Protein 4ZLF (pdb70)

Nearest PDB structures (foldseek):
  4zlf-assembly1_A  TM=1.001E+00  e=0.000E+00  Saccharophagus degradans 2-40
  1v7v-assembly1_A  TM=8.662E-01  e=1.149E-57  Vibrio proteolyticus
  8bou-assembly1_A  TM=8.706E-01  e=2.642E-54  Blautia producta ATCC 27340 = DSM 2950
  8rfg-assembly1_A  TM=8.515E-01  e=1.991E-48  Agrobacterium tumefaciens
  8rf0-assembly1_A  TM=8.529E-01  e=1.090E-45  Agrobacterium tumefaciens

Solvent-accessible surface area: 28807 Å² total; per-residue (Å²): 72,39,125,40,35,82,153,7,40,52,22,31,4,56,24,19,80,51,6,50,79,0,1,1,1,1,0,0,82,89,0,7,0,3,0,0,0,26,0,8,1,11,9,16,1,23,28,72,59,46,26,41,2,9,43,5,60,93,111,83,78,147,51,37,18,76,52,40,34,87,39,102,59,70,16,14,1,1,2,1,0,0,16,8,49,123,85,45,87,30,1,0,0,0,25,4,15,12,131,25,160,23,121,75,9,11,0,8,0,0,39,9,16,0,13,1,80,3,16,3,58,40,0,78,2,56,1,21,0,2,2,3,24,74,33,11,0,0,0,1,39,0,56,0,56,0,30,30,85,127,79,47,91,0,0,0,0,0,3,0,15,2,6,55,8,0,118,69,71,6,32,4,68,38,18,161,104,0,6,0,1,22,0,23,9,61,39,40,72,171,152,110,66,41,96,126,140,29,108,113,53,54,26,58,3,0,2,0,8,60,48,77,21,60,1,63,4,0,8,18,174,75,0,27,38,182,23,18,14,117,57,0,52,5,0,91,82,116,56,6,56,52,18,53,0,126,133,75,39,0,0,0,0,0,0,1,90,64,102,1,51,44,100,59,81,47,50,3,42,0,0,0,0,1,0,106,48,61,76,46,0,47,59,16,54,122,124,13,12,31,46,131,7,5,61,129,5,50,67,85,2,83,90,15,14,83,51,1,117,12,9,3,77,7,83,10,77,26,85,59,8,21,22,7,1,24,40,0,0,5,6,0,1,0,0,3,1,24,16,20,44,11,40,11,8,5,43,0,12,27,12,5,1,3,4,0,0,0,2,5,21,61,49,104,54,0,50,98,8,6,17,59,0,0,26,35,0,74,100,64,0,11,9,18,26,2,0,57,58,83,179,69,14,114,57,52,147,30,8,127,62,69,13,30,0,9,2,0,0,0,3,0,0,2,25,0,5,2,12,12,37,58,29,35,65,0,0,81,67,93,14,48,16,62,61,45,165,123,147,12,29,0,16,78,0,0,14,60,0,0,87,72,5,30,132,22,55,27,188,83,13,0,2,63,0,28,56,0,0,19,1,29,2,0,38,43,0,1,102,120,53,139,1,0,0,0,1,3,0,1,0,0,0,18,0,0,49,26,1,0,76,6,0,88,95,46,130,73,77,86,16,2,102,66,0,71,95,6,1,136,67,0,19,64,11,0,48,163,55,0,55,43,40,97,12,0,0,3,0,8,3,14,114,46,60,31,2,0,0,58,139,16,175,41,1,82,0,3,0,5,0,0,0,0,0,12,25,1,46,2,6,68,140,138,40,26,70,32,0,9,76,6,0,87,131,28,0,20,8,75,36,2,1,2,6,1,6,46,1,5,84,67,79,60,94,40,0,0,100,0,1,106,61,116,14,0,19,10,19,0,0,0,1,34,0,13,0,2,0,2,0,0,27,0,0,16,66,62,46,54,28,81,58,0,25,114,1,10,38,28,2,8,2,8,83,88,112,71,23,17,81,49,7,13,0,0,10,0,3,4,0,20,2,0,28,1,2,62,134,60,72,92,191,11,1,0,89,2,0,11,28,2,35,5,3,0,1,3,1,3,0,7,1,2,0,8,8,1,0,0,0,63,1,16,49,115,2,0,21,0,67,22,32,21,6,93,83,14,108,66,1,62,1,52,0,59,3,73,56,1,32,0,51,2,42,3,117,69,25,122,138,36,186,136,69,47,5,35,40,78,159,69,98,37,110,62,62,40,3,82,105,40,76,78,72,31,69,23,91,1,31,0,19,30,83

Secondary structure (DSSP, 8-state):
-EEEEGGGTEEEE--SSSSTT-EEEEE-SSEEEEEETTSBEEEEEESSSEE-SS--SS---S-S--TT----TTS-B-EEEEEETTT--EEEESSTTT----SEEEEEEESS-EEEEEEETTEEEEEEEE--SSS--EEEEEEEEE-SSS-EEEEEEEEE------SSEEEEEEETTTTEEEEEEE----SHHHHHHTTT---EEEEEESS--SEEEEEHHHHHGGGTTTS-HHHHSSS-----EESS-EEEEEEEEEEEPTT-EEEEEEEEEEESSHHHHHHHHHHHSSHHHHHHHHHHHHHHHHHT--SEEEE-S-HHHHHIIIIIHHHHHHHHHHHTTS-SS-BHHHHHHHHHHHTTT-HHHHHHHHHHHHTT--TTSPPPSB---STT----GGGGS--S-GGGHHHHHHHHHHHHH--GGGGG-EEE-SSSS-EEEHHHHHHHHHHHHHHSB-TTS-EE-TT-SSSTT--SSSTTS--EEHHHHHHHHHHHHHHHHHHHHTT-HHHHHHHHHHHHHHHHHHHHHTB-SSSB--EE-TTS-EESSTT-SSS-EEHHHHHHHHHHSSS-TTTHHHHHHHHHHHTEETTEE-SEESPP-S--TTT-GGGGSPTTSTTTTSEEHHHHHHHHHHHHHTT-HHHHHHHHHTTS--SSHHHHHHH---SSS--SEE---TTT-GGGTT-B------THHHHHHHIIIIIIS-EEEETTEEEE-----TT-SEEEEEEEETTEEEEEEEEE-SS-SS-EEEETTEEPSSSEE----TT-EEEEEEEE-

Foldseek 3Di:
DWAADDVLQKIKDWDCPLQVAAWAKDDALFKIKIATQQFAMFIWGPPPATDDQADAQDDDDPDGAFFVGDDDQRHFGKKKKKAQVVPRDIAMPPQPPQNDDWPTWMWMHGLFKTKMWTHDPQKIKIWIWGDFHPDFKIKIKMKIWRQDAFKTKMKMKIWGFRHDQDQVFWKKAADVVLAFIKIFDDHDDDDPVVCVVCLQDLGIKTKHWPDHAPEWFWAPCQQAPPVHRNNRPLSSDDHHDRYITGSGRTITMTIHIDTAHHGGMDMIIIMIGTGSDSVVSSVCCVQATDPVNPVVRSVNSVVVSVLQQFFKQKFFPPVLVNSQNRRFLSSLLCVCLVNVVSHQWHFLLSNLLSLLLCLRRPVVSSLVSLQQQLLAAAPQLAGQRTGGNDPPDDQDDLSVADFGQNLLSNLVSVLSNCQFAVPPVQQQDWHHYNDDDDIGGNLVSNLSNLVSQQVQADPLSFHAGQQHYVQSFQGQQHVVPAKGWLLSLLSSLLSLQSSLVVCVVVVVNVSNVVSNVSSVSSLVSQLVQFDAPLAGFTIAGNVGDTHLDCPDPFNVHFLRSRLSCLNSVSQDPVNNVSSVVVQVVAFDDLLAGWGTPDFACDDDRSRGDSNVDHQQDDNRTFNQLQSRLSNLVSCLVVLVLQVSVSRLVSQFADDPPVRCSLLSYRRNARARTFGGSCVPDVSNGRHGSNHSDHSNSSSSSVCVCCGAQNFIGDSQATFGDHSHHPVTQKMWMWGDGNQEIETEIEHEDPPDDAKWKDKQRHTDPDGGDRDDDHPYYIYMYIYGD

InterPro domains:
  IPR008928 Six-hairpin glycosidase superfamily [SSF48208] (280-782)
  IPR010383 Glycosyl hydrolase 94, supersandwich domain [PF06165] (75-289)
  IPR011013 Galactose mutarotase-like domain superfamily [SSF74650] (6-275)
  IPR012341 Six-hairpin glycosidase-like superfamily [G3DSA:1.50.10.10] (319-706)
  IPR033432 Glycosyl hydrolase 94, catalytic domain [PF17167] (312-710)
  IPR037018 Glycoside hydrolase family 65, N-terminal domain [G3DSA:2.70.98.40] (6-307)
  IPR037814 Cellobionic acid phosphorylase, N-terminal [cd11748] (3-296)
  IPR052047 Glycosyl Hydrolase 94 Enzymes [PTHR37469] (6-785)

Structure (mmCIF, N/CA/C/O backbone):
data_4ZLF
#
_entry.id   4ZLF
#
_cell.length_a   107.189
_cell.length_b   107.189
_cell.length_c   186.824
_cell.angle_alpha   90.00
_cell.angle_beta   90.00
_cell.angle_gamma   120.00
#
_symmetry.space_group_name_H-M   'P 31 2 1'
#
loop_
_entity.id
_entity.type
_entity.pdbx_description
1 polymer 'Putative b-glycan phosphorylase'
2 non-polymer '4-O-beta-D-glucopyranosyl-D-gluconic acid'
3 non-polymer 'SULFATE ION'
4 non-polymer GLYCEROL
5 non-polymer 'CHLORIDE ION'
6 water water
#
loop_
_atom_site.group_PDB
_atom_site.id
_atom_site.type_symbol
_atom_site.label_atom_id
_atom_site.label_alt_id
_atom_site.label_comp_id
_atom_site.label_asym_id
_atom_site.label_entity_id
_atom_site.label_seq_id
_atom_site.pdbx_PDB_ins_code
_atom_site.Cartn_x
_atom_site.Cartn_y
_atom_site.Cartn_z
_atom_site.occupancy
_atom_site.B_iso_or_equiv
_atom_site.auth_seq_id
_atom_site.auth_comp_id
_atom_site.auth_asym_id
_atom_site.auth_atom_id
_atom_site.pdbx_PDB_model_num
ATOM 1 N N . GLY A 1 1 ? 71.606 -13.930 -10.166 1.00 28.26 1 GLY A N 1
ATOM 2 C CA . GLY A 1 1 ? 70.379 -13.866 -11.046 1.00 27.13 1 GLY A CA 1
ATOM 3 C C . GLY A 1 1 ? 69.971 -15.260 -11.506 1.00 28.46 1 GLY A C 1
ATOM 4 O O . GLY A 1 1 ? 70.831 -16.184 -11.481 1.00 25.34 1 GLY A O 1
ATOM 5 N N . LEU A 1 2 ? 68.746 -15.407 -11.970 1.00 22.80 2 LEU A N 1
ATOM 6 C CA . LEU A 1 2 ? 68.210 -16.748 -12.292 1.00 23.02 2 LEU A CA 1
ATOM 7 C C . LEU A 1 2 ? 67.080 -16.478 -13.224 1.00 22.99 2 LEU A C 1
ATOM 8 O O . LEU A 1 2 ? 66.026 -15.954 -12.750 1.00 26.27 2 LEU A O 1
ATOM 13 N N . LYS A 1 3 ? 67.252 -16.883 -14.475 1.00 22.58 3 LYS A N 1
ATOM 14 C CA . LYS A 1 3 ? 66.216 -16.693 -15.441 1.00 22.48 3 LYS A CA 1
ATOM 15 C C . LYS A 1 3 ? 66.290 -17.529 -16.665 1.00 22.27 3 LYS A C 1
ATOM 16 O O . LYS A 1 3 ? 67.365 -18.014 -17.028 1.00 21.50 3 LYS A O 1
ATOM 22 N N . ALA A 1 4 ? 65.144 -17.704 -17.361 1.00 20.63 4 ALA A N 1
ATOM 23 C CA . ALA A 1 4 ? 65.044 -18.387 -18.651 1.00 20.80 4 ALA A CA 1
ATOM 24 C C . ALA A 1 4 ? 65.828 -17.568 -19.725 1.00 21.50 4 ALA A C 1
ATOM 25 O O . ALA A 1 4 ? 65.827 -16.370 -19.692 1.00 23.67 4 ALA A O 1
ATOM 27 N N . ILE A 1 5 ? 66.527 -18.276 -20.590 1.00 21.18 5 ILE A N 1
ATOM 28 C CA . ILE A 1 5 ? 67.273 -17.716 -21.724 1.00 21.48 5 ILE A CA 1
ATOM 29 C C . ILE A 1 5 ? 67.034 -18.510 -22.962 1.00 25.09 5 ILE A C 1
ATOM 30 O O . ILE A 1 5 ? 66.458 -19.632 -23.006 1.00 22.44 5 ILE A O 1
ATOM 35 N N . ASN A 1 6 ? 67.490 -17.940 -24.097 1.00 24.09 6 ASN A N 1
ATOM 36 C CA . ASN A 1 6 ? 67.502 -18.652 -25.329 1.00 23.52 6 ASN A CA 1
ATOM 37 C C . ASN A 1 6 ? 66.125 -19.085 -25.773 1.00 24.20 6 ASN A C 1
ATOM 38 O O . ASN A 1 6 ? 65.850 -20.176 -26.263 1.00 23.90 6 ASN A O 1
ATOM 43 N N . ASN A 1 7 ? 65.182 -18.163 -25.576 1.00 25.80 7 ASN A N 1
ATOM 44 C CA . ASN A 1 7 ? 63.820 -18.467 -26.023 1.00 27.46 7 ASN A CA 1
ATOM 45 C C . ASN A 1 7 ? 63.155 -19.712 -25.369 1.00 28.28 7 ASN A C 1
ATOM 46 O O . ASN A 1 7 ? 62.363 -20.410 -25.936 1.00 28.02 7 ASN A O 1
ATOM 51 N N . GLY A 1 8 ? 63.599 -19.972 -24.147 1.00 22.18 8 GLY A N 1
ATOM 52 C CA . GLY A 1 8 ? 63.052 -21.095 -23.323 1.00 23.51 8 GLY A CA 1
ATOM 53 C C . GLY A 1 8 ? 63.937 -22.349 -23.359 1.00 22.07 8 GLY A C 1
ATOM 54 O O . GLY A 1 8 ? 63.631 -23.285 -22.607 1.00 21.58 8 GLY A O 1
ATOM 55 N N . GLU A 1 9 ? 64.911 -22.414 -24.258 1.00 21.12 9 GLU A N 1
ATOM 56 C CA . GLU A 1 9 ? 65.706 -23.615 -24.406 1.00 21.74 9 GLU A CA 1
ATOM 57 C C . GLU A 1 9 ? 66.541 -23.871 -23.151 1.00 22.01 9 GLU A C 1
ATOM 58 O O . GLU A 1 9 ? 66.855 -25.032 -22.886 1.00 20.19 9 GLU A O 1
ATOM 64 N N . ARG A 1 10 ? 66.951 -22.851 -22.420 1.00 18.43 10 ARG A N 1
ATOM 65 C CA . ARG A 1 10 ? 67.793 -23.010 -21.255 1.00 17.40 10 ARG A CA 1
ATOM 66 C C . ARG A 1 10 ? 67.360 -22.151 -20.116 1.00 20.42 10 ARG A C 1
ATOM 67 O O . ARG A 1 10 ? 66.441 -21.285 -20.213 1.00 19.87 10 ARG A O 1
ATOM 75 N N . TYR A 1 11 ? 67.955 -22.346 -18.948 1.00 18.31 11 TYR A N 1
ATOM 76 C CA . TYR A 1 11 ? 67.614 -21.648 -17.743 1.00 17.56 11 TYR A CA 1
ATOM 77 C C . TYR A 1 11 ? 68.914 -21.366 -17.022 1.00 19.49 11 TYR A C 1
ATOM 78 O O . TYR A 1 11 ? 69.721 -22.312 -16.740 1.00 19.00 11 TYR A O 1
ATOM 87 N N . GLN A 1 12 ? 69.213 -20.111 -16.719 1.00 18.04 12 GLN A N 1
ATOM 88 C CA . GLN A 1 12 ? 70.557 -19.650 -16.305 1.00 17.36 12 GLN A CA 1
ATOM 89 C C . GLN A 1 12 ? 70.611 -19.128 -14.923 1.00 19.64 12 GLN A C 1
ATOM 90 O O . GLN A 1 12 ? 69.762 -18.271 -14.529 1.00 20.04 12 GLN A O 1
ATOM 96 N N . LEU A 1 13 ? 71.559 -19.651 -14.114 1.00 18.36 13 LEU A N 1
ATOM 97 C CA . LEU A 1 13 ? 71.909 -19.195 -12.811 1.00 17.38 13 LEU A CA 1
ATOM 98 C C . LEU A 1 13 ? 73.249 -18.470 -12.901 1.00 19.48 13 LEU A C 1
ATOM 99 O O . LEU A 1 13 ? 74.208 -19.006 -13.444 1.00 19.72 13 LEU A O 1
ATOM 104 N N . THR A 1 14 ? 73.341 -17.261 -12.330 1.00 18.96 14 THR A N 1
ATOM 105 C CA . THR A 1 14 ? 74.573 -16.453 -12.412 1.00 19.54 14 THR A CA 1
ATOM 106 C C . THR A 1 14 ? 75.402 -16.282 -11.190 1.00 21.60 14 THR A C 1
ATOM 107 O O . THR A 1 14 ? 76.382 -15.529 -11.164 1.00 23.93 14 THR A O 1
ATOM 111 N N . SER A 1 15 ? 75.117 -17.083 -10.157 1.00 20.91 15 SER A N 1
ATOM 112 C CA . SER A 1 15 ? 75.924 -17.145 -8.941 1.00 22.39 15 SER A CA 1
ATOM 113 C C . SER A 1 15 ? 76.257 -18.619 -8.640 1.00 21.51 15 SER A C 1
ATOM 114 O O . SER A 1 15 ? 75.363 -19.488 -8.694 1.00 22.14 15 SER A O 1
ATOM 117 N N . PRO A 1 16 ? 77.568 -18.893 -8.395 1.00 24.51 16 PRO A N 1
ATOM 118 C CA . PRO A 1 16 ? 77.913 -20.200 -7.966 1.00 22.02 16 PRO A CA 1
ATOM 119 C C . PRO A 1 16 ? 77.808 -20.433 -6.450 1.00 23.29 16 PRO A C 1
ATOM 120 O O . PRO A 1 16 ? 78.054 -21.551 -5.947 1.00 24.83 16 PRO A O 1
ATOM 124 N N . THR A 1 17 ? 77.475 -19.401 -5.701 1.00 22.37 17 THR A N 1
ATOM 125 C CA . THR A 1 17 ? 77.278 -19.516 -4.300 1.00 22.20 17 THR A CA 1
ATOM 126 C C . THR A 1 17 ? 75.898 -19.301 -3.684 1.00 23.23 17 THR A C 1
ATOM 127 O O . THR A 1 17 ? 75.622 -19.844 -2.624 1.00 22.79 17 THR A O 1
ATOM 131 N N . ALA A 1 18 ? 74.990 -18.639 -4.392 1.00 23.50 18 ALA A N 1
ATOM 132 C CA . ALA A 1 18 ? 73.686 -18.383 -3.820 1.00 24.10 18 ALA A CA 1
ATOM 133 C C . ALA A 1 18 ? 72.843 -19.589 -3.659 1.00 21.65 18 ALA A C 1
ATOM 134 O O . ALA A 1 18 ? 71.977 -19.639 -2.754 1.00 23.62 18 ALA A O 1
ATOM 136 N N . MET A 1 19 ? 72.991 -20.629 -4.557 1.00 20.32 19 MET A N 1
ATOM 137 C CA . MET A 1 19 ? 72.143 -21.813 -4.645 1.00 20.00 19 MET A CA 1
ATOM 138 C C . MET A 1 19 ? 73.079 -23.002 -4.916 1.00 22.11 19 MET A C 1
ATOM 139 O O . MET A 1 19 ? 73.066 -23.613 -5.963 1.00 21.62 19 MET A O 1
ATOM 144 N N . PRO A 1 20 ? 73.920 -23.325 -3.929 1.00 19.17 20 PRO A N 1
ATOM 145 C CA . PRO A 1 20 ? 75.075 -24.227 -4.222 1.00 20.70 20 PRO A CA 1
ATOM 146 C C . PRO A 1 20 ? 74.671 -25.693 -4.400 1.00 20.32 20 PRO A C 1
ATOM 147 O O . PRO A 1 20 ? 75.538 -26.408 -4.919 1.00 20.63 20 PRO A O 1
ATOM 151 N N . GLN A 1 21 ? 73.436 -26.089 -4.078 1.00 20.12 21 GLN A N 1
ATOM 152 C CA . GLN A 1 21 ? 72.983 -27.434 -4.311 1.00 20.60 21 GLN A CA 1
ATOM 153 C C . GLN A 1 21 ? 72.254 -27.587 -5.659 1.00 19.67 21 GLN A C 1
ATOM 154 O O . GLN A 1 21 ? 71.942 -28.704 -6.061 1.00 22.03 21 GLN A O 1
ATOM 160 N N . SER A 1 22 ? 72.000 -26.473 -6.307 1.00 20.76 22 SER A N 1
ATOM 161 C CA . SER A 1 22 ? 71.234 -26.529 -7.507 1.00 23.63 22 SER A CA 1
ATOM 162 C C . SER A 1 22 ? 71.907 -27.275 -8.621 1.00 20.32 22 SER A C 1
ATOM 163 O O . SER A 1 22 ? 73.125 -27.368 -8.655 1.00 18.17 22 SER A O 1
ATOM 166 N N . ALA A 1 23 ? 71.077 -27.849 -9.462 1.00 16.77 23 ALA A N 1
ATOM 167 C CA . ALA A 1 23 ? 71.489 -28.841 -10.392 1.00 17.52 23 ALA A CA 1
ATOM 168 C C . ALA A 1 23 ? 70.503 -29.008 -11.532 1.00 17.50 23 ALA A C 1
ATOM 169 O O . ALA A 1 23 ? 69.342 -28.615 -11.393 1.00 17.04 23 ALA A O 1
ATOM 171 N N . SER A 1 24 ? 70.938 -29.632 -12.631 1.00 16.55 24 SER A N 1
ATOM 172 C CA . SER A 1 24 ? 70.060 -30.036 -13.650 1.00 18.44 24 SER A CA 1
ATOM 173 C C . SER A 1 24 ? 70.488 -31.455 -14.069 1.00 18.89 24 SER A C 1
ATOM 174 O O . SER A 1 24 ? 71.434 -31.988 -13.535 1.00 19.10 24 SER A O 1
ATOM 177 N N . PHE A 1 25 ? 69.705 -32.039 -14.937 1.00 15.28 25 PHE A N 1
ATOM 178 C CA A PHE A 1 25 ? 69.881 -33.447 -15.328 0.50 15.26 25 PHE A CA 1
ATOM 179 C CA B PHE A 1 25 ? 69.837 -33.450 -15.299 0.50 15.97 25 PHE A CA 1
ATOM 180 C C . PHE A 1 25 ? 69.827 -33.613 -16.826 1.00 14.93 25 PHE A C 1
ATOM 181 O O . PHE A 1 25 ? 69.138 -32.814 -17.557 1.00 16.63 25 PHE A O 1
ATOM 196 N N . LEU A 1 26 ? 70.493 -34.651 -17.294 1.00 15.33 26 LEU A N 1
ATOM 197 C CA . LEU A 1 26 ? 70.336 -35.154 -18.677 1.00 14.63 26 LEU A CA 1
ATOM 198 C C . LEU A 1 26 ? 70.172 -36.638 -18.636 1.00 13.80 26 LEU A C 1
ATOM 199 O O . LEU A 1 26 ? 70.622 -37.264 -17.705 1.00 15.25 26 LEU A O 1
ATOM 204 N N . TRP A 1 27 ? 69.549 -37.179 -19.650 1.00 13.60 27 TRP A N 1
ATOM 205 C CA . TRP A 1 27 ? 69.459 -38.619 -19.770 1.00 14.70 27 TRP A CA 1
ATOM 206 C C . TRP A 1 27 ? 69.534 -39.036 -21.228 1.00 14.67 27 TRP A C 1
ATOM 207 O O . TRP A 1 27 ? 69.289 -38.218 -22.138 1.00 15.73 27 TRP A O 1
ATOM 218 N N . ASN A 1 28 ? 69.694 -40.330 -21.450 1.00 14.95 28 ASN A N 1
ATOM 219 C CA . ASN A 1 28 ? 69.465 -40.933 -22.716 1.00 14.01 28 ASN A CA 1
ATOM 220 C C . ASN A 1 28 ? 68.909 -42.303 -22.551 1.00 14.71 28 ASN A C 1
ATOM 221 O O . ASN A 1 28 ? 68.467 -42.662 -21.438 1.00 14.95 28 ASN A O 1
ATOM 226 N N . LYS A 1 29 ? 68.865 -43.102 -23.620 1.00 14.99 29 LYS A N 1
ATOM 227 C CA . LYS A 1 29 ? 68.260 -44.424 -23.528 1.00 16.81 29 LYS A CA 1
ATOM 228 C C . LYS A 1 29 ? 68.915 -45.331 -22.510 1.00 14.90 29 LYS A C 1
ATOM 229 O O . LYS A 1 29 ? 68.288 -46.316 -22.039 1.00 17.80 29 LYS A O 1
ATOM 235 N N . LYS A 1 30 ? 70.206 -45.045 -22.106 1.00 15.76 30 LYS A N 1
ATOM 236 C CA . LYS A 1 30 ? 71.004 -45.919 -21.292 1.00 16.60 30 LYS A CA 1
ATOM 237 C C . LYS A 1 30 ? 71.682 -45.313 -20.130 1.00 16.47 30 LYS A C 1
ATOM 238 O O . LYS A 1 30 ? 72.410 -46.009 -19.392 1.00 18.22 30 LYS A O 1
ATOM 244 N N . MET A 1 31 ? 71.479 -44.012 -19.848 1.00 16.10 31 MET A N 1
ATOM 245 C CA . MET A 1 31 ? 72.230 -43.346 -18.770 1.00 15.92 31 MET A CA 1
ATOM 246 C C . MET A 1 31 ? 71.528 -42.116 -18.324 1.00 15.84 31 MET A C 1
ATOM 247 O O . MET A 1 31 ? 70.632 -41.563 -18.996 1.00 16.53 31 MET A O 1
ATOM 252 N N . MET A 1 32 ? 71.916 -41.620 -17.159 1.00 16.20 32 MET A N 1
ATOM 253 C CA . MET A 1 32 ? 71.503 -40.321 -16.691 1.00 16.50 32 MET A CA 1
ATOM 254 C C . MET A 1 32 ? 72.624 -39.709 -15.960 1.00 18.68 32 MET A C 1
ATOM 255 O O . MET A 1 32 ? 73.538 -40.365 -15.440 1.00 18.35 32 MET A O 1
ATOM 260 N N . ILE A 1 33 ? 72.624 -38.414 -15.872 1.00 15.15 33 ILE A N 1
ATOM 261 C CA . ILE A 1 33 ? 73.618 -37.616 -15.140 1.00 15.34 33 ILE A CA 1
ATOM 262 C C . ILE A 1 33 ? 72.921 -36.424 -14.473 1.00 15.49 33 ILE A C 1
ATOM 263 O O . ILE A 1 33 ? 72.206 -35.682 -15.176 1.00 16.46 33 ILE A O 1
ATOM 268 N N . GLN A 1 34 ? 73.203 -36.196 -13.156 1.00 15.41 34 GLN A N 1
ATOM 269 C CA . GLN A 1 34 ? 72.778 -35.035 -12.431 1.00 16.94 34 GLN A CA 1
ATOM 270 C C . GLN A 1 34 ? 74.017 -34.157 -12.294 1.00 17.59 34 GLN A C 1
ATOM 271 O O . GLN A 1 34 ? 74.992 -34.661 -11.781 1.00 18.42 34 GLN A O 1
ATOM 277 N N . VAL A 1 35 ? 73.964 -32.943 -12.781 1.00 15.49 35 VAL A N 1
ATOM 278 C CA . VAL A 1 35 ? 75.074 -32.043 -12.780 1.00 16.77 35 VAL A CA 1
ATOM 279 C C . VAL A 1 35 ? 74.773 -30.896 -11.805 1.00 17.76 35 VAL A C 1
ATOM 280 O O . VAL A 1 35 ? 73.850 -30.099 -12.056 1.00 16.53 35 VAL A O 1
ATOM 284 N N . ASN A 1 36 ? 75.624 -30.732 -10.823 1.00 16.47 36 ASN A N 1
ATOM 285 C CA . ASN A 1 36 ? 75.559 -29.578 -9.869 1.00 15.97 36 ASN A CA 1
ATOM 286 C C . ASN A 1 36 ? 76.194 -28.340 -10.478 1.00 17.19 36 ASN A C 1
ATOM 287 O O . ASN A 1 36 ? 77.148 -28.399 -11.262 1.00 16.39 36 ASN A O 1
ATOM 292 N N . CYS A 1 37 ? 75.661 -27.167 -10.072 1.00 17.72 37 CYS A N 1
ATOM 293 C CA . CYS A 1 37 ? 76.108 -25.903 -10.658 1.00 17.35 37 CYS A CA 1
ATOM 294 C C . CYS A 1 37 ? 77.575 -25.591 -10.462 1.00 17.45 37 CYS A C 1
ATOM 295 O O . CYS A 1 37 ? 78.114 -24.812 -11.255 1.00 20.19 37 CYS A O 1
ATOM 298 N N . ARG A 1 38 ? 78.245 -26.214 -9.499 1.00 16.81 38 ARG A N 1
ATOM 299 C CA . ARG A 1 38 ? 79.654 -25.938 -9.187 1.00 18.76 38 ARG A CA 1
ATOM 300 C C . ARG A 1 38 ? 80.595 -26.941 -9.807 1.00 15.39 38 ARG A C 1
ATOM 301 O O . ARG A 1 38 ? 81.816 -26.800 -9.681 1.00 17.79 38 ARG A O 1
ATOM 309 N N . GLY A 1 39 ? 80.079 -27.982 -10.432 1.00 16.69 39 GLY A N 1
ATOM 310 C CA . GLY A 1 39 ? 80.836 -28.931 -11.220 1.00 15.80 39 GLY A CA 1
ATOM 311 C C . GLY A 1 39 ? 80.823 -30.372 -10.712 1.00 15.92 39 GLY A C 1
ATOM 312 O O . GLY A 1 39 ? 81.262 -31.245 -11.439 1.00 16.04 39 GLY A O 1
ATOM 313 N N . TYR A 1 40 ? 80.188 -30.636 -9.550 1.00 15.19 40 TYR A N 1
ATOM 314 C CA . TYR A 1 40 ? 79.982 -32.023 -9.155 1.00 16.63 40 TYR A CA 1
ATOM 315 C C . TYR A 1 40 ? 78.954 -32.688 -10.025 1.00 16.50 40 TYR A C 1
ATOM 316 O O . TYR A 1 40 ? 78.032 -32.061 -10.595 1.00 16.84 40 TYR A O 1
ATOM 325 N N . ALA A 1 41 ? 79.079 -34.010 -10.218 1.00 15.68 41 ALA A N 1
ATOM 326 C CA . ALA A 1 41 ? 78.079 -34.767 -11.000 1.00 15.87 41 ALA A CA 1
ATOM 327 C C . ALA A 1 41 ? 77.974 -36.180 -10.528 1.00 16.38 41 ALA A C 1
ATOM 328 O O . ALA A 1 41 ? 78.944 -36.794 -10.095 1.00 17.71 41 ALA A O 1
ATOM 330 N N . VAL A 1 42 ? 76.783 -36.728 -10.687 1.00 16.89 42 VAL A N 1
ATOM 331 C CA . VAL A 1 42 ? 76.499 -38.118 -10.434 1.00 19.49 42 VAL A CA 1
ATOM 332 C C . VAL A 1 42 ? 75.974 -38.710 -11.730 1.00 19.47 42 VAL A C 1
ATOM 333 O O . VAL A 1 42 ? 74.989 -38.230 -12.266 1.00 18.48 42 VAL A O 1
ATOM 337 N N . ALA A 1 43 ? 76.612 -39.778 -12.211 1.00 19.97 43 ALA A N 1
ATOM 338 C CA . ALA A 1 43 ? 76.264 -40.409 -13.482 1.00 17.14 43 ALA A CA 1
ATOM 339 C C . ALA A 1 43 ? 76.076 -41.921 -13.342 1.00 25.06 43 ALA A C 1
ATOM 340 O O . ALA A 1 43 ? 76.899 -42.549 -12.682 1.00 27.60 43 ALA A O 1
ATOM 342 N N . GLN A 1 44 ? 74.993 -42.442 -13.853 1.00 18.47 44 GLN A N 1
ATOM 343 C CA . GLN A 1 44 ? 74.722 -43.905 -13.836 1.00 17.66 44 GLN A CA 1
ATOM 344 C C . GLN A 1 44 ? 74.391 -44.349 -15.214 1.00 16.71 44 GLN A C 1
ATOM 345 O O . GLN A 1 44 ? 73.660 -43.657 -15.930 1.00 17.88 44 GLN A O 1
ATOM 351 N N . PHE A 1 45 ? 74.810 -45.535 -15.584 1.00 15.47 45 PHE A N 1
ATOM 352 C CA . PHE A 1 45 ? 74.446 -46.131 -16.825 1.00 15.21 45 PHE A CA 1
ATOM 353 C C . PHE A 1 45 ? 74.006 -47.552 -16.725 1.00 15.06 45 PHE A C 1
ATOM 354 O O . PHE A 1 45 ? 74.243 -48.158 -15.653 1.00 16.66 45 PHE A O 1
ATOM 362 N N . MET A 1 46 ? 73.374 -48.047 -17.769 1.00 15.55 46 MET A N 1
ATOM 363 C CA . MET A 1 46 ? 72.825 -49.431 -17.728 1.00 15.62 46 MET A CA 1
ATOM 364 C C . MET A 1 46 ? 73.547 -50.366 -18.643 1.00 17.41 46 MET A C 1
ATOM 365 O O . MET A 1 46 ? 73.750 -50.036 -19.806 1.00 18.29 46 MET A O 1
ATOM 370 N N . GLN A 1 47 ? 73.898 -51.526 -18.120 1.00 17.14 47 GLN A N 1
ATOM 371 C CA . GLN A 1 47 ? 74.657 -52.471 -18.998 1.00 17.01 47 GLN A CA 1
ATOM 372 C C . GLN A 1 47 ? 74.335 -53.968 -18.822 1.00 20.25 47 GLN A C 1
ATOM 373 O O . GLN A 1 47 ? 75.237 -54.777 -19.110 1.00 22.96 47 GLN A O 1
ATOM 379 N N . PRO A 1 48 ? 73.142 -54.451 -18.604 1.00 21.12 48 PRO A N 1
ATOM 380 C CA . PRO A 1 48 ? 71.878 -53.653 -18.559 1.00 20.59 48 PRO A CA 1
ATOM 381 C C . PRO A 1 48 ? 71.501 -53.214 -17.182 1.00 20.27 48 PRO A C 1
ATOM 382 O O . PRO A 1 48 ? 70.500 -52.504 -16.996 1.00 21.19 48 PRO A O 1
ATOM 386 N N . GLU A 1 49 ? 72.194 -53.614 -16.128 1.00 16.51 49 GLU A N 1
ATOM 387 C CA . GLU A 1 49 ? 71.961 -53.184 -14.816 1.00 14.84 49 GLU A CA 1
ATOM 388 C C . GLU A 1 49 ? 72.788 -51.910 -14.454 1.00 16.23 49 GLU A C 1
ATOM 389 O O . GLU A 1 49 ? 73.799 -51.627 -15.179 1.00 16.84 49 GLU A O 1
ATOM 395 N N . PRO A 1 50 ? 72.486 -51.154 -13.416 1.00 18.09 50 PRO A N 1
ATOM 396 C CA . PRO A 1 50 ? 73.191 -49.912 -13.130 1.00 18.98 50 PRO A CA 1
ATOM 397 C C . PRO A 1 50 ? 74.670 -50.095 -12.815 1.00 19.38 50 PRO A C 1
ATOM 398 O O . PRO A 1 50 ? 75.046 -51.118 -12.203 1.00 18.75 50 PRO A O 1
ATOM 402 N N . ALA A 1 51 ? 75.489 -49.159 -13.274 1.00 15.86 51 ALA A N 1
ATOM 403 C CA . ALA A 1 51 ? 76.858 -49.074 -13.017 1.00 13.96 51 ALA A CA 1
ATOM 404 C C . ALA A 1 51 ? 77.361 -47.628 -13.177 1.00 15.62 51 ALA A C 1
ATOM 405 O O . ALA A 1 51 ? 76.588 -46.738 -13.594 1.00 17.21 51 ALA A O 1
ATOM 407 N N . LYS A 1 52 ? 78.601 -47.381 -12.796 1.00 17.22 52 LYS A N 1
ATOM 408 C CA . LYS A 1 52 ? 79.202 -46.078 -12.934 1.00 20.44 52 LYS A CA 1
ATOM 409 C C . LYS A 1 52 ? 80.621 -46.215 -13.441 1.00 17.83 52 LYS A C 1
ATOM 410 O O . LYS A 1 52 ? 81.264 -47.268 -13.354 1.00 17.29 52 LYS A O 1
ATOM 416 N N . TYR A 1 53 ? 81.088 -45.078 -14.019 1.00 16.64 53 TYR A N 1
ATOM 417 C CA . TYR A 1 53 ? 82.468 -44.937 -14.548 1.00 16.25 53 TYR A CA 1
ATOM 418 C C . TYR A 1 53 ? 83.281 -43.942 -13.877 1.00 16.90 53 TYR A C 1
ATOM 419 O O . TYR A 1 53 ? 84.548 -43.930 -13.999 1.00 16.61 53 TYR A O 1
ATOM 428 N N . ALA A 1 54 ? 82.693 -43.071 -13.084 1.00 14.72 54 ALA A N 1
ATOM 429 C CA . ALA A 1 54 ? 83.390 -42.093 -12.249 1.00 14.64 54 ALA A CA 1
ATOM 430 C C . ALA A 1 54 ? 82.964 -42.441 -10.811 1.00 16.95 54 ALA A C 1
ATOM 431 O O . ALA A 1 54 ? 81.748 -42.377 -10.460 1.00 17.61 54 ALA A O 1
ATOM 433 N N . TYR A 1 55 ? 83.966 -42.764 -9.999 1.00 14.50 55 TYR A N 1
ATOM 434 C CA . TYR A 1 55 ? 83.755 -43.278 -8.648 1.00 15.89 55 TYR A CA 1
ATOM 435 C C . TYR A 1 55 ? 84.121 -42.282 -7.553 1.00 14.50 55 TYR A C 1
ATOM 436 O O . TYR A 1 55 ? 84.937 -41.390 -7.756 1.00 15.44 55 TYR A O 1
ATOM 445 N N . ALA A 1 56 ? 83.540 -42.476 -6.375 1.00 14.77 56 ALA A N 1
ATOM 446 C CA . ALA A 1 56 ? 84.023 -41.799 -5.186 1.00 14.29 56 ALA A CA 1
ATOM 447 C C . ALA A 1 56 ? 85.513 -42.180 -4.890 1.00 14.74 56 ALA A C 1
ATOM 448 O O . ALA A 1 56 ? 85.908 -43.245 -5.364 1.00 14.85 56 ALA A O 1
ATOM 450 N N . PRO A 1 57 ? 86.096 -41.444 -3.985 1.00 15.57 57 PRO A N 1
ATOM 451 C CA . PRO A 1 57 ? 87.510 -41.765 -3.614 1.00 15.96 57 PRO A CA 1
ATOM 452 C C . PRO A 1 57 ? 87.548 -42.919 -2.622 1.00 17.25 57 PRO A C 1
ATOM 453 O O . PRO A 1 57 ? 88.651 -43.336 -2.229 1.00 18.30 57 PRO A O 1
ATOM 457 N N . ASN A 1 58 ? 86.432 -43.407 -2.149 1.00 16.93 58 ASN A N 1
ATOM 458 C CA . ASN A 1 58 ? 86.359 -44.535 -1.252 1.00 19.37 58 ASN A CA 1
ATOM 459 C C . ASN A 1 58 ? 85.553 -45.607 -1.823 1.00 20.08 58 ASN A C 1
ATOM 460 O O . ASN A 1 58 ? 85.203 -45.556 -3.021 1.00 21.55 58 ASN A O 1
ATOM 465 N N . LEU A 1 59 ? 85.225 -46.662 -1.070 1.00 19.88 59 LEU A N 1
ATOM 466 C CA . LEU A 1 59 ? 84.405 -47.748 -1.568 1.00 23.02 59 LEU A CA 1
ATOM 467 C C . LEU A 1 59 ? 82.989 -47.428 -1.281 1.00 23.86 59 LEU A C 1
ATOM 468 O O . LEU A 1 59 ? 82.493 -47.463 -0.154 1.00 24.15 59 LEU A O 1
ATOM 473 N N . GLU A 1 60 ? 82.304 -46.930 -2.272 1.00 23.27 60 GLU A N 1
ATOM 474 C CA . GLU A 1 60 ? 80.928 -46.458 -2.049 1.00 24.73 60 GLU A CA 1
ATOM 475 C C . GLU A 1 60 ? 79.950 -47.603 -2.151 1.00 25.15 60 GLU A C 1
ATOM 476 O O . GLU A 1 60 ? 80.157 -48.603 -2.817 1.00 25.32 60 GLU A O 1
ATOM 482 N N . ALA A 1 61 ? 78.839 -47.430 -1.489 1.00 24.65 61 ALA A N 1
ATOM 483 C CA . ALA A 1 61 ? 77.664 -48.323 -1.605 1.00 26.89 61 ALA A CA 1
ATOM 484 C C . ALA A 1 61 ? 77.073 -48.257 -2.972 1.00 24.97 61 ALA A C 1
ATOM 485 O O . ALA A 1 61 ? 77.209 -47.282 -3.693 1.00 25.28 61 ALA A O 1
ATOM 487 N N . LYS A 1 62 ? 76.382 -49.323 -3.369 1.00 27.99 62 LYS A N 1
ATOM 488 C CA . LYS A 1 62 ? 75.606 -49.341 -4.558 1.00 32.44 62 LYS A CA 1
ATOM 489 C C . LYS A 1 62 ? 74.399 -48.436 -4.423 1.00 29.06 62 LYS A C 1
ATOM 490 O O . LYS A 1 62 ? 73.520 -48.702 -3.663 1.00 31.99 62 LYS A O 1
ATOM 496 N N . THR A 1 63 ? 74.430 -47.307 -5.067 1.00 28.73 63 THR A N 1
ATOM 497 C CA . THR A 1 63 ? 73.369 -46.340 -4.949 1.00 27.49 63 THR A CA 1
ATOM 498 C C . THR A 1 63 ? 73.563 -45.301 -6.105 1.00 31.68 63 THR A C 1
ATOM 499 O O . THR A 1 63 ? 74.681 -45.207 -6.673 1.00 29.14 63 THR A O 1
ATOM 503 N N . PHE A 1 64 ? 72.537 -44.453 -6.385 1.00 32.18 64 PHE A N 1
ATOM 504 C CA . PHE A 1 64 ? 72.654 -43.376 -7.417 1.00 33.62 64 PHE A CA 1
ATOM 505 C C . PHE A 1 64 ? 72.893 -42.095 -6.631 1.00 27.30 64 PHE A C 1
ATOM 506 O O . PHE A 1 64 ? 74.025 -41.724 -6.513 1.00 30.26 64 PHE A O 1
ATOM 514 N N . MET A 1 65 ? 71.786 -41.520 -6.098 1.00 28.73 65 MET A N 1
ATOM 515 C CA . MET A 1 65 ? 71.830 -40.310 -5.282 1.00 30.27 65 MET A CA 1
ATOM 516 C C . MET A 1 65 ? 70.859 -40.379 -4.143 1.00 20.85 65 MET A C 1
ATOM 517 O O . MET A 1 65 ? 69.861 -41.034 -4.238 1.00 25.20 65 MET A O 1
ATOM 522 N N . GLN A 1 66 ? 71.207 -39.668 -3.081 1.00 20.23 66 GLN A N 1
ATOM 523 C CA . GLN A 1 66 ? 70.301 -39.546 -1.963 1.00 20.62 66 GLN A CA 1
ATOM 524 C C . GLN A 1 66 ? 69.452 -38.239 -2.099 1.00 18.68 66 GLN A C 1
ATOM 525 O O . GLN A 1 66 ? 69.965 -37.295 -2.754 1.00 18.67 66 GLN A O 1
ATOM 531 N N . PRO A 1 67 ? 68.286 -38.185 -1.430 1.00 20.38 67 PRO A N 1
ATOM 532 C CA . PRO A 1 67 ? 67.645 -36.877 -1.341 1.00 19.52 67 PRO A CA 1
ATOM 533 C C . PRO A 1 67 ? 68.524 -35.884 -0.628 1.00 18.04 67 PRO A C 1
ATOM 534 O O . PRO A 1 67 ? 69.246 -36.219 0.280 1.00 19.37 67 PRO A O 1
ATOM 538 N N . GLU A 1 68 ? 68.552 -34.664 -1.129 1.00 16.24 68 GLU A N 1
ATOM 539 C CA . GLU A 1 68 ? 69.322 -33.599 -0.563 1.00 16.68 68 GLU A CA 1
ATOM 540 C C . GLU A 1 68 ? 70.817 -33.983 -0.502 1.00 20.02 68 GLU A C 1
ATOM 541 O O . GLU A 1 68 ? 71.514 -33.709 0.466 1.00 19.72 68 GLU A O 1
ATOM 547 N N . GLN A 1 69 ? 71.293 -34.591 -1.576 1.00 20.14 69 GLN A N 1
ATOM 548 C CA . GLN A 1 69 ? 72.635 -35.204 -1.605 1.00 24.84 69 GLN A CA 1
ATOM 549 C C . GLN A 1 69 ? 73.685 -34.186 -1.262 1.00 18.81 69 GLN A C 1
ATOM 550 O O . GLN A 1 69 ? 73.784 -33.188 -1.920 1.00 22.30 69 GLN A O 1
ATOM 556 N N . PRO A 1 70 ? 74.566 -34.446 -0.273 1.00 19.85 70 PRO A N 1
ATOM 557 C CA . PRO A 1 70 ? 75.636 -33.475 -0.040 1.00 23.32 70 PRO A CA 1
ATOM 558 C C . PRO A 1 70 ? 76.847 -33.877 -0.934 1.00 20.36 70 PRO A C 1
ATOM 559 O O . PRO A 1 70 ? 77.045 -35.044 -1.312 1.00 21.13 70 PRO A O 1
ATOM 563 N N . TYR A 1 71 ? 77.568 -32.865 -1.214 1.00 20.43 71 TYR A N 1
ATOM 564 C CA . TYR A 1 71 ? 78.810 -33.030 -2.004 1.00 20.88 71 TYR A CA 1
ATOM 565 C C . TYR A 1 71 ? 79.945 -32.818 -0.991 1.00 22.75 71 TYR A C 1
ATOM 566 O O . TYR A 1 71 ? 79.733 -32.563 0.195 1.00 22.69 71 TYR A O 1
ATOM 575 N N . TYR A 1 72 ? 81.183 -33.081 -1.398 1.00 19.10 72 TYR A N 1
ATOM 576 C CA . TYR A 1 72 ? 82.375 -32.883 -0.613 1.00 18.04 72 TYR A CA 1
ATOM 577 C C . TYR A 1 72 ? 83.487 -32.724 -1.670 1.00 16.44 72 TYR A C 1
ATOM 578 O O . TYR A 1 72 ? 83.278 -32.975 -2.873 1.00 16.88 72 TYR A O 1
ATOM 587 N N . ALA A 1 73 ? 84.672 -32.358 -1.217 1.00 17.19 73 ALA A N 1
ATOM 588 C CA . ALA A 1 73 ? 85.660 -31.841 -2.187 1.00 16.39 73 ALA A CA 1
ATOM 589 C C . ALA A 1 73 ? 86.057 -32.854 -3.264 1.00 17.53 73 ALA A C 1
ATOM 590 O O . ALA A 1 73 ? 86.301 -32.458 -4.415 1.00 18.35 73 ALA A O 1
ATOM 592 N N . HIS A 1 74 ? 86.184 -34.141 -2.876 1.00 16.57 74 HIS A N 1
ATOM 593 C CA . HIS A 1 74 ? 86.516 -35.217 -3.766 1.00 16.66 74 HIS A CA 1
ATOM 594 C C . HIS A 1 74 ? 85.373 -35.956 -4.412 1.00 14.23 74 HIS A C 1
ATOM 595 O O . HIS A 1 74 ? 85.526 -37.036 -4.976 1.00 16.41 74 HIS A O 1
ATOM 602 N N . HIS A 1 75 ? 84.136 -35.365 -4.321 1.00 15.81 75 HIS A N 1
ATOM 603 C CA . HIS A 1 75 ? 83.052 -36.001 -4.985 1.00 16.93 75 HIS A CA 1
ATOM 604 C C . HIS A 1 75 ? 83.293 -35.978 -6.492 1.00 17.09 75 HIS A C 1
ATOM 605 O O . HIS A 1 75 ? 83.873 -35.008 -7.011 1.00 17.60 75 HIS A O 1
ATOM 612 N N . PRO A 1 76 ? 82.871 -36.960 -7.201 1.00 15.76 76 PRO A N 1
ATOM 613 C CA . PRO A 1 76 ? 83.024 -36.949 -8.704 1.00 15.42 76 PRO A CA 1
ATOM 614 C C . PRO A 1 76 ? 82.540 -35.645 -9.348 1.00 16.23 76 PRO A C 1
ATOM 615 O O . PRO A 1 76 ? 81.560 -34.992 -8.859 1.00 15.70 76 PRO A O 1
ATOM 619 N N . GLY A 1 77 ? 83.194 -35.242 -10.387 1.00 16.28 77 GLY A N 1
ATOM 620 C CA . GLY A 1 77 ? 82.811 -33.982 -11.055 1.00 17.48 77 GLY A CA 1
ATOM 621 C C . GLY A 1 77 ? 83.551 -33.804 -12.359 1.00 16.87 77 GLY A C 1
ATOM 622 O O . GLY A 1 77 ? 84.156 -34.756 -12.845 1.00 17.48 77 GLY A O 1
ATOM 623 N N . ARG A 1 78 ? 83.413 -32.619 -12.928 1.00 15.48 78 ARG A N 1
ATOM 624 C CA . ARG A 1 78 ? 83.794 -32.384 -14.308 1.00 15.48 78 ARG A CA 1
ATOM 625 C C . ARG A 1 78 ? 84.434 -31.012 -14.377 1.00 16.63 78 ARG A C 1
ATOM 626 O O . ARG A 1 78 ? 83.750 -30.004 -14.185 1.00 18.33 78 ARG A O 1
ATOM 634 N N . PHE A 1 79 ? 85.805 -30.989 -14.370 1.00 15.63 79 PHE A N 1
ATOM 635 C CA . PHE A 1 79 ? 86.489 -29.731 -14.093 1.00 15.52 79 PHE A CA 1
ATOM 636 C C . PHE A 1 79 ? 87.566 -29.414 -15.136 1.00 16.92 79 PHE A C 1
ATOM 637 O O . PHE A 1 79 ? 88.089 -30.345 -15.807 1.00 15.51 79 PHE A O 1
ATOM 645 N N . PHE A 1 80 ? 87.913 -28.119 -15.228 1.00 18.36 80 PHE A N 1
ATOM 646 C CA . PHE A 1 80 ? 89.007 -27.697 -16.078 1.00 17.13 80 PHE A CA 1
ATOM 647 C C . PHE A 1 80 ? 89.774 -26.612 -15.340 1.00 18.60 80 PHE A C 1
ATOM 648 O O . PHE A 1 80 ? 89.174 -25.595 -14.932 1.00 19.70 80 PHE A O 1
ATOM 656 N N . TYR A 1 81 ? 91.053 -26.802 -15.169 1.00 17.12 81 TYR A N 1
ATOM 657 C CA . TYR A 1 81 ? 91.914 -25.789 -14.524 1.00 18.73 81 TYR A CA 1
ATOM 658 C C . TYR A 1 81 ? 92.582 -24.947 -15.678 1.00 18.22 81 TYR A C 1
ATOM 659 O O . TYR A 1 81 ? 93.011 -25.479 -16.704 1.00 19.22 81 TYR A O 1
ATOM 668 N N . ILE A 1 82 ? 92.644 -23.653 -15.363 1.00 17.47 82 ILE A N 1
ATOM 669 C CA . ILE A 1 82 ? 93.336 -22.693 -16.273 1.00 20.09 82 ILE A CA 1
ATOM 670 C C . ILE A 1 82 ? 94.478 -22.065 -15.442 1.00 18.76 82 ILE A C 1
ATOM 671 O O . ILE A 1 82 ? 94.194 -21.510 -14.352 1.00 21.61 82 ILE A O 1
ATOM 676 N N . LYS A 1 83 ? 95.653 -22.059 -16.014 1.00 20.58 83 LYS A N 1
ATOM 677 C CA . LYS A 1 83 ? 96.878 -21.510 -15.385 1.00 21.33 83 LYS A CA 1
ATOM 678 C C . LYS A 1 83 ? 97.503 -20.403 -16.298 1.00 18.59 83 LYS A C 1
ATOM 679 O O . LYS A 1 83 ? 97.715 -20.643 -17.432 1.00 21.69 83 LYS A O 1
ATOM 685 N N . ASP A 1 84 ? 97.680 -19.219 -15.696 1.00 20.64 84 ASP A N 1
ATOM 686 C CA . ASP A 1 84 ? 98.399 -18.112 -16.420 1.00 21.68 84 ASP A CA 1
ATOM 687 C C . ASP A 1 84 ? 99.888 -18.467 -16.246 1.00 21.44 84 ASP A C 1
ATOM 688 O O . ASP A 1 84 ? 100.376 -18.437 -15.131 1.00 23.88 84 ASP A O 1
ATOM 693 N N . GLU A 1 85 ? 100.564 -18.830 -17.290 1.00 22.94 85 GLU A N 1
ATOM 694 C CA . GLU A 1 85 ? 101.964 -19.276 -17.154 1.00 23.79 85 GLU A CA 1
ATOM 695 C C . GLU A 1 85 ? 102.892 -18.093 -16.769 1.00 26.82 85 GLU A C 1
ATOM 696 O O . GLU A 1 85 ? 103.940 -18.341 -16.172 1.00 27.97 85 GLU A O 1
ATOM 702 N N . GLU A 1 86 ? 102.427 -16.889 -16.976 1.00 28.90 86 GLU A N 1
ATOM 703 C CA . GLU A 1 86 ? 103.288 -15.708 -16.603 1.00 29.10 86 GLU A CA 1
ATOM 704 C C . GLU A 1 86 ? 103.210 -15.431 -15.181 1.00 33.28 86 GLU A C 1
ATOM 705 O O . GLU A 1 86 ? 104.224 -15.159 -14.561 1.00 33.36 86 GLU A O 1
ATOM 711 N N . THR A 1 87 ? 102.045 -15.528 -14.574 1.00 27.87 87 THR A N 1
ATOM 712 C CA . THR A 1 87 ? 101.881 -15.190 -13.185 1.00 28.96 87 THR A CA 1
ATOM 713 C C . THR A 1 87 ? 101.853 -16.373 -12.206 1.00 31.01 87 THR A C 1
ATOM 714 O O . THR A 1 87 ? 101.999 -16.206 -11.016 1.00 30.99 87 THR A O 1
ATOM 718 N N . GLY A 1 88 ? 101.574 -17.594 -12.700 1.00 27.92 88 GLY A N 1
ATOM 719 C CA . GLY A 1 88 ? 101.327 -18.773 -11.915 1.00 27.52 88 GLY A CA 1
ATOM 720 C C . GLY A 1 88 ? 99.891 -18.825 -11.342 1.00 28.02 88 GLY A C 1
ATOM 721 O O . GLY A 1 88 ? 99.577 -19.775 -10.690 1.00 28.53 88 GLY A O 1
ATOM 722 N N . GLU A 1 89 ? 99.066 -17.800 -11.574 1.00 23.54 89 GLU A N 1
ATOM 723 C CA . GLU A 1 89 ? 97.719 -17.724 -10.991 1.00 26.22 89 GLU A CA 1
ATOM 724 C C . GLU A 1 89 ? 96.838 -18.843 -11.696 1.00 23.77 89 GLU A C 1
ATOM 725 O O . GLU A 1 89 ? 97.025 -19.119 -12.917 1.00 22.64 89 GLU A O 1
ATOM 731 N N . ILE A 1 90 ? 95.964 -19.451 -10.905 1.00 24.18 90 ILE A N 1
ATOM 732 C CA . ILE A 1 90 ? 95.063 -20.496 -11.476 1.00 25.74 90 ILE A CA 1
ATOM 733 C C . ILE A 1 90 ? 93.622 -20.258 -11.085 1.00 21.42 90 ILE A C 1
ATOM 734 O O . ILE A 1 90 ? 93.336 -19.689 -10.046 1.00 22.66 90 ILE A O 1
ATOM 739 N N . PHE A 1 91 ? 92.720 -20.825 -11.883 1.00 21.77 91 PHE A N 1
ATOM 740 C CA . PHE A 1 91 ? 91.342 -20.908 -11.536 1.00 20.59 91 PHE A CA 1
ATOM 741 C C . PHE A 1 91 ? 90.809 -22.196 -12.083 1.00 20.14 91 PHE A C 1
ATOM 742 O O . PHE A 1 91 ? 91.408 -22.779 -12.988 1.00 20.03 91 PHE A O 1
ATOM 750 N N . SER A 1 92 ? 89.611 -22.598 -11.637 1.00 20.10 92 SER A N 1
ATOM 751 C CA . SER A 1 92 ? 88.974 -23.772 -12.248 1.00 18.12 92 SER A CA 1
ATOM 752 C C . SER A 1 92 ? 87.502 -23.526 -12.608 1.00 20.36 92 SER A C 1
ATOM 753 O O . SER A 1 92 ? 86.789 -22.728 -11.975 1.00 21.51 92 SER A O 1
ATOM 756 N N . ALA A 1 93 ? 87.139 -24.055 -13.737 1.00 18.33 93 ALA A N 1
ATOM 757 C CA . ALA A 1 93 ? 85.787 -24.147 -14.230 1.00 19.35 93 ALA A CA 1
ATOM 758 C C . ALA A 1 93 ? 85.180 -25.513 -13.820 1.00 20.13 93 ALA A C 1
ATOM 759 O O . ALA A 1 93 ? 85.922 -26.514 -13.903 1.00 18.22 93 ALA A O 1
ATOM 761 N N . PRO A 1 94 ? 83.925 -25.529 -13.392 1.00 18.46 94 PRO A N 1
ATOM 762 C CA . PRO A 1 94 ? 83.018 -24.386 -13.399 1.00 19.05 94 PRO A CA 1
ATOM 763 C C . PRO A 1 94 ? 83.212 -23.482 -12.236 1.00 19.77 94 PRO A C 1
ATOM 764 O O . PRO A 1 94 ? 82.912 -22.278 -12.276 1.00 18.67 94 PRO A O 1
ATOM 768 N N . TYR A 1 95 ? 83.711 -23.996 -11.082 1.00 19.46 95 TYR A N 1
ATOM 769 C CA . TYR A 1 95 ? 83.921 -23.207 -9.897 1.00 19.28 95 TYR A CA 1
ATOM 770 C C . TYR A 1 95 ? 84.724 -23.955 -8.891 1.00 20.63 95 TYR A C 1
ATOM 771 O O . TYR A 1 95 ? 85.829 -23.566 -8.593 1.00 20.20 95 TYR A O 1
ATOM 780 N N . GLU A 1 96 ? 84.216 -25.105 -8.450 1.00 17.90 96 GLU A N 1
ATOM 781 C CA . GLU A 1 96 ? 85.084 -26.129 -7.838 1.00 18.22 96 GLU A CA 1
ATOM 782 C C . GLU A 1 96 ? 86.159 -26.517 -8.862 1.00 17.99 96 GLU A C 1
ATOM 783 O O . GLU A 1 96 ? 85.980 -26.384 -10.037 1.00 19.03 96 GLU A O 1
ATOM 789 N N . PRO A 1 97 ? 87.261 -27.123 -8.383 1.00 17.14 97 PRO A N 1
ATOM 790 C CA . PRO A 1 97 ? 87.618 -27.225 -6.986 1.00 18.48 97 PRO A CA 1
ATOM 791 C C . PRO A 1 97 ? 88.335 -26.068 -6.337 1.00 19.71 97 PRO A C 1
ATOM 792 O O . PRO A 1 97 ? 88.465 -26.062 -5.124 1.00 21.00 97 PRO A O 1
ATOM 796 N N . VAL A 1 98 ? 88.738 -25.093 -7.103 1.00 18.90 98 VAL A N 1
ATOM 797 C CA . VAL A 1 98 ? 89.496 -23.960 -6.525 1.00 18.28 98 VAL A CA 1
ATOM 798 C C . VAL A 1 98 ? 88.688 -22.915 -5.797 1.00 21.29 98 VAL A C 1
ATOM 799 O O . VAL A 1 98 ? 89.192 -22.300 -4.847 1.00 23.15 98 VAL A O 1
ATOM 803 N N . ARG A 1 99 ? 87.523 -22.645 -6.326 1.00 18.61 99 ARG A N 1
ATOM 804 C CA . ARG A 1 99 ? 86.592 -21.653 -5.783 1.00 20.67 99 ARG A CA 1
ATOM 805 C C . ARG A 1 99 ? 87.275 -20.266 -5.860 1.00 23.49 99 ARG A C 1
ATOM 806 O O . ARG A 1 99 ? 87.132 -19.457 -4.918 1.00 22.57 99 ARG A O 1
ATOM 814 N N . SER A 1 100 ? 87.913 -20.016 -6.979 1.00 21.95 100 SER A N 1
ATOM 815 C CA . SER A 1 100 ? 88.517 -18.644 -7.203 1.00 24.84 100 SER A CA 1
ATOM 816 C C . SER A 1 100 ? 87.407 -17.610 -7.323 1.00 26.70 100 SER A C 1
ATOM 817 O O . SER A 1 100 ? 86.238 -17.870 -7.648 1.00 27.16 100 SER A O 1
ATOM 820 N N . GLN A 1 101 ? 87.831 -16.367 -7.144 1.00 25.80 101 GLN A N 1
ATOM 821 C CA . GLN A 1 101 ? 87.020 -15.230 -7.508 1.00 30.38 101 GLN A CA 1
ATOM 822 C C . GLN A 1 101 ? 86.843 -15.216 -9.019 1.00 28.63 101 GLN A C 1
ATOM 823 O O . GLN A 1 101 ? 87.803 -15.420 -9.772 1.00 31.63 101 GLN A O 1
ATOM 829 N N . LEU A 1 102 ? 85.621 -15.130 -9.496 1.00 25.40 102 LEU A N 1
ATOM 830 C CA . LEU A 1 102 ? 85.369 -15.074 -10.920 1.00 22.63 102 LEU A CA 1
ATOM 831 C C . LEU A 1 102 ? 84.834 -13.678 -11.291 1.00 26.23 102 LEU A C 1
ATOM 832 O O . LEU A 1 102 ? 84.175 -13.097 -10.448 1.00 25.93 102 LEU A O 1
ATOM 837 N N . ASN A 1 103 ? 85.089 -13.236 -12.505 1.00 25.64 103 ASN A N 1
ATOM 838 C CA . ASN A 1 103 ? 84.454 -12.041 -13.030 1.00 26.41 103 ASN A CA 1
ATOM 839 C C . ASN A 1 103 ? 83.162 -12.340 -13.671 1.00 26.74 103 ASN A C 1
ATOM 840 O O . ASN A 1 103 ? 82.352 -11.448 -13.830 1.00 25.71 103 ASN A O 1
ATOM 845 N N . ASN A 1 104 ? 82.869 -13.585 -14.077 1.00 22.51 104 ASN A N 1
ATOM 846 C CA . ASN A 1 104 ? 81.553 -13.879 -14.637 1.00 21.46 104 ASN A CA 1
ATOM 847 C C . ASN A 1 104 ? 81.293 -15.357 -14.413 1.00 21.99 104 ASN A C 1
ATOM 848 O O . ASN A 1 104 ? 82.259 -16.109 -14.399 1.00 20.96 104 ASN A O 1
ATOM 853 N N . PHE A 1 105 ? 80.034 -15.718 -14.113 1.00 23.41 105 PHE A N 1
ATOM 854 C CA . PHE A 1 105 ? 79.596 -17.097 -13.935 1.00 22.55 105 PHE A CA 1
ATOM 855 C C . PHE A 1 105 ? 78.177 -17.274 -14.488 1.00 20.70 105 PHE A C 1
ATOM 856 O O . PHE A 1 105 ? 77.256 -16.519 -14.065 1.00 21.47 105 PHE A O 1
ATOM 864 N N . SER A 1 106 ? 78.004 -18.279 -15.334 1.00 19.22 106 SER A N 1
ATOM 865 C CA . SER A 1 106 ? 76.673 -18.710 -15.767 1.00 19.35 106 SER A CA 1
ATOM 866 C C . SER A 1 106 ? 76.648 -20.220 -15.728 1.00 20.59 106 SER A C 1
ATOM 867 O O . SER A 1 106 ? 77.504 -20.821 -16.355 1.00 21.23 106 SER A O 1
ATOM 870 N N . PHE A 1 107 ? 75.662 -20.788 -15.103 1.00 17.78 107 PHE A N 1
ATOM 871 C CA . PHE A 1 107 ? 75.286 -22.208 -15.248 1.00 17.24 107 PHE A CA 1
ATOM 872 C C . PHE A 1 107 ? 73.920 -22.301 -15.951 1.00 18.47 107 PHE A C 1
ATOM 873 O O . PHE A 1 107 ? 72.963 -21.762 -15.466 1.00 19.50 107 PHE A O 1
ATOM 881 N N . ASN A 1 108 ? 73.930 -22.975 -17.074 1.00 17.22 108 ASN A N 1
ATOM 882 C CA . ASN A 1 108 ? 72.811 -23.067 -18.004 1.00 17.70 108 ASN A CA 1
ATOM 883 C C . ASN A 1 108 ? 72.256 -24.477 -18.022 1.00 20.17 108 ASN A C 1
ATOM 884 O O . ASN A 1 108 ? 72.874 -25.445 -18.568 1.00 18.08 108 ASN A O 1
ATOM 889 N N . ALA A 1 109 ? 71.156 -24.662 -17.371 1.00 18.51 109 ALA A N 1
ATOM 890 C CA . ALA A 1 109 ? 70.397 -25.926 -17.556 1.00 17.53 109 ALA A CA 1
ATOM 891 C C . ALA A 1 109 ? 69.748 -25.916 -18.907 1.00 18.54 109 ALA A C 1
ATOM 892 O O . ALA A 1 109 ? 69.081 -24.903 -19.178 1.00 19.58 109 ALA A O 1
ATOM 894 N N . GLY A 1 110 ? 69.872 -26.945 -19.739 1.00 16.65 110 GLY A N 1
ATOM 895 C CA . GLY A 1 110 ? 69.283 -26.980 -21.030 1.00 18.40 110 GLY A CA 1
ATOM 896 C C . GLY A 1 110 ? 68.331 -28.104 -21.181 1.00 17.83 110 GLY A C 1
ATOM 897 O O . GLY A 1 110 ? 68.371 -29.164 -20.473 1.00 17.43 110 GLY A O 1
ATOM 898 N N . LYS A 1 111 ? 67.485 -28.028 -22.174 1.00 15.52 111 LYS A N 1
ATOM 899 C CA . LYS A 1 111 ? 66.611 -29.142 -22.504 1.00 16.63 111 LYS A CA 1
ATOM 900 C C . LYS A 1 111 ? 67.445 -30.327 -22.994 1.00 18.03 111 LYS A C 1
ATOM 901 O O . LYS A 1 111 ? 67.034 -31.486 -22.826 1.00 17.39 111 LYS A O 1
ATOM 907 N N . SER A 1 112 ? 68.568 -30.031 -23.671 1.00 16.88 112 SER A N 1
ATOM 908 C CA . SER A 1 112 ? 69.354 -31.082 -24.383 1.00 16.73 112 SER A CA 1
ATOM 909 C C . SER A 1 112 ? 70.849 -31.033 -24.040 1.00 16.04 112 SER A C 1
ATOM 910 O O . SER A 1 112 ? 71.582 -31.734 -24.634 1.00 17.87 112 SER A O 1
ATOM 913 N N . ASP A 1 113 ? 71.218 -30.043 -23.243 1.00 16.03 113 ASP A N 1
ATOM 914 C CA . ASP A 1 113 ? 72.600 -29.868 -22.806 1.00 16.73 113 ASP A CA 1
ATOM 915 C C . ASP A 1 113 ? 72.700 -29.144 -21.539 1.00 17.35 113 ASP A C 1
ATOM 916 O O . ASP A 1 113 ? 71.689 -28.636 -20.946 1.00 17.22 113 ASP A O 1
ATOM 921 N N . ILE A 1 114 ? 73.917 -29.179 -20.952 1.00 16.81 114 ILE A N 1
ATOM 922 C CA . ILE A 1 114 ? 74.236 -28.416 -19.739 1.00 17.37 114 ILE A CA 1
ATOM 923 C C . ILE A 1 114 ? 75.506 -27.666 -19.997 1.00 17.91 114 ILE A C 1
ATOM 924 O O . ILE A 1 114 ? 76.429 -28.231 -20.600 1.00 17.79 114 ILE A O 1
ATOM 929 N N . SER A 1 115 ? 75.580 -26.411 -19.657 1.00 17.37 115 SER A N 1
ATOM 930 C CA . SER A 1 115 ? 76.727 -25.615 -20.063 1.00 17.92 115 SER A CA 1
ATOM 931 C C . SER A 1 115 ? 76.989 -24.535 -19.026 1.00 17.37 115 SER A C 1
ATOM 932 O O . SER A 1 115 ? 76.237 -24.241 -18.104 1.00 18.00 115 SER A O 1
ATOM 935 N N . TRP A 1 116 ? 78.245 -24.033 -19.089 1.00 17.79 116 TRP A N 1
ATOM 936 C CA . TRP A 1 116 ? 78.691 -22.929 -18.290 1.00 16.97 116 TRP A CA 1
ATOM 937 C C . TRP A 1 116 ? 79.468 -21.887 -19.131 1.00 18.64 116 TRP A C 1
ATOM 938 O O . TRP A 1 116 ? 80.074 -22.286 -20.091 1.00 19.64 116 TRP A O 1
ATOM 949 N N . HIS A 1 117 ? 79.356 -20.619 -18.711 1.00 19.31 117 HIS A N 1
ATOM 950 C CA . HIS A 1 117 ? 80.336 -19.614 -19.149 1.00 19.29 117 HIS A CA 1
ATOM 951 C C . HIS A 1 117 ? 80.948 -19.040 -17.882 1.00 19.17 117 HIS A C 1
ATOM 952 O O . HIS A 1 117 ? 80.218 -18.681 -16.948 1.00 21.68 117 HIS A O 1
ATOM 959 N N . ILE A 1 118 ? 82.274 -18.944 -17.859 1.00 17.64 118 ILE A N 1
ATOM 960 C CA . ILE A 1 118 ? 82.917 -18.281 -16.754 1.00 20.12 118 ILE A CA 1
ATOM 961 C C . ILE A 1 118 ? 84.059 -17.437 -17.282 1.00 21.68 118 ILE A C 1
ATOM 962 O O . ILE A 1 118 ? 84.552 -17.727 -18.327 1.00 21.54 118 ILE A O 1
ATOM 967 N N . ALA A 1 119 ? 84.497 -16.484 -16.461 1.00 21.59 119 ALA A N 1
ATOM 968 C CA . ALA A 1 119 ? 85.650 -15.685 -16.795 1.00 22.82 119 ALA A CA 1
ATOM 969 C C . ALA A 1 119 ? 86.441 -15.335 -15.543 1.00 22.01 119 ALA A C 1
ATOM 970 O O . ALA A 1 119 ? 85.852 -15.046 -14.499 1.00 23.27 119 ALA A O 1
ATOM 972 N N . ALA A 1 120 ? 87.747 -15.416 -15.662 1.00 22.13 120 ALA A N 1
ATOM 973 C CA . ALA A 1 120 ? 88.689 -15.036 -14.635 1.00 23.65 120 ALA A CA 1
ATOM 974 C C . ALA A 1 120 ? 90.020 -14.704 -15.312 1.00 23.02 120 ALA A C 1
ATOM 975 O O . ALA A 1 120 ? 90.352 -15.278 -16.366 1.00 22.90 120 ALA A O 1
ATOM 977 N N . LEU A 1 121 ? 90.722 -13.739 -14.733 1.00 26.94 121 LEU A N 1
ATOM 978 C CA . LEU A 1 121 ? 92.072 -13.420 -15.250 1.00 22.59 121 LEU A CA 1
ATOM 979 C C . LEU A 1 121 ? 92.047 -12.914 -16.662 1.00 26.49 121 LEU A C 1
ATOM 980 O O . LEU A 1 121 ? 93.055 -13.035 -17.352 1.00 26.33 121 LEU A O 1
ATOM 985 N N . GLY A 1 122 ? 90.891 -12.404 -17.123 1.00 24.65 122 GLY A N 1
ATOM 986 C CA . GLY A 1 122 ? 90.734 -11.970 -18.525 1.00 25.78 122 GLY A CA 1
ATOM 987 C C . GLY A 1 122 ? 90.497 -13.064 -19.530 1.00 27.27 122 GLY A C 1
ATOM 988 O O . GLY A 1 122 ? 90.448 -12.870 -20.737 1.00 25.22 122 GLY A O 1
ATOM 989 N N . ILE A 1 123 ? 90.374 -14.323 -19.025 1.00 22.24 123 ILE A N 1
ATOM 990 C CA . ILE A 1 123 ? 90.204 -15.451 -19.931 1.00 20.98 123 ILE A CA 1
ATOM 991 C C . ILE A 1 123 ? 88.727 -15.924 -19.773 1.00 21.57 123 ILE A C 1
ATOM 992 O O . ILE A 1 123 ? 88.212 -16.052 -18.653 1.00 23.35 123 ILE A O 1
ATOM 997 N N . GLU A 1 124 ? 88.106 -16.075 -20.911 1.00 22.28 124 GLU A N 1
ATOM 998 C CA . GLU A 1 124 ? 86.712 -16.431 -21.064 1.00 22.62 124 GLU A CA 1
ATOM 999 C C . GLU A 1 124 ? 86.603 -17.918 -21.401 1.00 21.70 124 GLU A C 1
ATOM 1000 O O . GLU A 1 124 ? 87.188 -18.398 -22.371 1.00 20.61 124 GLU A O 1
ATOM 1006 N N . VAL A 1 125 ? 85.832 -18.681 -20.588 1.00 20.69 125 VAL A N 1
ATOM 1007 C CA . VAL A 1 125 ? 85.740 -20.143 -20.763 1.00 19.38 125 VAL A CA 1
ATOM 1008 C C . VAL A 1 125 ? 84.318 -20.519 -21.038 1.00 21.40 125 VAL A C 1
ATOM 1009 O O . VAL A 1 125 ? 83.428 -19.977 -20.411 1.00 21.99 125 VAL A O 1
ATOM 1013 N N . GLU A 1 126 ? 84.100 -21.410 -21.971 1.00 19.26 126 GLU A N 1
ATOM 1014 C CA . GLU A 1 126 ? 82.793 -22.041 -22.158 1.00 20.23 126 GLU A CA 1
ATOM 1015 C C . GLU A 1 126 ? 82.972 -23.534 -22.014 1.00 20.60 126 GLU A C 1
ATOM 1016 O O . GLU A 1 126 ? 83.899 -24.093 -22.528 1.00 18.94 126 GLU A O 1
ATOM 1022 N N . LEU A 1 127 ? 81.941 -24.176 -21.415 1.00 19.86 127 LEU A N 1
ATOM 1023 C CA . LEU A 1 127 ? 81.926 -25.645 -21.238 1.00 18.66 127 LEU A CA 1
ATOM 1024 C C . LEU A 1 127 ? 80.581 -26.103 -21.609 1.00 19.40 127 LEU A C 1
ATOM 1025 O O . LEU A 1 127 ? 79.614 -25.489 -21.148 1.00 19.69 127 LEU A O 1
ATOM 1030 N N . CYS A 1 128 ? 80.501 -27.093 -22.439 1.00 17.71 128 CYS A N 1
ATOM 1031 C CA . CYS A 1 128 ? 79.187 -27.672 -22.827 1.00 18.35 128 CYS A CA 1
ATOM 1032 C C . CYS A 1 128 ? 79.236 -29.181 -22.800 1.00 20.36 128 CYS A C 1
ATOM 1033 O O . CYS A 1 128 ? 80.145 -29.770 -23.385 1.00 18.64 128 CYS A O 1
ATOM 1036 N N . LEU A 1 129 ? 78.274 -29.781 -22.080 1.00 17.19 129 LEU A N 1
ATOM 1037 C CA . LEU A 1 129 ? 78.057 -31.206 -22.010 1.00 17.17 129 LEU A CA 1
ATOM 1038 C C . LEU A 1 129 ? 76.780 -31.562 -22.778 1.00 16.46 129 LEU A C 1
ATOM 1039 O O . LEU A 1 129 ? 75.743 -30.925 -22.530 1.00 15.70 129 LEU A O 1
ATOM 1044 N N . SER A 1 130 ? 76.804 -32.624 -23.550 1.00 15.73 130 SER A N 1
ATOM 1045 C CA . SER A 1 130 ? 75.575 -33.281 -23.962 1.00 16.71 130 SER A CA 1
ATOM 1046 C C . SER A 1 130 ? 75.797 -34.736 -24.115 1.00 17.12 130 SER A C 1
ATOM 1047 O O . SER A 1 130 ? 76.930 -35.296 -24.045 1.00 15.83 130 SER A O 1
ATOM 1050 N N . LEU A 1 131 ? 74.733 -35.460 -24.301 1.00 15.66 131 LEU A N 1
ATOM 1051 C CA . LEU A 1 131 ? 74.753 -36.903 -24.509 1.00 15.16 131 LEU A CA 1
ATOM 1052 C C . LEU A 1 131 ? 74.189 -37.237 -25.840 1.00 17.85 131 LEU A C 1
ATOM 1053 O O . LEU A 1 131 ? 73.214 -36.591 -26.256 1.00 18.32 131 LEU A O 1
ATOM 1058 N N . PRO A 1 132 ? 74.537 -38.350 -26.505 1.00 15.41 132 PRO A N 1
ATOM 1059 C CA . PRO A 1 132 ? 73.876 -38.798 -27.684 1.00 16.97 132 PRO A CA 1
ATOM 1060 C C . PRO A 1 132 ? 72.594 -39.516 -27.263 1.00 16.35 132 PRO A C 1
ATOM 1061 O O . PRO A 1 132 ? 72.428 -39.744 -26.017 1.00 17.46 132 PRO A O 1
ATOM 1065 N N . VAL A 1 133 ? 71.773 -39.952 -28.178 1.00 17.75 133 VAL A N 1
ATOM 1066 C CA . VAL A 1 133 ? 70.531 -40.657 -27.756 1.00 17.99 133 VAL A CA 1
ATOM 1067 C C . VAL A 1 133 ? 70.775 -42.048 -27.272 1.00 16.54 133 VAL A C 1
ATOM 1068 O O . VAL A 1 133 ? 70.158 -42.494 -26.337 1.00 16.65 133 VAL A O 1
ATOM 1072 N N . ASP A 1 134 ? 71.687 -42.818 -27.947 1.00 16.21 134 ASP A N 1
ATOM 1073 C CA . ASP A 1 134 ? 71.722 -44.223 -27.754 1.00 18.37 134 ASP A CA 1
ATOM 1074 C C . ASP A 1 134 ? 73.015 -44.823 -27.243 1.00 23.22 134 ASP A C 1
ATOM 1075 O O . ASP A 1 134 ? 72.942 -45.953 -26.836 1.00 37.60 134 ASP A O 1
ATOM 1080 N N . ASP A 1 135 ? 74.012 -44.059 -27.038 1.00 18.24 135 ASP A N 1
ATOM 1081 C CA . ASP A 1 135 ? 75.264 -44.636 -26.504 1.00 16.01 135 ASP A CA 1
ATOM 1082 C C . ASP A 1 135 ? 75.645 -43.972 -25.193 1.00 16.00 135 ASP A C 1
ATOM 1083 O O . ASP A 1 135 ? 75.302 -42.817 -24.910 1.00 17.43 135 ASP A O 1
ATOM 1088 N N . VAL A 1 136 ? 76.412 -44.733 -24.340 1.00 15.31 136 VAL A N 1
ATOM 1089 C CA . VAL A 1 136 ? 76.823 -44.207 -23.091 1.00 15.45 136 VAL A CA 1
ATOM 1090 C C . VAL A 1 136 ? 78.128 -43.446 -23.182 1.00 15.42 136 VAL A C 1
ATOM 1091 O O . VAL A 1 136 ? 79.207 -44.090 -23.198 1.00 16.62 136 VAL A O 1
ATOM 1095 N N . VAL A 1 137 ? 78.073 -42.160 -23.314 1.00 14.51 137 VAL A N 1
ATOM 1096 C CA . VAL A 1 137 ? 79.248 -41.349 -23.414 1.00 15.56 137 VAL A CA 1
ATOM 1097 C C . VAL A 1 137 ? 78.893 -39.933 -23.216 1.00 14.88 137 VAL A C 1
ATOM 1098 O O . VAL A 1 137 ? 77.782 -39.494 -23.607 1.00 15.67 137 VAL A O 1
ATOM 1102 N N . GLU A 1 138 ? 79.704 -39.194 -22.536 1.00 13.79 138 GLU A N 1
ATOM 1103 C CA . GLU A 1 138 ? 79.564 -37.783 -22.386 1.00 14.02 138 GLU A CA 1
ATOM 1104 C C . GLU A 1 138 ? 80.330 -36.984 -23.397 1.00 16.30 138 GLU A C 1
ATOM 1105 O O . GLU A 1 138 ? 81.534 -37.252 -23.521 1.00 15.77 138 GLU A O 1
ATOM 1111 N N . LEU A 1 139 ? 79.686 -36.028 -24.066 1.00 15.36 139 LEU A N 1
ATOM 1112 C CA . LEU A 1 139 ? 80.342 -35.217 -25.094 1.00 16.27 139 LEU A CA 1
ATOM 1113 C C . LEU A 1 139 ? 80.661 -33.902 -24.503 1.00 15.73 139 LEU A C 1
ATOM 1114 O O . LEU A 1 139 ? 79.748 -33.106 -24.089 1.00 17.20 139 LEU A O 1
ATOM 1119 N N . TRP A 1 140 ? 81.989 -33.579 -24.391 1.00 15.69 140 TRP A N 1
ATOM 1120 C CA . TRP A 1 140 ? 82.414 -32.368 -23.709 1.00 14.75 140 TRP A CA 1
ATOM 1121 C C . TRP A 1 140 ? 83.119 -31.419 -24.750 1.00 16.79 140 TRP A C 1
ATOM 1122 O O . TRP A 1 140 ? 84.072 -31.812 -25.448 1.00 17.38 140 TRP A O 1
ATOM 1133 N N . GLU A 1 141 ? 82.646 -30.179 -24.742 1.00 15.90 141 GLU A N 1
ATOM 1134 C CA . GLU A 1 141 ? 83.227 -29.115 -25.624 1.00 17.02 141 GLU A CA 1
ATOM 1135 C C . GLU A 1 141 ? 83.652 -27.973 -24.735 1.00 18.40 141 GLU A C 1
ATOM 1136 O O . GLU A 1 141 ? 82.889 -27.372 -23.926 1.00 19.79 141 GLU A O 1
ATOM 1142 N N . LEU A 1 142 ? 84.968 -27.610 -24.827 1.00 18.78 142 LEU A N 1
ATOM 1143 C CA . LEU A 1 142 ? 85.577 -26.565 -24.044 1.00 16.09 142 LEU A CA 1
ATOM 1144 C C . LEU A 1 142 ? 86.079 -25.464 -25.013 1.00 15.79 142 LEU A C 1
ATOM 1145 O O . LEU A 1 142 ? 86.706 -25.795 -25.991 1.00 18.44 142 LEU A O 1
ATOM 1150 N N . LYS A 1 143 ? 85.746 -24.233 -24.697 1.00 18.32 143 LYS A N 1
ATOM 1151 C CA . LYS A 1 143 ? 86.284 -23.104 -25.442 1.00 20.32 143 LYS A CA 1
ATOM 1152 C C . LYS A 1 143 ? 86.985 -22.181 -24.509 1.00 19.68 143 LYS A C 1
ATOM 1153 O O . LYS A 1 143 ? 86.529 -21.890 -23.435 1.00 19.68 143 LYS A O 1
ATOM 1159 N N . ILE A 1 144 ? 88.172 -21.656 -24.927 1.00 19.69 144 ILE A N 1
ATOM 1160 C CA . ILE A 1 144 ? 89.036 -20.807 -24.143 1.00 19.35 144 ILE A CA 1
ATOM 1161 C C . ILE A 1 144 ? 89.359 -19.594 -25.047 1.00 19.00 144 ILE A C 1
ATOM 1162 O O . ILE A 1 144 ? 89.833 -19.807 -26.102 1.00 21.88 144 ILE A O 1
ATOM 1167 N N . LYS A 1 145 ? 89.085 -18.419 -24.523 1.00 21.13 145 LYS A N 1
ATOM 1168 C CA . LYS A 1 145 ? 89.348 -17.155 -25.308 1.00 22.48 145 LYS A CA 1
ATOM 1169 C C . LYS A 1 145 ? 90.110 -16.169 -24.458 1.00 23.51 145 LYS A C 1
ATOM 1170 O O . LYS A 1 145 ? 89.836 -15.907 -23.276 1.00 22.60 145 LYS A O 1
ATOM 1176 N N . ASN A 1 146 ? 91.183 -15.590 -25.088 1.00 22.20 146 ASN A N 1
ATOM 1177 C CA . ASN A 1 146 ? 91.804 -14.457 -24.498 1.00 23.63 146 ASN A CA 1
ATOM 1178 C C . ASN A 1 146 ? 90.946 -13.177 -24.760 1.00 23.38 146 ASN A C 1
ATOM 1179 O O . ASN A 1 146 ? 90.900 -12.698 -25.912 1.00 25.51 146 ASN A O 1
ATOM 1184 N N . GLY A 1 147 ? 90.337 -12.623 -23.736 1.00 24.95 147 GLY A N 1
ATOM 1185 C CA . GLY A 1 147 ? 89.442 -11.508 -23.925 1.00 27.67 147 GLY A CA 1
ATOM 1186 C C . GLY A 1 147 ? 90.205 -10.162 -23.854 1.00 32.05 147 GLY A C 1
ATOM 1187 O O . GLY A 1 147 ? 89.577 -9.152 -23.913 1.00 32.23 147 GLY A O 1
ATOM 1188 N N . GLY A 1 148 ? 91.514 -10.228 -23.622 1.00 29.30 148 GLY A N 1
ATOM 1189 C CA . GLY A 1 148 ? 92.328 -8.968 -23.417 1.00 32.49 148 GLY A CA 1
ATOM 1190 C C . GLY A 1 148 ? 93.038 -8.597 -24.710 1.00 31.30 148 GLY A C 1
ATOM 1191 O O . GLY A 1 148 ? 92.863 -9.178 -25.822 1.00 30.16 148 GLY A O 1
ATOM 1192 N N . ALA A 1 149 ? 93.901 -7.558 -24.562 1.00 36.29 149 ALA A N 1
ATOM 1193 C CA . ALA A 1 149 ? 94.529 -6.930 -25.733 1.00 37.31 149 ALA A CA 1
ATOM 1194 C C . ALA A 1 149 ? 95.932 -7.469 -26.031 1.00 36.17 149 ALA A C 1
ATOM 1195 O O . ALA A 1 149 ? 96.418 -7.195 -27.109 1.00 34.88 149 ALA A O 1
ATOM 1197 N N . GLN A 1 150 ? 96.607 -8.212 -25.125 1.00 28.04 150 GLN A N 1
ATOM 1198 C CA . GLN A 1 150 ? 97.943 -8.724 -25.383 1.00 32.00 150 GLN A CA 1
ATOM 1199 C C . GLN A 1 150 ? 97.899 -10.271 -25.454 1.00 31.16 150 GLN A C 1
ATOM 1200 O O . GLN A 1 150 ? 96.933 -10.838 -24.865 1.00 29.24 150 GLN A O 1
ATOM 1206 N N . PRO A 1 151 ? 98.907 -10.907 -26.007 1.00 33.57 151 PRO A N 1
ATOM 1207 C CA . PRO A 1 151 ? 98.977 -12.359 -25.985 1.00 28.37 151 PRO A CA 1
ATOM 1208 C C . PRO A 1 151 ? 99.085 -12.913 -24.571 1.00 29.26 151 PRO A C 1
ATOM 1209 O O . PRO A 1 151 ? 99.558 -12.279 -23.644 1.00 29.82 151 PRO A O 1
ATOM 1213 N N . ARG A 1 152 ? 98.584 -14.149 -24.391 1.00 27.11 152 ARG A N 1
ATOM 1214 C CA . ARG A 1 152 ? 98.578 -14.737 -23.077 1.00 25.98 152 ARG A CA 1
ATOM 1215 C C . ARG A 1 152 ? 99.040 -16.190 -23.204 1.00 23.92 152 ARG A C 1
ATOM 1216 O O . ARG A 1 152 ? 98.595 -16.928 -24.036 1.00 28.10 152 ARG A O 1
ATOM 1224 N N . LYS A 1 153 ? 99.940 -16.583 -22.326 1.00 25.26 153 LYS A N 1
ATOM 1225 C CA . LYS A 1 153 ? 100.443 -17.948 -22.338 1.00 23.54 153 LYS A CA 1
ATOM 1226 C C . LYS A 1 153 ? 99.689 -18.657 -21.128 1.00 23.15 153 LYS A C 1
ATOM 1227 O O . LYS A 1 153 ? 99.722 -18.211 -19.997 1.00 23.67 153 LYS A O 1
ATOM 1233 N N . LEU A 1 154 ? 99.014 -19.747 -21.536 1.00 24.13 154 LEU A N 1
ATOM 1234 C CA . LEU A 1 154 ? 98.127 -20.509 -20.625 1.00 21.63 154 LEU A CA 1
ATOM 1235 C C . LEU A 1 154 ? 98.461 -21.984 -20.700 1.00 19.11 154 LEU A C 1
ATOM 1236 O O . LEU A 1 154 ? 98.825 -22.551 -21.732 1.00 21.79 154 LEU A O 1
ATOM 1241 N N . SER A 1 155 ? 98.281 -22.661 -19.552 1.00 18.95 155 SER A N 1
ATOM 1242 C CA . SER A 1 155 ? 98.139 -24.113 -19.508 1.00 20.10 155 SER A CA 1
ATOM 1243 C C . SER A 1 155 ? 96.660 -24.385 -19.109 1.00 20.01 155 SER A C 1
ATOM 1244 O O . SER A 1 155 ? 96.104 -23.725 -18.254 1.00 20.66 155 SER A O 1
ATOM 1247 N N . ILE A 1 156 ? 96.139 -25.375 -19.826 1.00 18.55 156 ILE A N 1
ATOM 1248 C CA . ILE A 1 156 ? 94.673 -25.748 -19.671 1.00 18.98 156 ILE A CA 1
ATOM 1249 C C . ILE A 1 156 ? 94.651 -27.222 -19.340 1.00 17.81 156 ILE A C 1
ATOM 1250 O O . ILE A 1 156 ? 95.216 -28.059 -20.057 1.00 18.57 156 ILE A O 1
ATOM 1255 N N . TYR A 1 157 ? 93.980 -27.543 -18.227 1.00 17.59 157 TYR A N 1
ATOM 1256 C CA . TYR A 1 157 ? 94.025 -28.904 -17.684 1.00 18.74 157 TYR A CA 1
ATOM 1257 C C . TYR A 1 157 ? 92.563 -29.459 -17.400 1.00 16.61 157 TYR A C 1
ATOM 1258 O O . TYR A 1 157 ? 92.027 -29.144 -16.362 1.00 17.23 157 TYR A O 1
ATOM 1267 N N . PRO A 1 158 ? 92.070 -30.280 -18.284 1.00 16.63 158 PRO A N 1
ATOM 1268 C CA . PRO A 1 158 ? 90.894 -31.096 -17.887 1.00 16.66 158 PRO A CA 1
ATOM 1269 C C . PRO A 1 158 ? 91.307 -31.918 -16.672 1.00 15.42 158 PRO A C 1
ATOM 1270 O O . PRO A 1 158 ? 92.406 -32.489 -16.579 1.00 17.89 158 PRO A O 1
ATOM 1274 N N . TYR A 1 159 ? 90.348 -32.015 -15.732 1.00 16.53 159 TYR A N 1
ATOM 1275 C CA . TYR A 1 159 ? 90.496 -32.805 -14.492 1.00 15.75 159 TYR A CA 1
ATOM 1276 C C . TYR A 1 159 ? 89.163 -33.540 -14.299 1.00 16.58 159 TYR A C 1
ATOM 1277 O O . TYR A 1 159 ? 88.181 -32.962 -13.862 1.00 17.36 159 TYR A O 1
ATOM 1286 N N . PHE A 1 160 ? 89.179 -34.805 -14.673 1.00 15.87 160 PHE A N 1
ATOM 1287 C CA . PHE A 1 160 ? 87.992 -35.690 -14.610 1.00 16.87 160 PHE A CA 1
ATOM 1288 C C . PHE A 1 160 ? 88.382 -36.871 -13.697 1.00 14.88 160 PHE A C 1
ATOM 1289 O O . PHE A 1 160 ? 88.929 -37.895 -14.167 1.00 15.46 160 PHE A O 1
ATOM 1297 N N . PRO A 1 161 ? 88.204 -36.718 -12.410 1.00 15.82 161 PRO A N 1
ATOM 1298 C CA . PRO A 1 161 ? 88.695 -37.739 -11.481 1.00 15.19 161 PRO A CA 1
ATOM 1299 C C . PRO A 1 161 ? 87.946 -39.000 -11.638 1.00 16.08 161 PRO A C 1
ATOM 1300 O O . PRO A 1 161 ? 86.713 -39.050 -11.543 1.00 16.71 161 PRO A O 1
ATOM 1304 N N . VAL A 1 162 ? 88.638 -40.117 -11.809 1.00 15.41 162 VAL A N 1
ATOM 1305 C CA . VAL A 1 162 ? 88.025 -41.390 -11.936 1.00 15.28 162 VAL A CA 1
ATOM 1306 C C . VAL A 1 162 ? 87.608 -42.048 -10.609 1.00 15.42 162 VAL A C 1
ATOM 1307 O O . VAL A 1 162 ? 86.682 -42.848 -10.576 1.00 16.74 162 VAL A O 1
ATOM 1311 N N . GLY A 1 163 ? 88.340 -41.776 -9.591 1.00 16.00 163 GLY A N 1
ATOM 1312 C CA . GLY A 1 163 ? 88.091 -42.243 -8.243 1.00 15.14 163 GLY A CA 1
ATOM 1313 C C . GLY A 1 163 ? 88.587 -43.657 -8.039 1.00 16.19 163 GLY A C 1
ATOM 1314 O O . GLY A 1 163 ? 89.274 -44.276 -8.867 1.00 16.30 163 GLY A O 1
ATOM 1315 N N . TYR A 1 164 ? 88.132 -44.203 -6.882 1.00 16.42 164 TYR A N 1
ATOM 1316 C CA . TYR A 1 164 ? 88.577 -45.498 -6.380 1.00 18.19 164 TYR A CA 1
ATOM 1317 C C . TYR A 1 164 ? 87.682 -46.530 -7.028 1.00 17.47 164 TYR A C 1
ATOM 1318 O O . TYR A 1 164 ? 86.508 -46.766 -6.640 1.00 17.89 164 TYR A O 1
ATOM 1327 N N . MET A 1 165 ? 88.159 -47.232 -8.004 1.00 16.22 165 MET A N 1
ATOM 1328 C CA . MET A 1 165 ? 87.362 -48.097 -8.835 1.00 15.92 165 MET A CA 1
ATOM 1329 C C . MET A 1 165 ? 87.069 -49.470 -8.220 1.00 16.49 165 MET A C 1
ATOM 1330 O O . MET A 1 165 ? 85.988 -50.092 -8.459 1.00 19.38 165 MET A O 1
ATOM 1335 N N . SER A 1 166 ? 88.065 -50.017 -7.490 1.00 17.09 166 SER A N 1
ATOM 1336 C CA . SER A 1 166 ? 87.940 -51.381 -7.033 1.00 17.24 166 SER A CA 1
ATOM 1337 C C . SER A 1 166 ? 89.108 -51.674 -6.082 1.00 15.78 166 SER A C 1
ATOM 1338 O O . SER A 1 166 ? 90.258 -51.288 -6.383 1.00 16.44 166 SER A O 1
ATOM 1341 N N . TRP A 1 167 ? 88.824 -52.406 -5.005 1.00 15.87 167 TRP A N 1
ATOM 1342 C CA . TRP A 1 167 ? 89.923 -52.951 -4.203 1.00 17.31 167 TRP A CA 1
ATOM 1343 C C . TRP A 1 167 ? 90.599 -54.171 -4.732 1.00 17.86 167 TRP A C 1
ATOM 1344 O O . TRP A 1 167 ? 91.693 -54.528 -4.231 1.00 18.88 167 TRP A O 1
ATOM 1355 N N . MET A 1 168 ? 90.006 -54.880 -5.701 1.00 16.71 168 MET A N 1
ATOM 1356 C CA . MET A 1 168 ? 90.631 -56.047 -6.272 1.00 18.37 168 MET A CA 1
ATOM 1357 C C . MET A 1 168 ? 91.717 -55.650 -7.240 1.00 19.16 168 MET A C 1
ATOM 1358 O O . MET A 1 168 ? 92.845 -56.198 -7.220 1.00 18.29 168 MET A O 1
ATOM 1363 N N . ASN A 1 169 ? 91.376 -54.697 -8.149 1.00 17.24 169 ASN A N 1
ATOM 1364 C CA . ASN A 1 169 ? 92.269 -54.371 -9.275 1.00 16.06 169 ASN A CA 1
ATOM 1365 C C . ASN A 1 169 ? 91.857 -52.989 -9.760 1.00 17.95 169 ASN A C 1
ATOM 1366 O O . ASN A 1 169 ? 90.720 -52.881 -10.173 1.00 16.81 169 ASN A O 1
ATOM 1371 N N . GLN A 1 170 ? 92.751 -52.032 -9.715 1.00 16.07 170 GLN A N 1
ATOM 1372 C CA . GLN A 1 170 ? 92.480 -50.721 -10.400 1.00 15.96 170 GLN A CA 1
ATOM 1373 C C . GLN A 1 170 ? 93.812 -50.218 -10.912 1.00 17.96 170 GLN A C 1
ATOM 1374 O O . GLN A 1 170 ? 94.868 -50.486 -10.360 1.00 17.87 170 GLN A O 1
ATOM 1380 N N . SER A 1 171 ? 93.733 -49.501 -12.011 1.00 15.58 171 SER A N 1
ATOM 1381 C CA . SER A 1 171 ? 94.927 -48.981 -12.634 1.00 15.83 171 SER A CA 1
ATOM 1382 C C . SER A 1 171 ? 94.557 -47.955 -13.689 1.00 17.70 171 SER A C 1
ATOM 1383 O O . SER A 1 171 ? 93.369 -47.711 -13.954 1.00 16.03 171 SER A O 1
ATOM 1386 N N . GLY A 1 172 ? 95.554 -47.348 -14.304 1.00 16.24 172 GLY A N 1
ATOM 1387 C CA . GLY A 1 172 ? 95.263 -46.531 -15.450 1.00 16.31 172 GLY A CA 1
ATOM 1388 C C . GLY A 1 172 ? 96.559 -46.109 -16.152 1.00 19.01 172 GLY A C 1
ATOM 1389 O O . GLY A 1 172 ? 97.560 -45.954 -15.484 1.00 16.83 172 GLY A O 1
ATOM 1390 N N . ASP A 1 173 ? 96.407 -45.813 -17.420 1.00 17.40 173 ASP A N 1
ATOM 1391 C CA . ASP A 1 173 ? 97.565 -45.291 -18.092 1.00 18.10 173 ASP A CA 1
ATOM 1392 C C . ASP A 1 173 ? 97.074 -44.518 -19.337 1.00 19.70 173 ASP A C 1
ATOM 1393 O O . ASP A 1 173 ? 95.898 -44.561 -19.705 1.00 17.75 173 ASP A O 1
ATOM 1398 N N . TYR A 1 174 ? 97.980 -43.825 -19.975 1.00 16.67 174 TYR A N 1
ATOM 1399 C CA . TYR A 1 174 ? 97.750 -43.104 -21.231 1.00 16.92 174 TYR A CA 1
ATOM 1400 C C . TYR A 1 174 ? 97.872 -43.999 -22.397 1.00 17.72 174 TYR A C 1
ATOM 1401 O O . TYR A 1 174 ? 98.780 -44.847 -22.411 1.00 20.03 174 TYR A O 1
ATOM 1410 N N . SER A 1 175 ? 96.968 -43.944 -23.352 1.00 15.68 175 SER A N 1
ATOM 1411 C CA . SER A 1 175 ? 97.027 -44.730 -24.534 1.00 16.44 175 SER A CA 1
ATOM 1412 C C . SER A 1 175 ? 97.091 -43.821 -25.740 1.00 17.88 175 SER A C 1
ATOM 1413 O O . SER A 1 175 ? 96.166 -43.120 -26.114 1.00 16.69 175 SER A O 1
ATOM 1416 N N . GLN A 1 176 ? 98.290 -43.763 -26.383 1.00 17.51 176 GLN A N 1
ATOM 1417 C CA . GLN A 1 176 ? 98.379 -42.928 -27.630 1.00 16.97 176 GLN A CA 1
ATOM 1418 C C . GLN A 1 176 ? 97.395 -43.407 -28.661 1.00 17.45 176 GLN A C 1
ATOM 1419 O O . GLN A 1 176 ? 96.842 -42.668 -29.459 1.00 17.04 176 GLN A O 1
ATOM 1425 N N . THR A 1 177 ? 97.218 -44.725 -28.765 1.00 17.93 177 THR A N 1
ATOM 1426 C CA . THR A 1 177 ? 96.383 -45.345 -29.777 1.00 17.10 177 THR A CA 1
ATOM 1427 C C . THR A 1 177 ? 94.918 -44.998 -29.595 1.00 17.27 177 THR A C 1
ATOM 1428 O O . THR A 1 177 ? 94.257 -44.615 -30.537 1.00 18.12 177 THR A O 1
ATOM 1432 N N . ALA A 1 178 ? 94.456 -45.053 -28.330 1.00 17.45 178 ALA A N 1
ATOM 1433 C CA . ALA A 1 178 ? 93.086 -44.541 -28.106 1.00 17.72 178 ALA A CA 1
ATOM 1434 C C . ALA A 1 178 ? 92.934 -43.052 -28.181 1.00 17.42 178 ALA A C 1
ATOM 1435 O O . ALA A 1 178 ? 91.802 -42.503 -28.378 1.00 16.18 178 ALA A O 1
ATOM 1437 N N . GLY A 1 179 ? 94.023 -42.343 -27.940 1.00 16.69 179 GLY A N 1
ATOM 1438 C CA . GLY A 1 179 ? 94.095 -40.928 -27.848 1.00 15.72 179 GLY A CA 1
ATOM 1439 C C . GLY A 1 179 ? 93.467 -40.431 -26.576 1.00 16.13 179 GLY A C 1
ATOM 1440 O O . GLY A 1 179 ? 92.627 -39.513 -26.609 1.00 17.19 179 GLY A O 1
ATOM 1441 N N . GLY A 1 180 ? 94.026 -40.892 -25.458 1.00 15.20 180 GLY A N 1
ATOM 1442 C CA . GLY A 1 180 ? 93.642 -40.408 -24.191 1.00 14.84 180 GLY A CA 1
ATOM 1443 C C . GLY A 1 180 ? 93.945 -41.382 -23.080 1.00 15.46 180 GLY A C 1
ATOM 1444 O O . GLY A 1 180 ? 94.746 -42.289 -23.221 1.00 18.19 180 GLY A O 1
ATOM 1445 N N . ILE A 1 181 ? 93.240 -41.181 -21.966 1.00 15.11 181 ILE A N 1
ATOM 1446 C CA . ILE A 1 181 ? 93.466 -41.949 -20.724 1.00 15.39 181 ILE A CA 1
ATOM 1447 C C . ILE A 1 181 ? 92.482 -43.113 -20.647 1.00 16.50 181 ILE A C 1
ATOM 1448 O O . ILE A 1 181 ? 91.280 -42.896 -20.824 1.00 16.07 181 ILE A O 1
ATOM 1453 N N . ILE A 1 182 ? 93.001 -44.254 -20.254 1.00 15.01 182 ILE A N 1
ATOM 1454 C CA . ILE A 1 182 ? 92.147 -45.430 -20.065 1.00 15.07 182 ILE A CA 1
ATOM 1455 C C . ILE A 1 182 ? 92.461 -45.919 -18.613 1.00 16.30 182 ILE A C 1
ATOM 1456 O O . ILE A 1 182 ? 93.573 -46.426 -18.345 1.00 16.01 182 ILE A O 1
ATOM 1461 N N . ALA A 1 183 ? 91.465 -45.791 -17.746 1.00 15.68 183 ALA A N 1
ATOM 1462 C CA . ALA A 1 183 ? 91.487 -46.372 -16.405 1.00 17.02 183 ALA A CA 1
ATOM 1463 C C . ALA A 1 183 ? 90.795 -47.685 -16.460 1.00 17.11 183 ALA A C 1
ATOM 1464 O O . ALA A 1 183 ? 89.949 -47.919 -17.267 1.00 16.91 183 ALA A O 1
ATOM 1466 N N . SER A 1 184 ? 91.250 -48.670 -15.670 1.00 15.89 184 SER A N 1
ATOM 1467 C CA . SER A 1 184 ? 90.773 -49.996 -15.715 1.00 15.43 184 SER A CA 1
ATOM 1468 C C . SER A 1 184 ? 90.658 -50.652 -14.319 1.00 15.64 184 SER A C 1
ATOM 1469 O O . SER A 1 184 ? 91.431 -50.365 -13.426 1.00 16.64 184 SER A O 1
ATOM 1472 N N . CYS A 1 185 ? 89.592 -51.425 -14.182 1.00 15.64 185 CYS A N 1
ATOM 1473 C CA . CYS A 1 185 ? 89.411 -52.225 -12.947 1.00 14.62 185 CYS A CA 1
ATOM 1474 C C . CYS A 1 185 ? 88.760 -53.520 -13.208 1.00 15.36 185 CYS A C 1
ATOM 1475 O O . CYS A 1 185 ? 88.375 -53.886 -14.328 1.00 16.04 185 CYS A O 1
ATOM 1478 N N . VAL A 1 186 ? 88.684 -54.320 -12.099 1.00 15.63 186 VAL A N 1
ATOM 1479 C CA . VAL A 1 186 ? 87.809 -55.467 -12.059 1.00 15.46 186 VAL A CA 1
ATOM 1480 C C . VAL A 1 186 ? 86.811 -55.270 -10.895 1.00 15.96 186 VAL A C 1
ATOM 1481 O O . VAL A 1 186 ? 87.208 -55.092 -9.735 1.00 16.67 186 VAL A O 1
ATOM 1485 N N . THR A 1 187 ? 85.518 -55.224 -11.255 1.00 16.08 187 THR A N 1
ATOM 1486 C CA . THR A 1 187 ? 84.468 -55.034 -10.273 1.00 17.67 187 THR A CA 1
ATOM 1487 C C . THR A 1 187 ? 84.604 -56.167 -9.231 1.00 15.34 187 THR A C 1
ATOM 1488 O O . THR A 1 187 ? 84.639 -57.348 -9.619 1.00 18.38 187 THR A O 1
ATOM 1492 N N . PRO A 1 188 ? 84.653 -55.839 -7.912 1.00 17.09 188 PRO A N 1
ATOM 1493 C CA . PRO A 1 188 ? 84.813 -56.918 -6.937 1.00 19.10 188 PRO A CA 1
ATOM 1494 C C . PRO A 1 188 ? 83.627 -57.870 -6.826 1.00 18.59 188 PRO A C 1
ATOM 1495 O O . PRO A 1 188 ? 82.460 -57.465 -7.092 1.00 18.27 188 PRO A O 1
ATOM 1499 N N . TYR A 1 189 ? 83.887 -59.113 -6.489 1.00 18.18 189 TYR A N 1
ATOM 1500 C CA . TYR A 1 189 ? 82.914 -60.143 -6.236 1.00 18.74 189 TYR A CA 1
ATOM 1501 C C . TYR A 1 189 ? 83.651 -61.273 -5.485 1.00 18.03 189 TYR A C 1
ATOM 1502 O O . TYR A 1 189 ? 84.864 -61.228 -5.303 1.00 19.99 189 TYR A O 1
ATOM 1511 N N . GLN A 1 190 ? 82.873 -62.294 -5.096 1.00 20.68 190 GLN A N 1
ATOM 1512 C CA . GLN A 1 190 ? 83.426 -63.527 -4.487 1.00 22.18 190 GLN A CA 1
ATOM 1513 C C . GLN A 1 190 ? 82.902 -64.797 -5.061 1.00 24.67 190 GLN A C 1
ATOM 1514 O O . GLN A 1 190 ? 83.609 -65.817 -5.077 1.00 22.99 190 GLN A O 1
ATOM 1520 N N . LYS A 1 191 ? 81.651 -64.858 -5.521 1.00 22.46 191 LYS A N 1
ATOM 1521 C CA . LYS A 1 191 ? 81.029 -66.050 -6.003 1.00 22.87 191 LYS A CA 1
ATOM 1522 C C . LYS A 1 191 ? 81.332 -66.308 -7.449 1.00 23.08 191 LYS A C 1
ATOM 1523 O O . LYS A 1 191 ? 81.290 -65.401 -8.288 1.00 22.27 191 LYS A O 1
ATOM 1529 N N . VAL A 1 192 ? 81.673 -67.548 -7.830 1.00 20.91 192 VAL A N 1
ATOM 1530 C CA . VAL A 1 192 ? 81.980 -67.914 -9.187 1.00 20.04 192 VAL A CA 1
ATOM 1531 C C . VAL A 1 192 ? 80.823 -67.499 -10.167 1.00 19.33 192 VAL A C 1
ATOM 1532 O O . VAL A 1 192 ? 81.191 -67.034 -11.255 1.00 20.97 192 VAL A O 1
ATOM 1536 N N . ALA A 1 193 ? 79.603 -67.617 -9.708 1.00 20.02 193 ALA A N 1
ATOM 1537 C CA . ALA A 1 193 ? 78.482 -67.299 -10.631 1.00 22.58 193 ALA A CA 1
ATOM 1538 C C . ALA A 1 193 ? 78.615 -65.796 -11.064 1.00 22.03 193 ALA A C 1
ATOM 1539 O O . ALA A 1 193 ? 78.172 -65.456 -12.187 1.00 23.52 193 ALA A O 1
ATOM 1541 N N . ASP A 1 194 ? 79.097 -64.938 -10.180 1.00 20.78 194 ASP A N 1
ATOM 1542 C CA . ASP A 1 194 ? 79.220 -63.513 -10.466 1.00 21.51 194 ASP A CA 1
ATOM 1543 C C . ASP A 1 194 ? 80.297 -63.274 -11.501 1.00 21.27 194 ASP A C 1
ATOM 1544 O O . ASP A 1 194 ? 80.223 -62.277 -12.314 1.00 21.88 194 ASP A O 1
ATOM 1549 N N . TYR A 1 195 ? 81.355 -64.089 -11.563 1.00 18.99 195 TYR A N 1
ATOM 1550 C CA . TYR A 1 195 ? 82.314 -63.923 -12.696 1.00 19.46 195 TYR A CA 1
ATOM 1551 C C . TYR A 1 195 ? 81.567 -64.067 -14.059 1.00 20.76 195 TYR A C 1
ATOM 1552 O O . TYR A 1 195 ? 81.755 -63.194 -14.921 1.00 20.89 195 TYR A O 1
ATOM 1561 N N . PHE A 1 196 ? 80.709 -65.065 -14.154 1.00 20.94 196 PHE A N 1
ATOM 1562 C CA . PHE A 1 196 ? 79.953 -65.283 -15.411 1.00 22.32 196 PHE A CA 1
ATOM 1563 C C . PHE A 1 196 ? 79.005 -64.075 -15.630 1.00 22.03 196 PHE A C 1
ATOM 1564 O O . PHE A 1 196 ? 78.896 -63.613 -16.750 1.00 24.13 196 PHE A O 1
ATOM 1572 N N . LYS A 1 197 ? 78.375 -63.673 -14.567 1.00 22.66 197 LYS A N 1
ATOM 1573 C CA . LYS A 1 197 ? 77.405 -62.588 -14.657 1.00 25.26 197 LYS A CA 1
ATOM 1574 C C . LYS A 1 197 ? 78.024 -61.303 -15.050 1.00 23.56 197 LYS A C 1
ATOM 1575 O O . LYS A 1 197 ? 77.375 -60.524 -15.799 1.00 25.57 197 LYS A O 1
ATOM 1581 N N . ASN A 1 198 ? 79.239 -61.010 -14.639 1.00 20.88 198 ASN A N 1
ATOM 1582 C CA . ASN A 1 198 ? 79.916 -59.760 -14.833 1.00 20.58 198 ASN A CA 1
ATOM 1583 C C . ASN A 1 198 ? 80.774 -59.581 -16.132 1.00 23.41 198 ASN A C 1
ATOM 1584 O O . ASN A 1 198 ? 81.479 -58.597 -16.235 1.00 22.18 198 ASN A O 1
ATOM 1589 N N . LYS A 1 199 ? 80.700 -60.613 -16.971 1.00 32.27 199 LYS A N 1
ATOM 1590 C CA . LYS A 1 199 ? 81.582 -60.731 -18.104 1.00 36.19 199 LYS A CA 1
ATOM 1591 C C . LYS A 1 199 ? 81.459 -59.559 -19.048 1.00 25.42 199 LYS A C 1
ATOM 1592 O O . LYS A 1 199 ? 82.382 -59.225 -19.676 1.00 33.30 199 LYS A O 1
ATOM 1598 N N . ASP A 1 200 ? 80.289 -59.006 -19.244 1.00 31.46 200 ASP A N 1
ATOM 1599 C CA . ASP A 1 200 ? 80.230 -57.975 -20.287 1.00 32.52 200 ASP A CA 1
ATOM 1600 C C . ASP A 1 200 ? 80.357 -56.567 -19.597 1.00 27.72 200 ASP A C 1
ATOM 1601 O O . ASP A 1 200 ? 80.090 -55.539 -20.222 1.00 27.71 200 ASP A O 1
ATOM 1606 N N . PHE A 1 201 ? 80.800 -56.473 -18.312 1.00 19.54 201 PHE A N 1
ATOM 1607 C CA . PHE A 1 201 ? 80.869 -55.159 -17.665 1.00 17.27 201 PHE A CA 1
ATOM 1608 C C . PHE A 1 201 ? 81.896 -54.284 -18.379 1.00 17.46 201 PHE A C 1
ATOM 1609 O O . PHE A 1 201 ? 82.983 -54.713 -18.782 1.00 18.38 201 PHE A O 1
ATOM 1617 N N . LYS A 1 202 ? 81.504 -53.013 -18.493 1.00 15.59 202 LYS A N 1
ATOM 1618 C CA . LYS A 1 202 ? 82.347 -51.942 -19.023 1.00 15.49 202 LYS A CA 1
ATOM 1619 C C . LYS A 1 202 ? 83.229 -51.368 -17.928 1.00 16.95 202 LYS A C 1
ATOM 1620 O O . LYS A 1 202 ? 83.025 -50.274 -17.412 1.00 16.86 202 LYS A O 1
ATOM 1626 N N . ASP A 1 203 ? 84.212 -52.187 -17.530 1.00 15.40 203 ASP A N 1
ATOM 1627 C CA . ASP A 1 203 ? 85.069 -51.855 -16.412 1.00 14.98 203 ASP A CA 1
ATOM 1628 C C . ASP A 1 203 ? 86.298 -51.021 -16.772 1.00 16.97 203 ASP A C 1
ATOM 1629 O O . ASP A 1 203 ? 87.171 -50.816 -15.894 1.00 20.29 203 ASP A O 1
ATOM 1634 N N . LYS A 1 204 ? 86.367 -50.400 -17.933 1.00 15.51 204 LYS A N 1
ATOM 1635 C CA . LYS A 1 204 ? 87.318 -49.356 -18.243 1.00 16.08 204 LYS A CA 1
ATOM 1636 C C . LYS A 1 204 ? 86.559 -48.011 -18.234 1.00 15.67 204 LYS A C 1
ATOM 1637 O O . LYS A 1 204 ? 85.370 -47.956 -18.580 1.00 15.09 204 LYS A O 1
ATOM 1643 N N . THR A 1 205 ? 87.254 -46.958 -17.847 1.00 15.20 205 THR A N 1
ATOM 1644 C CA . THR A 1 205 ? 86.751 -45.607 -18.019 1.00 15.26 205 THR A CA 1
ATOM 1645 C C . THR A 1 205 ? 87.747 -44.897 -18.923 1.00 15.76 205 THR A C 1
ATOM 1646 O O . THR A 1 205 ? 88.949 -44.827 -18.676 1.00 15.40 205 THR A O 1
ATOM 1650 N N . PHE A 1 206 ? 87.220 -44.315 -19.965 1.00 15.24 206 PHE A N 1
ATOM 1651 C CA . PHE A 1 206 ? 88.030 -43.511 -20.895 1.00 15.78 206 PHE A CA 1
ATOM 1652 C C . PHE A 1 206 ? 87.800 -42.027 -20.744 1.00 14.90 206 PHE A C 1
ATOM 1653 O O . PHE A 1 206 ? 86.706 -41.558 -20.486 1.00 16.53 206 PHE A O 1
ATOM 1661 N N . PHE A 1 207 ? 88.890 -41.235 -21.034 1.00 14.64 207 PHE A N 1
ATOM 1662 C CA . PHE A 1 207 ? 88.834 -39.838 -21.196 1.00 14.41 207 PHE A CA 1
ATOM 1663 C C . PHE A 1 207 ? 89.677 -39.557 -22.470 1.00 16.77 207 PHE A C 1
ATOM 1664 O O . PHE A 1 207 ? 90.904 -39.589 -22.368 1.00 16.06 207 PHE A O 1
ATOM 1672 N N . LEU A 1 208 ? 89.007 -39.334 -23.584 1.00 15.00 208 LEU A N 1
ATOM 1673 C CA . LEU A 1 208 ? 89.689 -39.200 -24.839 1.00 14.12 208 LEU A CA 1
ATOM 1674 C C . LEU A 1 208 ? 89.662 -37.800 -25.374 1.00 17.72 208 LEU A C 1
ATOM 1675 O O . LEU A 1 208 ? 88.714 -37.056 -25.254 1.00 16.79 208 LEU A O 1
ATOM 1680 N N . HIS A 1 209 ? 90.824 -37.425 -25.927 1.00 15.81 209 HIS A N 1
ATOM 1681 C CA . HIS A 1 209 ? 90.928 -36.089 -26.556 1.00 17.00 209 HIS A CA 1
ATOM 1682 C C . HIS A 1 209 ? 90.863 -36.096 -28.077 1.00 15.45 209 HIS A C 1
ATOM 1683 O O . HIS A 1 209 ? 91.472 -36.978 -28.704 1.00 16.77 209 HIS A O 1
ATOM 1690 N N . GLU A 1 210 ? 90.222 -35.054 -28.649 1.00 16.20 210 GLU A N 1
ATOM 1691 C CA . GLU A 1 210 ? 90.323 -34.888 -30.080 1.00 16.16 210 GLU A CA 1
ATOM 1692 C C . GLU A 1 210 ? 91.722 -34.330 -30.469 1.00 16.70 210 GLU A C 1
ATOM 1693 O O . GLU A 1 210 ? 92.295 -34.819 -31.443 1.00 19.54 210 GLU A O 1
ATOM 1699 N N . THR A 1 211 ? 92.201 -33.375 -29.679 1.00 17.51 211 THR A N 1
ATOM 1700 C CA . THR A 1 211 ? 93.470 -32.649 -29.950 1.00 18.45 211 THR A CA 1
ATOM 1701 C C . THR A 1 211 ? 94.521 -33.267 -29.045 1.00 19.88 211 THR A C 1
ATOM 1702 O O . THR A 1 211 ? 94.343 -33.378 -27.822 1.00 18.71 211 THR A O 1
ATOM 1706 N N . ALA A 1 212 ? 95.663 -33.708 -29.604 1.00 16.68 212 ALA A N 1
ATOM 1707 C CA . ALA A 1 212 ? 96.680 -34.289 -28.758 1.00 19.05 212 ALA A CA 1
ATOM 1708 C C . ALA A 1 212 ? 97.222 -33.244 -27.761 1.00 19.04 212 ALA A C 1
ATOM 1709 O O . ALA A 1 212 ? 97.445 -32.053 -28.130 1.00 19.96 212 ALA A O 1
ATOM 1711 N N . PRO A 1 213 ? 97.484 -33.653 -26.518 1.00 19.08 213 PRO A N 1
ATOM 1712 C CA . PRO A 1 213 ? 97.918 -32.740 -25.531 1.00 18.73 213 PRO A CA 1
ATOM 1713 C C . PRO A 1 213 ? 99.456 -32.613 -25.398 1.00 17.98 213 PRO A C 1
ATOM 1714 O O . PRO A 1 213 ? 100.165 -33.425 -25.958 1.00 21.83 213 PRO A O 1
ATOM 1718 N N . ALA A 1 214 ? 99.859 -31.697 -24.577 1.00 20.03 214 ALA A N 1
ATOM 1719 C CA . ALA A 1 214 ? 101.342 -31.592 -24.288 1.00 21.46 214 ALA A CA 1
ATOM 1720 C C . ALA A 1 214 ? 101.791 -32.666 -23.319 1.00 21.16 214 ALA A C 1
ATOM 1721 O O . ALA A 1 214 ? 102.933 -33.242 -23.377 1.00 21.44 214 ALA A O 1
ATOM 1723 N N . ALA A 1 215 ? 100.885 -33.034 -22.380 1.00 18.26 215 ALA A N 1
ATOM 1724 C CA . ALA A 1 215 ? 101.292 -33.995 -21.328 1.00 18.82 215 ALA A CA 1
ATOM 1725 C C . ALA A 1 215 ? 99.996 -34.494 -20.638 1.00 20.48 215 ALA A C 1
ATOM 1726 O O . ALA A 1 215 ? 98.860 -34.030 -21.019 1.00 18.16 215 ALA A O 1
ATOM 1728 N N . TRP A 1 216 ? 100.156 -35.366 -19.675 1.00 19.42 216 TRP A N 1
ATOM 1729 C CA . TRP A 1 216 ? 98.993 -36.035 -19.042 1.00 18.19 216 TRP A CA 1
ATOM 1730 C C . TRP A 1 216 ? 99.413 -36.485 -17.700 1.00 20.23 216 TRP A C 1
ATOM 1731 O O . TRP A 1 216 ? 100.592 -36.473 -17.302 1.00 18.40 216 TRP A O 1
ATOM 1742 N N . GLU A 1 217 ? 98.426 -36.904 -16.856 1.00 17.95 217 GLU A N 1
ATOM 1743 C CA . GLU A 1 217 ? 98.744 -37.511 -15.508 1.00 17.38 217 GLU A CA 1
ATOM 1744 C C . GLU A 1 217 ? 97.538 -38.422 -15.209 1.00 18.05 217 GLU A C 1
ATOM 1745 O O . GLU A 1 217 ? 96.400 -38.010 -15.371 1.00 17.92 217 GLU A O 1
ATOM 1751 N N . VAL A 1 218 ? 97.857 -39.641 -14.802 1.00 15.53 218 VAL A N 1
ATOM 1752 C CA . VAL A 1 218 ? 96.866 -40.650 -14.517 1.00 17.11 218 VAL A CA 1
ATOM 1753 C C . VAL A 1 218 ? 96.824 -41.030 -13.059 1.00 17.28 218 VAL A C 1
ATOM 1754 O O . VAL A 1 218 ? 95.987 -41.822 -12.634 1.00 17.50 218 VAL A O 1
ATOM 1758 N N . ASN A 1 219 ? 97.759 -40.541 -12.257 1.00 17.46 219 ASN A N 1
ATOM 1759 C CA . ASN A 1 219 ? 97.771 -40.863 -10.827 1.00 16.06 219 ASN A CA 1
ATOM 1760 C C . ASN A 1 219 ? 97.262 -39.736 -10.032 1.00 16.08 219 ASN A C 1
ATOM 1761 O O . ASN A 1 219 ? 97.747 -38.638 -10.011 1.00 15.55 219 ASN A O 1
ATOM 1766 N N . GLN A 1 220 ? 96.145 -39.978 -9.289 1.00 15.77 220 GLN A N 1
ATOM 1767 C CA . GLN A 1 220 ? 95.501 -38.957 -8.537 1.00 17.12 220 GLN A CA 1
ATOM 1768 C C . GLN A 1 220 ? 96.338 -38.241 -7.497 1.00 17.59 220 GLN A C 1
ATOM 1769 O O . GLN A 1 220 ? 96.337 -37.032 -7.385 1.00 17.45 220 GLN A O 1
ATOM 1775 N N . LYS A 1 221 ? 97.081 -39.036 -6.741 1.00 16.41 221 LYS A N 1
ATOM 1776 C CA . LYS A 1 221 ? 97.943 -38.480 -5.670 1.00 18.69 221 LYS A CA 1
ATOM 1777 C C . LYS A 1 221 ? 99.094 -37.699 -6.292 1.00 20.74 221 LYS A C 1
ATOM 1778 O O . LYS A 1 221 ? 99.385 -36.621 -5.751 1.00 21.64 221 LYS A O 1
ATOM 1784 N N . ASN A 1 222 ? 99.621 -38.148 -7.414 1.00 21.54 222 ASN A N 1
ATOM 1785 C CA . ASN A 1 222 ? 100.687 -37.382 -8.080 1.00 19.62 222 ASN A CA 1
ATOM 1786 C C . ASN A 1 222 ? 100.128 -36.037 -8.571 1.00 22.30 222 ASN A C 1
ATOM 1787 O O . ASN A 1 222 ? 100.821 -35.011 -8.543 1.00 20.65 222 ASN A O 1
ATOM 1792 N N . PHE A 1 223 ? 98.890 -36.021 -9.060 1.00 18.50 223 PHE A N 1
ATOM 1793 C CA . PHE A 1 223 ? 98.255 -34.789 -9.494 1.00 19.45 223 PHE A CA 1
ATOM 1794 C C . PHE A 1 223 ? 98.166 -33.778 -8.370 1.00 18.20 223 PHE A C 1
ATOM 1795 O O . PHE A 1 223 ? 98.594 -32.606 -8.488 1.00 20.28 223 PHE A O 1
ATOM 1803 N N . GLU A 1 224 ? 97.640 -34.210 -7.213 1.00 18.03 224 GLU A N 1
ATOM 1804 C CA . GLU A 1 224 ? 97.452 -33.295 -6.101 1.00 17.85 224 GLU A CA 1
ATOM 1805 C C . GLU A 1 224 ? 98.759 -32.876 -5.430 1.00 18.45 224 GLU A C 1
ATOM 1806 O O . GLU A 1 224 ? 98.886 -31.715 -5.109 1.00 19.25 224 GLU A O 1
ATOM 1812 N N . GLY A 1 225 ? 99.556 -33.880 -5.118 1.00 20.12 225 GLY A N 1
ATOM 1813 C CA . GLY A 1 225 ? 100.649 -33.646 -4.216 1.00 21.54 225 GLY A CA 1
ATOM 1814 C C . GLY A 1 225 ? 100.180 -32.938 -2.977 1.00 21.66 225 GLY A C 1
ATOM 1815 O O . GLY A 1 225 ? 99.057 -33.135 -2.491 1.00 20.38 225 GLY A O 1
ATOM 1816 N N . GLU A 1 226 ? 101.044 -32.171 -2.290 1.00 20.21 226 GLU A N 1
ATOM 1817 C CA . GLU A 1 226 ? 100.666 -31.440 -1.104 1.00 21.15 226 GLU A CA 1
ATOM 1818 C C . GLU A 1 226 ? 99.713 -30.307 -1.290 1.00 20.44 226 GLU A C 1
ATOM 1819 O O . GLU A 1 226 ? 99.045 -29.904 -0.382 1.00 21.76 226 GLU A O 1
ATOM 1825 N N . GLY A 1 227 ? 99.654 -29.778 -2.525 1.00 21.43 227 GLY A N 1
ATOM 1826 C CA . GLY A 1 227 ? 98.820 -28.685 -2.821 1.00 22.52 227 GLY A CA 1
ATOM 1827 C C . GLY A 1 227 ? 97.347 -29.035 -2.839 1.00 22.70 227 GLY A C 1
ATOM 1828 O O . GLY A 1 227 ? 96.528 -28.148 -2.696 1.00 25.26 227 GLY A O 1
ATOM 1829 N N . GLY A 1 228 ? 96.954 -30.306 -3.021 1.00 19.87 228 GLY A N 1
ATOM 1830 C CA . GLY A 1 228 ? 95.565 -30.712 -3.029 1.00 20.10 228 GLY A CA 1
ATOM 1831 C C . GLY A 1 228 ? 94.809 -30.240 -4.237 1.00 19.98 228 GLY A C 1
ATOM 1832 O O . GLY A 1 228 ? 95.396 -29.741 -5.175 1.00 23.31 228 GLY A O 1
ATOM 1833 N N . LEU A 1 229 ? 93.470 -30.300 -4.153 1.00 19.10 229 LEU A N 1
ATOM 1834 C CA . LEU A 1 229 ? 92.698 -29.874 -5.314 1.00 18.30 229 LEU A CA 1
ATOM 1835 C C . LEU A 1 229 ? 92.709 -28.335 -5.459 1.00 19.04 229 LEU A C 1
ATOM 1836 O O . LEU A 1 229 ? 92.481 -27.813 -6.590 1.00 22.05 229 LEU A O 1
ATOM 1841 N N . HIS A 1 230 ? 92.990 -27.627 -4.343 1.00 22.09 230 HIS A N 1
ATOM 1842 C CA . HIS A 1 230 ? 93.007 -26.159 -4.395 1.00 25.34 230 HIS A CA 1
ATOM 1843 C C . HIS A 1 230 ? 94.132 -25.620 -5.246 1.00 23.65 230 HIS A C 1
ATOM 1844 O O . HIS A 1 230 ? 93.983 -24.559 -5.878 1.00 26.88 230 HIS A O 1
ATOM 1851 N N . ASN A 1 231 ? 95.296 -26.304 -5.236 1.00 21.94 231 ASN A N 1
ATOM 1852 C CA . ASN A 1 231 ? 96.479 -25.859 -5.902 1.00 23.54 231 ASN A CA 1
ATOM 1853 C C . ASN A 1 231 ? 97.333 -27.063 -6.268 1.00 23.62 231 ASN A C 1
ATOM 1854 O O . ASN A 1 231 ? 98.368 -27.300 -5.688 1.00 20.98 231 ASN A O 1
ATOM 1859 N N . PRO A 1 232 ? 96.871 -27.877 -7.221 1.00 19.28 232 PRO A N 1
ATOM 1860 C CA . PRO A 1 232 ? 97.534 -29.181 -7.431 1.00 19.01 232 PRO A CA 1
ATOM 1861 C C . PRO A 1 232 ? 99.039 -28.999 -7.714 1.00 20.86 232 PRO A C 1
ATOM 1862 O O . PRO A 1 232 ? 99.445 -28.166 -8.594 1.00 19.91 232 PRO A O 1
ATOM 1866 N N . ASN A 1 233 ? 99.889 -29.797 -7.126 1.00 20.42 233 ASN A N 1
ATOM 1867 C CA . ASN A 1 233 ? 101.336 -29.754 -7.455 1.00 22.72 233 ASN A CA 1
ATOM 1868 C C . ASN A 1 233 ? 101.634 -29.955 -8.888 1.00 23.52 233 ASN A C 1
ATOM 1869 O O . ASN A 1 233 ? 102.568 -29.358 -9.461 1.00 22.89 233 ASN A O 1
ATOM 1874 N N . ALA A 1 234 ? 100.875 -30.804 -9.582 1.00 19.76 234 ALA A N 1
ATOM 1875 C CA . ALA A 1 234 ? 101.126 -31.082 -10.978 1.00 19.59 234 ALA A CA 1
ATOM 1876 C C . ALA A 1 234 ? 100.893 -29.871 -11.861 1.00 20.71 234 ALA A C 1
ATOM 1877 O O . ALA A 1 234 ? 101.511 -29.806 -12.879 1.00 21.64 234 ALA A O 1
ATOM 1879 N N . ILE A 1 235 ? 100.043 -28.991 -11.416 1.00 20.23 235 ILE A N 1
ATOM 1880 C CA . ILE A 1 235 ? 99.673 -27.782 -12.114 1.00 19.21 235 ILE A CA 1
ATOM 1881 C C . ILE A 1 235 ? 100.730 -26.658 -11.725 1.00 25.08 235 ILE A C 1
ATOM 1882 O O . ILE A 1 235 ? 101.038 -25.803 -12.559 1.00 24.46 235 ILE A O 1
ATOM 1887 N N . GLN A 1 236 ? 101.280 -26.717 -10.514 1.00 23.47 236 GLN A N 1
ATOM 1888 C CA . GLN A 1 236 ? 102.330 -25.753 -10.097 1.00 24.51 236 GLN A CA 1
ATOM 1889 C C . GLN A 1 236 ? 103.510 -25.872 -10.986 1.00 27.22 236 GLN A C 1
ATOM 1890 O O . GLN A 1 236 ? 104.121 -24.839 -11.343 1.00 28.46 236 GLN A O 1
ATOM 1896 N N . GLN A 1 237 ? 103.912 -27.063 -11.365 1.00 26.59 237 GLN A N 1
ATOM 1897 C CA . GLN A 1 237 ? 105.076 -27.252 -12.172 1.00 27.20 237 GLN A CA 1
ATOM 1898 C C . GLN A 1 237 ? 104.859 -26.926 -13.629 1.00 25.27 237 GLN A C 1
ATOM 1899 O O . GLN A 1 237 ? 103.708 -26.686 -14.096 1.00 24.03 237 GLN A O 1
ATOM 1905 N N . GLU A 1 238 ? 105.934 -26.908 -14.428 1.00 24.54 238 GLU A N 1
ATOM 1906 C CA . GLU A 1 238 ? 105.765 -26.450 -15.780 1.00 23.10 238 GLU A CA 1
ATOM 1907 C C . GLU A 1 238 ? 104.917 -27.441 -16.668 1.00 21.08 238 GLU A C 1
ATOM 1908 O O . GLU A 1 238 ? 104.063 -27.037 -17.468 1.00 23.39 238 GLU A O 1
ATOM 1914 N N . THR A 1 239 ? 105.183 -28.698 -16.487 1.00 22.86 239 THR A N 1
ATOM 1915 C CA . THR A 1 239 ? 104.610 -29.740 -17.313 1.00 20.71 239 THR A CA 1
ATOM 1916 C C . THR A 1 239 ? 104.134 -30.839 -16.365 1.00 23.93 239 THR A C 1
ATOM 1917 O O . THR A 1 239 ? 104.847 -31.201 -15.449 1.00 22.86 239 THR A O 1
ATOM 1921 N N . LEU A 1 240 ? 102.996 -31.441 -16.715 1.00 21.66 240 LEU A N 1
ATOM 1922 C CA . LEU A 1 240 ? 102.631 -32.656 -16.030 1.00 20.53 240 LEU A CA 1
ATOM 1923 C C . LEU A 1 240 ? 103.680 -33.737 -16.171 1.00 20.42 240 LEU A C 1
ATOM 1924 O O . LEU A 1 240 ? 104.315 -33.902 -17.212 1.00 21.73 240 LEU A O 1
ATOM 1929 N N . GLY A 1 241 ? 103.729 -34.632 -15.153 1.00 19.91 241 GLY A N 1
ATOM 1930 C CA . GLY A 1 241 ? 104.724 -35.693 -15.110 1.00 21.70 241 GLY A CA 1
ATOM 1931 C C . GLY A 1 241 ? 104.490 -36.917 -15.849 1.00 21.85 241 GLY A C 1
ATOM 1932 O O . GLY A 1 241 ? 105.360 -37.845 -15.951 1.00 21.90 241 GLY A O 1
ATOM 1933 N N . CYS A 1 242 ? 103.259 -37.103 -16.418 1.00 18.90 242 CYS A N 1
ATOM 1934 C CA . CYS A 1 242 ? 103.063 -38.224 -17.256 1.00 18.22 242 CYS A CA 1
ATOM 1935 C C . CYS A 1 242 ? 103.122 -39.545 -16.516 1.00 18.35 242 CYS A C 1
ATOM 1936 O O . CYS A 1 242 ? 103.477 -40.567 -17.064 1.00 21.75 242 CYS A O 1
ATOM 1939 N N . GLY A 1 243 ? 102.629 -39.510 -15.301 1.00 18.46 243 GLY A N 1
ATOM 1940 C CA . GLY A 1 243 ? 102.558 -40.722 -14.430 1.00 17.44 243 GLY A CA 1
ATOM 1941 C C . GLY A 1 243 ? 101.345 -41.635 -14.678 1.00 20.04 243 GLY A C 1
ATOM 1942 O O . GLY A 1 243 ? 100.357 -41.190 -15.230 1.00 19.67 243 GLY A O 1
ATOM 1943 N N . ASN A 1 244 ? 101.524 -42.905 -14.336 1.00 18.23 244 ASN A N 1
ATOM 1944 C CA . ASN A 1 244 ? 100.454 -43.901 -14.392 1.00 16.70 244 ASN A CA 1
ATOM 1945 C C . ASN A 1 244 ? 100.045 -44.355 -12.960 1.00 15.25 244 ASN A C 1
ATOM 1946 O O . ASN A 1 244 ? 100.492 -43.859 -11.945 1.00 17.50 244 ASN A O 1
ATOM 1951 N N . ALA A 1 245 ? 99.015 -45.227 -12.962 1.00 17.51 245 ALA A N 1
ATOM 1952 C CA . ALA A 1 245 ? 98.438 -45.760 -11.762 1.00 15.43 245 ALA A CA 1
ATOM 1953 C C . ALA A 1 245 ? 98.478 -47.244 -11.836 1.00 15.65 245 ALA A C 1
ATOM 1954 O O . ALA A 1 245 ? 97.959 -47.922 -12.763 1.00 17.32 245 ALA A O 1
ATOM 1956 N N . LEU A 1 246 ? 99.185 -47.831 -10.810 1.00 15.97 246 LEU A N 1
ATOM 1957 C CA . LEU A 1 246 ? 99.451 -49.270 -10.684 1.00 17.43 246 LEU A CA 1
ATOM 1958 C C . LEU A 1 246 ? 98.897 -49.689 -9.302 1.00 16.22 246 LEU A C 1
ATOM 1959 O O . LEU A 1 246 ? 99.563 -49.573 -8.313 1.00 16.38 246 LEU A O 1
ATOM 1964 N N . TYR A 1 247 ? 97.625 -50.160 -9.301 1.00 15.72 247 TYR A N 1
ATOM 1965 C CA . TYR A 1 247 ? 96.974 -50.318 -7.968 1.00 15.57 247 TYR A CA 1
ATOM 1966 C C . TYR A 1 247 ? 97.059 -49.106 -7.106 1.00 16.05 247 TYR A C 1
ATOM 1967 O O . TYR A 1 247 ? 97.408 -49.156 -5.899 1.00 16.46 247 TYR A O 1
ATOM 1976 N N . GLU A 1 248 ? 96.769 -47.925 -7.765 1.00 15.35 248 GLU A N 1
ATOM 1977 C CA . GLU A 1 248 ? 96.695 -46.633 -7.158 1.00 15.59 248 GLU A CA 1
ATOM 1978 C C . GLU A 1 248 ? 95.402 -45.990 -7.787 1.00 15.11 248 GLU A C 1
ATOM 1979 O O . GLU A 1 248 ? 95.006 -46.367 -8.883 1.00 16.16 248 GLU A O 1
ATOM 1985 N N . THR A 1 249 ? 94.867 -45.078 -7.009 1.00 17.02 249 THR A N 1
ATOM 1986 C CA . THR A 1 249 ? 93.631 -44.402 -7.507 1.00 15.97 249 THR A CA 1
ATOM 1987 C C . THR A 1 249 ? 94.023 -43.656 -8.809 1.00 15.27 249 THR A C 1
ATOM 1988 O O . THR A 1 249 ? 94.878 -42.751 -8.749 1.00 17.25 249 THR A O 1
ATOM 1992 N N . PRO A 1 250 ? 93.326 -43.960 -9.905 1.00 15.16 250 PRO A N 1
ATOM 1993 C CA . PRO A 1 250 ? 93.626 -43.318 -11.203 1.00 14.79 250 PRO A CA 1
ATOM 1994 C C . PRO A 1 250 ? 92.868 -42.016 -11.346 1.00 17.57 250 PRO A C 1
ATOM 1995 O O . PRO A 1 250 ? 91.920 -41.691 -10.576 1.00 16.93 250 PRO A O 1
ATOM 1999 N N . THR A 1 251 ? 93.296 -41.219 -12.311 1.00 16.41 251 THR A N 1
ATOM 2000 C CA . THR A 1 251 ? 92.595 -39.945 -12.617 1.00 15.06 251 THR A CA 1
ATOM 2001 C C . THR A 1 251 ? 92.760 -39.668 -14.070 1.00 16.06 251 THR A C 1
ATOM 2002 O O . THR A 1 251 ? 93.619 -40.230 -14.742 1.00 16.75 251 THR A O 1
ATOM 2006 N N . ALA A 1 252 ? 91.980 -38.706 -14.596 1.00 14.96 252 ALA A N 1
ATOM 2007 C CA . ALA A 1 252 ? 92.130 -38.228 -15.993 1.00 16.59 252 ALA A CA 1
ATOM 2008 C C . ALA A 1 252 ? 92.457 -36.742 -15.987 1.00 18.06 252 ALA A C 1
ATOM 2009 O O . ALA A 1 252 ? 91.614 -35.868 -15.813 1.00 17.31 252 ALA A O 1
ATOM 2011 N N . VAL A 1 253 ? 93.758 -36.481 -16.230 1.00 16.01 253 VAL A N 1
ATOM 2012 C CA . VAL A 1 253 ? 94.233 -35.097 -16.329 1.00 16.58 253 VAL A CA 1
ATOM 2013 C C . VAL A 1 253 ? 95.129 -34.949 -17.592 1.00 15.99 253 VAL A C 1
ATOM 2014 O O . VAL A 1 253 ? 95.906 -35.857 -17.877 1.00 18.35 253 VAL A O 1
ATOM 2018 N N . LEU A 1 254 ? 94.759 -33.946 -18.385 1.00 17.12 254 LEU A N 1
ATOM 2019 C CA . LEU A 1 254 ? 95.585 -33.596 -19.541 1.00 18.54 254 LEU A CA 1
ATOM 2020 C C . LEU A 1 254 ? 96.081 -32.194 -19.355 1.00 15.74 254 LEU A C 1
ATOM 2021 O O . LEU A 1 254 ? 95.618 -31.426 -18.542 1.00 17.18 254 LEU A O 1
ATOM 2026 N N . GLN A 1 255 ? 97.086 -31.850 -20.221 1.00 17.94 255 GLN A N 1
ATOM 2027 C CA . GLN A 1 255 ? 97.571 -30.467 -20.243 1.00 17.76 255 GLN A CA 1
ATOM 2028 C C . GLN A 1 255 ? 97.763 -29.943 -21.687 1.00 18.14 255 GLN A C 1
ATOM 2029 O O . GLN A 1 255 ? 98.422 -30.684 -22.466 1.00 19.93 255 GLN A O 1
ATOM 2035 N N . TYR A 1 256 ? 97.191 -28.813 -21.979 1.00 17.06 256 TYR A N 1
ATOM 2036 C CA . TYR A 1 256 ? 97.447 -28.063 -23.253 1.00 20.13 256 TYR A CA 1
ATOM 2037 C C . TYR A 1 256 ? 98.167 -26.778 -22.875 1.00 17.48 256 TYR A C 1
ATOM 2038 O O . TYR A 1 256 ? 97.844 -26.125 -21.891 1.00 20.39 256 TYR A O 1
ATOM 2047 N N . ARG A 1 257 ? 99.172 -26.436 -23.724 1.00 19.55 257 ARG A N 1
ATOM 2048 C CA . ARG A 1 257 ? 99.902 -25.186 -23.493 1.00 21.29 257 ARG A CA 1
ATOM 2049 C C . ARG A 1 257 ? 99.648 -24.360 -24.737 1.00 20.05 257 ARG A C 1
ATOM 2050 O O . ARG A 1 257 ? 99.899 -24.872 -25.844 1.00 21.95 257 ARG A O 1
ATOM 2058 N N . ARG A 1 258 ? 99.184 -23.146 -24.516 1.00 20.17 258 ARG A N 1
ATOM 2059 C CA . ARG A 1 258 ? 98.805 -22.316 -25.637 1.00 22.04 258 ARG A CA 1
ATOM 2060 C C . ARG A 1 258 ? 99.250 -20.890 -25.414 1.00 24.72 258 ARG A C 1
ATOM 2061 O O . ARG A 1 258 ? 99.229 -20.414 -24.326 1.00 27.93 258 ARG A O 1
ATOM 2069 N N . GLU A 1 259 ? 99.671 -20.215 -26.483 1.00 23.42 259 GLU A N 1
ATOM 2070 C CA . GLU A 1 259 ? 99.783 -18.784 -26.424 1.00 24.84 259 GLU A CA 1
ATOM 2071 C C . GLU A 1 259 ? 98.658 -18.266 -27.288 1.00 26.17 259 GLU A C 1
ATOM 2072 O O . GLU A 1 259 ? 98.617 -18.525 -28.464 1.00 29.75 259 GLU A O 1
ATOM 2078 N N . LEU A 1 260 ? 97.701 -17.609 -26.684 1.00 24.70 260 LEU A N 1
ATOM 2079 C CA . LEU A 1 260 ? 96.541 -17.131 -27.396 1.00 25.27 260 LEU A CA 1
ATOM 2080 C C . LEU A 1 260 ? 96.729 -15.579 -27.664 1.00 23.99 260 LEU A C 1
ATOM 2081 O O . LEU A 1 260 ? 96.921 -14.825 -26.727 1.00 27.37 260 LEU A O 1
ATOM 2086 N N . ALA A 1 261 ? 96.516 -15.252 -28.914 1.00 28.43 261 ALA A N 1
ATOM 2087 C CA . ALA A 1 261 ? 96.481 -13.819 -29.327 1.00 28.54 261 ALA A CA 1
ATOM 2088 C C . ALA A 1 261 ? 95.315 -13.120 -28.742 1.00 34.04 261 ALA A C 1
ATOM 2089 O O . ALA A 1 261 ? 94.361 -13.722 -28.284 1.00 27.27 261 ALA A O 1
ATOM 2091 N N . ALA A 1 262 ? 95.325 -11.798 -28.789 1.00 28.26 262 ALA A N 1
ATOM 2092 C CA . ALA A 1 262 ? 94.219 -11.011 -28.386 1.00 27.43 262 ALA A CA 1
ATOM 2093 C C . ALA A 1 262 ? 93.003 -11.419 -29.085 1.00 27.41 262 ALA A C 1
ATOM 2094 O O . ALA A 1 262 ? 92.998 -11.605 -30.295 1.00 27.79 262 ALA A O 1
ATOM 2096 N N . GLN A 1 263 ? 91.929 -11.629 -28.319 1.00 28.82 263 GLN A N 1
ATOM 2097 C CA . GLN A 1 263 ? 90.674 -12.095 -28.896 1.00 27.84 263 GLN A CA 1
ATOM 2098 C C . GLN A 1 263 ? 90.676 -13.498 -29.485 1.00 22.90 263 GLN A C 1
ATOM 2099 O O . GLN A 1 263 ? 89.622 -13.920 -29.940 1.00 26.69 263 GLN A O 1
ATOM 2105 N N . GLU A 1 264 ? 91.736 -14.289 -29.365 1.00 25.85 264 GLU A N 1
ATOM 2106 C CA . GLU A 1 264 ? 91.742 -15.556 -29.965 1.00 23.57 264 GLU A CA 1
ATOM 2107 C C . GLU A 1 264 ? 90.955 -16.606 -29.016 1.00 23.65 264 GLU A C 1
ATOM 2108 O O . GLU A 1 264 ? 91.220 -16.602 -27.826 1.00 23.69 264 GLU A O 1
ATOM 2114 N N . GLN A 1 265 ? 90.222 -17.447 -29.710 1.00 22.79 265 GLN A N 1
ATOM 2115 C CA . GLN A 1 265 ? 89.443 -18.509 -29.026 1.00 24.35 265 GLN A CA 1
ATOM 2116 C C . GLN A 1 265 ? 89.856 -19.786 -29.626 1.00 23.46 265 GLN A C 1
ATOM 2117 O O . GLN A 1 265 ? 89.955 -19.938 -30.878 1.00 25.78 265 GLN A O 1
ATOM 2123 N N . GLN A 1 266 ? 90.013 -20.844 -28.785 1.00 20.21 266 GLN A N 1
ATOM 2124 C CA . GLN A 1 266 ? 90.263 -22.191 -29.301 1.00 19.17 266 GLN A CA 1
ATOM 2125 C C . GLN A 1 266 ? 89.198 -23.169 -28.658 1.00 20.74 266 GLN A C 1
ATOM 2126 O O . GLN A 1 266 ? 88.836 -22.904 -27.530 1.00 21.97 266 GLN A O 1
ATOM 2132 N N . THR A 1 267 ? 88.928 -24.180 -29.447 1.00 19.66 267 THR A N 1
ATOM 2133 C CA . THR A 1 267 ? 87.893 -25.199 -29.060 1.00 22.60 267 THR A CA 1
ATOM 2134 C C . THR A 1 267 ? 88.637 -26.520 -28.859 1.00 22.53 267 THR A C 1
ATOM 2135 O O . THR A 1 267 ? 89.398 -26.933 -29.728 1.00 21.89 267 THR A O 1
ATOM 2139 N N . PHE A 1 268 ? 88.303 -27.265 -27.758 1.00 18.58 268 PHE A N 1
ATOM 2140 C CA . PHE A 1 268 ? 88.828 -28.568 -27.502 1.00 17.57 268 PHE A CA 1
ATOM 2141 C C . PHE A 1 268 ? 87.656 -29.531 -27.182 1.00 17.18 268 PHE A C 1
ATOM 2142 O O . PHE A 1 268 ? 86.782 -29.123 -26.397 1.00 18.95 268 PHE A O 1
ATOM 2150 N N . ARG A 1 269 ? 87.694 -30.706 -27.745 1.00 16.58 269 ARG A N 1
ATOM 2151 C CA . ARG A 1 269 ? 86.631 -31.765 -27.609 1.00 15.66 269 ARG A CA 1
ATOM 2152 C C . ARG A 1 269 ? 87.219 -32.939 -26.829 1.00 18.27 269 ARG A C 1
ATOM 2153 O O . ARG A 1 269 ? 88.376 -33.349 -27.067 1.00 17.10 269 ARG A O 1
ATOM 2161 N N . PHE A 1 270 ? 86.339 -33.522 -26.000 1.00 15.45 270 PHE A N 1
ATOM 2162 C CA . PHE A 1 270 ? 86.697 -34.749 -25.240 1.00 15.51 270 PHE A CA 1
ATOM 2163 C C . PHE A 1 270 ? 85.459 -35.638 -25.168 1.00 15.39 270 PHE A C 1
ATOM 2164 O O . PHE A 1 270 ? 84.331 -35.097 -25.236 1.00 15.59 270 PHE A O 1
ATOM 2172 N N . ILE A 1 271 ? 85.647 -36.896 -24.969 1.00 13.62 271 ILE A N 1
ATOM 2173 C CA . ILE A 1 271 ? 84.529 -37.796 -24.537 1.00 13.70 271 ILE A CA 1
ATOM 2174 C C . ILE A 1 271 ? 84.994 -38.557 -23.274 1.00 15.56 271 ILE A C 1
ATOM 2175 O O . ILE A 1 271 ? 86.152 -38.873 -23.062 1.00 15.92 271 ILE A O 1
ATOM 2180 N N . PHE A 1 272 ? 83.998 -38.836 -22.430 1.00 14.76 272 PHE A N 1
ATOM 2181 C CA . PHE A 1 272 ? 84.194 -39.481 -21.140 1.00 14.79 272 PHE A CA 1
ATOM 2182 C C . PHE A 1 272 ? 83.131 -40.529 -20.958 1.00 15.89 272 PHE A C 1
ATOM 2183 O O . PHE A 1 272 ? 81.958 -40.286 -21.273 1.00 16.04 272 PHE A O 1
ATOM 2191 N N . GLY A 1 273 ? 83.495 -41.691 -20.466 1.00 16.31 273 GLY A N 1
ATOM 2192 C CA . GLY A 1 273 ? 82.530 -42.752 -20.319 1.00 15.32 273 GLY A CA 1
ATOM 2193 C C . GLY A 1 273 ? 83.108 -44.112 -20.047 1.00 16.26 273 GLY A C 1
ATOM 2194 O O . GLY A 1 273 ? 84.353 -44.243 -19.828 1.00 14.78 273 GLY A O 1
ATOM 2195 N N . PRO A 1 274 ? 82.338 -45.136 -20.012 1.00 15.23 274 PRO A N 1
ATOM 2196 C CA . PRO A 1 274 ? 82.770 -46.521 -19.711 1.00 15.48 274 PRO A CA 1
ATOM 2197 C C . PRO A 1 274 ? 82.978 -47.266 -21.007 1.00 15.61 274 PRO A C 1
ATOM 2198 O O . PRO A 1 274 ? 82.312 -47.015 -22.067 1.00 15.79 274 PRO A O 1
ATOM 2202 N N . ALA A 1 275 ? 83.832 -48.305 -20.970 1.00 14.96 275 ALA A N 1
ATOM 2203 C CA . ALA A 1 275 ? 84.042 -49.179 -22.083 1.00 15.58 275 ALA A CA 1
ATOM 2204 C C . ALA A 1 275 ? 84.494 -50.539 -21.606 1.00 14.04 275 ALA A C 1
ATOM 2205 O O . ALA A 1 275 ? 85.118 -50.658 -20.571 1.00 15.88 275 ALA A O 1
ATOM 2207 N N . PHE A 1 276 ? 84.075 -51.513 -22.406 1.00 15.40 276 PHE A N 1
ATOM 2208 C CA . PHE A 1 276 ? 84.533 -52.906 -22.162 1.00 16.75 276 PHE A CA 1
ATOM 2209 C C . PHE A 1 276 ? 86.052 -53.035 -22.356 1.00 17.40 276 PHE A C 1
ATOM 2210 O O . PHE A 1 276 ? 86.785 -53.667 -21.609 1.00 18.90 276 PHE A O 1
ATOM 2218 N N . ASP A 1 277 ? 86.544 -52.358 -23.432 1.00 16.40 277 ASP A N 1
ATOM 2219 C CA . ASP A 1 277 ? 87.934 -52.480 -23.881 1.00 16.54 277 ASP A CA 1
ATOM 2220 C C . ASP A 1 277 ? 88.290 -51.223 -24.672 1.00 18.47 277 ASP A C 1
ATOM 2221 O O . ASP A 1 277 ? 87.448 -50.377 -24.975 1.00 17.76 277 ASP A O 1
ATOM 2226 N N . GLU A 1 278 ? 89.567 -51.128 -25.043 1.00 18.14 278 GLU A N 1
ATOM 2227 C CA . GLU A 1 278 ? 90.004 -50.022 -25.878 1.00 19.10 278 GLU A CA 1
ATOM 2228 C C . GLU A 1 278 ? 89.300 -50.023 -27.202 1.00 17.03 278 GLU A C 1
ATOM 2229 O O . GLU A 1 278 ? 88.990 -48.930 -27.717 1.00 16.94 278 GLU A O 1
ATOM 2235 N N . SER A 1 279 ? 88.964 -51.149 -27.779 1.00 16.87 279 SER A N 1
ATOM 2236 C CA . SER A 1 279 ? 88.271 -51.176 -29.062 1.00 18.76 279 SER A CA 1
ATOM 2237 C C . SER A 1 279 ? 86.944 -50.413 -28.993 1.00 18.55 279 SER A C 1
ATOM 2238 O O . SER A 1 279 ? 86.574 -49.659 -29.884 1.00 18.52 279 SER A O 1
ATOM 2241 N N . GLU A 1 280 ? 86.215 -50.639 -27.874 1.00 16.59 280 GLU A N 1
ATOM 2242 C CA . GLU A 1 280 ? 84.944 -49.918 -27.769 1.00 16.56 280 GLU A CA 1
ATOM 2243 C C . GLU A 1 280 ? 85.170 -48.438 -27.590 1.00 16.30 280 GLU A C 1
ATOM 2244 O O . GLU A 1 280 ? 84.417 -47.565 -28.126 1.00 16.96 280 GLU A O 1
ATOM 2250 N N . ALA A 1 281 ? 86.178 -48.020 -26.819 1.00 15.86 281 ALA A N 1
ATOM 2251 C CA . ALA A 1 281 ? 86.506 -46.629 -26.641 1.00 15.96 281 ALA A CA 1
ATOM 2252 C C . ALA A 1 281 ? 86.795 -45.975 -28.035 1.00 15.55 281 ALA A C 1
ATOM 2253 O O . ALA A 1 281 ? 86.343 -44.881 -28.301 1.00 17.09 281 ALA A O 1
ATOM 2255 N N . ILE A 1 282 ? 87.611 -46.669 -28.830 1.00 15.70 282 ILE A N 1
ATOM 2256 C CA . ILE A 1 282 ? 87.939 -46.170 -30.202 1.00 15.77 282 ILE A CA 1
ATOM 2257 C C . ILE A 1 282 ? 86.677 -46.114 -31.090 1.00 16.46 282 ILE A C 1
ATOM 2258 O O . ILE A 1 282 ? 86.553 -45.142 -31.870 1.00 16.78 282 ILE A O 1
ATOM 2263 N N . ALA A 1 283 ? 85.768 -47.057 -30.946 1.00 16.05 283 ALA A N 1
ATOM 2264 C CA . ALA A 1 283 ? 84.520 -47.032 -31.712 1.00 17.12 283 ALA A CA 1
ATOM 2265 C C . ALA A 1 283 ? 83.754 -45.750 -31.341 1.00 19.66 283 ALA A C 1
ATOM 2266 O O . ALA A 1 283 ? 83.240 -45.041 -32.237 1.00 18.12 283 ALA A O 1
ATOM 2268 N N . LEU A 1 284 ? 83.660 -45.421 -30.055 1.00 16.71 284 LEU A N 1
ATOM 2269 C CA . LEU A 1 284 ? 83.031 -44.213 -29.643 1.00 15.49 284 LEU A CA 1
ATOM 2270 C C . LEU A 1 284 ? 83.717 -42.977 -30.105 1.00 15.98 284 LEU A C 1
ATOM 2271 O O . LEU A 1 284 ? 83.154 -41.931 -30.535 1.00 17.69 284 LEU A O 1
ATOM 2276 N N . ARG A 1 285 ? 85.069 -43.023 -30.067 1.00 14.86 285 ARG A N 1
ATOM 2277 C CA . ARG A 1 285 ? 85.840 -41.929 -30.591 1.00 15.40 285 ARG A CA 1
ATOM 2278 C C . ARG A 1 285 ? 85.572 -41.652 -32.082 1.00 16.19 285 ARG A C 1
ATOM 2279 O O . ARG A 1 285 ? 85.324 -40.497 -32.473 1.00 16.66 285 ARG A O 1
ATOM 2287 N N . ASN A 1 286 ? 85.612 -42.692 -32.890 1.00 16.29 286 ASN A N 1
ATOM 2288 C CA . ASN A 1 286 ? 85.392 -42.532 -34.325 1.00 15.19 286 ASN A CA 1
ATOM 2289 C C . ASN A 1 286 ? 83.953 -41.985 -34.595 1.00 17.12 286 ASN A C 1
ATOM 2290 O O . ASN A 1 286 ? 83.760 -41.092 -35.411 1.00 18.68 286 ASN A O 1
ATOM 2295 N N . LYS A 1 287 ? 82.957 -42.479 -33.802 1.00 15.83 287 LYS A N 1
ATOM 2296 C CA . LYS A 1 287 ? 81.576 -42.089 -34.033 1.00 16.52 287 LYS A CA 1
ATOM 2297 C C . LYS A 1 287 ? 81.336 -40.701 -33.589 1.00 17.96 287 LYS A C 1
ATOM 2298 O O . LYS A 1 287 ? 80.541 -39.929 -34.225 1.00 18.91 287 LYS A O 1
ATOM 2304 N N . TYR A 1 288 ? 81.897 -40.264 -32.471 1.00 15.74 288 TYR A N 1
ATOM 2305 C CA . TYR A 1 288 ? 81.556 -39.023 -31.831 1.00 15.40 288 TYR A CA 1
ATOM 2306 C C . TYR A 1 288 ? 82.565 -37.883 -31.762 1.00 16.64 288 TYR A C 1
ATOM 2307 O O . TYR A 1 288 ? 82.196 -36.716 -31.724 1.00 17.87 288 TYR A O 1
ATOM 2316 N N . LEU A 1 289 ? 83.873 -38.187 -31.674 1.00 16.34 289 LEU A N 1
ATOM 2317 C CA . LEU A 1 289 ? 84.796 -37.149 -31.220 1.00 15.51 289 LEU A CA 1
ATOM 2318 C C . LEU A 1 289 ? 85.293 -36.299 -32.344 1.00 18.68 289 LEU A C 1
ATOM 2319 O O . LEU A 1 289 ? 86.436 -36.429 -32.834 1.00 19.80 289 LEU A O 1
ATOM 2324 N N . SER A 1 290 ? 84.452 -35.396 -32.786 1.00 17.74 290 SER A N 1
ATOM 2325 C CA . SER A 1 290 ? 84.750 -34.432 -33.895 1.00 18.52 290 SER A CA 1
ATOM 2326 C C . SER A 1 290 ? 83.669 -33.418 -33.874 1.00 20.53 290 SER A C 1
ATOM 2327 O O . SER A 1 290 ? 82.601 -33.621 -33.312 1.00 18.70 290 SER A O 1
ATOM 2330 N N . ALA A 1 291 ? 83.919 -32.302 -34.593 1.00 18.35 291 ALA A N 1
ATOM 2331 C CA . ALA A 1 291 ? 82.816 -31.277 -34.766 1.00 17.69 291 ALA A CA 1
ATOM 2332 C C . ALA A 1 291 ? 81.635 -31.928 -35.439 1.00 19.25 291 ALA A C 1
ATOM 2333 O O . ALA A 1 291 ? 80.474 -31.694 -34.939 1.00 19.63 291 ALA A O 1
ATOM 2335 N N . GLU A 1 292 ? 81.809 -32.764 -36.437 1.00 18.99 292 GLU A N 1
ATOM 2336 C CA . GLU A 1 292 ? 80.721 -33.398 -37.118 1.00 21.31 292 GLU A CA 1
ATOM 2337 C C . GLU A 1 292 ? 79.954 -34.395 -36.213 1.00 19.93 292 GLU A C 1
ATOM 2338 O O . GLU A 1 292 ? 78.744 -34.487 -36.237 1.00 19.83 292 GLU A O 1
ATOM 2344 N N . GLY A 1 293 ? 80.760 -35.117 -35.441 1.00 18.91 293 GLY A N 1
ATOM 2345 C CA . GLY A 1 293 ? 80.139 -36.100 -34.533 1.00 19.79 293 GLY A CA 1
ATOM 2346 C C . GLY A 1 293 ? 79.346 -35.415 -33.495 1.00 18.10 293 GLY A C 1
ATOM 2347 O O . GLY A 1 293 ? 78.282 -35.938 -33.114 1.00 18.90 293 GLY A O 1
ATOM 2348 N N . PHE A 1 294 ? 79.847 -34.384 -32.898 1.00 16.42 294 PHE A N 1
ATOM 2349 C CA . PHE A 1 294 ? 79.080 -33.583 -31.858 1.00 15.55 294 PHE A CA 1
ATOM 2350 C C . PHE A 1 294 ? 77.819 -32.973 -32.492 1.00 18.33 294 PHE A C 1
ATOM 2351 O O . PHE A 1 294 ? 76.737 -33.047 -31.908 1.00 19.35 294 PHE A O 1
ATOM 2359 N N . ALA A 1 295 ? 77.960 -32.397 -33.692 1.00 18.39 295 ALA A N 1
ATOM 2360 C CA . ALA A 1 295 ? 76.761 -31.799 -34.306 1.00 17.54 295 ALA A CA 1
ATOM 2361 C C . ALA A 1 295 ? 75.725 -32.813 -34.644 1.00 16.39 295 ALA A C 1
ATOM 2362 O O . ALA A 1 295 ? 74.488 -32.485 -34.385 1.00 20.55 295 ALA A O 1
ATOM 2364 N N . LYS A 1 296 ? 76.082 -33.980 -35.140 1.00 18.32 296 LYS A N 1
ATOM 2365 C CA . LYS A 1 296 ? 75.118 -35.062 -35.488 1.00 18.47 296 LYS A CA 1
ATOM 2366 C C . LYS A 1 296 ? 74.446 -35.536 -34.198 1.00 21.65 296 LYS A C 1
ATOM 2367 O O . LYS A 1 296 ? 73.233 -35.640 -34.114 1.00 21.80 296 LYS A O 1
ATOM 2373 N N . ALA A 1 297 ? 75.251 -35.796 -33.161 1.00 19.94 297 ALA A N 1
ATOM 2374 C CA . ALA A 1 297 ? 74.606 -36.187 -31.896 1.00 19.27 297 ALA A CA 1
ATOM 2375 C C . ALA A 1 297 ? 73.654 -35.196 -31.348 1.00 20.39 297 ALA A C 1
ATOM 2376 O O . ALA A 1 297 ? 72.554 -35.575 -30.833 1.00 19.82 297 ALA A O 1
ATOM 2378 N N . LYS A 1 298 ? 73.971 -33.917 -31.355 1.00 19.29 298 LYS A N 1
ATOM 2379 C CA . LYS A 1 298 ? 73.146 -32.822 -30.872 1.00 18.54 298 LYS A CA 1
ATOM 2380 C C . LYS A 1 298 ? 71.872 -32.718 -31.669 1.00 21.72 298 LYS A C 1
ATOM 2381 O O . LYS A 1 298 ? 70.791 -32.565 -31.076 1.00 20.38 298 LYS A O 1
ATOM 2387 N N . SER A 1 299 ? 71.986 -32.802 -32.983 1.00 20.84 299 SER A N 1
ATOM 2388 C CA . SER A 1 299 ? 70.788 -32.712 -33.834 1.00 21.75 299 SER A CA 1
ATOM 2389 C C . SER A 1 299 ? 69.847 -33.916 -33.509 1.00 23.80 299 SER A C 1
ATOM 2390 O O . SER A 1 299 ? 68.615 -33.674 -33.332 1.00 24.40 299 SER A O 1
ATOM 2393 N N . GLU A 1 300 ? 70.382 -35.113 -33.439 1.00 21.91 300 GLU A N 1
ATOM 2394 C CA . GLU A 1 300 ? 69.616 -36.319 -33.100 1.00 20.32 300 GLU A CA 1
ATOM 2395 C C . GLU A 1 300 ? 69.027 -36.235 -31.704 1.00 22.01 300 GLU A C 1
ATOM 2396 O O . GLU A 1 300 ? 67.810 -36.596 -31.491 1.00 21.35 300 GLU A O 1
ATOM 2402 N N . TYR A 1 301 ? 69.706 -35.663 -30.758 1.00 18.74 301 TYR A N 1
ATOM 2403 C CA . TYR A 1 301 ? 69.189 -35.561 -29.377 1.00 18.36 301 TYR A CA 1
ATOM 2404 C C . TYR A 1 301 ? 68.056 -34.529 -29.308 1.00 22.32 301 TYR A C 1
ATOM 2405 O O . TYR A 1 301 ? 66.982 -34.735 -28.684 1.00 20.77 301 TYR A O 1
ATOM 2414 N N . GLN A 1 30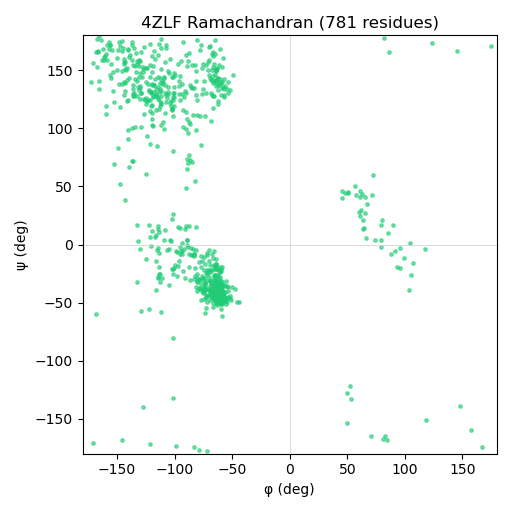2 ? 68.273 -33.376 -29.927 1.00 20.57 302 GLN A N 1
ATOM 2415 C CA . GLN A 1 302 ? 67.215 -32.307 -29.939 1.00 23.27 302 GLN A CA 1
ATOM 2416 C C . GLN A 1 302 ? 65.948 -32.879 -30.598 1.00 24.53 302 GLN A C 1
ATOM 2417 O O . GLN A 1 302 ? 64.856 -32.657 -30.110 1.00 22.86 302 GLN A O 1
ATOM 2423 N N . THR A 1 303 ? 66.094 -33.650 -31.646 1.00 19.79 303 THR A N 1
ATOM 2424 C CA . THR A 1 303 ? 64.987 -34.338 -32.256 1.00 22.27 303 THR A CA 1
ATOM 2425 C C . THR A 1 303 ? 64.230 -35.267 -31.303 1.00 24.45 303 THR A C 1
ATOM 2426 O O . THR A 1 303 ? 62.983 -35.348 -31.271 1.00 20.13 303 THR A O 1
ATOM 2430 N N . TYR A 1 304 ? 65.037 -36.046 -30.574 1.00 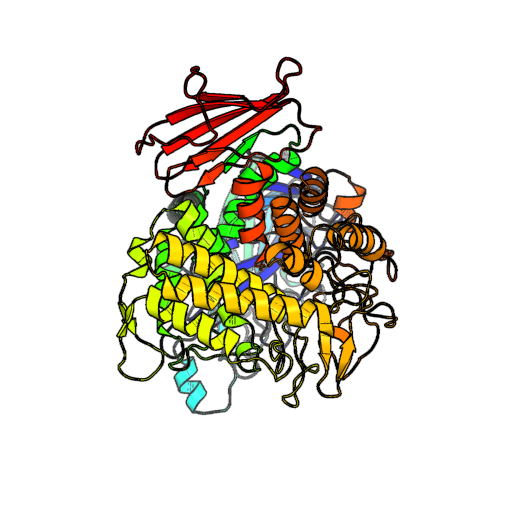19.60 304 TYR A N 1
ATOM 2431 C CA . TYR A 1 304 ? 64.430 -36.955 -29.479 1.00 19.00 304 TYR A CA 1
ATOM 2432 C C . TYR A 1 304 ? 63.672 -36.169 -28.482 1.00 18.39 304 TYR A C 1
ATOM 2433 O O . TYR A 1 304 ? 62.527 -36.497 -28.142 1.00 19.35 304 TYR A O 1
ATOM 2442 N N . ILE A 1 305 ? 64.212 -35.089 -27.912 1.00 19.07 305 ILE A N 1
ATOM 2443 C CA . ILE A 1 305 ? 63.489 -34.259 -26.965 1.00 18.56 305 ILE A CA 1
ATOM 2444 C C . ILE A 1 305 ? 62.269 -33.618 -27.598 1.00 20.60 305 ILE A C 1
ATOM 2445 O O . ILE A 1 305 ? 61.178 -33.626 -27.004 1.00 18.69 305 ILE A O 1
ATOM 2450 N N . THR A 1 306 ? 62.402 -33.129 -28.856 1.00 19.03 306 THR A N 1
ATOM 2451 C CA . THR A 1 306 ? 61.200 -32.571 -29.497 1.00 19.28 306 THR A CA 1
ATOM 2452 C C . THR A 1 306 ? 60.183 -33.630 -29.726 1.00 18.52 306 THR A C 1
ATOM 2453 O O . THR A 1 306 ? 58.936 -33.301 -29.652 1.00 17.91 306 THR A O 1
ATOM 2457 N N . SER A 1 307 ? 60.540 -34.887 -29.944 1.00 16.37 307 SER A N 1
ATOM 2458 C CA . SER A 1 307 ? 59.536 -35.941 -30.103 1.00 16.70 307 SER A CA 1
ATOM 2459 C C . SER A 1 307 ? 58.694 -36.162 -28.844 1.00 17.31 307 SER A C 1
ATOM 2460 O O . SER A 1 307 ? 57.535 -36.622 -28.956 1.00 19.90 307 SER A O 1
ATOM 2463 N N . GLY A 1 308 ? 59.233 -35.731 -27.726 1.00 16.14 308 GLY A N 1
ATOM 2464 C CA . GLY A 1 308 ? 58.567 -35.770 -26.449 1.00 16.17 308 GLY A CA 1
ATOM 2465 C C . GLY A 1 308 ? 58.006 -34.508 -25.952 1.00 17.50 308 GLY A C 1
ATOM 2466 O O . GLY A 1 308 ? 57.837 -34.304 -24.736 1.00 18.90 308 GLY A O 1
ATOM 2467 N N . LYS A 1 309 ? 57.728 -33.527 -26.853 1.00 16.68 309 LYS A N 1
ATOM 2468 C CA . LYS A 1 309 ? 57.336 -32.200 -26.407 1.00 17.29 309 LYS A CA 1
ATOM 2469 C C . LYS A 1 309 ? 55.870 -32.154 -25.839 1.00 17.05 309 LYS A C 1
ATOM 2470 O O . LYS A 1 309 ? 55.574 -31.201 -25.189 1.00 19.45 309 LYS A O 1
ATOM 2476 N N . GLY A 1 310 ? 55.088 -33.151 -26.121 1.00 17.54 310 GLY A N 1
ATOM 2477 C CA . GLY A 1 310 ? 53.750 -33.191 -25.545 1.00 20.31 310 GLY A CA 1
ATOM 2478 C C . GLY A 1 310 ? 52.714 -32.359 -26.302 1.00 20.71 310 GLY A C 1
ATOM 2479 O O . GLY A 1 310 ? 52.959 -32.001 -27.433 1.00 20.57 310 GLY A O 1
ATOM 2480 N N . CYS A 1 311 ? 51.625 -32.154 -25.589 1.00 19.47 311 CYS A N 1
ATOM 2481 C CA . CYS A 1 311 ? 50.366 -31.794 -26.273 1.00 19.07 311 CYS A CA 1
ATOM 2482 C C . CYS A 1 311 ? 49.872 -30.444 -25.790 1.00 18.28 311 CYS A C 1
ATOM 2483 O O . CYS A 1 311 ? 48.683 -30.109 -26.164 1.00 19.01 311 CYS A O 1
ATOM 2486 N N . LEU A 1 312 ? 50.606 -29.602 -25.046 1.00 18.53 312 LEU A N 1
ATOM 2487 C CA . LEU A 1 312 ? 50.032 -28.397 -24.432 1.00 18.70 312 LEU A CA 1
ATOM 2488 C C . LEU A 1 312 ? 51.004 -27.320 -24.351 1.00 23.73 312 LEU A C 1
ATOM 2489 O O . LEU A 1 312 ? 52.057 -27.512 -23.752 1.00 24.17 312 LEU A O 1
ATOM 2494 N N . GLN A 1 313 ? 50.736 -26.193 -25.007 1.00 18.26 313 GLN A N 1
ATOM 2495 C CA . GLN A 1 313 ? 51.534 -25.008 -24.787 1.00 18.58 313 GLN A CA 1
ATOM 2496 C C . GLN A 1 313 ? 50.622 -23.909 -24.260 1.00 22.84 313 GLN A C 1
ATOM 2497 O O . GLN A 1 313 ? 49.513 -23.729 -24.787 1.00 26.16 313 GLN A O 1
ATOM 2503 N N . ILE A 1 314 ? 51.056 -23.163 -23.293 1.00 18.78 314 ILE A N 1
ATOM 2504 C CA . ILE A 1 314 ? 50.168 -22.223 -22.558 1.00 19.94 314 ILE A CA 1
ATOM 2505 C C . ILE A 1 314 ? 50.750 -20.815 -22.601 1.00 19.93 314 ILE A C 1
ATOM 2506 O O . ILE A 1 314 ? 51.959 -20.523 -22.748 1.00 20.64 314 ILE A O 1
ATOM 2511 N N . ASN A 1 315 ? 49.803 -19.849 -22.515 1.00 20.59 315 ASN A N 1
ATOM 2512 C CA . ASN A 1 315 ? 50.169 -18.444 -22.405 1.00 19.52 315 ASN A CA 1
ATOM 2513 C C . ASN A 1 315 ? 49.218 -17.780 -21.427 1.00 22.64 315 ASN A C 1
ATOM 2514 O O . ASN A 1 315 ? 48.080 -17.355 -21.801 1.00 21.69 315 ASN A O 1
ATOM 2519 N N . THR A 1 316 ? 49.606 -17.779 -20.150 1.00 20.06 316 THR A N 1
ATOM 2520 C CA . THR A 1 316 ? 48.850 -17.303 -19.004 1.00 19.61 316 THR A CA 1
ATOM 2521 C C . THR A 1 316 ? 49.480 -15.983 -18.544 1.00 19.17 316 THR A C 1
ATOM 2522 O O . THR A 1 316 ? 50.555 -15.647 -18.928 1.00 21.35 316 THR A O 1
ATOM 2526 N N . PRO A 1 317 ? 48.763 -15.293 -17.641 1.00 21.59 317 PRO A N 1
ATOM 2527 C CA . PRO A 1 317 ? 49.315 -14.148 -16.997 1.00 22.35 317 PRO A CA 1
ATOM 2528 C C . PRO A 1 317 ? 50.510 -14.426 -16.073 1.00 22.20 317 PRO A C 1
ATOM 2529 O O . PRO A 1 317 ? 51.128 -13.463 -15.596 1.00 24.93 317 PRO A O 1
ATOM 2533 N N . ASP A 1 318 ? 50.861 -15.718 -15.850 1.00 21.61 318 ASP A N 1
ATOM 2534 C CA . ASP A 1 318 ? 51.998 -16.018 -14.909 1.00 19.22 318 ASP A CA 1
ATOM 2535 C C . ASP A 1 318 ? 53.155 -16.543 -15.835 1.00 21.70 318 ASP A C 1
ATOM 2536 O O . ASP A 1 318 ? 53.061 -17.631 -16.345 1.00 21.30 318 ASP A O 1
ATOM 2541 N N . PRO A 1 319 ? 54.178 -15.727 -16.071 1.00 20.35 319 PRO A N 1
ATOM 2542 C CA . PRO A 1 319 ? 55.224 -16.097 -16.995 1.00 21.46 319 PRO A CA 1
ATOM 2543 C C . PRO A 1 319 ? 56.149 -17.235 -16.420 1.00 22.44 319 PRO A C 1
ATOM 2544 O O . PRO A 1 319 ? 56.679 -17.976 -17.207 1.00 20.68 319 PRO A O 1
ATOM 2548 N N . GLU A 1 320 ? 56.215 -17.326 -15.100 1.00 21.47 320 GLU A N 1
ATOM 2549 C CA . GLU A 1 320 ? 56.973 -18.490 -14.504 1.00 20.10 320 GLU A CA 1
ATOM 2550 C C . GLU A 1 320 ? 56.239 -19.742 -14.759 1.00 19.34 320 GLU A C 1
ATOM 2551 O O . GLU A 1 320 ? 56.821 -20.773 -15.151 1.00 20.87 320 GLU A O 1
ATOM 2557 N N . LEU A 1 321 ? 54.930 -19.743 -14.590 1.00 18.31 321 LEU A N 1
ATOM 2558 C CA . LEU A 1 321 ? 54.178 -20.928 -14.949 1.00 18.84 321 LEU A CA 1
ATOM 2559 C C . LEU A 1 321 ? 54.308 -21.247 -16.425 1.00 20.44 321 LEU A C 1
ATOM 2560 O O . LEU A 1 321 ? 54.462 -22.397 -16.844 1.00 19.19 321 LEU A O 1
ATOM 2565 N N . ASN A 1 322 ? 54.199 -20.247 -17.312 1.00 18.20 322 ASN A N 1
ATOM 2566 C CA . ASN A 1 322 ? 54.332 -20.519 -18.694 1.00 18.70 322 ASN A CA 1
ATOM 2567 C C . ASN A 1 322 ? 55.656 -21.250 -19.036 1.00 17.67 322 ASN A C 1
ATOM 2568 O O . ASN A 1 322 ? 55.651 -22.187 -19.789 1.00 19.52 322 ASN A O 1
ATOM 2573 N N . ASN A 1 323 ? 56.733 -20.666 -18.491 1.00 19.35 323 ASN A N 1
ATOM 2574 C CA . ASN A 1 323 ? 58.072 -21.240 -18.757 1.00 19.56 323 ASN A CA 1
ATOM 2575 C C . ASN A 1 323 ? 58.125 -22.698 -18.318 1.00 18.44 323 ASN A C 1
ATOM 2576 O O . ASN A 1 323 ? 58.579 -23.561 -19.089 1.00 18.48 323 ASN A O 1
ATOM 2581 N N . PHE A 1 324 ? 57.633 -22.946 -17.125 1.00 19.71 324 PHE A N 1
ATOM 2582 C CA . PHE A 1 324 ? 57.774 -24.323 -16.605 1.00 18.47 324 PHE A CA 1
ATOM 2583 C C . PHE A 1 324 ? 56.974 -25.313 -17.403 1.00 19.00 324 PHE A C 1
ATOM 2584 O O . PHE A 1 324 ? 57.430 -26.370 -17.799 1.00 16.84 324 PHE A O 1
ATOM 2592 N N . VAL A 1 325 ? 55.691 -25.011 -17.622 1.00 16.98 325 VAL A N 1
ATOM 2593 C CA . VAL A 1 325 ? 54.861 -25.859 -18.374 1.00 16.93 325 VAL A CA 1
ATOM 2594 C C . VAL A 1 325 ? 55.271 -26.062 -19.751 1.00 17.12 325 VAL A C 1
ATOM 2595 O O . VAL A 1 325 ? 55.131 -27.159 -20.297 1.00 18.72 325 VAL A O 1
ATOM 2599 N N . ASN A 1 326 ? 55.647 -24.996 -20.437 1.00 17.12 326 ASN A N 1
ATOM 2600 C CA . ASN A 1 326 ? 55.975 -25.112 -21.854 1.00 17.92 326 ASN A CA 1
ATOM 2601 C C . ASN A 1 326 ? 57.283 -25.845 -22.113 1.00 18.81 326 ASN A C 1
ATOM 2602 O O . ASN A 1 326 ? 57.395 -26.550 -23.115 1.00 20.26 326 ASN A O 1
ATOM 2607 N N . HIS A 1 327 ? 58.247 -25.579 -21.252 1.00 19.11 327 HIS A N 1
ATOM 2608 C CA . HIS A 1 327 ? 59.667 -25.950 -21.590 1.00 18.06 327 HIS A CA 1
ATOM 2609 C C . HIS A 1 327 ? 60.245 -27.049 -20.730 1.00 22.30 327 HIS A C 1
ATOM 2610 O O . HIS A 1 327 ? 61.165 -27.675 -21.203 1.00 22.39 327 HIS A O 1
ATOM 2617 N N . TRP A 1 328 ? 59.759 -27.223 -19.553 1.00 17.19 328 TRP A N 1
ATOM 2618 C CA . TRP A 1 328 ? 60.422 -28.144 -18.588 1.00 17.65 328 TRP A CA 1
ATOM 2619 C C . TRP A 1 328 ? 59.591 -29.318 -18.192 1.00 19.98 328 TRP A C 1
ATOM 2620 O O . TRP A 1 328 ? 60.065 -30.446 -18.055 1.00 16.56 328 TRP A O 1
ATOM 2631 N N . LEU A 1 329 ? 58.268 -29.141 -17.984 1.00 16.64 329 LEU A N 1
ATOM 2632 C CA . LEU A 1 329 ? 57.402 -30.193 -17.590 1.00 16.81 329 LEU A CA 1
ATOM 2633 C C . LEU A 1 329 ? 57.369 -31.356 -18.563 1.00 17.47 329 LEU A C 1
ATOM 2634 O O . LEU A 1 329 ? 57.484 -32.509 -18.182 1.00 16.26 329 LEU A O 1
ATOM 2639 N N . PRO A 1 330 ? 57.215 -31.086 -19.871 1.00 17.28 330 PRO A N 1
ATOM 2640 C CA . PRO A 1 330 ? 56.989 -32.225 -20.766 1.00 18.21 330 PRO A CA 1
ATOM 2641 C C . PRO A 1 330 ? 58.298 -33.104 -20.829 1.00 14.97 330 PRO A C 1
ATOM 2642 O O . PRO A 1 330 ? 58.174 -34.298 -20.865 1.00 16.45 330 PRO A O 1
ATOM 2646 N N . ARG A 1 331 ? 59.464 -32.473 -20.839 1.00 16.71 331 ARG A N 1
ATOM 2647 C CA . ARG A 1 331 ? 60.688 -33.273 -20.843 1.00 16.46 331 ARG A CA 1
ATOM 2648 C C . ARG A 1 331 ? 60.813 -34.164 -19.595 1.00 15.30 331 ARG A C 1
ATOM 2649 O O . ARG A 1 331 ? 61.199 -35.329 -19.739 1.00 16.68 331 ARG A O 1
ATOM 2657 N N . GLN A 1 332 ? 60.383 -33.601 -18.446 1.00 15.26 332 GLN A N 1
ATOM 2658 C CA . GLN A 1 332 ? 60.448 -34.474 -17.244 1.00 15.58 332 GLN A CA 1
ATOM 2659 C C . GLN A 1 332 ? 59.487 -35.605 -17.291 1.00 15.02 332 GLN A C 1
ATOM 2660 O O . GLN A 1 332 ? 59.762 -36.757 -16.921 1.00 15.53 332 GLN A O 1
ATOM 2666 N N . VAL A 1 333 ? 58.246 -35.382 -17.811 1.00 14.26 333 VAL A N 1
ATOM 2667 C CA . VAL A 1 333 ? 57.308 -36.445 -17.993 1.00 16.35 333 VAL A CA 1
ATOM 2668 C C . VAL A 1 333 ? 57.833 -37.546 -18.959 1.00 14.07 333 VAL A C 1
ATOM 2669 O O . VAL A 1 333 ? 57.755 -38.734 -18.721 1.00 15.14 333 VAL A O 1
ATOM 2673 N N . PHE A 1 334 ? 58.357 -37.058 -20.081 1.00 13.83 334 PHE A N 1
ATOM 2674 C CA . PHE A 1 334 ? 58.902 -37.877 -21.157 1.00 14.63 334 PHE A CA 1
ATOM 2675 C C . PHE A 1 334 ? 60.014 -38.840 -20.628 1.00 14.42 334 PHE A C 1
ATOM 2676 O O . PHE A 1 334 ? 60.014 -39.983 -20.941 1.00 15.03 334 PHE A O 1
ATOM 2684 N N . TYR A 1 335 ? 60.915 -38.263 -19.843 1.00 15.14 335 TYR A N 1
ATOM 2685 C CA . TYR A 1 335 ? 62.009 -39.114 -19.249 1.00 15.87 335 TYR A CA 1
ATOM 2686 C C . TYR A 1 335 ? 61.445 -40.314 -18.554 1.00 14.70 335 TYR A C 1
ATOM 2687 O O . TYR A 1 335 ? 61.871 -41.478 -18.739 1.00 14.08 335 TYR A O 1
ATOM 2696 N N . HIS A 1 336 ? 60.385 -40.067 -17.738 1.00 14.85 336 HIS A N 1
ATOM 2697 C CA . HIS A 1 336 ? 59.860 -41.154 -16.921 1.00 14.65 336 HIS A CA 1
ATOM 2698 C C . HIS A 1 336 ? 59.283 -42.307 -17.704 1.00 15.12 336 HIS A C 1
ATOM 2699 O O . HIS A 1 336 ? 59.626 -43.490 -17.485 1.00 16.12 336 HIS A O 1
ATOM 2706 N N . GLY A 1 337 ? 58.455 -41.990 -18.672 1.00 15.14 337 GLY A N 1
ATOM 2707 C CA . GLY A 1 337 ? 57.883 -43.081 -19.446 1.00 16.88 337 GLY A CA 1
ATOM 2708 C C . GLY A 1 337 ? 58.778 -43.630 -20.521 1.00 18.50 337 GLY A C 1
ATOM 2709 O O . GLY A 1 337 ? 58.723 -44.834 -20.857 1.00 18.46 337 GLY A O 1
ATOM 2710 N N . ASP A 1 338 ? 59.699 -42.818 -21.018 1.00 14.79 338 ASP A N 1
ATOM 2711 C CA . ASP A 1 338 ? 60.527 -43.310 -22.103 1.00 14.86 338 ASP A CA 1
ATOM 2712 C C . ASP A 1 338 ? 61.621 -44.340 -21.633 1.00 14.20 338 ASP A C 1
ATOM 2713 O O . ASP A 1 338 ? 61.799 -45.330 -22.346 1.00 16.84 338 ASP A O 1
ATOM 2718 N N . VAL A 1 339 ? 62.207 -44.064 -20.436 1.00 14.48 339 VAL A N 1
ATOM 2719 C CA . VAL A 1 339 ? 63.237 -44.951 -19.976 1.00 16.74 339 VAL A CA 1
ATOM 2720 C C . VAL A 1 339 ? 62.900 -45.586 -18.619 1.00 16.68 339 VAL A C 1
ATOM 2721 O O . VAL A 1 339 ? 63.742 -46.314 -18.086 1.00 16.12 339 VAL A O 1
ATOM 2725 N N . ASN A 1 340 ? 61.665 -45.354 -18.088 1.00 15.62 340 ASN A N 1
ATOM 2726 C CA . ASN A 1 340 ? 61.249 -46.030 -16.897 1.00 15.31 340 ASN A CA 1
ATOM 2727 C C . ASN A 1 340 ? 62.252 -45.948 -15.760 1.00 15.67 340 ASN A C 1
ATOM 2728 O O . ASN A 1 340 ? 62.437 -46.887 -14.969 1.00 15.95 340 ASN A O 1
ATOM 2733 N N . ARG A 1 341 ? 62.782 -44.755 -15.557 1.00 14.82 341 ARG A N 1
ATOM 2734 C CA . ARG A 1 341 ? 63.666 -44.478 -14.429 1.00 16.45 341 ARG A CA 1
ATOM 2735 C C . ARG A 1 341 ? 65.003 -45.293 -14.449 1.00 16.96 341 ARG A C 1
ATOM 2736 O O . ARG A 1 341 ? 65.579 -45.396 -13.363 1.00 17.92 341 ARG A O 1
ATOM 2744 N N . LEU A 1 342 ? 65.288 -45.896 -15.584 1.00 17.59 342 LEU A N 1
ATOM 2745 C CA . LEU A 1 342 ? 66.591 -46.678 -15.702 1.00 20.77 342 LEU A CA 1
ATOM 2746 C C . LEU A 1 342 ? 66.737 -47.775 -14.635 1.00 20.71 342 LEU A C 1
ATOM 2747 O O . LEU A 1 342 ? 67.613 -47.813 -13.735 1.00 21.50 342 LEU A O 1
ATOM 2752 N N . THR A 1 343 ? 65.665 -48.588 -14.541 1.00 18.46 343 THR A N 1
ATOM 2753 C CA . THR A 1 343 ? 65.622 -49.758 -13.717 1.00 17.47 343 THR A CA 1
ATOM 2754 C C . THR A 1 343 ? 65.098 -50.884 -14.621 1.00 19.30 343 THR A C 1
ATOM 2755 O O . THR A 1 343 ? 64.279 -50.665 -15.480 1.00 19.01 343 THR A O 1
ATOM 2759 N N . THR A 1 344 ? 65.603 -52.139 -14.447 1.00 15.95 344 THR A N 1
ATOM 2760 C CA . THR A 1 344 ? 65.154 -53.211 -15.181 1.00 16.71 344 THR A CA 1
ATOM 2761 C C . THR A 1 344 ? 63.872 -53.883 -14.535 1.00 16.67 344 THR A C 1
ATOM 2762 O O . THR A 1 344 ? 63.285 -54.810 -15.133 1.00 18.00 344 THR A O 1
ATOM 2766 N N . ASP A 1 345 ? 63.559 -53.450 -13.339 1.00 16.44 345 ASP A N 1
ATOM 2767 C CA . ASP A 1 345 ? 62.362 -53.911 -12.606 1.00 17.49 345 ASP A CA 1
ATOM 2768 C C . ASP A 1 345 ? 61.685 -52.743 -11.956 1.00 17.65 345 ASP A C 1
ATOM 2769 O O . ASP A 1 345 ? 61.621 -52.551 -10.758 1.00 18.66 345 ASP A O 1
ATOM 2774 N N . PRO A 1 346 ? 61.023 -51.877 -12.777 1.00 15.31 346 PRO A N 1
ATOM 2775 C CA . PRO A 1 346 ? 60.236 -50.792 -12.211 1.00 15.69 346 PRO A CA 1
ATOM 2776 C C . PRO A 1 346 ? 59.200 -51.371 -11.270 1.00 14.28 346 PRO A C 1
ATOM 2777 O O . PRO A 1 346 ? 58.555 -52.357 -11.510 1.00 17.54 346 PRO A O 1
ATOM 2781 N N . GLN A 1 347 ? 59.024 -50.597 -10.212 1.00 14.98 347 GLN A N 1
ATOM 2782 C CA . GLN A 1 347 ? 57.903 -50.784 -9.277 1.00 14.20 347 GLN A CA 1
ATOM 2783 C C . GLN A 1 347 ? 56.643 -50.684 -10.137 1.00 15.37 347 GLN A C 1
ATOM 2784 O O . GLN A 1 347 ? 56.492 -49.773 -10.907 1.00 15.44 347 GLN A O 1
ATOM 2790 N N . THR A 1 348 ? 55.743 -51.629 -9.900 1.00 14.76 348 THR A N 1
ATOM 2791 C CA . THR A 1 348 ? 54.518 -51.643 -10.775 1.00 15.23 348 THR A CA 1
ATOM 2792 C C . THR A 1 348 ? 53.737 -50.346 -10.714 1.00 15.66 348 THR A C 1
ATOM 2793 O O . THR A 1 348 ? 53.361 -49.889 -11.786 1.00 16.03 348 THR A O 1
ATOM 2797 N N . ARG A 1 349 ? 53.508 -49.706 -9.567 1.00 16.22 349 ARG A N 1
ATOM 2798 C CA . ARG A 1 349 ? 52.825 -48.474 -9.495 1.00 14.73 349 ARG A CA 1
ATOM 2799 C C . ARG A 1 349 ? 53.551 -47.353 -10.215 1.00 16.31 349 ARG A C 1
ATOM 2800 O O . ARG A 1 349 ? 52.949 -46.445 -10.773 1.00 16.46 349 ARG A O 1
ATOM 2808 N N . ASN A 1 350 ? 54.919 -47.405 -10.249 1.00 15.30 350 ASN A N 1
ATOM 2809 C CA . ASN A 1 350 ? 55.680 -46.456 -10.990 1.00 15.67 350 ASN A CA 1
ATOM 2810 C C . ASN A 1 350 ? 55.586 -46.685 -12.499 1.00 14.43 350 ASN A C 1
ATOM 2811 O O . ASN A 1 350 ? 55.379 -45.774 -13.255 1.00 15.79 350 ASN A O 1
ATOM 2816 N N . TYR A 1 351 ? 55.686 -47.890 -12.918 1.00 14.38 351 TYR A N 1
ATOM 2817 C CA . TYR A 1 351 ? 55.574 -48.209 -14.345 1.00 14.30 351 TYR A CA 1
ATOM 2818 C C . TYR A 1 351 ? 54.233 -47.737 -14.923 1.00 15.67 351 TYR A C 1
ATOM 2819 O O . TYR A 1 351 ? 54.183 -47.095 -15.922 1.00 16.13 351 TYR A O 1
ATOM 2828 N N . ILE A 1 352 ? 53.172 -48.059 -14.158 1.00 14.13 352 ILE A N 1
ATOM 2829 C CA . ILE A 1 352 ? 51.814 -47.706 -14.679 1.00 13.68 352 ILE A CA 1
ATOM 2830 C C . ILE A 1 352 ? 51.618 -46.206 -14.604 1.00 14.67 352 ILE A C 1
ATOM 2831 O O . ILE A 1 352 ? 51.146 -45.647 -15.628 1.00 15.78 352 ILE A O 1
ATOM 2836 N N . GLN A 1 353 ? 51.965 -45.469 -13.581 1.00 14.68 353 GLN A N 1
ATOM 2837 C CA . GLN A 1 353 ? 51.817 -44.067 -13.491 1.00 15.01 353 GLN A CA 1
ATOM 2838 C C . GLN A 1 353 ? 52.708 -43.298 -14.479 1.00 16.60 353 GLN A C 1
ATOM 2839 O O . GLN A 1 353 ? 52.301 -42.317 -15.090 1.00 16.04 353 GLN A O 1
ATOM 2845 N N . ASP A 1 354 ? 53.999 -43.675 -14.613 1.00 15.61 354 ASP A N 1
ATOM 2846 C CA . ASP A 1 354 ? 54.826 -42.994 -15.534 1.00 15.61 354 ASP A CA 1
ATOM 2847 C C . ASP A 1 354 ? 54.321 -43.197 -16.956 1.00 13.62 354 ASP A C 1
ATOM 2848 O O . ASP A 1 354 ? 54.390 -42.212 -17.741 1.00 15.98 354 ASP A O 1
ATOM 2853 N N . ASN A 1 355 ? 53.839 -44.385 -17.297 1.00 14.92 355 ASN A N 1
ATOM 2854 C CA . ASN A 1 355 ? 53.308 -44.649 -18.636 1.00 15.63 355 ASN A CA 1
ATOM 2855 C C . ASN A 1 355 ? 51.986 -43.848 -18.788 1.00 18.16 355 ASN A C 1
ATOM 2856 O O . ASN A 1 355 ? 51.636 -43.502 -19.914 1.00 17.57 355 ASN A O 1
ATOM 2861 N N . MET A 1 356 ? 51.245 -43.639 -17.722 1.00 15.12 356 MET A N 1
ATOM 2862 C CA . MET A 1 356 ? 50.055 -42.786 -17.848 1.00 16.81 356 MET A CA 1
ATOM 2863 C C . MET A 1 356 ? 50.400 -41.435 -18.362 1.00 19.35 356 MET A C 1
ATOM 2864 O O . MET A 1 356 ? 49.719 -40.869 -19.258 1.00 17.58 356 MET A O 1
ATOM 2869 N N . GLY A 1 357 ? 51.522 -40.817 -17.914 1.00 16.98 357 GLY A N 1
ATOM 2870 C CA . GLY A 1 357 ? 51.960 -39.569 -18.420 1.00 18.25 357 GLY A CA 1
ATOM 2871 C C . GLY A 1 357 ? 52.216 -39.568 -19.899 1.00 16.90 357 GLY A C 1
ATOM 2872 O O . GLY A 1 357 ? 52.025 -38.523 -20.574 1.00 15.96 357 GLY A O 1
ATOM 2873 N N . MET A 1 358 ? 52.704 -40.670 -20.427 1.00 15.45 358 MET A N 1
ATOM 2874 C CA . MET A 1 358 ? 52.973 -40.855 -21.789 1.00 16.70 358 MET A CA 1
ATOM 2875 C C . MET A 1 358 ? 51.768 -40.804 -22.686 1.00 16.59 358 MET A C 1
ATOM 2876 O O . MET A 1 358 ? 51.833 -40.616 -23.906 1.00 17.55 358 MET A O 1
ATOM 2881 N N . SER A 1 359 ? 50.565 -40.947 -22.086 1.00 16.52 359 SER A N 1
ATOM 2882 C CA . SER A 1 359 ? 49.364 -40.888 -22.880 1.00 18.79 359 SER A CA 1
ATOM 2883 C C . SER A 1 359 ? 49.315 -39.528 -23.538 1.00 17.43 359 SER A C 1
ATOM 2884 O O . SER A 1 359 ? 48.682 -39.458 -24.669 1.00 21.29 359 SER A O 1
ATOM 2887 N N . TYR A 1 360 ? 49.895 -38.462 -22.979 1.00 16.79 360 TYR A N 1
ATOM 2888 C CA . TYR A 1 360 ? 49.841 -37.066 -23.466 1.00 18.05 360 TYR A CA 1
ATOM 2889 C C . TYR A 1 360 ? 51.035 -36.723 -24.369 1.00 21.73 360 TYR A C 1
ATOM 2890 O O . TYR A 1 360 ? 51.255 -35.557 -24.707 1.00 24.44 360 TYR A O 1
ATOM 2899 N N . ILE A 1 361 ? 51.915 -37.741 -24.602 1.00 19.47 361 ILE A N 1
ATOM 2900 C CA . ILE A 1 361 ? 53.246 -37.509 -25.265 1.00 18.35 361 ILE A CA 1
ATOM 2901 C C . ILE A 1 361 ? 53.470 -38.456 -26.416 1.00 19.66 361 ILE A C 1
ATOM 2902 O O . ILE A 1 361 ? 53.524 -38.025 -27.573 1.00 22.09 361 ILE A O 1
ATOM 2907 N N . LYS A 1 362 ? 53.417 -39.776 -26.185 1.00 16.78 362 LYS A N 1
ATOM 2908 C CA . LYS A 1 362 ? 53.521 -40.812 -27.144 1.00 15.52 362 LYS A CA 1
ATOM 2909 C C . LYS A 1 362 ? 52.712 -41.973 -26.666 1.00 17.82 362 LYS A C 1
ATOM 2910 O O . LYS A 1 362 ? 53.158 -42.932 -26.038 1.00 16.33 362 LYS A O 1
ATOM 2916 N N . PRO A 1 363 ? 51.382 -41.915 -26.946 1.00 17.20 363 PRO A N 1
ATOM 2917 C CA . PRO A 1 363 ? 50.466 -42.895 -26.355 1.00 16.12 363 PRO A CA 1
ATOM 2918 C C . PRO A 1 363 ? 50.688 -44.286 -26.832 1.00 14.66 363 PRO A C 1
ATOM 2919 O O . PRO A 1 363 ? 50.216 -45.247 -26.079 1.00 16.58 363 PRO A O 1
ATOM 2923 N N . ASN A 1 364 ? 51.365 -44.572 -27.920 1.00 16.24 364 ASN A N 1
ATOM 2924 C CA . ASN A 1 364 ? 51.617 -45.937 -28.265 1.00 18.39 364 ASN A CA 1
ATOM 2925 C C . ASN A 1 364 ? 52.562 -46.592 -27.211 1.00 18.03 364 ASN A C 1
ATOM 2926 O O . ASN A 1 364 ? 52.552 -47.804 -27.046 1.00 17.96 364 ASN A O 1
ATOM 2931 N N . ILE A 1 365 ? 53.388 -45.778 -26.579 1.00 16.31 365 ILE A N 1
ATOM 2932 C CA . ILE A 1 365 ? 54.219 -46.292 -25.486 1.00 15.48 365 ILE A CA 1
ATOM 2933 C C . ILE A 1 365 ? 53.382 -46.726 -24.306 1.00 15.37 365 ILE A C 1
ATOM 2934 O O . ILE A 1 365 ? 53.555 -47.852 -23.782 1.00 17.42 365 ILE A O 1
ATOM 2939 N N . THR A 1 366 ? 52.374 -45.962 -23.976 1.00 14.91 366 THR A N 1
ATOM 2940 C CA . THR A 1 366 ? 51.398 -46.276 -22.919 1.00 15.34 366 THR A CA 1
ATOM 2941 C C . THR A 1 366 ? 50.731 -47.572 -23.244 1.00 17.22 366 THR A C 1
ATOM 2942 O O . THR A 1 366 ? 50.571 -48.435 -22.386 1.00 15.61 366 THR A O 1
ATOM 2946 N N . ARG A 1 367 ? 50.230 -47.702 -24.485 1.00 16.27 367 ARG A N 1
ATOM 2947 C CA . ARG A 1 367 ? 49.498 -48.861 -24.886 1.00 15.42 367 ARG A CA 1
ATOM 2948 C C . ARG A 1 367 ? 50.304 -50.125 -24.671 1.00 16.30 367 ARG A C 1
ATOM 2949 O O . ARG A 1 367 ? 49.878 -51.110 -24.105 1.00 16.26 367 ARG A O 1
ATOM 2957 N N . GLN A 1 368 ? 51.560 -50.090 -25.128 1.00 17.48 368 GLN A N 1
ATOM 2958 C CA . GLN A 1 368 ? 52.430 -51.268 -25.044 1.00 18.62 368 GLN A CA 1
ATOM 2959 C C . GLN A 1 368 ? 52.764 -51.529 -23.549 1.00 18.03 368 GLN A C 1
ATOM 2960 O O . GLN A 1 368 ? 52.954 -52.698 -23.215 1.00 17.81 368 GLN A O 1
ATOM 2966 N N . ALA A 1 369 ? 52.877 -50.510 -22.758 1.00 15.61 369 ALA A N 1
ATOM 2967 C CA . ALA A 1 369 ? 53.144 -50.685 -21.339 1.00 16.96 369 ALA A CA 1
ATOM 2968 C C . ALA A 1 369 ? 52.039 -51.448 -20.636 1.00 18.40 369 ALA A C 1
ATOM 2969 O O . ALA A 1 369 ? 52.251 -52.303 -19.779 1.00 17.01 369 ALA A O 1
ATOM 2971 N N . PHE A 1 370 ? 50.772 -51.177 -20.998 1.00 16.82 370 PHE A N 1
ATOM 2972 C CA . PHE A 1 370 ? 49.705 -51.952 -20.372 1.00 15.52 370 PHE A CA 1
ATOM 2973 C C . PHE A 1 370 ? 49.788 -53.361 -20.798 1.00 16.95 370 PHE A C 1
ATOM 2974 O O . PHE A 1 370 ? 49.533 -54.307 -20.040 1.00 18.92 370 PHE A O 1
ATOM 2982 N N . LEU A 1 371 ? 50.049 -53.643 -22.062 1.00 16.35 371 LEU A N 1
ATOM 2983 C CA . LEU A 1 371 ? 50.173 -54.973 -22.606 1.00 15.23 371 LEU A CA 1
ATOM 2984 C C . LEU A 1 371 ? 51.327 -55.714 -21.843 1.00 17.91 371 LEU A C 1
ATOM 2985 O O . LEU A 1 371 ? 51.131 -56.840 -21.423 1.00 18.61 371 LEU A O 1
ATOM 2990 N N . HIS A 1 372 ? 52.418 -55.016 -21.701 1.00 16.96 372 HIS A N 1
ATOM 2991 C CA . HIS A 1 372 ? 53.596 -55.642 -21.019 1.00 17.23 372 HIS A CA 1
ATOM 2992 C C . HIS A 1 372 ? 53.295 -55.913 -19.554 1.00 16.24 372 HIS A C 1
ATOM 2993 O O . HIS A 1 372 ? 53.616 -57.030 -19.064 1.00 18.43 372 HIS A O 1
ATOM 3000 N N . ALA A 1 373 ? 52.741 -54.955 -18.835 1.00 15.09 373 ALA A N 1
ATOM 3001 C CA . ALA A 1 373 ? 52.470 -55.074 -17.413 1.00 15.15 373 ALA A CA 1
ATOM 3002 C C . ALA A 1 373 ? 51.463 -56.278 -17.213 1.00 16.75 373 ALA A C 1
ATOM 3003 O O . ALA A 1 373 ? 51.601 -57.148 -16.349 1.00 17.26 373 ALA A O 1
ATOM 3005 N N . LEU A 1 374 ? 50.377 -56.296 -18.040 1.00 16.77 374 LEU A N 1
ATOM 3006 C CA . LEU A 1 374 ? 49.373 -57.309 -17.798 1.00 17.14 374 LEU A CA 1
ATOM 3007 C C . LEU A 1 374 ? 49.847 -58.667 -18.151 1.00 18.54 374 LEU A C 1
ATOM 3008 O O . LEU A 1 374 ? 49.290 -59.657 -17.595 1.00 18.12 374 LEU A O 1
ATOM 3013 N N . SER A 1 375 ? 50.845 -58.815 -19.038 1.00 15.73 375 SER A N 1
ATOM 3014 C CA . SER A 1 375 ? 51.388 -60.121 -19.348 1.00 17.33 375 SER A CA 1
ATOM 3015 C C . SER A 1 375 ? 52.066 -60.771 -18.124 1.00 18.25 375 SER A C 1
ATOM 3016 O O . SER A 1 375 ? 52.431 -61.921 -18.223 1.00 19.31 375 SER A O 1
ATOM 3019 N N . GLN A 1 376 ? 52.358 -59.940 -17.181 1.00 17.99 376 GLN A N 1
ATOM 3020 C CA . GLN A 1 376 ? 53.053 -60.406 -15.940 1.00 17.84 376 GLN A CA 1
ATOM 3021 C C . GLN A 1 376 ? 52.116 -60.520 -14.729 1.00 19.11 376 GLN A C 1
ATOM 3022 O O . GLN A 1 376 ? 52.527 -60.711 -13.553 1.00 18.35 376 GLN A O 1
ATOM 3028 N N . GLN A 1 377 ? 50.798 -60.278 -14.936 1.00 16.82 377 GLN A N 1
ATOM 3029 C CA . GLN A 1 377 ? 49.842 -60.503 -13.905 1.00 17.03 377 GLN A CA 1
ATOM 3030 C C . GLN A 1 377 ? 49.788 -61.956 -13.501 1.00 17.09 377 GLN A C 1
ATOM 3031 O O . GLN A 1 377 ? 49.942 -62.856 -14.327 1.00 18.74 377 GLN A O 1
ATOM 3037 N N . GLU A 1 378 ? 49.592 -62.132 -12.189 1.00 19.85 378 GLU A N 1
ATOM 3038 C CA . GLU A 1 378 ? 49.500 -63.472 -11.655 1.00 21.34 378 GLU A CA 1
ATOM 3039 C C . GLU A 1 378 ? 48.120 -64.063 -12.009 1.00 22.40 378 GLU A C 1
ATOM 3040 O O . GLU A 1 378 ? 47.081 -63.350 -12.197 1.00 21.51 378 GLU A O 1
ATOM 3046 N N . GLU A 1 379 ? 48.103 -65.355 -12.041 1.00 27.21 379 GLU A N 1
ATOM 3047 C CA . GLU A 1 379 ? 46.810 -66.069 -12.384 1.00 27.84 379 GLU A CA 1
ATOM 3048 C C . GLU A 1 379 ? 45.715 -65.787 -11.385 1.00 27.26 379 GLU A C 1
ATOM 3049 O O . GLU A 1 379 ? 44.534 -65.746 -11.727 1.00 29.00 379 GLU A O 1
ATOM 3055 N N . SER A 1 380 ? 46.069 -65.464 -10.162 1.00 24.64 380 SER A N 1
ATOM 3056 C CA . SER A 1 380 ? 45.079 -65.037 -9.170 1.00 25.43 380 SER A CA 1
ATOM 3057 C C . SER A 1 380 ? 44.348 -63.725 -9.479 1.00 24.02 380 SER A C 1
ATOM 3058 O O . SER A 1 380 ? 43.384 -63.322 -8.832 1.00 23.96 380 SER A O 1
ATOM 3061 N N . GLY A 1 381 ? 44.953 -62.917 -10.403 1.00 21.11 381 GLY A N 1
ATOM 3062 C CA . GLY A 1 381 ? 44.512 -61.597 -10.606 1.00 19.03 381 GLY A CA 1
ATOM 3063 C C . GLY A 1 381 ? 45.438 -60.533 -10.018 1.00 21.74 381 GLY A C 1
ATOM 3064 O O . GLY A 1 381 ? 45.462 -59.365 -10.357 1.00 19.33 381 GLY A O 1
ATOM 3065 N N . ALA A 1 382 ? 46.179 -60.949 -8.986 1.00 19.13 382 ALA A N 1
ATOM 3066 C CA . ALA A 1 382 ? 47.107 -60.017 -8.378 1.00 18.65 382 ALA A CA 1
ATOM 3067 C C . ALA A 1 382 ? 48.173 -59.602 -9.400 1.00 15.04 382 ALA A C 1
ATOM 3068 O O . ALA A 1 382 ? 48.576 -60.361 -10.265 1.00 19.04 382 ALA A O 1
ATOM 3070 N N . MET A 1 383 ? 48.632 -58.357 -9.140 1.00 18.01 383 MET A N 1
ATOM 3071 C CA . MET A 1 383 ? 49.789 -57.867 -9.916 1.00 16.48 383 MET A CA 1
ATOM 3072 C C . MET A 1 383 ? 51.062 -58.036 -9.016 1.00 16.07 383 MET A C 1
ATOM 3073 O O . MET A 1 383 ? 51.015 -57.831 -7.789 1.00 17.59 383 MET A O 1
ATOM 3078 N N . PRO A 1 384 ? 52.146 -58.340 -9.736 1.00 17.51 384 PRO A N 1
ATOM 3079 C CA . PRO A 1 384 ? 53.457 -58.362 -9.034 1.00 16.72 384 PRO A CA 1
ATOM 3080 C C . PRO A 1 384 ? 53.912 -57.046 -8.570 1.00 17.39 384 PRO A C 1
ATOM 3081 O O . PRO A 1 384 ? 53.412 -55.978 -8.994 1.00 18.01 384 PRO A O 1
ATOM 3085 N N . ASP A 1 385 ? 54.912 -57.037 -7.652 1.00 16.84 385 ASP A N 1
ATOM 3086 C CA . ASP A 1 385 ? 55.282 -55.780 -7.057 1.00 17.41 385 ASP A CA 1
ATOM 3087 C C . ASP A 1 385 ? 56.125 -54.922 -8.057 1.00 16.61 385 ASP A C 1
ATOM 3088 O O . ASP A 1 385 ? 56.154 -53.711 -7.906 1.00 18.00 385 ASP A O 1
ATOM 3093 N N . GLY A 1 386 ? 56.808 -55.571 -8.935 1.00 17.18 386 GLY A N 1
ATOM 3094 C CA . GLY A 1 386 ? 57.481 -54.963 -10.071 1.00 17.77 386 GLY A CA 1
ATOM 3095 C C . GLY A 1 386 ? 57.188 -55.588 -11.404 1.00 17.47 386 GLY A C 1
ATOM 3096 O O . GLY A 1 386 ? 56.702 -56.723 -11.463 1.00 18.22 386 GLY A O 1
ATOM 3097 N N . ILE A 1 387 ? 57.551 -54.869 -12.515 1.00 15.44 387 ILE A N 1
ATOM 3098 C CA . ILE A 1 387 ? 57.441 -55.379 -13.815 1.00 16.01 387 ILE A CA 1
ATOM 3099 C C . ILE A 1 387 ? 58.825 -55.525 -14.412 1.00 16.73 387 ILE A C 1
ATOM 3100 O O . ILE A 1 387 ? 59.607 -54.576 -14.348 1.00 18.13 387 ILE A O 1
ATOM 3105 N N . LEU A 1 388 ? 59.131 -56.691 -14.867 1.00 16.72 388 LEU A N 1
ATOM 3106 C CA . LEU A 1 388 ? 60.426 -57.007 -15.490 1.00 19.24 388 LEU A CA 1
ATOM 3107 C C . LEU A 1 388 ? 60.471 -56.449 -16.898 1.00 18.46 388 LEU A C 1
ATOM 3108 O O . LEU A 1 388 ? 59.615 -56.747 -17.773 1.00 20.25 388 LEU A O 1
ATOM 3113 N N . LEU A 1 389 ? 61.534 -55.705 -17.257 1.00 17.88 389 LEU A N 1
ATOM 3114 C CA . LEU A 1 389 ? 61.666 -55.179 -18.592 1.00 16.98 389 LEU A CA 1
ATOM 3115 C C . LEU A 1 389 ? 62.680 -55.910 -19.475 1.00 20.93 389 LEU A C 1
ATOM 3116 O O . LEU A 1 389 ? 62.841 -55.564 -20.612 1.00 25.20 389 LEU A O 1
ATOM 3121 N N . LEU A 1 390 ? 63.364 -56.876 -18.885 1.00 21.66 390 LEU A N 1
ATOM 3122 C CA . LEU A 1 390 ? 64.428 -57.626 -19.667 1.00 26.25 390 LEU A CA 1
ATOM 3123 C C . LEU A 1 390 ? 64.370 -59.047 -19.180 1.00 27.10 390 LEU A C 1
ATOM 3124 O O . LEU A 1 390 ? 64.196 -59.295 -17.998 1.00 24.06 390 LEU A O 1
ATOM 3129 N N . GLU A 1 391 ? 64.502 -59.989 -20.079 1.00 29.17 391 GLU A N 1
ATOM 3130 C CA . GLU A 1 391 ? 64.550 -61.379 -19.656 1.00 34.27 391 GLU A CA 1
ATOM 3131 C C . GLU A 1 391 ? 65.788 -61.563 -18.723 1.00 30.23 391 GLU A C 1
ATOM 3132 O O . GLU A 1 391 ? 66.917 -61.056 -18.993 1.00 30.47 391 GLU A O 1
ATOM 3138 N N . GLY A 1 392 ? 65.547 -62.291 -17.668 1.00 32.54 392 GLY A N 1
ATOM 3139 C CA . GLY A 1 392 ? 66.623 -62.537 -16.733 1.00 34.80 392 GLY A CA 1
ATOM 3140 C C . GLY A 1 392 ? 66.653 -61.520 -15.601 1.00 38.22 392 GLY A C 1
ATOM 3141 O O . GLY A 1 392 ? 67.345 -61.784 -14.620 1.00 35.45 392 GLY A O 1
ATOM 3142 N N . ALA A 1 393 ? 66.008 -60.326 -15.748 1.00 28.06 393 ALA A N 1
ATOM 3143 C CA . ALA A 1 393 ? 66.028 -59.359 -14.619 1.00 26.06 393 ALA A CA 1
ATOM 3144 C C . ALA A 1 393 ? 65.250 -59.993 -13.433 1.00 25.59 393 ALA A C 1
ATOM 3145 O O . ALA A 1 393 ? 64.434 -60.965 -13.622 1.00 24.99 393 ALA A O 1
ATOM 3147 N N . GLU A 1 394 ? 65.467 -59.399 -12.263 1.00 23.47 394 GLU A N 1
ATOM 3148 C CA . GLU A 1 394 ? 64.782 -59.789 -11.005 1.00 26.26 394 GLU A CA 1
ATOM 3149 C C . GLU A 1 394 ? 64.255 -58.652 -10.252 1.00 21.78 394 GLU A C 1
ATOM 3150 O O . GLU A 1 394 ? 64.704 -57.510 -10.426 1.00 22.75 394 GLU A O 1
ATOM 3156 N N . LEU A 1 395 ? 63.242 -58.985 -9.382 1.00 22.18 395 LEU A N 1
ATOM 3157 C CA . LEU A 1 395 ? 62.713 -58.040 -8.453 1.00 20.67 395 LEU A CA 1
ATOM 3158 C C . LEU A 1 395 ? 63.811 -57.742 -7.411 1.00 22.54 395 LEU A C 1
ATOM 3159 O O . LEU A 1 395 ? 64.449 -58.723 -6.896 1.00 25.74 395 LEU A O 1
ATOM 3164 N N . LYS A 1 396 ? 64.037 -56.462 -7.184 1.00 21.65 396 LYS A N 1
ATOM 3165 C CA . LYS A 1 396 ? 65.097 -55.906 -6.285 1.00 22.32 396 LYS A CA 1
ATOM 3166 C C . LYS A 1 396 ? 64.562 -55.010 -5.239 1.00 24.18 396 LYS A C 1
ATOM 3167 O O . LYS A 1 396 ? 63.548 -54.279 -5.462 1.00 22.97 396 LYS A O 1
ATOM 3173 N N . TYR A 1 397 ? 65.281 -54.940 -4.089 1.00 24.96 397 TYR A N 1
ATOM 3174 C CA . TYR A 1 397 ? 65.045 -53.977 -3.047 1.00 25.71 397 TYR A CA 1
ATOM 3175 C C . TYR A 1 397 ? 63.563 -53.978 -2.616 1.00 20.24 397 TYR A C 1
ATOM 3176 O O . TYR A 1 397 ? 63.059 -55.064 -2.260 1.00 22.32 397 TYR A O 1
ATOM 3185 N N . ILE A 1 398 ? 62.862 -52.837 -2.715 1.00 22.00 398 ILE A N 1
ATOM 3186 C CA . ILE A 1 398 ? 61.504 -52.758 -2.084 1.00 22.12 398 ILE A CA 1
ATOM 3187 C C . ILE A 1 398 ? 60.618 -53.720 -2.786 1.00 21.58 398 ILE A C 1
ATOM 3188 O O . ILE A 1 398 ? 59.568 -54.194 -2.215 1.00 22.83 398 ILE A O 1
ATOM 3193 N N . ASN A 1 399 ? 60.915 -54.042 -4.055 1.00 22.19 399 ASN A N 1
ATOM 3194 C CA . ASN A 1 399 ? 60.040 -54.963 -4.786 1.00 21.35 399 ASN A CA 1
ATOM 3195 C C . ASN A 1 399 ? 59.996 -56.423 -4.303 1.00 22.16 399 ASN A C 1
ATOM 3196 O O . ASN A 1 399 ? 59.146 -57.223 -4.668 1.00 22.83 399 ASN A O 1
ATOM 3201 N N . GLN A 1 400 ? 60.883 -56.761 -3.370 1.00 22.24 400 GLN A N 1
ATOM 3202 C CA . GLN A 1 400 ? 60.856 -58.111 -2.745 1.00 23.03 400 GLN A CA 1
ATOM 3203 C C . GLN A 1 400 ? 60.044 -58.035 -1.407 1.00 24.44 400 GLN A C 1
ATOM 3204 O O . GLN A 1 400 ? 59.938 -59.056 -0.723 1.00 26.44 400 GLN A O 1
ATOM 3210 N N . ILE A 1 401 ? 59.555 -56.875 -1.007 1.00 22.36 401 ILE A N 1
ATOM 3211 C CA . ILE A 1 401 ? 58.870 -56.744 0.306 1.00 21.59 401 ILE A CA 1
ATOM 3212 C C . ILE A 1 401 ? 57.350 -56.578 -0.009 1.00 20.78 401 ILE A C 1
ATOM 3213 O O . ILE A 1 401 ? 57.016 -55.694 -0.798 1.00 21.34 401 ILE A O 1
ATOM 3218 N N . PRO A 1 402 ? 56.495 -57.465 0.522 1.00 21.47 402 PRO A N 1
ATOM 3219 C CA . PRO A 1 402 ? 55.133 -57.490 0.001 1.00 20.20 402 PRO A CA 1
ATOM 3220 C C . PRO A 1 402 ? 54.287 -56.275 0.264 1.00 19.60 402 PRO A C 1
ATOM 3221 O O . PRO A 1 402 ? 54.018 -55.881 1.377 1.00 18.21 402 PRO A O 1
ATOM 3225 N N . HIS A 1 403 ? 53.877 -55.605 -0.855 1.00 18.70 403 HIS A N 1
ATOM 3226 C CA . HIS A 1 403 ? 52.924 -54.475 -0.807 1.00 17.39 403 HIS A CA 1
ATOM 3227 C C . HIS A 1 403 ? 51.677 -54.910 -1.583 1.00 17.32 403 HIS A C 1
ATOM 3228 O O . HIS A 1 403 ? 51.719 -55.899 -2.361 1.00 19.30 403 HIS A O 1
ATOM 3235 N N . THR A 1 404 ? 50.588 -54.193 -1.275 1.00 16.74 404 THR A N 1
ATOM 3236 C CA . THR A 1 404 ? 49.277 -54.771 -1.681 1.00 17.81 404 THR A CA 1
ATOM 3237 C C . THR A 1 404 ? 48.517 -53.909 -2.757 1.00 17.86 404 THR A C 1
ATOM 3238 O O . THR A 1 404 ? 47.445 -54.363 -3.167 1.00 19.85 404 THR A O 1
ATOM 3242 N N . ASP A 1 405 ? 49.032 -52.744 -3.137 1.00 18.08 405 ASP A N 1
ATOM 3243 C CA . ASP A 1 405 ? 48.231 -51.755 -3.877 1.00 18.74 405 ASP A CA 1
ATOM 3244 C C . ASP A 1 405 ? 48.322 -51.852 -5.431 1.00 17.20 405 ASP A C 1
ATOM 3245 O O . ASP A 1 405 ? 47.628 -51.059 -6.109 1.00 18.63 405 ASP A O 1
ATOM 3250 N N . HIS A 1 406 ? 49.149 -52.736 -5.958 1.00 16.00 406 HIS A N 1
ATOM 3251 C CA . HIS A 1 406 ? 49.591 -52.727 -7.367 1.00 16.25 406 HIS A CA 1
ATOM 3252 C C . HIS A 1 406 ? 48.445 -52.693 -8.376 1.00 17.79 406 HIS A C 1
ATOM 3253 O O . HIS A 1 406 ? 48.510 -51.903 -9.344 1.00 16.13 406 HIS A O 1
ATOM 3260 N N . CYS A 1 407 ? 47.379 -53.459 -8.065 1.00 17.30 407 CYS A N 1
ATOM 3261 C CA . CYS A 1 407 ? 46.263 -53.472 -9.007 1.00 18.52 407 CYS A CA 1
ATOM 3262 C C . CYS A 1 407 ? 45.496 -52.198 -9.076 1.00 20.38 407 CYS A C 1
ATOM 3263 O O . CYS A 1 407 ? 44.796 -51.972 -10.144 1.00 17.57 407 CYS A O 1
ATOM 3266 N N . VAL A 1 408 ? 45.482 -51.349 -8.081 1.00 16.04 408 VAL A N 1
ATOM 3267 C CA . VAL A 1 408 ? 44.636 -50.146 -8.046 1.00 17.03 408 VAL A CA 1
ATOM 3268 C C . VAL A 1 408 ? 44.979 -49.247 -9.204 1.00 17.26 408 VAL A C 1
ATOM 3269 O O . VAL A 1 408 ? 44.134 -48.585 -9.821 1.00 18.08 408 VAL A O 1
ATOM 3273 N N . TRP A 1 409 ? 46.251 -49.192 -9.589 1.00 16.79 409 TRP A N 1
ATOM 3274 C CA . TRP A 1 409 ? 46.710 -48.261 -10.607 1.00 17.25 409 TRP A CA 1
ATOM 3275 C C . TRP A 1 409 ? 46.214 -48.603 -11.987 1.00 15.87 409 TRP A C 1
ATOM 3276 O O . TRP A 1 409 ? 46.257 -47.707 -12.858 1.00 16.20 409 TRP A O 1
ATOM 3287 N N . LEU A 1 410 ? 45.837 -49.836 -12.241 1.00 15.05 410 LEU A N 1
ATOM 3288 C CA . LEU A 1 410 ? 45.455 -50.230 -13.547 1.00 16.06 410 LEU A CA 1
ATOM 3289 C C . LEU A 1 410 ? 44.249 -49.387 -14.095 1.00 16.35 410 LEU A C 1
ATOM 3290 O O . LEU A 1 410 ? 44.426 -48.759 -15.144 1.00 16.12 410 LEU A O 1
ATOM 3295 N N . PRO A 1 411 ? 43.102 -49.453 -13.439 1.00 15.16 411 PRO A N 1
ATOM 3296 C CA . PRO A 1 411 ? 42.013 -48.653 -14.021 1.00 15.58 411 PRO A CA 1
ATOM 3297 C C . PRO A 1 411 ? 42.153 -47.213 -13.778 1.00 16.48 411 PRO A C 1
ATOM 3298 O O . PRO A 1 411 ? 41.729 -46.374 -14.598 1.00 17.25 411 PRO A O 1
ATOM 3302 N N . VAL A 1 412 ? 42.787 -46.764 -12.687 1.00 15.18 412 VAL A N 1
ATOM 3303 C CA . VAL A 1 412 ? 42.995 -45.375 -12.406 1.00 15.75 412 VAL A CA 1
ATOM 3304 C C . VAL A 1 412 ? 43.841 -44.729 -13.569 1.00 17.81 412 VAL A C 1
ATOM 3305 O O . VAL A 1 412 ? 43.437 -43.666 -14.110 1.00 18.24 412 VAL A O 1
ATOM 3309 N N . CYS A 1 413 ? 44.835 -45.421 -14.027 1.00 16.98 413 CYS A N 1
ATOM 3310 C CA . CYS A 1 413 ? 45.682 -44.840 -15.101 1.00 17.18 413 CYS A CA 1
ATOM 3311 C C . CYS A 1 413 ? 45.180 -45.197 -16.492 1.00 18.34 413 CYS A C 1
ATOM 3312 O O . CYS A 1 413 ? 45.375 -44.351 -17.406 1.00 19.22 413 CYS A O 1
ATOM 3315 N N . MET A 1 414 ? 44.527 -46.343 -16.661 1.00 15.37 414 MET A N 1
ATOM 3316 C CA . MET A 1 414 ? 43.898 -46.728 -17.951 1.00 16.65 414 MET A CA 1
ATOM 3317 C C . MET A 1 414 ? 42.862 -45.636 -18.263 1.00 19.53 414 MET A C 1
ATOM 3318 O O . MET A 1 414 ? 42.706 -45.345 -19.472 1.00 18.34 414 MET A O 1
ATOM 3323 N N . GLN A 1 415 ? 42.245 -45.028 -17.259 1.00 16.75 415 GLN A N 1
ATOM 3324 C CA . GLN A 1 415 ? 41.138 -44.090 -17.584 1.00 16.72 415 GLN A CA 1
ATOM 3325 C C . GLN A 1 415 ? 41.729 -42.909 -18.414 1.00 18.63 415 GLN A C 1
ATOM 3326 O O . GLN A 1 415 ? 41.147 -42.374 -19.378 1.00 17.48 415 GLN A O 1
ATOM 3332 N N . ALA A 1 416 ? 42.907 -42.419 -18.039 1.00 16.25 416 ALA A N 1
ATOM 3333 C CA . ALA A 1 416 ? 43.599 -41.329 -18.742 1.00 18.66 416 ALA A CA 1
ATOM 3334 C C . ALA A 1 416 ? 43.910 -41.752 -20.161 1.00 16.86 416 ALA A C 1
ATOM 3335 O O . ALA A 1 416 ? 43.688 -40.952 -21.101 1.00 17.16 416 ALA A O 1
ATOM 3337 N N . TYR A 1 417 ? 44.390 -42.956 -20.384 1.00 15.05 417 TYR A N 1
ATOM 3338 C CA . TYR A 1 417 ? 44.703 -43.437 -21.683 1.00 14.30 417 TYR A CA 1
ATOM 3339 C C . TYR A 1 417 ? 43.432 -43.493 -22.558 1.00 15.99 417 TYR A C 1
ATOM 3340 O O . TYR A 1 417 ? 43.455 -43.037 -23.746 1.00 15.84 417 TYR A O 1
ATOM 3349 N N . LEU A 1 418 ? 42.383 -44.026 -21.991 1.00 17.28 418 LEU A N 1
ATOM 3350 C CA . LEU A 1 418 ? 41.146 -44.208 -22.795 1.00 16.56 418 LEU A CA 1
ATOM 3351 C C . LEU A 1 418 ? 40.535 -42.830 -23.123 1.00 19.19 418 LEU A C 1
ATOM 3352 O O . LEU A 1 418 ? 40.071 -42.592 -24.288 1.00 18.25 418 LEU A O 1
ATOM 3357 N N . ASP A 1 419 ? 40.534 -41.927 -22.170 1.00 16.17 419 ASP A N 1
ATOM 3358 C CA . ASP A 1 419 ? 40.012 -40.597 -22.393 1.00 16.28 419 ASP A CA 1
ATOM 3359 C C . ASP A 1 419 ? 40.791 -39.830 -23.409 1.00 19.50 419 ASP A C 1
ATOM 3360 O O . ASP A 1 419 ? 40.279 -39.232 -24.344 1.00 17.22 419 ASP A O 1
ATOM 3365 N N . GLU A 1 420 ? 42.135 -39.910 -23.384 1.00 16.91 420 GLU A N 1
ATOM 3366 C CA . GLU A 1 420 ? 42.912 -39.205 -24.336 1.00 16.37 420 GLU A CA 1
ATOM 3367 C C . GLU A 1 420 ? 42.855 -39.771 -25.740 1.00 16.98 420 GLU A C 1
ATOM 3368 O O . GLU A 1 420 ? 42.713 -38.983 -26.695 1.00 17.45 420 GLU A O 1
ATOM 3374 N N . THR A 1 421 ? 42.952 -41.045 -25.940 1.00 14.69 421 THR A N 1
ATOM 3375 C CA . THR A 1 421 ? 43.120 -41.734 -27.197 1.00 16.12 421 THR A CA 1
ATOM 3376 C C . THR A 1 421 ? 41.765 -42.291 -27.794 1.00 16.02 421 THR A C 1
ATOM 3377 O O . THR A 1 421 ? 41.780 -42.566 -29.011 1.00 16.24 421 THR A O 1
ATOM 3381 N N . ASN A 1 422 ? 40.810 -42.583 -26.912 1.00 16.11 422 ASN A N 1
ATOM 3382 C CA . ASN A 1 422 ? 39.647 -43.387 -27.311 1.00 14.76 422 ASN A CA 1
ATOM 3383 C C . ASN A 1 422 ? 39.973 -44.760 -27.786 1.00 15.97 422 ASN A C 1
ATOM 3384 O O . ASN A 1 422 ? 39.158 -45.422 -28.449 1.00 16.65 422 ASN A O 1
ATOM 3389 N N . ASP A 1 423 ? 41.142 -45.386 -27.384 1.00 15.96 423 ASP A N 1
ATOM 3390 C CA . ASP A 1 423 ? 41.531 -46.657 -27.810 1.00 14.79 423 ASP A CA 1
ATOM 3391 C C . ASP A 1 423 ? 40.983 -47.725 -26.876 1.00 17.51 423 ASP A C 1
ATOM 3392 O O . ASP A 1 423 ? 41.680 -48.537 -26.216 1.00 16.95 423 ASP A O 1
ATOM 3397 N N . TYR A 1 424 ? 39.612 -47.840 -26.857 1.00 17.07 424 TYR A N 1
ATOM 3398 C CA . TYR A 1 424 ? 38.935 -48.981 -26.283 1.00 15.72 424 TYR A CA 1
ATOM 3399 C C . TYR A 1 424 ? 39.272 -50.282 -26.900 1.00 16.76 424 TYR A C 1
ATOM 3400 O O . TYR A 1 424 ? 39.177 -51.361 -26.272 1.00 17.04 424 TYR A O 1
ATOM 3409 N N . ALA A 1 425 ? 39.758 -50.311 -28.157 1.00 15.92 425 ALA A N 1
ATOM 3410 C CA . ALA A 1 425 ? 40.150 -51.479 -28.847 1.00 17.16 425 ALA A CA 1
ATOM 3411 C C . ALA A 1 425 ? 41.386 -52.201 -28.165 1.00 15.12 425 ALA A C 1
ATOM 3412 O O . ALA A 1 425 ? 41.488 -53.362 -28.287 1.00 17.37 425 ALA A O 1
ATOM 3414 N N . LEU A 1 426 ? 42.081 -51.409 -27.370 1.00 16.22 426 LEU A N 1
ATOM 3415 C CA . LEU A 1 426 ? 43.130 -52.103 -26.510 1.00 15.54 426 LEU A CA 1
ATOM 3416 C C . LEU A 1 426 ? 42.548 -53.183 -25.646 1.00 16.88 426 LEU A C 1
ATOM 3417 O O . LEU A 1 426 ? 43.226 -54.230 -25.420 1.00 17.47 426 LEU A O 1
ATOM 3422 N N . LEU A 1 427 ? 41.322 -52.941 -25.183 1.00 16.65 427 LEU A N 1
ATOM 3423 C CA . LEU A 1 427 ? 40.734 -53.893 -24.288 1.00 16.50 427 LEU A CA 1
ATOM 3424 C C . LEU A 1 427 ? 40.534 -55.250 -24.857 1.00 17.67 427 LEU A C 1
ATOM 3425 O O . LEU A 1 427 ? 40.313 -56.203 -24.131 1.00 17.04 427 LEU A O 1
ATOM 3430 N N . ASP A 1 428 ? 40.488 -55.373 -26.192 1.00 17.39 428 ASP A N 1
ATOM 3431 C CA . ASP A 1 428 ? 40.412 -56.615 -26.878 1.00 17.52 428 ASP A CA 1
ATOM 3432 C C . ASP A 1 428 ? 41.661 -57.433 -27.175 1.00 16.64 428 ASP A C 1
ATOM 3433 O O . ASP A 1 428 ? 41.603 -58.575 -27.660 1.00 18.74 428 ASP A O 1
ATOM 3438 N N . GLU A 1 429 ? 42.829 -56.782 -26.914 1.00 16.89 429 GLU A N 1
ATOM 3439 C CA . GLU A 1 429 ? 44.099 -57.454 -27.129 1.00 17.75 429 GLU A CA 1
ATOM 3440 C C . GLU A 1 429 ? 44.251 -58.608 -26.159 1.00 17.14 429 GLU A C 1
ATOM 3441 O O . GLU A 1 429 ? 43.884 -58.508 -25.017 1.00 20.08 429 GLU A O 1
ATOM 3447 N N . ILE A 1 430 ? 44.808 -59.677 -26.664 1.00 18.06 430 ILE A N 1
ATOM 3448 C CA . ILE A 1 430 ? 45.002 -60.916 -25.950 1.00 18.66 430 ILE A CA 1
ATOM 3449 C C . ILE A 1 430 ? 46.458 -60.943 -25.359 1.00 17.92 430 ILE A C 1
ATOM 3450 O O . ILE A 1 430 ? 47.396 -60.739 -26.100 1.00 20.28 430 ILE A O 1
ATOM 3455 N N . VAL A 1 431 ? 46.563 -61.254 -24.043 1.00 18.25 431 VAL A N 1
ATOM 3456 C CA . VAL A 1 431 ? 47.908 -61.380 -23.439 1.00 19.23 431 VAL A CA 1
ATOM 3457 C C . VAL A 1 431 ? 47.852 -62.527 -22.453 1.00 19.71 431 VAL A C 1
ATOM 3458 O O . VAL A 1 431 ? 46.852 -62.816 -21.863 1.00 19.01 431 VAL A O 1
ATOM 3462 N N . PRO A 1 432 ? 48.998 -63.163 -22.306 1.00 20.65 432 PRO A N 1
ATOM 3463 C CA . PRO A 1 432 ? 49.179 -64.233 -21.291 1.00 19.41 432 PRO A CA 1
ATOM 3464 C C . PRO A 1 432 ? 49.221 -63.667 -19.869 1.00 19.17 432 PRO A C 1
ATOM 3465 O O . PRO A 1 432 ? 49.114 -62.491 -19.583 1.00 18.22 432 PRO A O 1
ATOM 3469 N N . TYR A 1 433 ? 49.445 -64.617 -18.929 1.00 21.28 433 TYR A N 1
ATOM 3470 C CA . TYR A 1 433 ? 49.736 -64.358 -17.547 1.00 19.41 433 TYR A CA 1
ATOM 3471 C C . TYR A 1 433 ? 51.149 -64.797 -17.224 1.00 18.78 433 TYR A C 1
ATOM 3472 O O . TYR A 1 433 ? 51.809 -65.436 -18.009 1.00 21.89 433 TYR A O 1
ATOM 3481 N N . ALA A 1 434 ? 51.551 -64.438 -15.991 1.00 20.17 434 ALA A N 1
ATOM 3482 C CA . ALA A 1 434 ? 52.938 -64.734 -15.521 1.00 23.78 434 ALA A CA 1
ATOM 3483 C C . ALA A 1 434 ? 53.225 -66.222 -15.492 1.00 28.76 434 ALA A C 1
ATOM 3484 O O . ALA A 1 434 ? 54.374 -66.573 -15.644 1.00 30.19 434 ALA A O 1
ATOM 3486 N N . SER A 1 435 ? 52.220 -67.030 -15.224 1.00 25.50 435 SER A N 1
ATOM 3487 C CA . SER A 1 435 ? 52.367 -68.499 -15.231 1.00 28.83 435 SER A CA 1
ATOM 3488 C C . SER A 1 435 ? 51.134 -69.072 -15.850 1.00 27.63 435 SER A C 1
ATOM 3489 O O . SER A 1 435 ? 50.090 -68.378 -16.022 1.00 26.03 435 SER A O 1
ATOM 3492 N N . GLY A 1 436 ? 51.172 -70.350 -16.183 1.00 28.86 436 GLY A N 1
ATOM 3493 C CA . GLY A 1 436 ? 49.984 -70.985 -16.732 1.00 30.01 436 GLY A CA 1
ATOM 3494 C C . GLY A 1 436 ? 49.877 -70.674 -18.239 1.00 33.12 436 GLY A C 1
ATOM 3495 O O . GLY A 1 436 ? 50.708 -69.970 -18.830 1.00 33.20 436 GLY A O 1
ATOM 3496 N N . GLU A 1 437 ? 48.834 -71.252 -18.850 1.00 31.75 437 GLU A N 1
ATOM 3497 C CA . GLU A 1 437 ? 48.700 -71.283 -20.291 1.00 35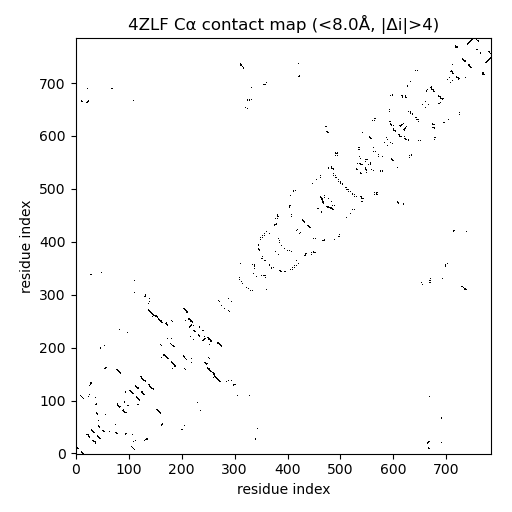.20 437 GLU A CA 1
ATOM 3498 C C . GLU A 1 437 ? 47.588 -70.375 -20.728 1.00 30.79 437 GLU A C 1
ATOM 3499 O O . GLU A 1 437 ? 47.363 -70.343 -21.919 1.00 34.63 437 GLU A O 1
ATOM 3505 N N . LYS A 1 438 ? 46.962 -69.653 -19.831 1.00 30.41 438 LYS A N 1
ATOM 3506 C CA . LYS A 1 438 ? 45.733 -68.920 -20.118 1.00 30.03 438 LYS A CA 1
ATOM 3507 C C . LYS A 1 438 ? 46.124 -67.662 -20.939 1.00 30.25 438 LYS A C 1
ATOM 3508 O O . LYS A 1 438 ? 47.100 -67.019 -20.635 1.00 27.98 438 LYS A O 1
ATOM 3514 N N . ARG A 1 439 ? 45.427 -67.361 -22.005 1.00 24.22 439 ARG A N 1
ATOM 3515 C CA . ARG A 1 439 ? 45.644 -66.074 -22.754 1.00 22.15 439 ARG A CA 1
ATOM 3516 C C . ARG A 1 439 ? 44.271 -65.475 -22.831 1.00 24.85 439 ARG A C 1
ATOM 3517 O O . ARG A 1 439 ? 43.331 -66.166 -23.247 1.00 25.62 439 ARG A O 1
ATOM 3525 N N . GLU A 1 440 ? 44.153 -64.239 -22.363 1.00 20.64 440 GLU A N 1
ATOM 3526 C CA . GLU A 1 440 ? 42.839 -63.631 -22.155 1.00 22.82 440 GLU A CA 1
ATOM 3527 C C . GLU A 1 440 ? 42.955 -62.161 -22.648 1.00 21.05 440 GLU A C 1
ATOM 3528 O O . GLU A 1 440 ? 44.031 -61.572 -22.705 1.00 19.18 440 GLU A O 1
ATOM 3534 N N . THR A 1 441 ? 41.799 -61.527 -22.881 1.00 18.56 441 THR A N 1
ATOM 3535 C CA . THR A 1 441 ? 41.845 -60.163 -23.297 1.00 18.67 441 THR A CA 1
ATOM 3536 C C . THR A 1 441 ? 42.287 -59.237 -22.165 1.00 16.98 441 THR A C 1
ATOM 3537 O O . THR A 1 441 ? 42.128 -59.510 -20.921 1.00 17.09 441 THR A O 1
ATOM 3541 N N . VAL A 1 442 ? 42.796 -58.104 -22.486 1.00 16.37 442 VAL A N 1
ATOM 3542 C CA . VAL A 1 442 ? 43.048 -56.999 -21.535 1.00 16.16 442 VAL A CA 1
ATOM 3543 C C . VAL A 1 442 ? 41.891 -56.794 -20.599 1.00 18.12 442 VAL A C 1
ATOM 3544 O O . VAL A 1 442 ? 42.017 -56.615 -19.414 1.00 16.75 442 VAL A O 1
ATOM 3548 N N . GLU A 1 443 ? 40.673 -56.703 -21.202 1.00 15.66 443 GLU A N 1
ATOM 3549 C CA . GLU A 1 443 ? 39.467 -56.515 -20.403 1.00 17.30 443 GLU A CA 1
ATOM 3550 C C . GLU A 1 443 ? 39.321 -57.638 -19.312 1.00 15.42 443 GLU A C 1
ATOM 3551 O O . GLU A 1 443 ? 39.007 -57.267 -18.200 1.00 17.75 443 GLU A O 1
ATOM 3557 N N . GLN A 1 444 ? 39.498 -58.874 -19.707 1.00 17.48 444 GLN A N 1
ATOM 3558 C CA . GLN A 1 444 ? 39.412 -59.962 -18.741 1.00 18.42 444 GLN A CA 1
ATOM 3559 C C . GLN A 1 444 ? 40.517 -59.820 -17.659 1.00 18.41 444 GLN A C 1
ATOM 3560 O O . GLN A 1 444 ? 40.214 -60.003 -16.461 1.00 18.59 444 GLN A O 1
ATOM 3566 N N . HIS A 1 445 ? 41.732 -59.475 -18.085 1.00 18.09 445 HIS A N 1
ATOM 3567 C CA . HIS A 1 445 ? 42.786 -59.299 -17.103 1.00 17.01 445 HIS A CA 1
ATOM 3568 C C . HIS A 1 445 ? 42.354 -58.233 -16.112 1.00 17.00 445 HIS A C 1
ATOM 3569 O O . HIS A 1 445 ? 42.616 -58.309 -14.855 1.00 18.39 445 HIS A O 1
ATOM 3576 N N . MET A 1 446 ? 41.744 -57.086 -16.530 1.00 16.12 446 MET A N 1
ATOM 3577 C CA . MET A 1 446 ? 41.358 -56.004 -15.696 1.00 16.95 446 MET A CA 1
ATOM 3578 C C . MET A 1 446 ? 40.271 -56.464 -14.717 1.00 17.99 446 MET A C 1
ATOM 3579 O O . MET A 1 446 ? 40.274 -56.076 -13.562 1.00 18.21 446 MET A O 1
ATOM 3584 N N . HIS A 1 447 ? 39.284 -57.199 -15.227 1.00 19.02 447 HIS A N 1
ATOM 3585 C CA . HIS A 1 447 ? 38.254 -57.748 -14.339 1.00 18.19 447 HIS A CA 1
ATOM 3586 C C . HIS A 1 447 ? 38.967 -58.573 -13.243 1.00 17.52 447 HIS A C 1
ATOM 3587 O O . HIS A 1 447 ? 38.566 -58.500 -12.074 1.00 18.41 447 HIS A O 1
ATOM 3594 N N . HIS A 1 448 ? 39.918 -59.398 -13.626 1.00 18.26 448 HIS A N 1
ATOM 3595 C CA . HIS A 1 448 ? 40.597 -60.290 -12.600 1.00 19.59 448 HIS A CA 1
ATOM 3596 C C . HIS A 1 448 ? 41.378 -59.425 -11.592 1.00 20.87 448 HIS A C 1
ATOM 3597 O O . HIS A 1 448 ? 41.427 -59.734 -10.366 1.00 19.68 448 HIS A O 1
ATOM 3604 N N . ALA A 1 449 ? 41.972 -58.319 -12.024 1.00 17.46 449 ALA A N 1
ATOM 3605 C CA . ALA A 1 449 ? 42.596 -57.407 -11.086 1.00 17.43 449 ALA A CA 1
ATOM 3606 C C . ALA A 1 449 ? 41.668 -56.798 -10.094 1.00 18.31 449 ALA A C 1
ATOM 3607 O O . ALA A 1 449 ? 41.968 -56.594 -8.905 1.00 18.64 449 ALA A O 1
ATOM 3609 N N . MET A 1 450 ? 40.440 -56.417 -10.536 1.00 17.17 450 MET A N 1
ATOM 3610 C CA . MET A 1 450 ? 39.504 -55.779 -9.671 1.00 18.77 450 MET A CA 1
ATOM 3611 C C . MET A 1 450 ? 38.900 -56.853 -8.702 1.00 18.58 450 MET A C 1
ATOM 3612 O O . MET A 1 450 ? 38.684 -56.533 -7.561 1.00 19.16 450 MET A O 1
ATOM 3617 N N . ARG A 1 451 ? 38.694 -58.073 -9.193 1.00 19.01 451 ARG A N 1
ATOM 3618 C CA . ARG A 1 451 ? 38.272 -59.205 -8.340 1.00 20.52 451 ARG A CA 1
ATOM 3619 C C . ARG A 1 451 ? 39.341 -59.509 -7.275 1.00 21.84 451 ARG A C 1
ATOM 3620 O O . ARG A 1 451 ? 39.000 -59.743 -6.100 1.00 21.38 451 ARG A O 1
ATOM 3628 N N . TRP A 1 452 ? 40.631 -59.373 -7.663 1.00 21.04 452 TRP A N 1
ATOM 3629 C CA . TRP A 1 452 ? 41.707 -59.538 -6.704 1.00 21.62 452 TRP A CA 1
ATOM 3630 C C . TRP A 1 452 ? 41.548 -58.519 -5.630 1.00 19.52 452 TRP A C 1
ATOM 3631 O O . TRP A 1 452 ? 41.626 -58.838 -4.351 1.00 21.32 452 TRP A O 1
ATOM 3642 N N . LEU A 1 453 ? 41.366 -57.218 -5.915 1.00 17.44 453 LEU A N 1
ATOM 3643 C CA . LEU A 1 453 ? 41.286 -56.177 -4.914 1.00 17.60 453 LEU A CA 1
ATOM 3644 C C . LEU A 1 453 ? 40.098 -56.434 -3.948 1.00 26.06 453 LEU A C 1
ATOM 3645 O O . LEU A 1 453 ? 40.143 -56.111 -2.773 1.00 22.04 453 LEU A O 1
ATOM 3650 N N . LEU A 1 454 ? 39.017 -56.907 -4.538 1.00 20.03 454 LEU A N 1
ATOM 3651 C CA . LEU A 1 454 ? 37.811 -57.246 -3.726 1.00 22.83 454 LEU A CA 1
ATOM 3652 C C . LEU A 1 454 ? 38.038 -58.443 -2.806 1.00 21.86 454 LEU A C 1
ATOM 3653 O O . LEU A 1 454 ? 37.482 -58.351 -1.662 1.00 24.96 454 LEU A O 1
ATOM 3658 N N . GLN A 1 455 ? 38.793 -59.402 -3.212 1.00 20.95 455 GLN A N 1
ATOM 3659 C CA . GLN A 1 455 ? 39.081 -60.617 -2.437 1.00 23.66 455 GLN A CA 1
ATOM 3660 C C . GLN A 1 455 ? 40.113 -60.293 -1.327 1.00 24.67 455 GLN A C 1
ATOM 3661 O O . GLN A 1 455 ? 40.025 -60.889 -0.261 1.00 24.40 455 GLN A O 1
ATOM 3667 N N . ALA A 1 456 ? 41.016 -59.312 -1.526 1.00 20.71 456 ALA A N 1
ATOM 3668 C CA . ALA A 1 456 ? 42.166 -59.079 -0.620 1.00 21.33 456 ALA A CA 1
ATOM 3669 C C . ALA A 1 456 ? 41.751 -58.098 0.479 1.00 21.16 456 ALA A C 1
ATOM 3670 O O . ALA A 1 456 ? 42.396 -57.087 0.776 1.00 21.44 456 ALA A O 1
ATOM 3672 N N . ARG A 1 457 ? 40.558 -58.372 1.136 1.00 17.77 457 ARG A N 1
ATOM 3673 C CA . ARG A 1 457 ? 40.009 -57.574 2.150 1.00 20.08 457 ARG A CA 1
ATOM 3674 C C . ARG A 1 457 ? 39.615 -58.479 3.365 1.00 20.13 457 ARG A C 1
ATOM 3675 O O . ARG A 1 457 ? 39.421 -59.664 3.216 1.00 21.68 457 ARG A O 1
ATOM 3683 N N . ASP A 1 458 ? 39.618 -57.852 4.490 1.00 20.69 458 ASP A N 1
ATOM 3684 C CA . ASP A 1 458 ? 39.345 -58.621 5.772 1.00 22.29 458 ASP A CA 1
ATOM 3685 C C . ASP A 1 458 ? 37.859 -58.766 5.975 1.00 25.64 458 ASP A C 1
ATOM 3686 O O . ASP A 1 458 ? 37.036 -58.360 5.129 1.00 23.90 458 ASP A O 1
ATOM 3691 N N . GLU A 1 459 ? 37.507 -59.333 7.139 1.00 24.24 459 GLU A N 1
ATOM 3692 C CA . GLU A 1 459 ? 36.072 -59.446 7.419 1.00 28.26 459 GLU A CA 1
ATOM 3693 C C . GLU A 1 459 ? 35.324 -58.185 7.579 1.00 27.67 459 GLU A C 1
ATOM 3694 O O . GLU A 1 459 ? 34.071 -58.179 7.352 1.00 31.63 459 GLU A O 1
ATOM 3700 N N . ARG A 1 460 ? 35.964 -57.078 7.879 1.00 25.90 460 ARG A N 1
ATOM 3701 C CA . ARG A 1 460 ? 35.326 -55.795 7.908 1.00 25.39 460 ARG A CA 1
ATOM 3702 C C . ARG A 1 460 ? 35.099 -55.197 6.491 1.00 22.68 460 ARG A C 1
ATOM 3703 O O . ARG A 1 460 ? 34.494 -54.200 6.385 1.00 26.64 460 ARG A O 1
ATOM 3711 N N . GLY A 1 461 ? 35.683 -55.807 5.486 1.00 24.71 461 GLY A N 1
ATOM 3712 C CA . GLY A 1 461 ? 35.577 -55.254 4.113 1.00 24.42 461 GLY A CA 1
ATOM 3713 C C . GLY A 1 461 ? 36.717 -54.261 3.793 1.00 25.68 461 GLY A C 1
ATOM 3714 O O . GLY A 1 461 ? 36.602 -53.536 2.848 1.00 22.27 461 GLY A O 1
ATOM 3715 N N . LEU A 1 462 ? 37.807 -54.256 4.574 1.00 21.52 462 LEU A N 1
ATOM 3716 C CA . LEU A 1 462 ? 38.909 -53.307 4.353 1.00 20.73 462 LEU A CA 1
ATOM 3717 C C . LEU A 1 462 ? 40.146 -53.995 3.813 1.00 20.07 462 LEU A C 1
ATOM 3718 O O . LEU A 1 462 ? 40.399 -55.155 3.998 1.00 20.09 462 LEU A O 1
ATOM 3723 N N . SER A 1 463 ? 40.884 -53.265 2.901 1.00 19.27 463 SER A N 1
ATOM 3724 C CA . SER A 1 463 ? 42.012 -53.843 2.211 1.00 19.66 463 SER A CA 1
ATOM 3725 C C . SER A 1 463 ? 43.219 -54.204 3.085 1.00 17.51 463 SER A C 1
ATOM 3726 O O . SER A 1 463 ? 43.676 -53.254 3.765 1.00 19.00 463 SER A O 1
ATOM 3729 N N . PHE A 1 464 ? 43.684 -55.403 2.984 1.00 19.54 464 PHE A N 1
ATOM 3730 C CA . PHE A 1 464 ? 44.947 -55.773 3.709 1.00 19.79 464 PHE A CA 1
ATOM 3731 C C . PHE A 1 464 ? 46.080 -54.879 3.185 1.00 21.67 464 PHE A C 1
ATOM 3732 O O . PHE A 1 464 ? 46.146 -54.517 2.006 1.00 19.56 464 PHE A O 1
ATOM 3740 N N . ILE A 1 465 ? 46.968 -54.480 4.121 1.00 20.55 465 ILE A N 1
ATOM 3741 C CA . ILE A 1 465 ? 48.145 -53.676 3.844 1.00 19.41 465 ILE A CA 1
ATOM 3742 C C . ILE A 1 465 ? 49.465 -54.469 3.814 1.00 20.54 465 ILE A C 1
ATOM 3743 O O . ILE A 1 465 ? 50.393 -53.989 3.172 1.00 18.51 465 ILE A O 1
ATOM 3748 N N . ALA A 1 466 ? 49.563 -55.664 4.421 1.00 18.57 466 ALA A N 1
ATOM 3749 C CA . ALA A 1 466 ? 50.812 -56.450 4.453 1.00 21.17 466 ALA A CA 1
ATOM 3750 C C . ALA A 1 466 ? 51.959 -55.516 4.909 1.00 17.80 466 ALA A C 1
ATOM 3751 O O . ALA A 1 466 ? 51.803 -54.856 5.967 1.00 18.13 466 ALA A O 1
ATOM 3753 N N . GLN A 1 467 ? 53.040 -55.479 4.126 1.00 16.37 467 GLN A N 1
ATOM 3754 C CA . GLN A 1 467 ? 54.238 -54.595 4.442 1.00 17.91 467 GLN A CA 1
ATOM 3755 C C . GLN A 1 467 ? 54.274 -53.335 3.608 1.00 18.79 467 GLN A C 1
ATOM 3756 O O . GLN A 1 467 ? 55.287 -52.677 3.501 1.00 18.10 467 GLN A O 1
ATOM 3762 N N . GLY A 1 468 ? 53.085 -52.894 3.158 1.00 16.88 468 GLY A N 1
ATOM 3763 C CA . GLY A 1 468 ? 52.972 -51.540 2.694 1.00 17.20 468 GLY A CA 1
ATOM 3764 C C . GLY A 1 468 ? 51.964 -51.370 1.492 1.00 16.04 468 GLY A C 1
ATOM 3765 O O . GLY A 1 468 ? 51.601 -52.325 0.852 1.00 17.23 468 GLY A O 1
ATOM 3766 N N . ASP A 1 469 ? 51.671 -50.109 1.279 1.00 15.73 469 ASP A N 1
ATOM 3767 C CA . ASP A 1 469 ? 50.757 -49.771 0.134 1.00 15.73 469 ASP A CA 1
ATOM 3768 C C . ASP A 1 469 ? 51.486 -48.720 -0.695 1.00 17.14 469 ASP A C 1
ATOM 3769 O O . ASP A 1 469 ? 52.719 -48.818 -0.852 1.00 16.50 469 ASP A O 1
ATOM 3774 N N . TRP A 1 470 ? 50.832 -47.677 -1.222 1.00 16.34 470 TRP A N 1
ATOM 3775 C CA . TRP A 1 470 ? 51.528 -46.565 -1.871 1.00 16.32 470 TRP A CA 1
ATOM 3776 C C . TRP A 1 470 ? 52.699 -46.026 -1.085 1.00 17.64 470 TRP A C 1
ATOM 3777 O O . TRP A 1 470 ? 53.730 -45.584 -1.595 1.00 16.39 470 TRP A O 1
ATOM 3788 N N . CYS A 1 471 ? 52.531 -45.964 0.276 1.00 15.46 471 CYS A N 1
ATOM 3789 C CA . CYS A 1 471 ? 53.619 -45.510 1.166 1.00 17.15 471 CYS A CA 1
ATOM 3790 C C . CYS A 1 471 ? 54.518 -46.727 1.344 1.00 16.70 471 CYS A C 1
ATOM 3791 O O . CYS A 1 471 ? 54.314 -47.625 2.194 1.00 18.25 471 CYS A O 1
ATOM 3794 N N . ASP A 1 472 ? 55.608 -46.717 0.548 1.00 17.43 472 ASP A N 1
ATOM 3795 C CA . ASP A 1 472 ? 56.530 -47.858 0.511 1.00 17.79 472 ASP A CA 1
ATOM 3796 C C . ASP A 1 472 ? 57.050 -48.322 1.919 1.00 16.31 472 ASP A C 1
ATOM 3797 O O . ASP A 1 472 ? 57.018 -49.496 2.194 1.00 17.67 472 ASP A O 1
ATOM 3802 N N . PRO A 1 473 ? 57.434 -47.373 2.745 1.00 16.94 473 PRO A N 1
ATOM 3803 C CA . PRO A 1 473 ? 58.028 -47.727 4.070 1.00 16.64 473 PRO A CA 1
ATOM 3804 C C . PRO A 1 473 ? 57.018 -47.851 5.180 1.00 18.69 473 PRO A C 1
ATOM 3805 O O . PRO A 1 473 ? 57.377 -48.009 6.321 1.00 17.37 473 PRO A O 1
ATOM 3809 N N . MET A 1 474 ? 55.741 -47.970 4.826 1.00 16.49 474 MET A N 1
ATOM 3810 C CA . MET A 1 474 ? 54.677 -48.194 5.827 1.00 18.06 474 MET A CA 1
ATOM 3811 C C . MET A 1 474 ? 54.482 -49.652 6.045 1.00 17.45 474 MET A C 1
ATOM 3812 O O . MET A 1 474 ? 53.562 -50.311 5.519 1.00 17.45 474 MET A O 1
ATOM 3817 N N . ASN A 1 475 ? 55.465 -50.289 6.760 1.00 15.18 475 ASN A N 1
ATOM 3818 C CA . ASN A 1 475 ? 55.651 -51.701 6.717 1.00 16.08 475 ASN A CA 1
ATOM 3819 C C . ASN A 1 475 ? 55.207 -52.526 7.965 1.00 16.01 475 ASN A C 1
ATOM 3820 O O . ASN A 1 475 ? 55.258 -53.738 7.880 1.00 18.53 475 ASN A O 1
ATOM 3825 N N . MET A 1 476 ? 54.789 -51.852 8.997 1.00 17.13 476 MET A N 1
ATOM 3826 C CA . MET A 1 476 ? 54.465 -52.526 10.274 1.00 17.73 476 MET A CA 1
ATOM 3827 C C . MET A 1 476 ? 53.040 -52.422 10.667 1.00 20.66 476 MET A C 1
ATOM 3828 O O . MET A 1 476 ? 52.666 -52.778 11.812 1.00 20.11 476 MET A O 1
ATOM 3833 N N . VAL A 1 477 ? 52.182 -51.896 9.784 1.00 18.24 477 VAL A N 1
ATOM 3834 C CA . VAL A 1 477 ? 50.754 -51.854 10.079 1.00 19.95 477 VAL A CA 1
ATOM 3835 C C . VAL A 1 477 ? 50.148 -53.243 9.911 1.00 19.01 477 VAL A C 1
ATOM 3836 O O . VAL A 1 477 ? 49.287 -53.619 10.787 1.00 18.48 477 VAL A O 1
ATOM 3840 N N . GLY A 1 478 ? 50.543 -54.049 8.935 1.00 18.79 478 GLY A N 1
ATOM 3841 C CA . GLY A 1 478 ? 49.912 -55.277 8.576 1.00 18.45 478 GLY A CA 1
ATOM 3842 C C . GLY A 1 478 ? 50.793 -56.392 8.404 1.00 19.31 478 GLY A C 1
ATOM 3843 O O . GLY A 1 478 ? 50.460 -57.422 7.842 1.00 18.87 478 GLY A O 1
ATOM 3844 N N . TYR A 1 479 ? 52.047 -56.278 8.921 1.00 20.27 479 TYR A N 1
ATOM 3845 C CA . TYR A 1 479 ? 53.006 -57.364 8.667 1.00 19.95 479 TYR A CA 1
ATOM 3846 C C . TYR A 1 479 ? 52.683 -58.740 9.307 1.00 20.07 479 TYR A C 1
ATOM 3847 O O . TYR A 1 479 ? 53.231 -59.737 8.902 1.00 23.12 479 TYR A O 1
ATOM 3856 N N . LYS A 1 480 ? 51.807 -58.720 10.306 1.00 20.59 480 LYS A N 1
ATOM 3857 C CA . LYS A 1 480 ? 51.345 -59.979 10.936 1.00 22.05 480 LYS A CA 1
ATOM 3858 C C . LYS A 1 480 ? 50.116 -60.554 10.222 1.00 28.33 480 LYS A C 1
ATOM 3859 O O . LYS A 1 480 ? 49.606 -61.545 10.687 1.00 28.49 480 LYS A O 1
ATOM 3865 N N . GLY A 1 481 ? 49.592 -59.877 9.204 1.00 21.89 481 GLY A N 1
ATOM 3866 C CA . GLY A 1 481 ? 48.624 -60.496 8.322 1.00 25.60 481 GLY A CA 1
ATOM 3867 C C . GLY A 1 481 ? 47.209 -60.029 8.589 1.00 26.62 481 GLY A C 1
ATOM 3868 O O . GLY A 1 481 ? 46.310 -60.538 7.929 1.00 25.56 481 GLY A O 1
ATOM 3869 N N . LYS A 1 482 ? 47.001 -59.126 9.538 1.00 22.77 482 LYS A N 1
ATOM 3870 C CA . LYS A 1 482 ? 45.645 -58.635 9.890 1.00 22.55 482 LYS A CA 1
ATOM 3871 C C . LYS A 1 482 ? 45.433 -57.158 9.571 1.00 25.70 482 LYS A C 1
ATOM 3872 O O . LYS A 1 482 ? 44.289 -56.766 9.321 1.00 23.53 482 LYS A O 1
ATOM 3878 N N . GLY A 1 483 ? 46.485 -56.316 9.578 1.00 21.00 483 GLY A N 1
ATOM 3879 C CA . GLY A 1 483 ? 46.280 -54.925 9.406 1.00 18.75 483 GLY A CA 1
ATOM 3880 C C . GLY A 1 483 ? 45.771 -54.568 8.004 1.00 16.86 483 GLY A C 1
ATOM 3881 O O . GLY A 1 483 ? 46.035 -55.283 7.043 1.00 21.18 483 GLY A O 1
ATOM 3882 N N . VAL A 1 484 ? 45.071 -53.466 8.007 1.00 18.37 484 VAL A N 1
ATOM 3883 C CA . VAL A 1 484 ? 44.428 -52.963 6.766 1.00 20.47 484 VAL A CA 1
ATOM 3884 C C . VAL A 1 484 ? 44.746 -51.509 6.565 1.00 18.42 484 VAL A C 1
ATOM 3885 O O . VAL A 1 484 ? 45.098 -50.710 7.450 1.00 19.27 484 VAL A O 1
ATOM 3889 N N . SER A 1 485 ? 44.596 -51.098 5.273 1.00 19.09 485 SER A N 1
ATOM 3890 C CA . SER A 1 485 ? 44.872 -49.734 4.834 1.00 20.51 485 SER A CA 1
ATOM 3891 C C . SER A 1 485 ? 43.616 -48.967 4.526 1.00 21.48 485 SER A C 1
ATOM 3892 O O . SER A 1 485 ? 42.862 -49.427 3.667 1.00 21.71 485 SER A O 1
ATOM 3895 N N . GLY A 1 486 ? 43.558 -47.780 5.153 1.00 22.85 486 GLY A N 1
ATOM 3896 C CA . GLY A 1 486 ? 42.583 -46.788 4.957 1.00 21.12 486 GLY A CA 1
ATOM 3897 C C . GLY A 1 486 ? 42.702 -46.283 3.522 1.00 19.67 486 GLY A C 1
ATOM 3898 O O . GLY A 1 486 ? 41.713 -46.225 2.785 1.00 19.70 486 GLY A O 1
ATOM 3899 N N . TRP A 1 487 ? 43.932 -45.921 3.118 1.00 19.54 487 TRP A N 1
ATOM 3900 C CA . TRP A 1 487 ? 44.113 -45.410 1.752 1.00 17.65 487 TRP A CA 1
ATOM 3901 C C . TRP A 1 487 ? 43.788 -46.436 0.764 1.00 17.19 487 TRP A C 1
ATOM 3902 O O . TRP A 1 487 ? 43.130 -46.070 -0.284 1.00 17.36 487 TRP A O 1
ATOM 3913 N N . LEU A 1 488 ? 44.209 -47.662 0.876 1.00 17.22 488 LEU A N 1
ATOM 3914 C CA . LEU A 1 488 ? 44.037 -48.657 -0.159 1.00 18.85 488 LEU A CA 1
ATOM 3915 C C . LEU A 1 488 ? 42.510 -48.945 -0.322 1.00 19.68 488 LEU A C 1
ATOM 3916 O O . LEU A 1 488 ? 42.014 -49.170 -1.433 1.00 18.45 488 LEU A O 1
ATOM 3921 N N . SER A 1 489 ? 41.831 -48.937 0.797 1.00 19.21 489 SER A N 1
ATOM 3922 C CA . SER A 1 489 ? 40.374 -49.084 0.717 1.00 18.31 489 SER A CA 1
ATOM 3923 C C . SER A 1 489 ? 39.715 -48.004 -0.097 1.00 17.89 489 SER A C 1
ATOM 3924 O O . SER A 1 489 ? 38.943 -48.398 -1.042 1.00 20.12 489 SER A O 1
ATOM 3927 N N . VAL A 1 490 ? 39.912 -46.761 0.217 1.00 18.20 490 VAL A N 1
ATOM 3928 C CA . VAL A 1 490 ? 39.253 -45.657 -0.521 1.00 18.13 490 VAL A CA 1
ATOM 3929 C C . VAL A 1 490 ? 39.675 -45.686 -1.993 1.00 21.86 490 VAL A C 1
ATOM 3930 O O . VAL A 1 490 ? 38.888 -45.338 -2.900 1.00 19.01 490 VAL A O 1
ATOM 3934 N N . ALA A 1 491 ? 40.988 -46.021 -2.255 1.00 18.89 491 ALA A N 1
ATOM 3935 C CA . ALA A 1 491 ? 41.440 -46.007 -3.647 1.00 19.08 491 ALA A CA 1
ATOM 3936 C C . ALA A 1 491 ? 40.894 -47.151 -4.401 1.00 18.84 491 ALA A C 1
ATOM 3937 O O . ALA A 1 491 ? 40.690 -47.043 -5.620 1.00 20.15 491 ALA A O 1
ATOM 3939 N N . THR A 1 492 ? 40.651 -48.301 -3.782 1.00 17.62 492 THR A N 1
ATOM 3940 C CA . THR A 1 492 ? 40.053 -49.461 -4.430 1.00 18.34 492 THR A CA 1
ATOM 3941 C C . THR A 1 492 ? 38.585 -49.061 -4.828 1.00 18.61 492 THR A C 1
ATOM 3942 O O . THR A 1 492 ? 38.167 -49.421 -5.923 1.00 20.38 492 THR A O 1
ATOM 3946 N N . ALA A 1 493 ? 37.909 -48.361 -3.988 1.00 18.76 493 ALA A N 1
ATOM 3947 C CA . ALA A 1 493 ? 36.506 -47.872 -4.362 1.00 17.34 493 ALA A CA 1
ATOM 3948 C C . ALA A 1 493 ? 36.559 -46.996 -5.640 1.00 19.55 493 ALA A C 1
ATOM 3949 O O . ALA A 1 493 ? 35.771 -47.230 -6.547 1.00 19.64 493 ALA A O 1
ATOM 3951 N N . TYR A 1 494 ? 37.535 -46.113 -5.712 1.00 20.31 494 TYR A N 1
ATOM 3952 C CA . TYR A 1 494 ? 37.770 -45.330 -6.915 1.00 19.63 494 TYR A CA 1
ATOM 3953 C C . TYR A 1 494 ? 38.075 -46.183 -8.096 1.00 21.86 494 TYR A C 1
ATOM 3954 O O . TYR A 1 494 ? 37.403 -46.053 -9.186 1.00 19.24 494 TYR A O 1
ATOM 3963 N N . ALA A 1 495 ? 39.000 -47.101 -7.984 1.00 19.41 495 ALA A N 1
ATOM 3964 C CA . ALA A 1 495 ? 39.384 -47.928 -9.082 1.00 18.54 495 ALA A CA 1
ATOM 3965 C C . ALA A 1 495 ? 38.124 -48.703 -9.632 1.00 21.13 495 ALA A C 1
ATOM 3966 O O . ALA A 1 495 ? 37.934 -48.873 -10.826 1.00 19.24 495 ALA A O 1
ATOM 3968 N N . LEU A 1 496 ? 37.359 -49.251 -8.712 1.00 19.36 496 LEU A N 1
ATOM 3969 C CA . LEU A 1 496 ? 36.209 -50.081 -9.061 1.00 18.99 496 LEU A CA 1
ATOM 3970 C C . LEU A 1 496 ? 35.147 -49.176 -9.735 1.00 18.84 496 LEU A C 1
ATOM 3971 O O . LEU A 1 496 ? 34.527 -49.670 -10.707 1.00 20.85 496 LEU A O 1
ATOM 3976 N N . ASN A 1 497 ? 34.895 -48.007 -9.199 1.00 18.61 497 ASN A N 1
ATOM 3977 C CA . ASN A 1 497 ? 33.915 -47.102 -9.820 1.00 18.72 497 ASN A CA 1
ATOM 3978 C C . ASN A 1 497 ? 34.339 -46.723 -11.279 1.00 22.64 497 ASN A C 1
ATOM 3979 O O . ASN A 1 497 ? 33.530 -46.788 -12.236 1.00 21.06 497 ASN A O 1
ATOM 3984 N N . LEU A 1 498 ? 35.656 -46.448 -11.458 1.00 21.02 498 LEU A N 1
ATOM 3985 C CA . LEU A 1 498 ? 36.148 -46.133 -12.838 1.00 18.72 498 LEU A CA 1
ATOM 3986 C C . LEU A 1 498 ? 35.969 -47.311 -13.711 1.00 17.52 498 LEU A C 1
ATOM 3987 O O . LEU A 1 498 ? 35.501 -47.213 -14.881 1.00 19.65 498 LEU A O 1
ATOM 3992 N N . TRP A 1 499 ? 36.417 -48.502 -13.283 1.00 17.63 499 TRP A N 1
ATOM 3993 C CA . TRP A 1 499 ? 36.368 -49.656 -14.121 1.00 18.75 499 TRP A CA 1
ATOM 3994 C C . TRP A 1 499 ? 34.883 -50.037 -14.437 1.00 19.42 499 TRP A C 1
ATOM 3995 O O . TRP A 1 499 ? 34.582 -50.458 -15.576 1.00 19.21 499 TRP A O 1
ATOM 4006 N N . ALA A 1 500 ? 33.989 -49.836 -13.470 1.00 19.54 500 ALA A N 1
ATOM 4007 C CA . ALA A 1 500 ? 32.546 -50.107 -13.780 1.00 19.25 500 ALA A CA 1
ATOM 4008 C C . ALA A 1 500 ? 32.083 -49.167 -14.876 1.00 19.95 500 ALA A C 1
ATOM 4009 O O . ALA A 1 500 ? 31.334 -49.677 -15.737 1.00 19.87 500 ALA A O 1
ATOM 4011 N N . ASP A 1 501 ? 32.528 -47.951 -14.885 1.00 20.88 501 ASP A N 1
ATOM 4012 C CA . ASP A 1 501 ? 32.143 -47.011 -15.989 1.00 22.05 501 ASP A CA 1
ATOM 4013 C C . ASP A 1 501 ? 32.656 -47.487 -17.327 1.00 24.26 501 ASP A C 1
ATOM 4014 O O . ASP A 1 501 ? 31.960 -47.472 -18.333 1.00 21.82 501 ASP A O 1
ATOM 4019 N N . VAL A 1 502 ? 33.871 -48.042 -17.372 1.00 21.11 502 VAL A N 1
ATOM 4020 C CA . VAL A 1 502 ? 34.385 -48.641 -18.612 1.00 21.72 502 VAL A CA 1
ATOM 4021 C C . VAL A 1 502 ? 33.590 -49.804 -19.056 1.00 22.61 502 VAL A C 1
ATOM 4022 O O . VAL A 1 502 ? 33.237 -49.963 -20.224 1.00 21.49 502 VAL A O 1
ATOM 4026 N N . CYS A 1 503 ? 33.221 -50.685 -18.103 1.00 20.65 503 CYS A N 1
ATOM 4027 C CA . CYS A 1 503 ? 32.453 -51.886 -18.369 1.00 18.69 503 CYS A CA 1
ATOM 4028 C C . CYS A 1 503 ? 31.049 -51.447 -18.998 1.00 21.28 503 CYS A C 1
ATOM 4029 O O . CYS A 1 503 ? 30.645 -52.057 -19.999 1.00 23.33 503 CYS A O 1
ATOM 4032 N N . GLU A 1 504 ? 30.463 -50.419 -18.394 1.00 21.71 504 GLU A N 1
ATOM 4033 C CA . GLU A 1 504 ? 29.162 -49.920 -18.880 1.00 24.91 504 GLU A CA 1
ATOM 4034 C C . GLU A 1 504 ? 29.402 -49.401 -20.399 1.00 23.23 504 GLU A C 1
ATOM 4035 O O . GLU A 1 504 ? 28.630 -49.841 -21.303 1.00 26.99 504 GLU A O 1
ATOM 4041 N N . GLN A 1 505 ? 30.495 -48.713 -20.703 1.00 21.91 505 GLN A N 1
ATOM 4042 C CA . GLN A 1 505 ? 30.784 -48.216 -22.061 1.00 22.15 505 GLN A CA 1
ATOM 4043 C C . GLN A 1 505 ? 30.973 -49.398 -23.003 1.00 25.46 505 GLN A C 1
ATOM 4044 O O . GLN A 1 505 ? 30.554 -49.362 -24.211 1.00 25.75 505 GLN A O 1
ATOM 4050 N N . ARG A 1 506 ? 31.508 -50.510 -22.516 1.00 22.84 506 ARG A N 1
ATOM 4051 C CA . ARG A 1 506 ? 31.777 -51.750 -23.259 1.00 24.22 506 ARG A CA 1
ATOM 4052 C C . ARG A 1 506 ? 30.640 -52.768 -23.295 1.00 21.67 506 ARG A C 1
ATOM 4053 O O . ARG A 1 506 ? 30.802 -53.853 -23.877 1.00 24.60 506 ARG A O 1
ATOM 4061 N N . GLN A 1 507 ? 29.481 -52.408 -22.716 1.00 24.37 507 GLN A N 1
ATOM 4062 C CA . GLN A 1 507 ? 28.305 -53.290 -22.588 1.00 27.37 507 GLN A CA 1
ATOM 4063 C C . GLN A 1 507 ? 28.532 -54.512 -21.772 1.00 31.48 507 GLN A C 1
ATOM 4064 O O . GLN A 1 507 ? 27.971 -55.563 -22.017 1.00 32.57 507 GLN A O 1
ATOM 4070 N N . GLN A 1 508 ? 29.467 -54.422 -20.753 1.00 27.10 508 GLN A N 1
ATOM 4071 C CA . GLN A 1 508 ? 29.777 -55.502 -19.860 1.00 25.38 508 GLN A CA 1
ATOM 4072 C C . GLN A 1 508 ? 29.014 -55.143 -18.576 1.00 28.93 508 GLN A C 1
ATOM 4073 O O . GLN A 1 508 ? 29.549 -54.650 -17.572 1.00 26.54 508 GLN A O 1
ATOM 4079 N N . ASN A 1 509 ? 27.679 -55.446 -18.581 1.00 29.89 509 ASN A N 1
ATOM 4080 C CA . ASN A 1 509 ? 26.793 -54.867 -17.575 1.00 30.64 509 ASN A CA 1
ATOM 4081 C C . ASN A 1 509 ? 26.845 -55.595 -16.261 1.00 25.23 509 ASN A C 1
ATOM 4082 O O . ASN A 1 509 ? 26.776 -54.955 -15.208 1.00 28.69 509 ASN A O 1
ATOM 4087 N N . SER A 1 510 ? 27.066 -56.880 -16.306 1.00 26.30 510 SER A N 1
ATOM 4088 C CA . SER A 1 510 ? 27.204 -57.642 -15.106 1.00 29.85 510 SER A CA 1
ATOM 4089 C C . SER A 1 510 ? 28.442 -57.178 -14.277 1.00 27.96 510 SER A C 1
ATOM 4090 O O . SER A 1 510 ? 28.389 -57.021 -13.049 1.00 26.43 510 SER A O 1
ATOM 4093 N N . CYS A 1 511 ? 29.541 -56.988 -15.018 1.00 27.30 511 CYS A N 1
ATOM 4094 C CA . CYS A 1 511 ? 30.746 -56.447 -14.429 1.00 27.18 511 CYS A CA 1
ATOM 4095 C C . CYS A 1 511 ? 30.543 -55.109 -13.864 1.00 23.61 511 CYS A C 1
ATOM 4096 O O . CYS A 1 511 ? 30.999 -54.801 -12.741 1.00 26.17 511 CYS A O 1
ATOM 4099 N N . ALA A 1 512 ? 29.826 -54.213 -14.530 1.00 22.90 512 ALA A N 1
ATOM 4100 C CA . ALA A 1 512 ? 29.617 -52.898 -14.043 1.00 22.32 512 ALA A CA 1
ATOM 4101 C C . ALA A 1 512 ? 28.871 -52.983 -12.719 1.00 25.77 512 ALA A C 1
ATOM 4102 O O . ALA A 1 512 ? 29.132 -52.224 -11.780 1.00 24.24 512 ALA A O 1
ATOM 4104 N N . ASN A 1 513 ? 27.822 -53.829 -12.687 1.00 26.31 513 ASN A N 1
ATOM 4105 C CA . ASN A 1 513 ? 27.072 -53.948 -11.430 1.00 25.99 513 ASN A CA 1
ATOM 4106 C C . ASN A 1 513 ? 27.918 -54.492 -10.303 1.00 24.95 513 ASN A C 1
ATOM 4107 O O . ASN A 1 513 ? 27.831 -53.977 -9.200 1.00 25.56 513 ASN A O 1
ATOM 4112 N N . GLU A 1 514 ? 28.635 -55.540 -10.536 1.00 23.64 514 GLU A N 1
ATOM 4113 C CA . GLU A 1 514 ? 29.502 -56.240 -9.568 1.00 24.40 514 GLU A CA 1
ATOM 4114 C C . GLU A 1 514 ? 30.506 -55.185 -9.002 1.00 23.51 514 GLU A C 1
ATOM 4115 O O . GLU A 1 514 ? 30.685 -55.076 -7.770 1.00 23.38 514 GLU A O 1
ATOM 4121 N N . PHE A 1 515 ? 31.135 -54.435 -9.885 1.00 23.62 515 PHE A N 1
ATOM 4122 C CA . PHE A 1 515 ? 32.171 -53.527 -9.280 1.00 20.08 515 PHE A CA 1
ATOM 4123 C C . PHE A 1 515 ? 31.632 -52.337 -8.657 1.00 22.07 515 PHE A C 1
ATOM 4124 O O . PHE A 1 515 ? 32.164 -51.776 -7.687 1.00 22.64 515 PHE A O 1
ATOM 4132 N N . ARG A 1 516 ? 30.495 -51.817 -9.129 1.00 21.46 516 ARG A N 1
ATOM 4133 C CA . ARG A 1 516 ? 29.831 -50.744 -8.446 1.00 22.39 516 ARG A CA 1
ATOM 4134 C C . ARG A 1 516 ? 29.376 -51.175 -7.010 1.00 19.29 516 ARG A C 1
ATOM 4135 O O . ARG A 1 516 ? 29.462 -50.360 -6.106 1.00 22.09 516 ARG A O 1
ATOM 4143 N N . GLN A 1 517 ? 28.896 -52.381 -6.926 1.00 22.27 517 GLN A N 1
ATOM 4144 C CA . GLN A 1 517 ? 28.441 -52.879 -5.615 1.00 24.12 517 GLN A CA 1
ATOM 4145 C C . GLN A 1 517 ? 29.675 -53.039 -4.673 1.00 23.74 517 GLN A C 1
ATOM 4146 O O . GLN A 1 517 ? 29.595 -52.605 -3.488 1.00 24.96 517 GLN A O 1
ATOM 4152 N N . GLY A 1 518 ? 30.768 -53.528 -5.253 1.00 23.39 518 GLY A N 1
ATOM 4153 C CA . GLY A 1 518 ? 32.069 -53.665 -4.507 1.00 23.48 518 GLY A CA 1
ATOM 4154 C C . GLY A 1 518 ? 32.433 -52.318 -3.933 1.00 21.04 518 GLY A C 1
ATOM 4155 O O . GLY A 1 518 ? 32.810 -52.149 -2.718 1.00 22.99 518 GLY A O 1
ATOM 4156 N N . ALA A 1 519 ? 32.419 -51.280 -4.772 1.00 20.64 519 ALA A N 1
ATOM 4157 C CA . ALA A 1 519 ? 32.826 -49.973 -4.350 1.00 20.68 519 ALA A CA 1
ATOM 4158 C C . ALA A 1 519 ? 31.951 -49.396 -3.187 1.00 24.71 519 ALA A C 1
ATOM 4159 O O . ALA A 1 519 ? 32.393 -48.811 -2.210 1.00 22.31 519 ALA A O 1
ATOM 4161 N N . LYS A 1 520 ? 30.605 -49.584 -3.337 1.00 22.82 520 LYS A N 1
ATOM 4162 C CA . LYS A 1 520 ? 29.728 -49.204 -2.212 1.00 23.71 520 LYS A CA 1
ATOM 4163 C C . LYS A 1 520 ? 29.982 -49.963 -0.932 1.00 20.91 520 LYS A C 1
ATOM 4164 O O . LYS A 1 520 ? 29.955 -49.329 0.109 1.00 24.08 520 LYS A O 1
ATOM 4170 N N . ASP A 1 521 ? 30.294 -51.224 -1.063 1.00 21.84 521 ASP A N 1
ATOM 4171 C CA . ASP A 1 521 ? 30.558 -52.044 0.134 1.00 22.99 521 ASP A CA 1
ATOM 4172 C C . ASP A 1 521 ? 31.806 -51.528 0.832 1.00 24.76 521 ASP A C 1
ATOM 4173 O O . ASP A 1 521 ? 31.866 -51.318 2.066 1.00 22.70 521 ASP A O 1
ATOM 4178 N N . ILE A 1 522 ? 32.853 -51.275 0.020 1.00 20.90 522 ILE A N 1
ATOM 4179 C CA . ILE A 1 522 ? 34.061 -50.743 0.654 1.00 18.96 522 ILE A CA 1
ATOM 4180 C C . ILE A 1 522 ? 33.902 -49.418 1.247 1.00 19.97 522 ILE A C 1
ATOM 4181 O O . ILE A 1 522 ? 34.354 -49.085 2.353 1.00 21.78 522 ILE A O 1
ATOM 4186 N N . ASN A 1 523 ? 33.181 -48.475 0.608 1.00 19.63 523 ASN A N 1
ATOM 4187 C CA . ASN A 1 523 ? 32.991 -47.195 1.096 1.00 20.22 523 ASN A CA 1
ATOM 4188 C C . ASN A 1 523 ? 32.199 -47.225 2.451 1.00 19.56 523 ASN A C 1
ATOM 4189 O O . ASN A 1 523 ? 32.473 -46.411 3.312 1.00 21.05 523 ASN A O 1
ATOM 4194 N N . ALA A 1 524 ? 31.243 -48.117 2.492 1.00 23.07 524 ALA A N 1
ATOM 4195 C CA . ALA A 1 524 ? 30.438 -48.235 3.729 1.00 26.40 524 ALA A CA 1
ATOM 4196 C C . ALA A 1 524 ? 31.392 -48.728 4.884 1.00 22.33 524 ALA A C 1
ATOM 4197 O O . ALA A 1 524 ? 31.311 -48.189 5.977 1.00 23.63 524 ALA A O 1
ATOM 4199 N N . ALA A 1 525 ? 32.259 -49.673 4.561 1.00 22.08 525 ALA A N 1
ATOM 4200 C CA . ALA A 1 525 ? 33.238 -50.192 5.579 1.00 24.05 525 ALA A CA 1
ATOM 4201 C C . ALA A 1 525 ? 34.164 -49.091 6.025 1.00 22.56 525 ALA A C 1
ATOM 4202 O O . ALA A 1 525 ? 34.538 -48.906 7.182 1.00 22.49 525 ALA A O 1
ATOM 4204 N N . VAL A 1 526 ? 34.678 -48.289 5.048 1.00 23.18 526 VAL A N 1
ATOM 4205 C CA . VAL A 1 526 ? 35.467 -47.167 5.368 1.00 21.42 526 VAL A CA 1
ATOM 4206 C C . VAL A 1 526 ? 34.788 -46.133 6.316 1.00 22.86 526 VAL A C 1
ATOM 4207 O O . VAL A 1 526 ? 35.354 -45.623 7.293 1.00 23.49 526 VAL A O 1
ATOM 4211 N N . ASN A 1 527 ? 33.538 -45.790 6.008 1.00 22.08 527 ASN A N 1
ATOM 4212 C CA . ASN A 1 527 ? 32.801 -44.905 6.832 1.00 22.88 527 ASN A CA 1
ATOM 4213 C C . ASN A 1 527 ? 32.536 -45.488 8.268 1.00 20.98 527 ASN A C 1
ATOM 4214 O O . ASN A 1 527 ? 32.531 -44.735 9.207 1.00 25.22 527 ASN A O 1
ATOM 4219 N N . LYS A 1 528 ? 32.389 -46.742 8.316 1.00 23.35 528 LYS A N 1
ATOM 4220 C CA . LYS A 1 528 ? 32.110 -47.407 9.632 1.00 23.23 528 LYS A CA 1
ATOM 4221 C C . LYS A 1 528 ? 33.375 -47.501 10.505 1.00 24.94 528 LYS A C 1
ATOM 4222 O O . LYS A 1 528 ? 33.314 -47.329 11.741 1.00 25.73 528 LYS A O 1
ATOM 4228 N N . HIS A 1 529 ? 34.512 -47.811 9.858 1.00 23.60 529 HIS A N 1
ATOM 4229 C CA . HIS A 1 529 ? 35.753 -48.191 10.635 1.00 21.22 529 HIS A CA 1
ATOM 4230 C C . HIS A 1 529 ? 36.880 -47.216 10.527 1.00 26.72 529 HIS A C 1
ATOM 4231 O O . HIS A 1 529 ? 37.814 -47.199 11.361 1.00 26.20 529 HIS A O 1
ATOM 4238 N N . ILE A 1 530 ? 36.925 -46.448 9.435 1.00 22.28 530 ILE A N 1
ATOM 4239 C CA . ILE A 1 530 ? 38.106 -45.559 9.151 1.00 22.33 530 ILE A CA 1
ATOM 4240 C C . ILE A 1 530 ? 37.895 -44.077 9.407 1.00 20.20 530 ILE A C 1
ATOM 4241 O O . ILE A 1 530 ? 38.768 -43.248 9.783 1.00 21.65 530 ILE A O 1
ATOM 4246 N N . TRP A 1 531 ? 36.641 -43.537 9.159 1.00 20.80 531 TRP A N 1
ATOM 4247 C CA . TRP A 1 531 ? 36.322 -42.210 9.397 1.00 22.30 531 TRP A CA 1
ATOM 4248 C C . TRP A 1 531 ? 36.471 -41.907 10.899 1.00 24.26 531 TRP A C 1
ATOM 4249 O O . TRP A 1 531 ? 35.967 -42.611 11.697 1.00 25.13 531 TRP A O 1
ATOM 4260 N N . ASP A 1 532 ? 37.128 -40.815 11.206 1.00 20.79 532 ASP A N 1
ATOM 4261 C CA . ASP A 1 532 ? 37.532 -40.419 12.558 1.00 25.12 532 ASP A CA 1
ATOM 4262 C C . ASP A 1 532 ? 36.818 -39.195 13.006 1.00 24.58 532 ASP A C 1
ATOM 4263 O O . ASP A 1 532 ? 37.052 -38.799 14.123 1.00 25.61 532 ASP A O 1
ATOM 4268 N N . GLY A 1 533 ? 35.785 -38.767 12.255 1.00 27.25 533 GLY A N 1
ATOM 4269 C CA . GLY A 1 533 ? 34.972 -37.575 12.668 1.00 29.07 533 GLY A CA 1
ATOM 4270 C C . GLY A 1 533 ? 35.157 -36.280 12.011 1.00 27.60 533 GLY A C 1
ATOM 4271 O O . GLY A 1 533 ? 34.196 -35.559 11.751 1.00 27.65 533 GLY A O 1
ATOM 4272 N N . GLU A 1 534 ? 36.414 -35.888 11.677 1.00 24.16 534 GLU A N 1
ATOM 4273 C CA . GLU A 1 534 ? 36.750 -34.762 10.900 1.00 22.15 534 GLU A CA 1
ATOM 4274 C C . GLU A 1 534 ? 37.653 -35.128 9.637 1.00 22.20 534 GLU A C 1
ATOM 4275 O O . GLU A 1 534 ? 37.841 -34.212 8.852 1.00 25.52 534 GLU A O 1
ATOM 4281 N N . TRP A 1 535 ? 38.191 -36.380 9.620 1.00 21.60 535 TRP A N 1
ATOM 4282 C CA . TRP A 1 535 ? 38.973 -36.809 8.456 1.00 20.60 535 TRP A CA 1
ATOM 4283 C C . TRP A 1 535 ? 39.035 -38.294 8.518 1.00 21.63 535 TRP A C 1
ATOM 4284 O O . TRP A 1 535 ? 38.594 -38.922 9.515 1.00 21.15 535 TRP A O 1
ATOM 4295 N N . PHE A 1 536 ? 39.488 -38.993 7.450 1.00 18.21 536 PHE A N 1
ATOM 4296 C CA . PHE A 1 536 ? 39.620 -40.400 7.404 1.00 19.03 536 PHE A CA 1
ATOM 4297 C C . PHE A 1 536 ? 41.009 -40.815 7.994 1.00 19.08 536 PHE A C 1
ATOM 4298 O O . PHE A 1 536 ? 42.052 -40.200 7.650 1.00 20.18 536 PHE A O 1
ATOM 4306 N N . GLY A 1 537 ? 40.948 -41.842 8.818 1.00 20.21 537 GLY A N 1
ATOM 4307 C CA . GLY A 1 537 ? 42.182 -42.421 9.331 1.00 20.32 537 GLY A CA 1
ATOM 4308 C C . GLY A 1 537 ? 42.999 -43.045 8.210 1.00 20.81 537 GLY A C 1
ATOM 4309 O O . GLY A 1 537 ? 42.557 -43.286 7.068 1.00 20.66 537 GLY A O 1
ATOM 4310 N N . ARG A 1 538 ? 44.199 -43.537 8.584 1.00 18.42 538 ARG A N 1
ATOM 4311 C CA . ARG A 1 538 ? 45.147 -44.061 7.579 1.00 17.19 538 ARG A CA 1
ATOM 4312 C C . ARG A 1 538 ? 45.189 -45.553 7.471 1.00 19.80 538 ARG A C 1
ATOM 4313 O O . ARG A 1 538 ? 45.597 -46.137 6.458 1.00 18.89 538 ARG A O 1
ATOM 4321 N N . GLY A 1 539 ? 44.829 -46.273 8.533 1.00 18.60 539 GLY A N 1
ATOM 4322 C CA . GLY A 1 539 ? 44.861 -47.682 8.574 1.00 17.80 539 GLY A CA 1
ATOM 4323 C C . GLY A 1 539 ? 44.515 -48.266 9.988 1.00 17.65 539 GLY A C 1
ATOM 4324 O O . GLY A 1 539 ? 44.314 -47.439 10.830 1.00 19.44 539 GLY A O 1
ATOM 4325 N N . ILE A 1 540 ? 44.351 -49.536 10.045 1.00 18.21 540 ILE A N 1
ATOM 4326 C CA . ILE A 1 540 ? 44.088 -50.241 11.338 1.00 20.12 540 ILE A CA 1
ATOM 4327 C C . ILE A 1 540 ? 45.129 -51.286 11.412 1.00 18.86 540 ILE A C 1
ATOM 4328 O O . ILE A 1 540 ? 45.316 -52.081 10.527 1.00 20.03 540 ILE A O 1
ATOM 4333 N N . THR A 1 541 ? 45.876 -51.246 12.529 1.00 20.34 541 THR A N 1
ATOM 4334 C CA . THR A 1 541 ? 47.025 -52.183 12.738 1.00 20.46 541 THR A CA 1
ATOM 4335 C C . THR A 1 541 ? 46.629 -53.593 12.964 1.00 21.34 541 THR A C 1
ATOM 4336 O O . THR A 1 541 ? 45.439 -53.907 13.107 1.00 23.06 541 THR A O 1
ATOM 4340 N N . ASP A 1 542 ? 47.565 -54.511 12.955 1.00 22.35 542 ASP A N 1
ATOM 4341 C CA . ASP A 1 542 ? 47.308 -55.927 13.179 1.00 22.62 542 ASP A CA 1
ATOM 4342 C C . ASP A 1 542 ? 46.557 -56.130 14.544 1.00 22.07 542 ASP A C 1
ATOM 4343 O O . ASP A 1 542 ? 45.810 -57.076 14.571 1.00 24.86 542 ASP A O 1
ATOM 4348 N N . ASP A 1 543 ? 46.839 -55.251 15.494 1.00 22.25 543 ASP A N 1
ATOM 4349 C CA . ASP A 1 543 ? 46.233 -55.368 16.856 1.00 24.33 543 ASP A CA 1
ATOM 4350 C C . ASP A 1 543 ? 44.995 -54.513 16.976 1.00 24.79 543 ASP A C 1
ATOM 4351 O O . ASP A 1 543 ? 44.447 -54.324 18.058 1.00 27.29 543 ASP A O 1
ATOM 4356 N N . GLY A 1 544 ? 44.446 -54.030 15.858 1.00 22.35 544 GLY A N 1
ATOM 4357 C CA . GLY A 1 544 ? 43.218 -53.253 15.862 1.00 22.82 544 GLY A CA 1
ATOM 4358 C C . GLY A 1 544 ? 43.130 -51.853 16.189 1.00 24.08 544 GLY A C 1
ATOM 4359 O O . GLY A 1 544 ? 42.077 -51.364 16.417 1.00 26.16 544 GLY A O 1
ATOM 4360 N N . VAL A 1 545 ? 44.247 -51.128 16.092 1.00 21.93 545 VAL A N 1
ATOM 4361 C CA . VAL A 1 545 ? 44.351 -49.771 16.349 1.00 20.41 545 VAL A CA 1
ATOM 4362 C C . VAL A 1 545 ? 44.233 -48.922 15.107 1.00 22.16 545 VAL A C 1
ATOM 4363 O O . VAL A 1 545 ? 45.013 -49.112 14.167 1.00 23.25 545 VAL A O 1
ATOM 4367 N N . LEU A 1 546 ? 43.311 -47.986 15.106 1.00 22.60 546 LEU A N 1
ATOM 4368 C CA . LEU A 1 546 ? 43.172 -46.946 14.049 1.00 23.08 546 LEU A CA 1
ATOM 4369 C C . LEU A 1 546 ? 44.119 -45.874 14.261 1.00 21.25 546 LEU A C 1
ATOM 4370 O O . LEU A 1 546 ? 44.205 -45.312 15.369 1.00 20.88 546 LEU A O 1
ATOM 4375 N N . PHE A 1 547 ? 44.965 -45.586 13.232 1.00 20.71 547 PHE A N 1
ATOM 4376 C CA . PHE A 1 547 ? 45.882 -44.513 13.327 1.00 19.46 547 PHE A CA 1
ATOM 4377 C C . PHE A 1 547 ? 45.724 -43.459 12.243 1.00 21.25 547 PHE A C 1
ATOM 4378 O O . PHE A 1 547 ? 44.849 -43.645 11.368 1.00 20.23 547 PHE A O 1
ATOM 4386 N N . GLY A 1 548 ? 46.423 -42.353 12.327 1.00 19.48 548 GLY A N 1
ATOM 4387 C CA . GLY A 1 548 ? 46.130 -41.187 11.508 1.00 19.16 548 GLY A CA 1
ATOM 4388 C C . GLY A 1 548 ? 44.855 -40.541 11.952 1.00 22.29 548 GLY A C 1
ATOM 4389 O O . GLY A 1 548 ? 44.122 -39.988 11.112 1.00 20.00 548 GLY A O 1
ATOM 4390 N N . THR A 1 549 ? 44.729 -40.451 13.259 1.00 20.66 549 THR A N 1
ATOM 4391 C CA . THR A 1 549 ? 43.505 -39.924 13.901 1.00 20.15 549 THR A CA 1
ATOM 4392 C C . THR A 1 549 ? 43.749 -38.809 14.866 1.00 24.10 549 THR A C 1
ATOM 4393 O O . THR A 1 549 ? 44.883 -38.489 15.225 1.00 21.91 549 THR A O 1
ATOM 4397 N N . SER A 1 550 ? 42.674 -38.127 15.334 1.00 21.64 550 SER A N 1
ATOM 4398 C CA . SER A 1 550 ? 42.857 -36.987 16.228 1.00 21.88 550 SER A CA 1
ATOM 4399 C C . SER A 1 550 ? 43.491 -37.348 17.583 1.00 23.32 550 SER A C 1
ATOM 4400 O O . SER A 1 550 ? 44.029 -36.484 18.128 1.00 28.62 550 SER A O 1
ATOM 4403 N N . LYS A 1 551 ? 43.485 -38.605 17.931 1.00 23.65 551 LYS A N 1
ATOM 4404 C CA . LYS A 1 551 ? 44.130 -39.051 19.192 1.00 27.05 551 LYS A CA 1
ATOM 4405 C C . LYS A 1 551 ? 45.593 -39.265 19.048 1.00 28.96 551 LYS A C 1
ATOM 4406 O O . LYS A 1 551 ? 46.283 -39.474 20.045 1.00 28.68 551 LYS A O 1
ATOM 4412 N N . ASP A 1 552 ? 46.099 -39.240 17.821 1.00 22.40 552 ASP A N 1
ATOM 4413 C CA . ASP A 1 552 ? 47.541 -39.389 17.649 1.00 22.36 552 ASP A CA 1
ATOM 4414 C C . ASP A 1 552 ? 48.244 -38.083 17.647 1.00 21.66 552 ASP A C 1
ATOM 4415 O O . ASP A 1 552 ? 47.893 -37.062 16.909 1.00 26.47 552 ASP A O 1
ATOM 4420 N N . LYS A 1 553 ? 49.341 -38.020 18.455 1.00 20.42 553 LYS A N 1
ATOM 4421 C CA . LYS A 1 553 ? 50.021 -36.821 18.520 1.00 19.70 553 LYS A CA 1
ATOM 4422 C C . LYS A 1 553 ? 50.885 -36.531 17.226 1.00 21.32 553 LYS A C 1
ATOM 4423 O O . LYS A 1 553 ? 50.940 -35.399 16.788 1.00 25.96 553 LYS A O 1
ATOM 4429 N N . GLU A 1 554 ? 51.626 -37.558 16.824 1.00 20.23 554 GLU A N 1
ATOM 4430 C CA . GLU A 1 554 ? 52.335 -37.505 15.559 1.00 20.29 554 GLU A CA 1
ATOM 4431 C C . GLU A 1 554 ? 51.561 -38.281 14.536 1.00 19.05 554 GLU A C 1
ATOM 4432 O O . GLU A 1 554 ? 50.900 -39.288 14.847 1.00 18.90 554 GLU A O 1
ATOM 4438 N N . GLY A 1 555 ? 51.617 -37.862 13.264 1.00 18.36 555 GLY A N 1
ATOM 4439 C CA . GLY A 1 555 ? 50.829 -38.560 12.278 1.00 18.56 555 GLY A CA 1
ATOM 4440 C C . GLY A 1 555 ? 49.318 -38.484 12.611 1.00 17.14 555 GLY A C 1
ATOM 4441 O O . GLY A 1 555 ? 48.616 -39.492 12.467 1.00 19.40 555 GLY A O 1
ATOM 4442 N N . ARG A 1 556 ? 48.947 -37.276 12.934 1.00 19.27 556 ARG A N 1
ATOM 4443 C CA . ARG A 1 556 ? 47.540 -37.032 13.323 1.00 19.80 556 ARG A CA 1
ATOM 4444 C C . ARG A 1 556 ? 46.592 -37.053 12.131 1.00 21.80 556 ARG A C 1
ATOM 4445 O O . ARG A 1 556 ? 45.443 -37.511 12.237 1.00 20.84 556 ARG A O 1
ATOM 4453 N N . ILE A 1 557 ? 47.096 -36.603 10.968 1.00 20.46 557 ILE A N 1
ATOM 4454 C CA . ILE A 1 557 ? 46.304 -36.647 9.714 1.00 18.64 557 ILE A CA 1
ATOM 4455 C C . ILE A 1 557 ? 47.316 -36.989 8.589 1.00 18.07 557 ILE A C 1
ATOM 4456 O O . ILE A 1 557 ? 48.407 -36.378 8.550 1.00 18.91 557 ILE A O 1
ATOM 4461 N N . PHE A 1 558 ? 46.824 -37.859 7.722 1.00 16.50 558 PHE A N 1
ATOM 4462 C CA . PHE A 1 558 ? 47.511 -38.184 6.476 1.00 18.60 558 PHE A CA 1
ATOM 4463 C C . PHE A 1 558 ? 46.696 -37.612 5.294 1.00 18.89 558 PHE A C 1
ATOM 4464 O O . PHE A 1 558 ? 45.457 -37.710 5.302 1.00 19.99 558 PHE A O 1
ATOM 4472 N N . LEU A 1 559 ? 47.391 -37.087 4.307 1.00 16.62 559 LEU A N 1
ATOM 4473 C CA . LEU A 1 559 ? 46.723 -36.517 3.104 1.00 16.67 559 LEU A CA 1
ATOM 4474 C C . LEU A 1 559 ? 46.029 -37.534 2.257 1.00 19.73 559 LEU A C 1
ATOM 4475 O O . LEU A 1 559 ? 44.834 -37.344 1.842 1.00 18.65 559 LEU A O 1
ATOM 4480 N N . ASN A 1 560 ? 46.641 -38.678 2.008 1.00 16.77 560 ASN A N 1
ATOM 4481 C CA . ASN A 1 560 ? 46.165 -39.631 1.032 1.00 16.76 560 ASN A CA 1
ATOM 4482 C C . ASN A 1 560 ? 44.770 -40.131 1.285 1.00 17.68 560 ASN A C 1
ATOM 4483 O O . ASN A 1 560 ? 43.982 -40.254 0.300 1.00 17.44 560 ASN A O 1
ATOM 4488 N N . PRO A 1 561 ? 44.420 -40.505 2.530 1.00 16.79 561 PRO A N 1
ATOM 4489 C CA . PRO A 1 561 ? 43.057 -41.053 2.692 1.00 18.26 561 PRO A CA 1
ATOM 4490 C C . PRO A 1 561 ? 42.041 -39.935 2.348 1.00 16.99 561 PRO A C 1
ATOM 4491 O O . PRO A 1 561 ? 40.897 -40.326 1.919 1.00 20.17 561 PRO A O 1
ATOM 4495 N N . GLN A 1 562 ? 42.369 -38.686 2.491 1.00 17.36 562 GLN A N 1
ATOM 4496 C CA . GLN A 1 562 ? 41.422 -37.612 2.216 1.00 18.97 562 GLN A CA 1
ATOM 4497 C C . GLN A 1 562 ? 41.227 -37.505 0.695 1.00 22.49 562 GLN A C 1
ATOM 4498 O O . GLN A 1 562 ? 40.072 -37.553 0.133 1.00 19.78 562 GLN A O 1
ATOM 4504 N N . SER A 1 563 ? 42.343 -37.354 -0.053 1.00 19.44 563 SER A N 1
ATOM 4505 C CA . SER A 1 563 ? 42.166 -37.261 -1.508 1.00 18.17 563 SER A CA 1
ATOM 4506 C C . SER A 1 563 ? 41.456 -38.397 -2.128 1.00 18.31 563 SER A C 1
ATOM 4507 O O . SER A 1 563 ? 40.582 -38.161 -3.021 1.00 17.74 563 SER A O 1
ATOM 4510 N N . TRP A 1 564 ? 41.718 -39.636 -1.719 1.00 16.58 564 TRP A N 1
ATOM 4511 C CA . TRP A 1 564 ? 41.237 -40.766 -2.317 1.00 16.19 564 TRP A CA 1
ATOM 4512 C C . TRP A 1 564 ? 39.761 -41.049 -1.869 1.00 18.26 564 TRP A C 1
ATOM 4513 O O . TRP A 1 564 ? 39.012 -41.771 -2.607 1.00 18.64 564 TRP A O 1
ATOM 4524 N N . ALA A 1 565 ? 39.447 -40.604 -0.660 1.00 17.94 565 ALA A N 1
ATOM 4525 C CA . ALA A 1 565 ? 37.984 -40.655 -0.233 1.00 20.69 565 ALA A CA 1
ATOM 4526 C C . ALA A 1 565 ? 37.116 -39.720 -1.093 1.00 19.79 565 ALA A C 1
ATOM 4527 O O . ALA A 1 565 ? 36.002 -40.093 -1.439 1.00 20.41 565 ALA A O 1
ATOM 4529 N N . ILE A 1 566 ? 37.668 -38.621 -1.442 1.00 18.15 566 ILE A N 1
ATOM 4530 C CA . ILE A 1 566 ? 37.033 -37.658 -2.359 1.00 19.21 566 ILE A CA 1
ATOM 4531 C C . ILE A 1 566 ? 36.852 -38.333 -3.697 1.00 21.19 566 ILE A C 1
ATOM 4532 O O . ILE A 1 566 ? 35.718 -38.413 -4.280 1.00 21.32 566 ILE A O 1
ATOM 4537 N N . LEU A 1 567 ? 37.910 -38.937 -4.296 1.00 18.96 567 LEU A N 1
ATOM 4538 C CA . LEU A 1 567 ? 37.782 -39.566 -5.585 1.00 17.55 567 LEU A CA 1
ATOM 4539 C C . LEU A 1 567 ? 36.918 -40.753 -5.610 1.00 19.50 567 LEU A C 1
ATOM 4540 O O . LEU A 1 567 ? 36.158 -40.953 -6.598 1.00 19.08 567 LEU A O 1
ATOM 4545 N N . GLY A 1 568 ? 36.985 -41.654 -4.611 1.00 18.87 568 GLY A N 1
ATOM 4546 C CA . GLY A 1 568 ? 36.282 -42.899 -4.669 1.00 17.64 568 GLY A CA 1
ATOM 4547 C C . GLY A 1 568 ? 34.828 -42.860 -4.129 1.00 18.24 568 GLY A C 1
ATOM 4548 O O . GLY A 1 568 ? 34.195 -43.889 -4.257 1.00 20.37 568 GLY A O 1
ATOM 4549 N N . GLY A 1 569 ? 34.479 -41.741 -3.537 1.00 21.77 569 GLY A N 1
ATOM 4550 C CA . GLY A 1 569 ? 33.093 -41.580 -3.027 1.00 22.43 569 GLY A CA 1
ATOM 4551 C C . GLY A 1 569 ? 32.850 -41.882 -1.576 1.00 25.05 569 GLY A C 1
ATOM 4552 O O . GLY A 1 569 ? 31.731 -41.698 -1.074 1.00 24.79 569 GLY A O 1
ATOM 4553 N N . ALA A 1 570 ? 33.882 -42.331 -0.839 1.00 20.42 570 ALA A N 1
ATOM 4554 C CA . ALA A 1 570 ? 33.697 -42.428 0.635 1.00 21.27 570 ALA A CA 1
ATOM 4555 C C . ALA A 1 570 ? 33.365 -41.094 1.300 1.00 23.32 570 ALA A C 1
ATOM 4556 O O . ALA A 1 570 ? 32.629 -41.023 2.378 1.00 23.08 570 ALA A O 1
ATOM 4558 N N . ALA A 1 571 ? 33.894 -39.999 0.828 1.00 19.64 571 ALA A N 1
ATOM 4559 C CA . ALA A 1 571 ? 33.612 -38.691 1.333 1.00 20.39 571 ALA A CA 1
ATOM 4560 C C . ALA A 1 571 ? 32.404 -38.147 0.554 1.00 24.80 571 ALA A C 1
ATOM 4561 O O . ALA A 1 571 ? 32.556 -37.659 -0.525 1.00 25.54 571 ALA A O 1
ATOM 4563 N N . ASP A 1 572 ? 31.270 -38.098 1.267 1.00 24.12 572 ASP A N 1
ATOM 4564 C CA . ASP A 1 572 ? 30.070 -37.365 0.721 1.00 25.28 572 ASP A CA 1
ATOM 4565 C C . ASP A 1 572 ? 30.157 -35.876 0.886 1.00 29.21 572 ASP A C 1
ATOM 4566 O O . ASP A 1 572 ? 31.105 -35.254 1.448 1.00 26.78 572 ASP A O 1
ATOM 4571 N N . GLU A 1 573 ? 29.082 -35.151 0.474 1.00 27.54 573 GLU A N 1
ATOM 4572 C CA . GLU A 1 573 ? 29.106 -33.709 0.542 1.00 31.15 573 GLU A CA 1
ATOM 4573 C C . GLU A 1 573 ? 29.211 -33.100 1.919 1.00 25.36 573 GLU A C 1
ATOM 4574 O O . GLU A 1 573 ? 29.677 -31.963 2.120 1.00 30.16 573 GLU A O 1
ATOM 4580 N N . GLN A 1 574 ? 28.742 -33.789 2.905 1.00 28.47 574 GLN A N 1
ATOM 4581 C CA . GLN A 1 574 ? 28.873 -33.258 4.283 1.00 30.65 574 GLN A CA 1
ATOM 4582 C C . GLN A 1 574 ? 30.298 -33.454 4.900 1.00 27.44 574 GLN A C 1
ATOM 4583 O O . GLN A 1 574 ? 30.701 -32.648 5.665 1.00 29.46 574 GLN A O 1
ATOM 4589 N N . LYS A 1 575 ? 30.993 -34.502 4.508 1.00 26.18 575 LYS A N 1
ATOM 4590 C CA . LYS A 1 575 ? 32.362 -34.718 4.980 1.00 25.80 575 LYS A CA 1
ATOM 4591 C C . LYS A 1 575 ? 33.395 -33.964 4.223 1.00 27.04 575 LYS A C 1
ATOM 4592 O O . LYS A 1 575 ? 34.419 -33.566 4.778 1.00 24.55 575 LYS A O 1
ATOM 4598 N N . ILE A 1 576 ? 33.159 -33.696 2.944 1.00 25.82 576 ILE A N 1
ATOM 4599 C CA . ILE A 1 576 ? 34.134 -32.854 2.177 1.00 25.66 576 ILE A CA 1
ATOM 4600 C C . ILE A 1 576 ? 34.658 -31.596 2.770 1.00 27.79 576 ILE A C 1
ATOM 4601 O O . ILE A 1 576 ? 35.867 -31.349 2.870 1.00 25.88 576 ILE A O 1
ATOM 4606 N N . PRO A 1 577 ? 33.824 -30.677 3.308 1.00 23.98 577 PRO A N 1
ATOM 4607 C CA . PRO A 1 577 ? 34.321 -29.483 3.924 1.00 24.69 577 PRO A CA 1
ATOM 4608 C C . PRO A 1 577 ? 35.165 -29.766 5.188 1.00 21.64 577 PRO A C 1
ATOM 4609 O O . PRO A 1 577 ? 36.063 -28.941 5.408 1.00 25.36 577 PRO A O 1
ATOM 4613 N N . CYS A 1 578 ? 34.889 -30.835 5.918 1.00 24.45 578 CYS A N 1
ATOM 4614 C CA . CYS A 1 578 ? 35.680 -31.203 7.119 1.00 24.40 578 CYS A CA 1
ATOM 4615 C C . CYS A 1 578 ? 37.168 -31.515 6.581 1.00 22.02 578 CYS A C 1
ATOM 4616 O O . CYS A 1 578 ? 38.161 -31.125 7.215 1.00 25.06 578 CYS A O 1
ATOM 4619 N N . LEU A 1 579 ? 37.200 -32.222 5.434 1.00 24.36 579 LEU A N 1
ATOM 4620 C CA . LEU A 1 579 ? 38.536 -32.638 4.917 1.00 22.41 579 LEU A CA 1
ATOM 4621 C C . LEU A 1 579 ? 39.291 -31.450 4.483 1.00 24.64 579 LEU A C 1
ATOM 4622 O O . LEU A 1 579 ? 40.476 -31.281 4.820 1.00 25.23 579 LEU A O 1
ATOM 4627 N N . LEU A 1 580 ? 38.657 -30.540 3.732 1.00 22.24 580 LEU A N 1
ATOM 4628 C CA . LEU A 1 580 ? 39.354 -29.390 3.245 1.00 20.68 580 LEU A CA 1
ATOM 4629 C C . LEU A 1 580 ? 39.937 -28.535 4.358 1.00 21.85 580 LEU A C 1
ATOM 4630 O O . LEU A 1 580 ? 41.018 -27.993 4.283 1.00 21.53 580 LEU A O 1
ATOM 4635 N N . ASP A 1 581 ? 39.079 -28.325 5.403 1.00 23.32 581 ASP A N 1
ATOM 4636 C CA . ASP A 1 581 ? 39.497 -27.542 6.497 1.00 21.41 581 ASP A CA 1
ATOM 4637 C C . ASP A 1 581 ? 40.661 -28.200 7.338 1.00 19.23 581 ASP A C 1
ATOM 4638 O O . ASP A 1 581 ? 41.584 -27.430 7.683 1.00 23.40 581 ASP A O 1
ATOM 4643 N N . ALA A 1 582 ? 40.580 -29.466 7.574 1.00 22.03 582 ALA A N 1
ATOM 4644 C CA . ALA A 1 582 ? 41.595 -30.169 8.340 1.00 20.94 582 ALA A CA 1
ATOM 4645 C C . ALA A 1 582 ? 42.966 -30.168 7.566 1.00 20.88 582 ALA A C 1
ATOM 4646 O O . ALA A 1 582 ? 44.014 -29.957 8.148 1.00 21.31 582 ALA A O 1
ATOM 4648 N N . VAL A 1 583 ? 42.861 -30.377 6.248 1.00 20.93 583 VAL A N 1
ATOM 4649 C CA . VAL A 1 583 ? 44.094 -30.282 5.408 1.00 19.50 583 VAL A CA 1
ATOM 4650 C C . VAL A 1 583 ? 44.666 -28.909 5.475 1.00 21.50 583 VAL A C 1
ATOM 4651 O O . VAL A 1 583 ? 45.876 -28.707 5.586 1.00 20.54 583 VAL A O 1
ATOM 4655 N N . GLU A 1 584 ? 43.860 -27.841 5.298 1.00 19.12 584 GLU A N 1
ATOM 4656 C CA . GLU A 1 584 ? 44.359 -26.510 5.394 1.00 20.00 584 GLU A CA 1
ATOM 4657 C C . GLU A 1 584 ? 44.984 -26.247 6.719 1.00 20.41 584 GLU A C 1
ATOM 4658 O O . GLU A 1 584 ? 46.049 -25.680 6.768 1.00 21.80 584 GLU A O 1
ATOM 4664 N N . GLN A 1 585 ? 44.310 -26.630 7.801 1.00 20.73 585 GLN A N 1
ATOM 4665 C CA . GLN A 1 585 ? 44.792 -26.311 9.127 1.00 22.91 585 GLN A CA 1
ATOM 4666 C C . GLN A 1 585 ? 46.103 -27.008 9.525 1.00 20.96 585 GLN A C 1
ATOM 4667 O O . GLN A 1 585 ? 46.905 -26.414 10.207 1.00 21.81 585 GLN A O 1
ATOM 4673 N N . GLN A 1 586 ? 46.240 -28.256 9.076 1.00 20.74 586 GLN A N 1
ATOM 4674 C CA . GLN A 1 586 ? 47.305 -29.128 9.570 1.00 21.02 586 GLN A CA 1
ATOM 4675 C C . GLN A 1 586 ? 48.368 -29.436 8.544 1.00 22.53 586 GLN A C 1
ATOM 4676 O O . GLN A 1 586 ? 49.489 -29.668 8.951 1.00 20.51 586 GLN A O 1
ATOM 4682 N N . LEU A 1 587 ? 48.046 -29.447 7.276 1.00 21.12 587 LEU A N 1
ATOM 4683 C CA . LEU A 1 587 ? 49.009 -29.928 6.223 1.00 20.55 587 LEU A CA 1
ATOM 4684 C C . LEU A 1 587 ? 49.501 -28.932 5.252 1.00 20.24 587 LEU A C 1
ATOM 4685 O O . LEU A 1 587 ? 50.586 -29.004 4.722 1.00 20.44 587 LEU A O 1
ATOM 4690 N N . GLU A 1 588 ? 48.701 -27.883 4.941 1.00 19.14 588 GLU A N 1
ATOM 4691 C CA . GLU A 1 588 ? 49.155 -26.885 3.989 1.00 20.50 588 GLU A CA 1
ATOM 4692 C C . GLU A 1 588 ? 50.273 -26.045 4.458 1.00 21.01 588 GLU A C 1
ATOM 4693 O O . GLU A 1 588 ? 50.313 -25.652 5.629 1.00 23.04 588 GLU A O 1
ATOM 4699 N N . THR A 1 589 ? 51.231 -25.713 3.568 1.00 18.34 589 THR A N 1
ATOM 4700 C CA . THR A 1 589 ? 52.359 -24.868 3.827 1.00 19.66 589 THR A CA 1
ATOM 4701 C C . THR A 1 589 ? 52.638 -23.970 2.663 1.00 18.37 589 THR A C 1
ATOM 4702 O O . THR A 1 589 ? 52.197 -24.240 1.545 1.00 21.48 589 THR A O 1
ATOM 4706 N N . PRO A 1 590 ? 53.497 -22.974 2.858 1.00 20.54 590 PRO A N 1
ATOM 4707 C CA . PRO A 1 590 ? 53.813 -22.169 1.680 1.00 23.09 590 PRO A CA 1
ATOM 4708 C C . PRO A 1 590 ? 54.568 -22.829 0.578 1.00 23.47 590 PRO A C 1
ATOM 4709 O O . PRO A 1 590 ? 54.685 -22.286 -0.520 1.00 23.74 590 PRO A O 1
ATOM 4713 N N . TYR A 1 591 ? 55.087 -24.027 0.887 1.00 20.29 591 TYR A N 1
ATOM 4714 C CA . TYR A 1 591 ? 55.883 -24.734 -0.133 1.00 20.02 591 TYR A CA 1
ATOM 4715 C C . TYR A 1 591 ? 55.038 -25.834 -0.738 1.00 19.85 591 TYR A C 1
ATOM 4716 O O . TYR A 1 591 ? 55.563 -26.625 -1.568 1.00 19.22 591 TYR A O 1
ATOM 4725 N N . GLY A 1 592 ? 53.747 -25.984 -0.349 1.00 20.05 592 GLY A N 1
ATOM 4726 C CA . GLY A 1 592 ? 52.907 -27.085 -0.767 1.00 18.58 592 GLY A CA 1
ATOM 4727 C C . GLY A 1 592 ? 52.346 -27.839 0.423 1.00 16.63 592 GLY A C 1
ATOM 4728 O O . GLY A 1 592 ? 52.725 -27.613 1.613 1.00 18.62 592 GLY A O 1
ATOM 4729 N N . VAL A 1 593 ? 51.468 -28.760 0.108 1.00 18.34 593 VAL A N 1
ATOM 4730 C CA . VAL A 1 593 ? 50.783 -29.533 1.074 1.00 20.83 593 VAL A CA 1
ATOM 4731 C C . VAL A 1 593 ? 51.676 -30.759 1.586 1.00 20.29 593 VAL A C 1
ATOM 4732 O O . VAL A 1 593 ? 52.108 -31.571 0.835 1.00 18.29 593 VAL A O 1
ATOM 4736 N N . MET A 1 594 ? 51.818 -30.908 2.888 1.00 19.40 594 MET A N 1
ATOM 4737 C CA . MET A 1 594 ? 52.545 -32.034 3.495 1.00 18.31 594 MET A CA 1
ATOM 4738 C C . MET A 1 594 ? 51.710 -33.248 3.439 1.00 18.87 594 MET A C 1
ATOM 4739 O O . MET A 1 594 ? 50.442 -33.244 3.452 1.00 19.30 594 MET A O 1
ATOM 4744 N N . MET A 1 595 ? 52.353 -34.434 3.381 1.00 16.48 595 MET A N 1
ATOM 4745 C CA . MET A 1 595 ? 51.619 -35.702 3.240 1.00 17.22 595 MET A CA 1
ATOM 4746 C C . MET A 1 595 ? 51.064 -36.267 4.576 1.00 15.58 595 MET A C 1
ATOM 4747 O O . MET A 1 595 ? 50.215 -37.139 4.585 1.00 17.45 595 MET A O 1
ATOM 4752 N N . LEU A 1 596 ? 51.667 -35.779 5.685 1.00 17.46 596 LEU A N 1
ATOM 4753 C CA . LEU A 1 596 ? 51.177 -36.131 7.020 1.00 16.96 596 LEU A CA 1
ATOM 4754 C C . LEU A 1 596 ? 51.728 -35.126 7.960 1.00 16.78 596 LEU A C 1
ATOM 4755 O O . LEU A 1 596 ? 52.728 -34.447 7.643 1.00 16.36 596 LEU A O 1
ATOM 4760 N N . ALA A 1 597 ? 51.137 -34.995 9.167 1.00 17.04 597 ALA A N 1
ATOM 4761 C CA . ALA A 1 597 ? 51.580 -34.021 10.137 1.00 17.37 597 ALA A CA 1
ATOM 4762 C C . ALA A 1 597 ? 50.941 -34.336 11.465 1.00 17.99 597 ALA A C 1
ATOM 4763 O O . ALA A 1 597 ? 49.875 -35.019 11.505 1.00 18.62 597 ALA A O 1
ATOM 4765 N N . PRO A 1 598 ? 51.578 -33.975 12.542 1.00 18.83 598 PRO A N 1
ATOM 4766 C CA . PRO A 1 598 ? 53.009 -33.600 12.646 1.00 17.16 598 PRO A CA 1
ATOM 4767 C C . PRO A 1 598 ? 53.864 -34.853 12.213 1.00 16.08 598 PRO A C 1
ATOM 4768 O O . PRO A 1 598 ? 53.368 -35.987 12.325 1.00 18.60 598 PRO A O 1
ATOM 4772 N N . ALA A 1 599 ? 55.071 -34.558 11.743 1.00 17.40 599 ALA A N 1
ATOM 4773 C CA . ALA A 1 599 ? 55.968 -35.660 11.385 1.00 17.42 599 ALA A CA 1
ATOM 4774 C C . ALA A 1 599 ? 56.332 -36.489 12.571 1.00 19.16 599 ALA A C 1
ATOM 4775 O O . ALA A 1 599 ? 56.373 -35.952 13.696 1.00 19.80 599 ALA A O 1
ATOM 4777 N N . PHE A 1 600 ? 56.575 -37.755 12.336 1.00 17.61 600 PHE A N 1
ATOM 4778 C CA . PHE A 1 600 ? 57.078 -38.667 13.369 1.00 17.36 600 PHE A CA 1
ATOM 4779 C C . PHE A 1 600 ? 58.479 -38.293 13.780 1.00 18.99 600 PHE A C 1
ATOM 4780 O O . PHE A 1 600 ? 59.291 -37.886 12.969 1.00 18.89 600 PHE A O 1
ATOM 4788 N N . THR A 1 601 ? 58.721 -38.368 15.104 1.00 17.64 601 THR A N 1
ATOM 4789 C CA . THR A 1 601 ? 60.078 -38.028 15.609 1.00 20.36 601 THR A CA 1
ATOM 4790 C C . THR A 1 601 ? 60.753 -39.260 16.203 1.00 20.54 601 THR A C 1
ATOM 4791 O O . THR A 1 601 ? 61.949 -39.170 16.573 1.00 25.71 601 THR A O 1
ATOM 4795 N N . ALA A 1 602 ? 60.073 -40.358 16.243 1.00 19.81 602 ALA A N 1
ATOM 4796 C CA . ALA A 1 602 ? 60.568 -41.685 16.693 1.00 20.54 602 ALA A CA 1
ATOM 4797 C C . ALA A 1 602 ? 59.788 -42.810 16.187 1.00 19.72 602 ALA A C 1
ATOM 4798 O O . ALA A 1 602 ? 58.574 -42.575 15.820 1.00 18.83 602 ALA A O 1
ATOM 4800 N N . MET A 1 603 ? 60.355 -43.989 16.162 1.00 19.47 603 MET A N 1
ATOM 4801 C CA . MET A 1 603 ? 59.679 -45.147 15.709 1.00 18.74 603 MET A CA 1
ATOM 4802 C C . MET A 1 603 ? 58.329 -45.357 16.389 1.00 19.51 603 MET A C 1
ATOM 4803 O O . MET A 1 603 ? 58.247 -45.382 17.658 1.00 20.50 603 MET A O 1
ATOM 4808 N N . ARG A 1 604 ? 57.308 -45.631 15.617 1.00 17.72 604 ARG A N 1
ATOM 4809 C CA . ARG A 1 604 ? 56.042 -46.140 16.099 1.00 18.28 604 ARG A CA 1
ATOM 4810 C C . ARG A 1 604 ? 55.892 -47.488 15.408 1.00 20.65 604 ARG A C 1
ATOM 4811 O O . ARG A 1 604 ? 55.595 -47.580 14.152 1.00 20.58 604 ARG A O 1
ATOM 4819 N N . ASP A 1 605 ? 56.162 -48.604 16.142 1.00 19.16 605 ASP A N 1
ATOM 4820 C CA . ASP A 1 605 ? 56.288 -49.869 15.540 1.00 20.15 605 ASP A CA 1
ATOM 4821 C C . ASP A 1 605 ? 55.102 -50.719 15.183 1.00 18.79 605 ASP A C 1
ATOM 4822 O O . ASP A 1 605 ? 55.261 -51.882 14.773 1.00 19.81 605 ASP A O 1
ATOM 4827 N N . ASP A 1 606 ? 53.916 -50.072 15.171 1.00 18.44 606 ASP A N 1
ATOM 4828 C CA . ASP A 1 606 ? 52.746 -50.679 14.554 1.00 19.77 606 ASP A CA 1
ATOM 4829 C C . ASP A 1 606 ? 52.390 -49.778 13.325 1.00 20.96 606 ASP A C 1
ATOM 4830 O O . ASP A 1 606 ? 51.325 -49.942 12.693 1.00 19.64 606 ASP A O 1
ATOM 4835 N N . VAL A 1 607 ? 53.302 -48.902 12.875 1.00 19.04 607 VAL A N 1
ATOM 4836 C CA . VAL A 1 607 ? 53.187 -48.169 11.577 1.00 18.57 607 VAL A CA 1
ATOM 4837 C C . VAL A 1 607 ? 54.436 -48.507 10.756 1.00 18.00 607 VAL A C 1
ATOM 4838 O O . VAL A 1 607 ? 54.354 -49.013 9.635 1.00 18.11 607 VAL A O 1
ATOM 4842 N N . GLY A 1 608 ? 55.623 -48.255 11.348 1.00 18.11 608 GLY A N 1
ATOM 4843 C CA . GLY A 1 608 ? 56.871 -48.847 10.816 1.00 19.08 608 GLY A CA 1
ATOM 4844 C C . GLY A 1 608 ? 57.908 -47.868 10.344 1.00 15.89 608 GLY A C 1
ATOM 4845 O O . GLY A 1 608 ? 58.025 -46.759 10.850 1.00 16.93 608 GLY A O 1
ATOM 4846 N N . ARG A 1 609 ? 58.700 -48.324 9.367 1.00 16.53 609 ARG A N 1
ATOM 4847 C CA . ARG A 1 609 ? 59.906 -47.654 8.963 1.00 15.84 609 ARG A CA 1
ATOM 4848 C C . ARG A 1 609 ? 59.727 -46.175 8.582 1.00 16.91 609 ARG A C 1
ATOM 4849 O O . ARG A 1 609 ? 60.581 -45.331 8.774 1.00 15.91 609 ARG A O 1
ATOM 4857 N N . VAL A 1 610 ? 58.579 -45.855 7.951 1.00 15.78 610 VAL A N 1
ATOM 4858 C CA . VAL A 1 610 ? 58.334 -44.457 7.645 1.00 17.20 610 VAL A CA 1
ATOM 4859 C C . VAL A 1 610 ? 58.521 -43.461 8.832 1.00 16.73 610 VAL A C 1
ATOM 4860 O O . VAL A 1 610 ? 58.983 -42.335 8.678 1.00 17.16 610 VAL A O 1
ATOM 4864 N N . THR A 1 611 ? 58.141 -43.945 9.984 1.00 17.45 611 THR A N 1
ATOM 4865 C CA . THR A 1 611 ? 58.252 -43.169 11.192 1.00 17.65 611 THR A CA 1
ATOM 4866 C C . THR A 1 611 ? 59.640 -42.962 11.729 1.00 17.60 611 THR A C 1
ATOM 4867 O O . THR A 1 611 ? 59.822 -42.113 12.617 1.00 17.37 611 THR A O 1
ATOM 4871 N N . GLN A 1 612 ? 60.587 -43.644 11.121 1.00 16.50 612 GLN A N 1
ATOM 4872 C CA . GLN A 1 612 ? 61.998 -43.480 11.459 1.00 17.10 612 GLN A CA 1
ATOM 4873 C C . GLN A 1 61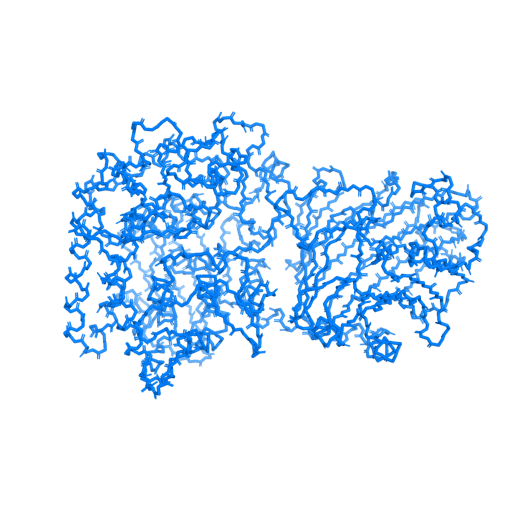2 ? 62.731 -42.548 10.610 1.00 18.54 612 GLN A C 1
ATOM 4874 O O . GLN A 1 612 ? 63.920 -42.297 10.798 1.00 18.37 612 GLN A O 1
ATOM 4880 N N . LYS A 1 613 ? 62.124 -42.054 9.525 1.00 17.86 613 LYS A N 1
ATOM 4881 C CA . LYS A 1 613 ? 62.800 -41.058 8.728 1.00 17.14 613 LYS A CA 1
ATOM 4882 C C . LYS A 1 613 ? 62.908 -39.725 9.437 1.00 17.00 613 LYS A C 1
ATOM 4883 O O . LYS A 1 613 ? 62.108 -39.459 10.329 1.00 16.36 613 LYS A O 1
ATOM 4889 N N . PHE A 1 614 ? 63.841 -38.863 9.045 1.00 15.83 614 PHE A N 1
ATOM 4890 C CA . PHE A 1 614 ? 63.971 -37.570 9.730 1.00 14.77 614 PHE A CA 1
ATOM 4891 C C . PHE A 1 614 ? 62.606 -36.886 9.529 1.00 16.28 614 PHE A C 1
ATOM 4892 O O . PHE A 1 614 ? 62.111 -36.860 8.369 1.00 16.34 614 PHE A O 1
ATOM 4900 N N . PRO A 1 615 ? 62.060 -36.224 10.539 1.00 16.09 615 PRO A N 1
ATOM 4901 C CA . PRO A 1 615 ? 60.753 -35.526 10.381 1.00 16.54 615 PRO A CA 1
ATOM 4902 C C . PRO A 1 615 ? 60.839 -34.433 9.346 1.00 15.99 615 PRO A C 1
ATOM 4903 O O . PRO A 1 615 ? 61.633 -33.486 9.463 1.00 17.74 615 PRO A O 1
ATOM 4907 N N . GLY A 1 616 ? 59.993 -34.571 8.318 1.00 16.89 616 GLY A N 1
ATOM 4908 C CA . GLY A 1 616 ? 60.013 -33.584 7.252 1.00 17.02 616 GLY A CA 1
ATOM 4909 C C . GLY A 1 616 ? 60.636 -34.095 5.945 1.00 16.14 616 GLY A C 1
ATOM 4910 O O . GLY A 1 616 ? 60.521 -33.413 4.934 1.00 17.17 616 GLY A O 1
ATOM 4911 N N . SER A 1 617 ? 61.365 -35.229 6.028 1.00 16.95 617 SER A N 1
ATOM 4912 C CA . SER A 1 617 ? 61.974 -35.852 4.882 1.00 16.02 617 SER A CA 1
ATOM 4913 C C . SER A 1 617 ? 61.229 -36.994 4.362 1.00 15.73 617 SER A C 1
ATOM 4914 O O . SER A 1 617 ? 60.697 -37.832 5.039 1.00 16.91 617 SER A O 1
ATOM 4917 N N . ALA A 1 618 ? 61.105 -37.006 3.031 1.00 16.03 618 ALA A N 1
ATOM 4918 C CA . ALA A 1 618 ? 60.463 -38.104 2.309 1.00 15.62 618 ALA A CA 1
ATOM 4919 C C . ALA A 1 618 ? 59.077 -38.433 2.819 1.00 15.48 618 ALA A C 1
ATOM 4920 O O . ALA A 1 618 ? 58.282 -37.460 3.036 1.00 16.98 618 ALA A O 1
ATOM 4922 N N . GLU A 1 619 ? 58.738 -39.653 3.041 1.00 15.04 619 GLU A N 1
ATOM 4923 C CA . GLU A 1 619 ? 57.326 -39.961 3.423 1.00 15.43 619 GLU A CA 1
ATOM 4924 C C . GLU A 1 619 ? 56.972 -39.486 4.782 1.00 17.10 619 GLU A C 1
ATOM 4925 O O . GLU A 1 619 ? 55.753 -39.502 5.154 1.00 17.58 619 GLU A O 1
ATOM 4931 N N . ASN A 1 620 ? 57.980 -39.130 5.606 1.00 16.09 620 ASN A N 1
ATOM 4932 C CA . ASN A 1 620 ? 57.671 -38.694 6.970 1.00 16.17 620 ASN A CA 1
ATOM 4933 C C . ASN A 1 620 ? 57.430 -37.248 7.011 1.00 16.31 620 ASN A C 1
ATOM 4934 O O . ASN A 1 620 ?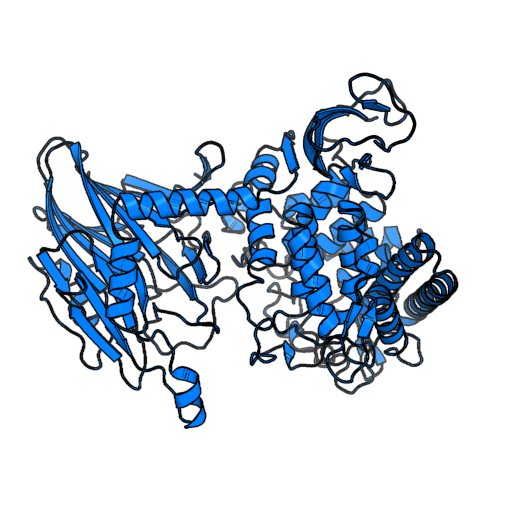 58.125 -36.442 7.577 1.00 17.48 620 ASN A O 1
ATOM 4939 N N . GLY A 1 621 ? 56.276 -36.848 6.406 1.00 16.61 621 GLY A N 1
ATOM 4940 C CA . GLY A 1 621 ? 55.881 -35.502 6.589 1.00 19.03 621 GLY A CA 1
ATOM 4941 C C . GLY A 1 621 ? 56.430 -34.440 5.680 1.00 16.80 621 GLY A C 1
ATOM 4942 O O . GLY A 1 621 ? 56.270 -33.265 5.955 1.00 17.18 621 GLY A O 1
ATOM 4943 N N . SER A 1 622 ? 57.117 -34.814 4.596 1.00 15.30 622 SER A N 1
ATOM 4944 C CA . SER A 1 622 ? 57.526 -33.830 3.625 1.00 15.33 622 SER A CA 1
ATOM 4945 C C . SER A 1 622 ? 56.336 -33.262 2.875 1.00 16.13 622 SER A C 1
ATOM 4946 O O . SER A 1 622 ? 55.274 -33.862 2.888 1.00 17.02 622 SER A O 1
ATOM 4949 N N . VAL A 1 623 ? 56.624 -32.234 2.127 1.00 17.32 623 VAL A N 1
ATOM 4950 C CA . VAL A 1 623 ? 55.766 -31.880 0.953 1.00 16.31 623 VAL A CA 1
ATOM 4951 C C . VAL A 1 623 ? 56.136 -32.857 -0.122 1.00 14.52 623 VAL A C 1
ATOM 4952 O O . VAL A 1 623 ? 57.057 -32.573 -0.960 1.00 17.10 623 VAL A O 1
ATOM 4956 N N . TYR A 1 624 ? 55.486 -34.015 -0.076 1.00 16.78 624 TYR A N 1
ATOM 4957 C CA . TYR A 1 624 ? 55.799 -35.086 -0.950 1.00 16.37 624 TYR A CA 1
ATOM 4958 C C . TYR A 1 624 ? 54.931 -34.846 -2.240 1.00 16.96 624 TYR A C 1
ATOM 4959 O O . TYR A 1 624 ? 53.712 -34.971 -2.166 1.00 17.15 624 TYR A O 1
ATOM 4968 N N . ASN A 1 625 ? 55.584 -34.396 -3.301 1.00 16.87 625 ASN A N 1
ATOM 4969 C CA . ASN A 1 625 ? 54.788 -33.844 -4.362 1.00 15.06 625 ASN A CA 1
ATOM 4970 C C . ASN A 1 625 ? 53.818 -34.842 -4.957 1.00 16.84 625 ASN A C 1
ATOM 4971 O O . ASN A 1 625 ? 52.733 -34.390 -5.488 1.00 17.47 625 ASN A O 1
ATOM 4976 N N . HIS A 1 626 ? 54.103 -36.087 -4.988 1.00 16.66 626 HIS A N 1
ATOM 4977 C CA . HIS A 1 626 ? 53.235 -37.047 -5.574 1.00 15.81 626 HIS A CA 1
ATOM 4978 C C . HIS A 1 626 ? 51.922 -37.151 -4.762 1.00 17.31 626 HIS A C 1
ATOM 4979 O O . HIS A 1 626 ? 50.853 -37.238 -5.364 1.00 17.18 626 HIS A O 1
ATOM 4986 N N . ALA A 1 627 ? 52.004 -37.108 -3.434 1.00 15.18 627 ALA A N 1
ATOM 4987 C CA . ALA A 1 627 ? 50.767 -37.074 -2.640 1.00 16.33 627 ALA A CA 1
ATOM 4988 C C . ALA A 1 627 ? 50.100 -35.764 -2.847 1.00 15.89 627 ALA A C 1
ATOM 4989 O O . ALA A 1 627 ? 48.810 -35.729 -2.873 1.00 17.67 627 ALA A O 1
ATOM 4991 N N . ALA A 1 628 ? 50.790 -34.652 -2.918 1.00 15.27 628 ALA A N 1
ATOM 4992 C CA . ALA A 1 628 ? 50.199 -33.370 -3.125 1.00 15.97 628 ALA A CA 1
ATOM 4993 C C . ALA A 1 628 ? 49.369 -33.349 -4.420 1.00 18.82 628 ALA A C 1
ATOM 4994 O O . ALA A 1 628 ? 48.242 -32.826 -4.436 1.00 18.68 628 ALA A O 1
ATOM 4996 N N . VAL A 1 629 ? 49.887 -33.890 -5.502 1.00 16.10 629 VAL A N 1
ATOM 4997 C CA . VAL A 1 629 ? 49.150 -33.801 -6.764 1.00 15.92 629 VAL A CA 1
ATOM 4998 C C . VAL A 1 629 ? 47.959 -34.747 -6.742 1.00 17.57 629 VAL A C 1
ATOM 4999 O O . VAL A 1 629 ? 46.945 -34.457 -7.420 1.00 17.97 629 VAL A O 1
ATOM 5003 N N . PHE A 1 630 ? 47.960 -35.857 -6.034 1.00 17.53 630 PHE A N 1
ATOM 5004 C CA . PHE A 1 630 ? 46.733 -36.668 -5.848 1.00 16.45 630 PHE A CA 1
ATOM 5005 C C . PHE A 1 630 ? 45.653 -35.777 -5.191 1.00 18.20 630 PHE A C 1
ATOM 5006 O O . PHE A 1 630 ? 44.445 -35.843 -5.597 1.00 17.04 630 PHE A O 1
ATOM 5014 N N . TYR A 1 631 ? 46.033 -34.963 -4.200 1.00 17.52 631 TYR A N 1
ATOM 5015 C CA . TYR A 1 631 ? 45.060 -34.044 -3.607 1.00 17.59 631 TYR A CA 1
ATOM 5016 C C . TYR A 1 631 ? 44.540 -33.001 -4.598 1.00 20.10 631 TYR A C 1
ATOM 5017 O O . TYR A 1 631 ? 43.281 -32.801 -4.668 1.00 19.44 631 TYR A O 1
ATOM 5026 N N . ILE A 1 632 ? 45.461 -32.373 -5.319 1.00 17.65 632 ILE A N 1
ATOM 5027 C CA . ILE A 1 632 ? 45.096 -31.426 -6.365 1.00 17.70 632 ILE A CA 1
ATOM 5028 C C . ILE A 1 632 ? 44.118 -32.098 -7.357 1.00 20.26 632 ILE A C 1
ATOM 5029 O O . ILE A 1 632 ? 43.094 -31.462 -7.717 1.00 20.20 632 ILE A O 1
ATOM 5034 N N . PHE A 1 633 ? 44.374 -33.307 -7.790 1.00 18.30 633 PHE A N 1
ATOM 5035 C CA . PHE A 1 633 ? 43.495 -33.992 -8.739 1.00 17.44 633 PHE A CA 1
ATOM 5036 C C . PHE A 1 633 ? 42.093 -34.195 -8.070 1.00 18.21 633 PHE A C 1
ATOM 5037 O O . PHE A 1 633 ? 41.074 -34.026 -8.742 1.00 18.44 633 PHE A O 1
ATOM 5045 N N . SER A 1 634 ? 42.089 -34.541 -6.804 1.00 17.56 634 SER A N 1
ATOM 5046 C CA . SER A 1 634 ? 40.793 -34.784 -6.055 1.00 16.65 634 SER A CA 1
ATOM 5047 C C . SER A 1 634 ? 40.055 -33.460 -5.985 1.00 20.07 634 SER A C 1
ATOM 5048 O O . SER A 1 634 ? 38.803 -33.427 -6.125 1.00 20.66 634 SER A O 1
ATOM 5051 N N . LEU A 1 635 ? 40.739 -32.395 -5.807 1.00 17.04 635 LEU A N 1
ATOM 5052 C CA . LEU A 1 635 ? 40.155 -31.029 -5.698 1.00 19.28 635 LEU A CA 1
ATOM 5053 C C . LEU A 1 635 ? 39.497 -30.659 -7.039 1.00 23.81 635 LEU A C 1
ATOM 5054 O O . LEU A 1 635 ? 38.324 -30.199 -7.100 1.00 20.64 635 LEU A O 1
ATOM 5059 N N . LEU A 1 636 ? 40.224 -30.897 -8.106 1.00 19.98 636 LEU A N 1
ATOM 5060 C CA . LEU A 1 636 ? 39.688 -30.651 -9.465 1.00 18.73 636 LEU A CA 1
ATOM 5061 C C . LEU A 1 636 ? 38.447 -31.506 -9.676 1.00 21.43 636 LEU A C 1
ATOM 5062 O O . LEU A 1 636 ? 37.495 -31.008 -10.356 1.00 21.16 636 LEU A O 1
ATOM 5067 N N . SER A 1 637 ? 38.360 -32.727 -9.176 1.00 19.69 637 SER A N 1
ATOM 5068 C CA . SER A 1 637 ? 37.252 -33.613 -9.348 1.00 19.35 637 SER A CA 1
ATOM 5069 C C . SER A 1 637 ? 35.919 -33.123 -8.729 1.00 22.52 637 SER A C 1
ATOM 5070 O O . SER A 1 637 ? 34.914 -33.482 -9.244 1.00 23.42 637 SER A O 1
ATOM 5073 N N . ILE A 1 638 ? 36.033 -32.229 -7.799 1.00 21.18 638 ILE A N 1
ATOM 5074 C CA . ILE A 1 638 ? 34.879 -31.611 -7.102 1.00 22.87 638 ILE A CA 1
ATOM 5075 C C . ILE A 1 638 ? 34.778 -30.141 -7.412 1.00 24.64 638 ILE A C 1
ATOM 5076 O O . ILE A 1 638 ? 34.052 -29.417 -6.735 1.00 23.51 638 ILE A O 1
ATOM 5081 N N . GLY A 1 639 ? 35.487 -29.614 -8.407 1.00 21.64 639 GLY A N 1
ATOM 5082 C CA . GLY A 1 639 ? 35.426 -28.228 -8.726 1.00 20.59 639 GLY A CA 1
ATOM 5083 C C . GLY A 1 639 ? 35.914 -27.249 -7.777 1.00 24.47 639 GLY A C 1
ATOM 5084 O O . GLY A 1 639 ? 35.569 -26.099 -7.858 1.00 24.60 639 GLY A O 1
ATOM 5085 N N . GLU A 1 640 ? 36.893 -27.660 -6.911 1.00 21.24 640 GLU A N 1
ATOM 5086 C CA . GLU A 1 640 ? 37.548 -26.710 -6.003 1.00 19.43 640 GLU A CA 1
ATOM 5087 C C . GLU A 1 640 ? 38.723 -26.060 -6.713 1.00 24.38 640 GLU A C 1
ATOM 5088 O O . GLU A 1 640 ? 39.925 -26.264 -6.462 1.00 22.27 640 GLU A O 1
ATOM 5094 N N . SER A 1 641 ? 38.399 -25.174 -7.659 1.00 21.98 641 SER A N 1
ATOM 5095 C CA . SER A 1 641 ? 39.302 -24.733 -8.664 1.00 20.42 641 SER A CA 1
ATOM 5096 C C . SER A 1 641 ? 40.372 -23.889 -8.041 1.00 22.60 641 SER A C 1
ATOM 5097 O O . SER A 1 641 ? 41.583 -23.973 -8.406 1.00 20.95 641 SER A O 1
ATOM 5100 N N . GLU A 1 642 ? 40.024 -22.934 -7.194 1.00 21.46 642 GLU A N 1
ATOM 5101 C CA . GLU A 1 642 ? 40.996 -22.049 -6.650 1.00 20.87 642 GLU A CA 1
ATOM 5102 C C . GLU A 1 642 ? 42.014 -22.793 -5.721 1.00 21.07 642 GLU A C 1
ATOM 5103 O O . GLU A 1 642 ? 43.219 -22.515 -5.768 1.00 24.09 642 GLU A O 1
ATOM 5109 N N . ARG A 1 643 ? 41.482 -23.681 -4.918 1.00 21.01 643 ARG A N 1
ATOM 5110 C CA . ARG A 1 643 ? 42.358 -24.427 -3.969 1.00 20.99 643 ARG A CA 1
ATOM 5111 C C . ARG A 1 643 ? 43.294 -25.351 -4.806 1.00 22.03 643 ARG A C 1
ATOM 5112 O O . ARG A 1 643 ? 44.530 -25.406 -4.553 1.00 22.14 643 ARG A O 1
ATOM 5120 N N . ALA A 1 644 ? 42.767 -25.942 -5.848 1.00 19.02 644 ALA A N 1
ATOM 5121 C CA . ALA A 1 644 ? 43.580 -26.849 -6.745 1.00 19.41 644 ALA A CA 1
ATOM 5122 C C . ALA A 1 644 ? 44.717 -26.079 -7.340 1.00 21.39 644 ALA A C 1
ATOM 5123 O O . ALA A 1 644 ? 45.917 -26.523 -7.303 1.00 21.37 644 ALA A O 1
ATOM 5125 N N . TYR A 1 645 ? 44.452 -24.900 -7.962 1.00 19.77 645 TYR A N 1
ATOM 5126 C CA . TYR A 1 645 ? 45.461 -24.170 -8.579 1.00 18.39 645 TYR A CA 1
ATOM 5127 C C . TYR A 1 645 ? 46.469 -23.682 -7.583 1.00 20.26 645 TYR A C 1
ATOM 5128 O O . TYR A 1 645 ? 47.683 -23.625 -7.912 1.00 21.30 645 TYR A O 1
ATOM 5137 N N . LYS A 1 646 ? 46.018 -23.160 -6.445 1.00 20.03 646 LYS A N 1
ATOM 5138 C CA . LYS A 1 646 ? 46.930 -22.615 -5.461 1.00 21.17 646 LYS A CA 1
ATOM 5139 C C . LYS A 1 646 ? 47.987 -23.681 -5.047 1.00 21.38 646 LYS A C 1
ATOM 5140 O O . LYS A 1 646 ? 49.183 -23.369 -5.045 1.00 20.36 646 LYS A O 1
ATOM 5146 N N . LEU A 1 647 ? 47.460 -24.858 -4.800 1.00 19.41 647 LEU A N 1
ATOM 5147 C CA . LEU A 1 647 ? 48.397 -25.911 -4.266 1.00 20.03 647 LEU A CA 1
ATOM 5148 C C . LEU A 1 647 ? 49.300 -26.390 -5.418 1.00 20.25 647 LEU A C 1
ATOM 5149 O O . LEU A 1 647 ? 50.448 -26.849 -5.174 1.00 21.47 647 LEU A O 1
ATOM 5154 N N . LEU A 1 648 ? 48.801 -26.438 -6.671 1.00 18.37 648 LEU A N 1
ATOM 5155 C CA . LEU A 1 648 ? 49.658 -26.830 -7.801 1.00 18.79 648 LEU A CA 1
ATOM 5156 C C . LEU A 1 648 ? 50.720 -25.830 -8.013 1.00 20.32 648 LEU A C 1
ATOM 5157 O O . LEU A 1 648 ? 51.900 -26.179 -8.277 1.00 19.85 648 LEU A O 1
ATOM 5162 N N . ARG A 1 649 ? 50.407 -24.525 -7.977 1.00 17.09 649 ARG A N 1
ATOM 5163 C CA . ARG A 1 649 ? 51.351 -23.500 -8.247 1.00 17.25 649 ARG A CA 1
ATOM 5164 C C . ARG A 1 649 ? 52.475 -23.494 -7.188 1.00 20.24 649 ARG A C 1
ATOM 5165 O O . ARG A 1 649 ? 53.588 -23.073 -7.482 1.00 19.37 649 ARG A O 1
ATOM 5173 N N . GLN A 1 650 ? 52.151 -23.875 -5.970 1.00 18.67 650 GLN A N 1
ATOM 5174 C CA . GLN A 1 650 ? 53.115 -24.009 -4.890 1.00 19.43 650 GLN A CA 1
ATOM 5175 C C . GLN A 1 650 ? 54.246 -25.042 -5.251 1.00 21.43 650 GLN A C 1
ATOM 5176 O O . GLN A 1 650 ? 55.341 -24.941 -4.672 1.00 19.93 650 GLN A O 1
ATOM 5182 N N . MET A 1 651 ? 54.009 -25.923 -6.222 1.00 19.05 651 MET A N 1
ATOM 5183 C CA . MET A 1 651 ? 55.023 -26.899 -6.571 1.00 18.58 651 MET A CA 1
ATOM 5184 C C . MET A 1 651 ? 56.134 -26.301 -7.390 1.00 18.88 651 MET A C 1
ATOM 5185 O O . MET A 1 651 ? 57.217 -26.932 -7.601 1.00 19.95 651 MET A O 1
ATOM 5190 N N . LEU A 1 652 ? 55.924 -25.079 -7.934 1.00 18.05 652 LEU A N 1
ATOM 5191 C CA . LEU A 1 652 ? 56.918 -24.446 -8.754 1.00 18.99 652 LEU A CA 1
ATOM 5192 C C . LEU A 1 652 ? 57.651 -23.386 -7.970 1.00 19.78 652 LEU A C 1
ATOM 5193 O O . LEU A 1 652 ? 57.049 -22.404 -7.554 1.00 20.33 652 LEU A O 1
ATOM 5198 N N . PRO A 1 653 ? 58.972 -23.503 -7.721 1.00 18.86 653 PRO A N 1
ATOM 5199 C CA . PRO A 1 653 ? 59.668 -22.460 -7.013 1.00 19.43 653 PRO A CA 1
ATOM 5200 C C . PRO A 1 653 ? 59.710 -21.090 -7.753 1.00 20.88 653 PRO A C 1
ATOM 5201 O O . PRO A 1 653 ? 59.852 -21.080 -8.935 1.00 20.97 653 PRO A O 1
ATOM 5205 N N . GLY A 1 654 ? 59.735 -19.987 -6.994 1.00 19.98 654 GLY A N 1
ATOM 5206 C CA . GLY A 1 654 ? 59.897 -18.687 -7.624 1.00 22.15 654 GLY A CA 1
ATOM 5207 C C . GLY A 1 654 ? 58.510 -18.141 -8.075 1.00 22.86 654 GLY A C 1
ATOM 5208 O O . GLY A 1 654 ? 57.484 -18.849 -8.069 1.00 23.10 654 GLY A O 1
ATOM 5209 N N . PRO A 1 655 ? 58.478 -16.845 -8.387 1.00 22.14 655 PRO A N 1
ATOM 5210 C CA . PRO A 1 655 ? 59.583 -15.929 -8.474 1.00 22.21 655 PRO A CA 1
ATOM 5211 C C . PRO A 1 655 ? 60.100 -15.234 -7.210 1.00 20.20 655 PRO A C 1
ATOM 5212 O O . PRO A 1 655 ? 61.116 -14.585 -7.301 1.00 22.65 655 PRO A O 1
ATOM 5216 N N . ASP A 1 656 ? 59.454 -15.459 -6.094 1.00 22.18 656 ASP A N 1
ATOM 5217 C CA . ASP A 1 656 ? 59.878 -14.814 -4.855 1.00 22.29 656 ASP A CA 1
ATOM 5218 C C . ASP A 1 656 ? 61.331 -15.239 -4.564 1.00 26.09 656 ASP A C 1
ATOM 5219 O O . ASP A 1 656 ? 61.602 -16.409 -4.575 1.00 22.47 656 ASP A O 1
ATOM 5224 N N . GLU A 1 657 ? 62.200 -14.274 -4.320 1.00 23.88 657 GLU A N 1
ATOM 5225 C CA . GLU A 1 657 ? 63.640 -14.521 -4.091 1.00 21.99 657 GLU A CA 1
ATOM 5226 C C . GLU A 1 657 ? 63.784 -15.396 -2.844 1.00 23.34 657 GLU A C 1
ATOM 5227 O O . GLU A 1 657 ? 64.607 -16.363 -2.923 1.00 21.31 657 GLU A O 1
ATOM 5233 N N . ALA A 1 658 ? 63.140 -15.092 -1.729 1.00 20.47 658 ALA A N 1
ATOM 5234 C CA . ALA A 1 658 ? 63.350 -15.866 -0.510 1.00 22.29 658 ALA A CA 1
ATOM 5235 C C . ALA A 1 658 ? 62.969 -17.328 -0.791 1.00 20.80 658 ALA A C 1
ATOM 5236 O O . ALA A 1 658 ? 63.635 -18.267 -0.323 1.00 20.99 658 ALA A O 1
ATOM 5238 N N . ASP A 1 659 ? 61.864 -17.539 -1.485 1.00 20.76 659 ASP A N 1
ATOM 5239 C CA . ASP A 1 659 ? 61.411 -18.883 -1.863 1.00 18.88 659 ASP A CA 1
ATOM 5240 C C . ASP A 1 659 ? 62.470 -19.618 -2.685 1.00 20.41 659 ASP A C 1
ATOM 5241 O O . ASP A 1 659 ? 62.792 -20.770 -2.381 1.00 20.49 659 ASP A O 1
ATOM 5246 N N . LEU A 1 660 ? 63.009 -18.925 -3.676 1.00 18.60 660 LEU A N 1
ATOM 5247 C CA . LEU A 1 660 ? 63.988 -19.562 -4.589 1.00 19.07 660 LEU A CA 1
ATOM 5248 C C . LEU A 1 660 ? 65.225 -19.929 -3.785 1.00 18.97 660 LEU A C 1
ATOM 5249 O O . LEU A 1 660 ? 65.747 -21.081 -3.937 1.00 18.79 660 LEU A O 1
ATOM 5254 N N . LEU A 1 661 ? 65.618 -19.061 -2.842 1.00 18.54 661 LEU A N 1
ATOM 5255 C CA . LEU A 1 661 ? 66.859 -19.360 -2.072 1.00 21.45 661 LEU A CA 1
ATOM 5256 C C . LEU A 1 661 ? 66.595 -20.450 -1.101 1.00 19.54 661 LEU A C 1
ATOM 5257 O O . LEU A 1 661 ? 67.493 -21.228 -0.805 1.00 20.23 661 LEU A O 1
ATOM 5262 N N . GLN A 1 662 ? 65.408 -20.512 -0.516 1.00 17.94 662 GLN A N 1
ATOM 5263 C CA . GLN A 1 662 ? 65.143 -21.489 0.492 1.00 18.56 662 GLN A CA 1
ATOM 5264 C C . GLN A 1 662 ? 64.940 -22.876 -0.123 1.00 18.17 662 GLN A C 1
ATOM 5265 O O . GLN A 1 662 ? 65.416 -23.875 0.491 1.00 20.24 662 GLN A O 1
ATOM 5271 N N . ARG A 1 663 ? 64.262 -23.022 -1.248 1.00 17.27 663 ARG A N 1
ATOM 5272 C CA . ARG A 1 663 ? 64.114 -24.366 -1.844 1.00 17.27 663 ARG A CA 1
ATOM 5273 C C . ARG A 1 663 ? 65.451 -24.785 -2.475 1.00 17.25 663 ARG A C 1
ATOM 5274 O O . ARG A 1 663 ? 65.739 -26.003 -2.479 1.00 17.48 663 ARG A O 1
ATOM 5282 N N . GLY A 1 664 ? 66.216 -23.865 -2.996 1.00 17.78 664 GLY A N 1
ATOM 5283 C CA . GLY A 1 664 ? 67.593 -24.165 -3.426 1.00 16.48 664 GLY A CA 1
ATOM 5284 C C . GLY A 1 664 ? 67.657 -24.858 -4.768 1.00 18.28 664 GLY A C 1
ATOM 5285 O O . GLY A 1 664 ? 68.755 -25.325 -5.100 1.00 18.03 664 GLY A O 1
ATOM 5286 N N . GLN A 1 665 ? 66.561 -24.819 -5.551 1.00 17.49 665 GLN A N 1
ATOM 5287 C CA . GLN A 1 665 ? 66.559 -25.524 -6.807 1.00 19.73 665 GLN A CA 1
ATOM 5288 C C . GLN A 1 665 ? 66.343 -24.650 -8.030 1.00 19.47 665 GLN A C 1
ATOM 5289 O O . GLN A 1 665 ? 65.611 -23.646 -7.965 1.00 20.05 665 GLN A O 1
ATOM 5295 N N . LEU A 1 666 ? 66.917 -25.015 -9.157 1.00 18.43 666 LEU A N 1
ATOM 5296 C CA . LEU A 1 666 ? 66.539 -24.395 -10.405 1.00 19.18 666 LEU A CA 1
ATOM 5297 C C . LEU A 1 666 ? 65.104 -24.810 -10.700 1.00 17.57 666 LEU A C 1
ATOM 5298 O O . LEU A 1 666 ? 64.706 -25.976 -10.515 1.00 18.06 666 LEU A O 1
ATOM 5303 N N . PRO A 1 667 ? 64.217 -23.858 -11.264 1.00 17.70 667 PRO A N 1
ATOM 5304 C CA . PRO A 1 667 ? 62.840 -24.228 -11.568 1.00 18.99 667 PRO A CA 1
ATOM 5305 C C . PRO A 1 667 ? 62.663 -24.948 -12.887 1.00 21.54 667 PRO A C 1
ATOM 5306 O O . PRO A 1 667 ? 61.868 -24.567 -13.759 1.00 20.12 667 PRO A O 1
ATOM 5310 N N . VAL A 1 668 ? 63.408 -26.058 -13.063 1.00 17.93 668 VAL A N 1
ATOM 5311 C CA . VAL A 1 668 ? 63.428 -26.832 -14.297 1.00 17.77 668 VAL A CA 1
ATOM 5312 C C . VAL A 1 668 ? 62.929 -28.238 -14.162 1.00 19.45 668 VAL A C 1
ATOM 5313 O O . VAL A 1 668 ? 63.045 -29.038 -15.093 1.00 19.11 668 VAL A O 1
ATOM 5317 N N . PHE A 1 669 ? 62.396 -28.562 -12.964 1.00 18.04 669 PHE A N 1
ATOM 5318 C CA . PHE A 1 669 ? 61.802 -29.834 -12.672 1.00 19.31 669 PHE A CA 1
ATOM 5319 C C . PHE A 1 669 ? 61.046 -29.696 -11.383 1.00 18.00 669 PHE A C 1
ATOM 5320 O O . PHE A 1 669 ? 61.272 -28.744 -10.602 1.00 16.83 669 PHE A O 1
ATOM 5328 N N . ILE A 1 670 ? 60.196 -30.659 -11.100 1.00 16.57 670 ILE A N 1
ATOM 5329 C CA . ILE A 1 670 ? 59.574 -30.791 -9.811 1.00 16.06 670 ILE A CA 1
ATOM 5330 C C . ILE A 1 670 ? 60.264 -31.987 -9.136 1.00 15.05 670 ILE A C 1
ATOM 5331 O O . ILE A 1 670 ? 60.404 -33.083 -9.716 1.00 16.57 670 ILE A O 1
ATOM 5336 N N . PRO A 1 671 ? 60.786 -31.723 -7.919 1.00 14.83 671 PRO A N 1
ATOM 5337 C CA . PRO A 1 671 ? 61.472 -32.799 -7.184 1.00 15.08 671 PRO A CA 1
ATOM 5338 C C . PRO A 1 671 ? 60.573 -33.746 -6.541 1.00 16.11 671 PRO A C 1
ATOM 5339 O O . PRO A 1 671 ? 59.349 -33.497 -6.406 1.00 16.93 671 PRO A O 1
ATOM 5343 N N . ASN A 1 672 ? 61.003 -34.929 -6.044 1.00 15.49 672 ASN A N 1
ATOM 5344 C CA . ASN A 1 672 ? 60.089 -35.805 -5.340 1.00 16.04 672 ASN A CA 1
ATOM 5345 C C . ASN A 1 672 ? 59.538 -35.153 -4.056 1.00 14.14 672 ASN A C 1
ATOM 5346 O O . ASN A 1 672 ? 58.405 -35.436 -3.624 1.00 16.89 672 ASN A O 1
ATOM 5351 N N . TYR A 1 673 ? 60.291 -34.245 -3.433 1.00 15.46 673 TYR A N 1
ATOM 5352 C CA . TYR A 1 673 ? 59.766 -33.590 -2.254 1.00 14.99 673 TYR A CA 1
ATOM 5353 C C . TYR A 1 673 ? 60.414 -32.253 -2.036 1.00 16.24 673 TYR A C 1
ATOM 5354 O O . TYR A 1 673 ? 61.564 -32.046 -2.442 1.00 16.09 673 TYR A O 1
ATOM 5363 N N . TYR A 1 674 ? 59.732 -31.328 -1.328 1.00 14.71 674 TYR A N 1
ATOM 5364 C CA . TYR A 1 674 ? 60.277 -30.256 -0.649 1.00 14.49 674 TYR A CA 1
ATOM 5365 C C . TYR A 1 674 ? 60.125 -30.553 0.851 1.00 14.86 674 TYR A C 1
ATOM 5366 O O . TYR A 1 674 ? 59.136 -31.093 1.318 1.00 15.41 674 TYR A O 1
ATOM 5375 N N . ARG A 1 675 ? 61.136 -30.159 1.644 1.00 15.99 675 ARG A N 1
ATOM 5376 C CA . ARG A 1 675 ? 61.109 -30.555 3.073 1.00 16.39 675 ARG A CA 1
ATOM 5377 C C . ARG A 1 675 ? 59.820 -30.053 3.769 1.00 16.51 675 ARG A C 1
ATOM 5378 O O . ARG A 1 675 ? 59.379 -28.900 3.520 1.00 18.62 675 ARG A O 1
ATOM 5386 N N . GLY A 1 676 ? 59.212 -30.901 4.550 1.00 15.17 676 GLY A N 1
ATOM 5387 C CA . GLY A 1 676 ? 58.035 -30.562 5.341 1.00 16.66 676 GLY A CA 1
ATOM 5388 C C . GLY A 1 676 ? 58.292 -30.306 6.770 1.00 15.73 676 GLY A C 1
ATOM 5389 O O . GLY A 1 676 ? 59.270 -29.602 7.058 1.00 17.87 676 GLY A O 1
ATOM 5390 N N . ALA A 1 677 ? 57.480 -30.930 7.616 1.00 17.70 677 ALA A N 1
ATOM 5391 C CA . ALA A 1 677 ? 57.569 -30.692 9.026 1.00 19.63 677 ALA A CA 1
ATOM 5392 C C . ALA A 1 677 ? 57.688 -29.171 9.268 1.00 19.71 677 ALA A C 1
ATOM 5393 O O . ALA A 1 677 ? 58.496 -28.667 10.056 1.00 20.04 677 ALA A O 1
ATOM 5395 N N . TYR A 1 678 ? 56.829 -28.387 8.578 1.00 19.34 678 TYR A N 1
ATOM 5396 C CA . TYR A 1 678 ? 56.911 -26.987 8.585 1.00 18.97 678 TYR A CA 1
ATOM 5397 C C . TYR A 1 678 ? 56.739 -26.356 10.025 1.00 16.72 678 TYR A C 1
ATOM 5398 O O . TYR A 1 678 ? 57.348 -25.297 10.174 1.00 20.59 678 TYR A O 1
ATOM 5407 N N . TYR A 1 679 ? 55.871 -26.921 10.812 1.00 19.83 679 TYR A N 1
ATOM 5408 C CA . TYR A 1 679 ? 55.645 -26.395 12.129 1.00 21.87 679 TYR A CA 1
ATOM 5409 C C . TYR A 1 679 ? 56.780 -26.801 13.072 1.00 25.51 679 TYR A C 1
ATOM 5410 O O . TYR A 1 679 ? 57.307 -25.974 13.878 1.00 24.98 679 TYR A O 1
ATOM 5419 N N . GLN A 1 680 ? 57.300 -28.012 12.918 1.00 20.78 680 GLN A N 1
ATOM 5420 C CA . GLN A 1 680 ? 58.314 -28.541 13.832 1.00 19.22 680 GLN A CA 1
ATOM 5421 C C . GLN A 1 680 ? 59.664 -28.047 13.586 1.00 19.57 680 GLN A C 1
ATOM 5422 O O . GLN A 1 680 ? 60.462 -27.860 14.522 1.00 21.94 680 GLN A O 1
ATOM 5428 N N . HIS A 1 681 ? 60.010 -27.887 12.312 1.00 19.61 681 HIS A N 1
ATOM 5429 C CA . HIS A 1 681 ? 61.345 -27.454 11.896 1.00 21.49 681 HIS A CA 1
ATOM 5430 C C . HIS A 1 681 ? 61.338 -26.417 10.813 1.00 21.67 681 HIS A C 1
ATOM 5431 O O . HIS A 1 681 ? 61.644 -26.665 9.622 1.00 19.89 681 HIS A O 1
ATOM 5438 N N . PRO A 1 682 ? 60.945 -25.190 11.158 1.00 21.55 682 PRO A N 1
ATOM 5439 C CA . PRO A 1 682 ? 60.809 -24.166 10.144 1.00 22.02 682 PRO A CA 1
ATOM 5440 C C . PRO A 1 682 ? 62.048 -23.859 9.352 1.00 21.83 682 PRO A C 1
ATOM 5441 O O . PRO A 1 682 ? 61.956 -23.487 8.192 1.00 21.31 682 PRO A O 1
ATOM 5445 N N . ARG A 1 683 ? 63.272 -23.972 9.928 1.00 19.53 683 ARG A N 1
ATOM 5446 C CA . ARG A 1 683 ? 64.463 -23.475 9.227 1.00 20.48 683 ARG A CA 1
ATOM 5447 C C . ARG A 1 683 ? 64.695 -24.168 7.838 1.00 17.95 683 ARG A C 1
ATOM 5448 O O . ARG A 1 683 ? 65.178 -23.538 6.957 1.00 19.24 683 ARG A O 1
ATOM 5456 N N . THR A 1 684 ? 64.400 -25.457 7.833 1.00 18.17 684 THR A N 1
ATOM 5457 C CA . THR A 1 684 ? 64.686 -26.262 6.703 1.00 17.35 684 THR A CA 1
ATOM 5458 C C . THR A 1 684 ? 63.485 -26.465 5.810 1.00 18.61 684 THR A C 1
ATOM 5459 O O . THR A 1 684 ? 63.615 -27.058 4.710 1.00 17.78 684 THR A O 1
ATOM 5463 N N . ALA A 1 685 ? 62.295 -26.004 6.221 1.00 17.98 685 ALA A N 1
ATOM 5464 C CA . ALA A 1 685 ? 61.106 -26.297 5.450 1.00 17.53 685 ALA A CA 1
ATOM 5465 C C . ALA A 1 685 ? 61.169 -25.702 4.045 1.00 17.29 685 ALA A C 1
ATOM 5466 O O . ALA A 1 685 ? 61.650 -24.561 3.858 1.00 18.88 685 ALA A O 1
ATOM 5468 N N . GLY A 1 686 ? 60.753 -26.469 3.012 1.00 17.16 686 GLY A N 1
ATOM 5469 C CA . GLY A 1 686 ? 60.846 -26.097 1.653 1.00 17.08 686 GLY A CA 1
ATOM 5470 C C . GLY A 1 686 ? 62.031 -26.578 0.858 1.00 17.39 686 GLY A C 1
ATOM 5471 O O . GLY A 1 686 ? 62.033 -26.498 -0.364 1.00 17.49 686 GLY A O 1
ATOM 5472 N N . ARG A 1 687 ? 63.126 -26.971 1.620 1.00 15.51 687 ARG A N 1
ATOM 5473 C CA . ARG A 1 687 ? 64.319 -27.361 0.920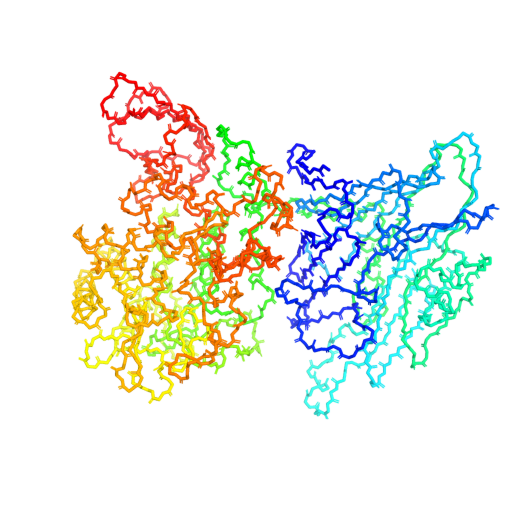 1.00 15.74 687 ARG A CA 1
ATOM 5474 C C . ARG A 1 687 ? 64.016 -28.468 -0.097 1.00 15.35 687 ARG A C 1
ATOM 5475 O O . ARG A 1 687 ? 63.425 -29.499 0.215 1.00 15.39 687 ARG A O 1
ATOM 5483 N N . SER A 1 688 ? 64.530 -28.338 -1.339 1.00 16.00 688 SER A N 1
ATOM 5484 C CA . SER A 1 688 ? 64.287 -29.304 -2.377 1.00 14.99 688 SER A CA 1
ATOM 5485 C C . SER A 1 688 ? 65.119 -30.622 -2.151 1.00 14.97 688 SER A C 1
ATOM 5486 O O . SER A 1 688 ? 66.331 -30.506 -1.772 1.00 16.54 688 SER A O 1
ATOM 5489 N N . SER A 1 689 ? 64.519 -31.730 -2.419 1.00 15.46 689 SER A N 1
ATOM 5490 C CA . SER A 1 689 ? 65.286 -33.002 -2.416 1.00 15.01 689 SER A CA 1
ATOM 5491 C C . SER A 1 689 ? 66.290 -33.037 -3.582 1.00 15.27 689 SER A C 1
ATOM 5492 O O . SER A 1 689 ? 67.260 -33.847 -3.577 1.00 16.02 689 SER A O 1
ATOM 5495 N N . GLN A 1 690 ? 66.075 -32.255 -4.633 1.00 14.93 690 GLN A N 1
ATOM 5496 C CA . GLN A 1 690 ? 66.789 -32.253 -5.886 1.00 14.66 690 GLN A CA 1
ATOM 5497 C C . GLN A 1 690 ? 66.660 -33.495 -6.691 1.00 16.70 690 GLN A C 1
ATOM 5498 O O . GLN A 1 690 ? 67.393 -33.600 -7.700 1.00 18.03 690 GLN A O 1
ATOM 5504 N N . LEU A 1 691 ? 65.712 -34.346 -6.346 1.00 16.87 691 LEU A N 1
ATOM 5505 C CA . LEU A 1 691 ? 65.550 -35.644 -7.053 1.00 16.16 691 LEU A CA 1
ATOM 5506 C C . LEU A 1 691 ? 64.515 -35.448 -8.223 1.00 18.23 691 LEU A C 1
ATOM 5507 O O . LEU A 1 691 ? 63.343 -35.196 -7.924 1.00 19.35 691 LEU A O 1
ATOM 5512 N N . PHE A 1 692 ? 65.006 -35.611 -9.445 1.00 16.49 692 PHE A N 1
ATOM 5513 C CA A PHE A 1 692 ? 64.095 -35.433 -10.558 0.50 16.50 692 PHE A CA 1
ATOM 5514 C CA B PHE A 1 692 ? 64.255 -35.522 -10.750 0.50 18.09 692 PHE A CA 1
ATOM 5515 C C . PHE A 1 692 ? 63.288 -36.679 -10.884 1.00 16.00 692 PHE A C 1
ATOM 5516 O O . PHE A 1 692 ? 62.282 -36.593 -11.555 1.00 16.67 692 PHE A O 1
ATOM 5531 N N . ASN A 1 693 ? 63.623 -37.846 -10.321 1.00 15.81 693 ASN A N 1
ATOM 5532 C CA . ASN A 1 693 ? 62.789 -39.026 -10.394 1.00 16.70 693 ASN A CA 1
ATOM 5533 C C . ASN A 1 693 ? 61.563 -38.923 -9.489 1.00 18.62 693 ASN A C 1
ATOM 5534 O O . ASN A 1 693 ? 61.715 -38.868 -8.206 1.00 19.20 693 ASN A O 1
ATOM 5539 N N . THR A 1 694 ? 60.386 -38.803 -10.093 1.00 15.93 694 THR A N 1
ATOM 5540 C CA . THR A 1 694 ? 59.175 -38.701 -9.339 1.00 16.84 694 THR A CA 1
ATOM 5541 C C . THR A 1 694 ? 57.916 -38.933 -10.234 1.00 18.44 694 THR A C 1
ATOM 5542 O O . THR A 1 694 ? 57.828 -38.429 -11.315 1.00 17.29 694 THR A O 1
ATOM 5546 N N . GLY A 1 695 ? 56.985 -39.750 -9.755 1.00 17.30 695 GLY A N 1
ATOM 5547 C CA . GLY A 1 695 ? 55.726 -39.953 -10.421 1.00 18.34 695 GLY A CA 1
ATOM 5548 C C . GLY A 1 695 ? 54.814 -38.771 -10.369 1.00 17.22 695 GLY A C 1
ATOM 5549 O O . GLY A 1 695 ? 53.716 -38.809 -10.969 1.00 19.15 695 GLY A O 1
ATOM 5550 N N . THR A 1 696 ? 55.175 -37.713 -9.663 1.00 17.48 696 THR A N 1
ATOM 5551 C CA . THR A 1 696 ? 54.411 -36.520 -9.598 1.00 16.39 696 THR A CA 1
ATOM 5552 C C . THR A 1 696 ? 54.057 -36.009 -10.947 1.00 16.94 696 THR A C 1
ATOM 5553 O O . THR A 1 696 ? 52.959 -35.490 -11.180 1.00 17.43 696 THR A O 1
ATOM 5557 N N . VAL A 1 697 ? 55.061 -35.947 -11.810 1.00 15.93 697 VAL A N 1
ATOM 5558 C CA . VAL A 1 697 ? 54.879 -35.113 -12.999 1.00 15.89 697 VAL A CA 1
ATOM 5559 C C . VAL A 1 697 ? 53.876 -35.669 -14.015 1.00 14.75 697 VAL A C 1
ATOM 5560 O O . VAL A 1 697 ? 53.233 -34.794 -14.675 1.00 16.05 697 VAL A O 1
ATOM 5564 N N . SER A 1 698 ? 53.629 -36.946 -14.145 1.00 15.01 698 SER A N 1
ATOM 5565 C CA . SER A 1 698 ? 52.567 -37.442 -15.038 1.00 16.48 698 SER A CA 1
ATOM 5566 C C . SER A 1 698 ? 51.241 -36.891 -14.591 1.00 15.96 698 SER A C 1
ATOM 5567 O O . SER A 1 698 ? 50.415 -36.420 -15.410 1.00 16.05 698 SER A O 1
ATOM 5570 N N . TRP A 1 699 ? 51.046 -36.863 -13.289 1.00 16.11 699 TRP A N 1
ATOM 5571 C CA . TRP A 1 699 ? 49.786 -36.355 -12.707 1.00 16.76 699 TRP A CA 1
ATOM 5572 C C . TRP A 1 699 ? 49.724 -34.873 -12.787 1.00 15.64 699 TRP A C 1
ATOM 5573 O O . TRP A 1 699 ? 48.612 -34.285 -13.019 1.00 18.47 699 TRP A O 1
ATOM 5584 N N . VAL A 1 700 ? 50.789 -34.104 -12.585 1.00 15.20 700 VAL A N 1
ATOM 5585 C CA . VAL A 1 700 ? 50.719 -32.653 -12.687 1.00 16.52 700 VAL A CA 1
ATOM 5586 C C . VAL A 1 700 ? 50.310 -32.265 -14.131 1.00 16.60 700 VAL A C 1
ATOM 5587 O O . VAL A 1 700 ? 49.473 -31.389 -14.378 1.00 17.52 700 VAL A O 1
ATOM 5591 N N . TYR A 1 701 ? 50.918 -32.946 -15.116 1.00 16.46 701 TYR A N 1
ATOM 5592 C CA . TYR A 1 701 ? 50.620 -32.717 -16.550 1.00 16.07 701 TYR A CA 1
ATOM 5593 C C . TYR A 1 701 ? 49.197 -33.041 -16.858 1.00 16.28 701 TYR A C 1
ATOM 5594 O O . TYR A 1 701 ? 48.504 -32.133 -17.436 1.00 17.16 701 TYR A O 1
ATOM 5603 N N . ARG A 1 702 ? 48.674 -34.180 -16.362 1.00 15.36 702 ARG A N 1
ATOM 5604 C CA . ARG A 1 702 ? 47.261 -34.465 -16.506 1.00 16.63 702 ARG A CA 1
ATOM 5605 C C . ARG A 1 702 ? 46.388 -33.449 -15.880 1.00 15.94 702 ARG A C 1
ATOM 5606 O O . ARG A 1 702 ? 45.372 -32.990 -16.528 1.00 16.80 702 ARG A O 1
ATOM 5614 N N . CYS A 1 703 ? 46.702 -32.957 -14.689 1.00 16.51 703 CYS A N 1
ATOM 5615 C CA . CYS A 1 703 ? 45.866 -31.962 -14.009 1.00 17.57 703 CYS A CA 1
ATOM 5616 C C . CYS A 1 703 ? 45.823 -30.682 -14.838 1.00 17.56 703 CYS A C 1
ATOM 5617 O O . CYS A 1 703 ? 44.733 -30.020 -14.938 1.00 18.40 703 CYS A O 1
ATOM 5620 N N . LEU A 1 704 ? 46.958 -30.251 -15.373 1.00 17.02 704 LEU A N 1
ATOM 5621 C CA . LEU A 1 704 ? 46.951 -29.007 -16.141 1.00 17.80 704 LEU A CA 1
ATOM 5622 C C . LEU A 1 704 ? 46.142 -29.233 -17.446 1.00 19.57 704 LEU A C 1
ATOM 5623 O O . LEU A 1 704 ? 45.323 -28.308 -17.820 1.00 19.66 704 LEU A O 1
ATOM 5628 N N . ILE A 1 705 ? 46.327 -30.323 -18.149 1.00 15.82 705 ILE A N 1
ATOM 5629 C CA . ILE A 1 705 ? 45.717 -30.526 -19.467 1.00 17.57 705 ILE A CA 1
ATOM 5630 C C . ILE A 1 705 ? 44.195 -30.622 -19.299 1.00 19.15 705 ILE A C 1
ATOM 5631 O O . ILE A 1 705 ? 43.417 -29.918 -20.012 1.00 19.04 705 ILE A O 1
ATOM 5636 N N . GLU A 1 706 ? 43.780 -31.530 -18.432 1.00 16.23 706 GLU A N 1
ATOM 5637 C CA . GLU A 1 706 ? 42.357 -31.928 -18.322 1.00 15.76 706 GLU A CA 1
ATOM 5638 C C . GLU A 1 706 ? 41.606 -31.160 -17.313 1.00 19.21 706 GLU A C 1
ATOM 5639 O O . GLU A 1 706 ? 40.338 -31.048 -17.444 1.00 19.87 706 GLU A O 1
ATOM 5645 N N . GLY A 1 707 ? 42.261 -30.565 -16.330 1.00 18.29 707 GLY A N 1
ATOM 5646 C CA . GLY A 1 707 ? 41.610 -29.990 -15.171 1.00 18.82 707 GLY A CA 1
ATOM 5647 C C . GLY A 1 707 ? 41.711 -28.489 -15.141 1.00 22.40 707 GLY A C 1
ATOM 5648 O O . GLY A 1 707 ? 40.665 -27.815 -15.255 1.00 21.58 707 GLY A O 1
ATOM 5649 N N . VAL A 1 708 ? 42.895 -27.860 -15.144 1.00 18.78 708 VAL A N 1
ATOM 5650 C CA . VAL A 1 708 ? 43.021 -26.451 -15.085 1.00 17.85 708 VAL A CA 1
ATOM 5651 C C . VAL A 1 708 ? 42.625 -25.870 -16.449 1.00 21.29 708 VAL A C 1
ATOM 5652 O O . VAL A 1 708 ? 41.684 -25.001 -16.518 1.00 20.58 708 VAL A O 1
ATOM 5656 N N . PHE A 1 709 ? 43.300 -26.265 -17.511 1.00 17.65 709 PHE A N 1
ATOM 5657 C CA . PHE A 1 709 ? 42.925 -25.771 -18.856 1.00 18.87 709 PHE A CA 1
ATOM 5658 C C . PHE A 1 709 ? 41.695 -26.501 -19.322 1.00 18.48 709 PHE A C 1
ATOM 5659 O O . PHE A 1 709 ? 40.972 -25.952 -20.243 1.00 19.29 709 PHE A O 1
ATOM 5667 N N . GLY A 1 710 ? 41.315 -27.654 -18.783 1.00 16.94 710 GLY A N 1
ATOM 5668 C CA . GLY A 1 710 ? 40.027 -28.294 -19.040 1.00 17.06 710 GLY A CA 1
ATOM 5669 C C . GLY A 1 710 ? 39.811 -28.755 -20.433 1.00 19.66 710 GLY A C 1
ATOM 5670 O O . GLY A 1 710 ? 38.737 -28.525 -21.030 1.00 19.66 710 GLY A O 1
ATOM 5671 N N . LEU A 1 711 ? 40.822 -29.342 -21.078 1.00 15.78 711 LEU A N 1
ATOM 5672 C CA . LEU A 1 711 ? 40.749 -29.829 -22.479 1.00 16.52 711 LEU A CA 1
ATOM 5673 C C . LEU A 1 711 ? 40.911 -31.318 -22.426 1.00 19.17 711 LEU A C 1
ATOM 5674 O O . LEU A 1 711 ? 42.063 -31.840 -22.505 1.00 18.28 711 LEU A O 1
ATOM 5679 N N . LYS A 1 712 ? 39.808 -32.034 -22.183 1.00 17.30 712 LYS A N 1
ATOM 5680 C CA . LYS A 1 712 ? 39.866 -33.456 -21.817 1.00 17.08 712 LYS A CA 1
ATOM 5681 C C . LYS A 1 712 ? 39.180 -34.328 -22.839 1.00 20.18 712 LYS A C 1
ATOM 5682 O O . LYS A 1 712 ? 38.065 -33.965 -23.332 1.00 19.59 712 LYS A O 1
ATOM 5688 N N . GLY A 1 713 ? 39.715 -35.447 -23.214 1.00 17.44 713 GLY A N 1
ATOM 5689 C CA . GLY A 1 713 ? 39.065 -36.342 -24.156 1.00 16.30 713 GLY A CA 1
ATOM 5690 C C . GLY A 1 713 ? 37.866 -37.099 -23.587 1.00 18.50 713 GLY A C 1
ATOM 5691 O O . GLY A 1 713 ? 37.827 -37.459 -22.418 1.00 17.36 713 GLY A O 1
ATOM 5692 N N . SER A 1 714 ? 36.942 -37.492 -24.483 1.00 19.03 714 SER A N 1
ATOM 5693 C CA . SER A 1 714 ? 35.863 -38.407 -24.225 1.00 16.97 714 SER A CA 1
ATOM 5694 C C . SER A 1 714 ? 35.517 -39.198 -25.467 1.00 16.43 714 SER A C 1
ATOM 5695 O O . SER A 1 714 ? 36.052 -38.926 -26.559 1.00 17.16 714 SER A O 1
ATOM 5698 N N . PRO A 1 715 ? 34.618 -40.178 -25.368 1.00 17.85 715 PRO A N 1
ATOM 5699 C CA . PRO A 1 715 ? 34.261 -40.916 -26.578 1.00 16.43 715 PRO A CA 1
ATOM 5700 C C . PRO A 1 715 ? 33.576 -40.049 -27.657 1.00 20.68 715 PRO A C 1
ATOM 5701 O O . PRO A 1 715 ? 33.610 -40.437 -28.777 1.00 23.19 715 PRO A O 1
ATOM 5705 N N . GLN A 1 716 ? 33.186 -38.908 -27.288 1.00 19.92 716 GLN A N 1
ATOM 5706 C CA . GLN A 1 716 ? 32.622 -37.999 -28.337 1.00 20.95 716 GLN A CA 1
ATOM 5707 C C . GLN A 1 716 ? 33.586 -36.996 -28.904 1.00 23.91 716 GLN A C 1
ATOM 5708 O O . GLN A 1 716 ? 33.325 -36.468 -30.025 1.00 24.88 716 GLN A O 1
ATOM 5714 N N . GLY A 1 717 ? 34.718 -36.676 -28.255 1.00 19.93 717 GLY A N 1
ATOM 5715 C CA . GLY A 1 717 ? 35.591 -35.686 -28.778 1.00 19.75 717 GLY A CA 1
ATOM 5716 C C . GLY A 1 717 ? 36.282 -34.939 -27.708 1.00 17.61 717 GLY A C 1
ATOM 5717 O O . GLY A 1 717 ? 36.760 -35.659 -26.711 1.00 19.68 717 GLY A O 1
ATOM 5718 N N . LEU A 1 718 ? 36.463 -33.637 -27.768 1.00 18.17 718 LEU A N 1
ATOM 5719 C CA . LEU A 1 718 ? 37.204 -32.823 -26.834 1.00 19.01 718 LEU A CA 1
ATOM 5720 C C . LEU A 1 718 ? 36.276 -32.099 -25.938 1.00 22.05 718 LEU A C 1
ATOM 5721 O O . LEU A 1 718 ? 35.413 -31.284 -26.443 1.00 20.14 718 LEU A O 1
ATOM 5726 N N . VAL A 1 719 ? 36.332 -32.372 -24.657 1.00 17.86 719 VAL A N 1
ATOM 5727 C CA . VAL A 1 719 ? 35.464 -31.748 -23.675 1.00 19.65 719 VAL A CA 1
ATOM 5728 C C . VAL A 1 719 ? 36.094 -30.531 -23.110 1.00 23.41 719 VAL A C 1
ATOM 5729 O O . VAL A 1 719 ? 37.289 -30.552 -22.738 1.00 21.95 719 VAL A O 1
ATOM 5733 N N . VAL A 1 720 ? 35.426 -29.389 -23.120 1.00 17.44 720 VAL A N 1
ATOM 5734 C CA . VAL A 1 720 ? 35.908 -28.117 -22.651 1.00 18.81 720 VAL A CA 1
ATOM 5735 C C . VAL A 1 720 ? 35.322 -27.853 -21.303 1.00 21.95 720 VAL A C 1
ATOM 5736 O O . VAL A 1 720 ? 34.119 -27.597 -21.150 1.00 21.21 720 VAL A O 1
ATOM 5740 N N . GLN A 1 721 ? 36.185 -27.885 -20.261 1.00 19.65 721 GLN A N 1
ATOM 5741 C CA . GLN A 1 721 ? 35.778 -27.868 -18.881 1.00 20.24 721 GLN A CA 1
ATOM 5742 C C . GLN A 1 721 ? 36.811 -27.143 -18.011 1.00 21.07 721 GLN A C 1
ATOM 5743 O O . GLN A 1 721 ? 37.222 -27.722 -16.972 1.00 21.46 721 GLN A O 1
ATOM 5749 N N . PRO A 1 722 ? 37.226 -25.913 -18.335 1.00 19.47 722 PRO A N 1
ATOM 5750 C CA . PRO A 1 722 ? 38.281 -25.231 -17.626 1.00 20.49 722 PRO A CA 1
ATOM 5751 C C . PRO A 1 722 ? 37.991 -24.849 -16.186 1.00 23.65 722 PRO A C 1
ATOM 5752 O O . PRO A 1 722 ? 36.787 -24.706 -15.775 1.00 22.66 722 PRO A O 1
ATOM 5756 N N . GLN A 1 723 ? 39.052 -24.918 -15.388 1.00 21.21 723 GLN A N 1
ATOM 5757 C CA . GLN A 1 723 ? 39.081 -24.446 -14.012 1.00 18.25 723 GLN A CA 1
ATOM 5758 C C . GLN A 1 723 ? 40.174 -23.482 -13.798 1.00 20.50 723 GLN A C 1
ATOM 5759 O O . GLN A 1 723 ? 41.167 -23.721 -13.048 1.00 20.55 723 GLN A O 1
ATOM 5765 N N . LEU A 1 724 ? 40.115 -22.395 -14.526 1.00 20.88 724 LEU A N 1
ATOM 5766 C CA . LEU A 1 724 ? 41.169 -21.370 -14.463 1.00 20.01 724 LEU A CA 1
ATOM 5767 C C . LEU A 1 724 ? 41.115 -20.652 -13.133 1.00 23.90 724 LEU A C 1
ATOM 5768 O O . LEU A 1 724 ? 39.972 -20.370 -12.638 1.00 24.27 724 LEU A O 1
ATOM 5773 N N . PRO A 1 725 ? 42.229 -20.231 -12.561 1.00 23.15 725 PRO A N 1
ATOM 5774 C CA . PRO A 1 725 ? 42.103 -19.306 -11.390 1.00 23.35 725 PRO A CA 1
ATOM 5775 C C . PRO A 1 725 ? 41.421 -17.969 -11.824 1.00 23.20 725 PRO A C 1
ATOM 5776 O O . PRO A 1 725 ? 41.696 -17.417 -12.907 1.00 24.31 725 PRO A O 1
ATOM 5780 N N . VAL A 1 726 ? 40.601 -17.482 -10.884 1.00 27.34 726 VAL A N 1
ATOM 5781 C CA . VAL A 1 726 ? 39.865 -16.221 -11.179 1.00 25.99 726 VAL A CA 1
ATOM 5782 C C . VAL A 1 726 ? 40.712 -15.037 -11.445 1.00 27.69 726 VAL A C 1
ATOM 5783 O O . VAL A 1 726 ? 40.211 -14.139 -12.139 1.00 30.11 726 VAL A O 1
ATOM 5787 N N . ALA A 1 727 ? 41.943 -14.963 -10.986 1.00 26.24 727 ALA A N 1
ATOM 5788 C CA . ALA A 1 727 ? 42.779 -13.861 -11.267 1.00 28.80 727 ALA A CA 1
ATOM 5789 C C . ALA A 1 727 ? 43.046 -13.703 -12.762 1.00 28.54 727 ALA A C 1
ATOM 5790 O O . ALA A 1 727 ? 43.451 -12.614 -13.179 1.00 28.70 727 ALA A O 1
ATOM 5792 N N . TRP A 1 728 ? 42.913 -14.754 -13.556 1.00 25.02 728 TRP A N 1
ATOM 5793 C CA . TRP A 1 728 ? 43.278 -14.665 -14.988 1.00 27.44 728 TRP A CA 1
ATOM 5794 C C . TRP A 1 728 ? 42.102 -14.073 -15.793 1.00 26.46 728 TRP A C 1
ATOM 5795 O O . TRP A 1 728 ? 41.115 -14.757 -15.967 1.00 26.86 728 TRP A O 1
ATOM 5806 N N . GLN A 1 729 ? 42.320 -12.851 -16.286 1.00 27.83 729 GLN A N 1
ATOM 5807 C CA . GLN A 1 729 ? 41.295 -12.169 -17.178 1.00 28.42 729 GLN A CA 1
ATOM 5808 C C . GLN A 1 729 ? 41.249 -12.802 -18.504 1.00 26.83 729 GLN A C 1
ATOM 5809 O O . GLN A 1 729 ? 40.195 -12.999 -19.105 1.00 26.44 729 GLN A O 1
ATOM 5815 N N . THR A 1 730 ? 42.421 -13.180 -18.986 1.00 25.27 730 THR A N 1
ATOM 5816 C CA . THR A 1 730 ? 42.572 -13.902 -20.256 1.00 23.85 730 THR A CA 1
ATOM 5817 C C . THR A 1 730 ? 43.735 -14.941 -20.135 1.00 26.79 730 THR A C 1
ATOM 5818 O O . THR A 1 730 ? 44.539 -14.803 -19.263 1.00 25.64 730 THR A O 1
ATOM 5822 N N . ALA A 1 731 ? 43.701 -15.921 -21.040 1.00 24.84 731 ALA A N 1
ATOM 5823 C CA . ALA A 1 731 ? 44.746 -16.985 -21.154 1.00 22.76 731 ALA A CA 1
ATOM 5824 C C . ALA A 1 731 ? 44.563 -17.586 -22.466 1.00 21.44 731 ALA A C 1
ATOM 5825 O O . ALA A 1 731 ? 43.476 -17.601 -23.065 1.00 24.52 731 ALA A O 1
ATOM 5827 N N . GLU A 1 732 ? 45.619 -18.241 -22.965 1.00 20.51 732 GLU A N 1
ATOM 5828 C CA . GLU A 1 732 ? 45.553 -19.029 -24.193 1.00 21.08 732 GLU A CA 1
ATOM 5829 C C . GLU A 1 732 ? 46.248 -20.382 -23.951 1.00 21.88 732 GLU A C 1
ATOM 5830 O O . GLU A 1 732 ? 47.093 -20.487 -23.050 1.00 21.05 732 GLU A O 1
ATOM 5836 N N . ALA A 1 733 ? 45.818 -21.381 -24.733 1.00 21.88 733 ALA A N 1
ATOM 5837 C CA . ALA A 1 733 ? 46.515 -22.658 -24.777 1.00 23.21 733 ALA A CA 1
ATOM 5838 C C . ALA A 1 733 ? 46.466 -23.164 -26.159 1.00 22.63 733 ALA A C 1
ATOM 5839 O O . ALA A 1 733 ? 45.498 -22.905 -26.931 1.00 26.17 733 ALA A O 1
ATOM 5841 N N . VAL A 1 734 ? 47.474 -23.934 -26.563 1.00 17.79 734 VAL A N 1
ATOM 5842 C CA . VAL A 1 734 ? 47.452 -24.713 -27.763 1.00 16.95 734 VAL A CA 1
ATOM 5843 C C . VAL A 1 734 ? 47.463 -26.175 -27.415 1.00 19.70 734 VAL A C 1
ATOM 5844 O O . VAL A 1 734 ? 48.400 -26.611 -26.722 1.00 19.46 734 VAL A O 1
ATOM 5848 N N . ARG A 1 735 ? 46.417 -26.891 -27.754 1.00 17.33 735 ARG A N 1
ATOM 5849 C CA . ARG A 1 735 ? 46.196 -28.300 -27.339 1.00 17.27 735 ARG A CA 1
ATOM 5850 C C . ARG A 1 735 ? 46.294 -29.135 -28.597 1.00 18.15 735 ARG A C 1
ATOM 5851 O O . ARG A 1 735 ? 45.523 -28.968 -29.568 1.00 20.10 735 ARG A O 1
ATOM 5859 N N . GLU A 1 736 ? 47.198 -30.140 -28.629 1.00 16.35 736 GLU A N 1
ATOM 5860 C CA . GLU A 1 736 ? 47.194 -31.165 -29.591 1.00 17.36 736 GLU A CA 1
ATOM 5861 C C . GLU A 1 736 ? 46.354 -32.313 -29.091 1.00 18.97 736 GLU A C 1
ATOM 5862 O O . GLU A 1 736 ? 46.556 -32.761 -27.947 1.00 19.03 736 GLU A O 1
ATOM 5868 N N . PHE A 1 737 ? 45.438 -32.786 -29.920 1.00 17.04 737 PHE A N 1
ATOM 5869 C CA . PHE A 1 737 ? 44.479 -33.814 -29.507 1.00 17.50 737 PHE A CA 1
ATOM 5870 C C . PHE A 1 737 ? 44.003 -34.651 -30.674 1.00 19.27 737 PHE A C 1
ATOM 5871 O O . PHE A 1 737 ? 43.479 -34.042 -31.626 1.00 18.82 737 PHE A O 1
ATOM 5879 N N . ARG A 1 738 ? 44.178 -35.988 -30.640 1.00 17.04 738 ARG A N 1
ATOM 5880 C CA . ARG A 1 738 ? 43.786 -36.908 -31.686 1.00 16.82 738 ARG A CA 1
ATOM 5881 C C . ARG A 1 738 ? 44.151 -36.474 -33.049 1.00 20.56 738 ARG A C 1
ATOM 5882 O O . ARG A 1 738 ? 43.370 -36.576 -34.019 1.00 21.39 738 ARG A O 1
ATOM 5890 N N . GLY A 1 739 ? 45.352 -35.913 -33.158 1.00 18.17 739 GLY A N 1
ATOM 5891 C CA . GLY A 1 739 ? 45.907 -35.593 -34.453 1.00 20.46 739 GLY A CA 1
ATOM 5892 C C . GLY A 1 739 ? 45.575 -34.204 -34.898 1.00 19.15 739 GLY A C 1
ATOM 5893 O O . GLY A 1 739 ? 46.084 -33.833 -35.997 1.00 21.36 739 GLY A O 1
ATOM 5894 N N . ALA A 1 740 ? 44.750 -33.418 -34.194 1.00 17.69 740 ALA A N 1
ATOM 5895 C CA . ALA A 1 740 ? 44.358 -32.122 -34.575 1.00 18.81 740 ALA A CA 1
ATOM 5896 C C . ALA A 1 740 ? 44.968 -31.099 -33.592 1.00 21.59 740 ALA A C 1
ATOM 5897 O O . ALA A 1 740 ? 45.535 -31.468 -32.510 1.00 19.81 740 ALA A O 1
ATOM 5899 N N . THR A 1 741 ? 44.912 -29.825 -33.887 1.00 19.56 741 THR A N 1
ATOM 5900 C CA . THR A 1 741 ? 45.371 -28.777 -33.050 1.00 19.13 741 THR A CA 1
ATOM 5901 C C . THR A 1 741 ? 44.301 -27.786 -32.680 1.00 21.47 741 THR A C 1
ATOM 5902 O O . THR A 1 741 ? 43.502 -27.365 -33.617 1.00 21.87 741 THR A O 1
ATOM 5906 N N . PHE A 1 742 ? 44.135 -27.431 -31.404 1.00 18.71 742 PHE A N 1
ATOM 5907 C CA . PHE A 1 742 ? 43.113 -26.489 -30.937 1.00 19.40 742 PHE A CA 1
ATOM 5908 C C . PHE A 1 742 ? 43.810 -25.288 -30.370 1.00 25.78 742 PHE A C 1
ATOM 5909 O O . PHE A 1 742 ? 44.576 -25.399 -29.375 1.00 20.30 742 PHE A O 1
ATOM 5917 N N . ASN A 1 743 ? 43.616 -24.115 -30.996 1.00 19.38 743 ASN A N 1
ATOM 5918 C CA . ASN A 1 743 ? 44.133 -22.838 -30.481 1.00 19.23 743 ASN A CA 1
ATOM 5919 C C . ASN A 1 743 ? 43.086 -22.208 -29.652 1.00 21.96 743 ASN A C 1
ATOM 5920 O O . ASN A 1 743 ? 41.995 -21.796 -30.150 1.00 21.27 743 ASN A O 1
ATOM 5925 N N . VAL A 1 744 ? 43.199 -22.322 -28.349 1.00 19.90 744 VAL A N 1
ATOM 5926 C CA . VAL A 1 744 ? 42.188 -21.954 -27.407 1.00 21.03 744 VAL A CA 1
ATOM 5927 C C . VAL A 1 744 ? 42.450 -20.611 -26.768 1.00 21.97 744 VAL A C 1
ATOM 5928 O O . VAL A 1 744 ? 43.539 -20.309 -26.245 1.00 21.86 744 VAL A O 1
ATOM 5932 N N . SER A 1 745 ? 41.453 -19.693 -26.812 1.00 20.83 745 SER A N 1
ATOM 5933 C CA . SER A 1 745 ? 41.544 -18.427 -26.187 1.00 22.43 745 SER A CA 1
ATOM 5934 C C . SER A 1 745 ? 40.503 -18.374 -25.120 1.00 24.85 745 SER A C 1
ATOM 5935 O O . SER A 1 745 ? 39.325 -18.683 -25.389 1.00 26.91 745 SER A O 1
ATOM 5938 N N . TYR A 1 746 ? 40.854 -18.033 -23.896 1.00 21.50 746 TYR A N 1
ATOM 5939 C CA . TYR A 1 746 ? 39.984 -17.963 -22.773 1.00 22.86 746 TYR A CA 1
ATOM 5940 C C . TYR A 1 746 ? 39.854 -16.484 -22.327 1.00 21.84 746 TYR A C 1
ATOM 5941 O O . TYR A 1 746 ? 40.828 -15.748 -22.333 1.00 22.35 746 TYR A O 1
ATOM 5950 N N . ARG A 1 747 ? 38.573 -16.082 -22.089 1.00 26.52 747 ARG A N 1
ATOM 5951 C CA . ARG A 1 747 ? 38.327 -14.653 -21.746 1.00 29.60 747 ARG A CA 1
ATOM 5952 C C . ARG A 1 747 ? 37.120 -14.576 -20.788 1.00 27.32 747 ARG A C 1
ATOM 5953 O O . ARG A 1 747 ? 36.216 -1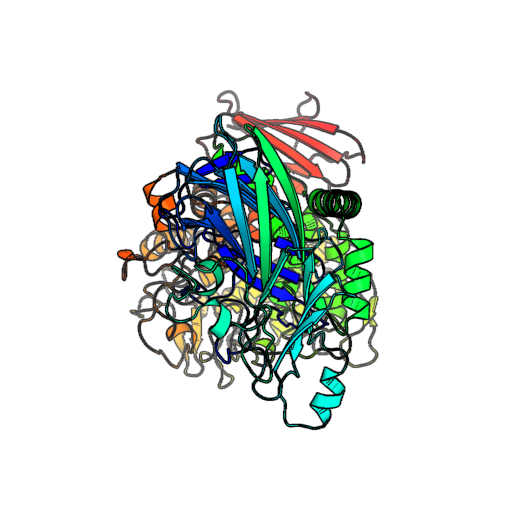5.378 -20.853 1.00 30.34 747 ARG A O 1
ATOM 5961 N N . LYS A 1 748 ? 37.240 -13.743 -19.782 1.00 36.78 748 LYS A N 1
ATOM 5962 C CA . LYS A 1 748 ? 36.171 -13.584 -18.759 1.00 42.34 748 LYS A CA 1
ATOM 5963 C C . LYS A 1 748 ? 35.188 -12.526 -19.307 1.00 44.58 748 LYS A C 1
ATOM 5964 O O . LYS A 1 748 ? 35.634 -11.570 -19.868 1.00 46.02 748 LYS A O 1
ATOM 5970 N N . SER A 1 749 ? 33.879 -12.758 -19.179 1.00 47.38 749 SER A N 1
ATOM 5971 C CA . SER A 1 749 ? 32.808 -11.826 -19.635 1.00 58.16 749 SER A CA 1
ATOM 5972 C C . SER A 1 749 ? 31.789 -11.659 -18.520 1.00 53.32 749 SER A C 1
ATOM 5973 O O . SER A 1 749 ? 31.430 -12.617 -17.818 1.00 48.41 749 SER A O 1
ATOM 5976 N N . SER A 1 750 ? 31.376 -10.415 -18.282 1.00 73.14 750 SER A N 1
ATOM 5977 C CA . SER A 1 750 ? 30.296 -10.142 -17.291 1.00 70.83 750 SER A CA 1
ATOM 5978 C C . SER A 1 750 ? 28.949 -10.058 -18.012 1.00 64.07 750 SER A C 1
ATOM 5979 O O . SER A 1 750 ? 27.946 -10.012 -17.332 1.00 74.45 750 SER A O 1
ATOM 5982 N N . ASP A 1 751 ? 28.936 -10.117 -19.358 1.00 61.29 751 ASP A N 1
ATOM 5983 C CA . ASP A 1 751 ? 27.683 -10.305 -20.151 1.00 66.66 751 ASP A CA 1
ATOM 5984 C C . ASP A 1 751 ? 27.039 -11.687 -20.101 1.00 61.84 751 ASP A C 1
ATOM 5985 O O . ASP A 1 751 ? 25.955 -11.883 -20.647 1.00 69.39 751 ASP A O 1
ATOM 5990 N N . ILE A 1 752 ? 27.678 -12.687 -19.532 1.00 57.24 752 ILE A N 1
ATOM 5991 C CA . ILE A 1 752 ? 27.104 -14.013 -19.679 1.00 47.29 752 ILE A CA 1
ATOM 5992 C C . ILE A 1 752 ? 26.978 -14.597 -18.333 1.00 43.65 752 ILE A C 1
ATOM 5993 O O . ILE A 1 752 ? 27.749 -14.269 -17.415 1.00 54.90 752 ILE A O 1
ATOM 5998 N N . LYS A 1 753 ? 26.027 -15.484 -18.206 1.00 48.24 753 LYS A N 1
ATOM 5999 C CA . LYS A 1 753 ? 25.794 -16.126 -16.960 1.00 60.39 753 LYS A CA 1
ATOM 6000 C C . LYS A 1 753 ? 26.426 -17.486 -16.957 1.00 54.59 753 LYS A C 1
ATOM 6001 O O . LYS A 1 753 ? 26.594 -18.055 -15.915 1.00 54.19 753 LYS A O 1
ATOM 6007 N N . GLU A 1 754 ? 26.756 -18.023 -18.122 1.00 49.48 754 GLU A N 1
ATOM 6008 C CA . GLU A 1 754 ? 27.243 -19.374 -18.208 1.00 49.26 754 GLU A CA 1
ATOM 6009 C C . GLU A 1 754 ? 28.306 -19.422 -19.296 1.00 40.65 754 GLU A C 1
ATOM 6010 O O . GLU A 1 754 ? 28.241 -18.631 -20.244 1.00 33.82 754 GLU A O 1
ATOM 6016 N N . MET A 1 755 ? 29.236 -20.405 -19.218 1.00 33.05 755 MET A N 1
ATOM 6017 C CA . MET A 1 755 ? 30.296 -20.474 -20.238 1.00 32.66 755 MET A CA 1
ATOM 6018 C C . MET A 1 755 ? 29.732 -20.492 -21.622 1.00 28.24 755 MET A C 1
ATOM 6019 O O . MET A 1 755 ? 28.823 -21.267 -21.944 1.00 35.05 755 MET A O 1
ATOM 6024 N N . GLU A 1 756 ? 30.364 -19.795 -22.527 1.00 29.01 756 GLU A N 1
ATOM 6025 C CA . GLU A 1 756 ? 30.060 -19.896 -23.933 1.00 31.73 756 GLU A CA 1
ATOM 6026 C C . GLU A 1 756 ? 31.287 -20.311 -24.747 1.00 28.69 756 GLU A C 1
ATOM 6027 O O . GLU A 1 756 ? 32.362 -19.709 -24.535 1.00 31.85 756 GLU A O 1
ATOM 6033 N N . ILE A 1 757 ? 31.109 -21.278 -25.617 1.00 25.92 757 ILE A N 1
ATOM 6034 C CA . ILE A 1 757 ? 32.144 -21.762 -26.488 1.00 27.89 757 ILE A CA 1
ATOM 6035 C C . ILE A 1 757 ? 31.868 -21.480 -27.944 1.00 31.02 757 ILE A C 1
ATOM 6036 O O . ILE A 1 757 ? 30.817 -21.874 -28.512 1.00 33.14 757 ILE A O 1
ATOM 6041 N N . GLN A 1 758 ? 32.847 -20.941 -28.617 1.00 28.66 758 GLN A N 1
ATOM 6042 C CA . GLN A 1 758 ? 32.779 -20.785 -30.075 1.00 32.39 758 GLN A CA 1
ATOM 6043 C C . GLN A 1 758 ? 33.841 -21.559 -30.735 1.00 34.37 758 GLN A C 1
ATOM 6044 O O . GLN A 1 758 ? 35.008 -21.516 -30.304 1.00 33.68 758 GLN A O 1
ATOM 6050 N N . LEU A 1 759 ? 33.505 -22.225 -31.796 1.00 27.11 759 LEU A N 1
ATOM 6051 C CA . LEU A 1 759 ? 34.400 -22.948 -32.607 1.00 27.14 759 LEU A CA 1
ATOM 6052 C C . LEU A 1 759 ? 34.490 -22.261 -33.959 1.00 38.08 759 LEU A C 1
ATOM 6053 O O . LEU A 1 759 ? 33.438 -22.147 -34.631 1.00 34.14 759 LEU A O 1
ATOM 6058 N N . ASN A 1 760 ? 35.665 -21.804 -34.348 1.00 33.21 760 ASN A N 1
ATOM 6059 C CA . ASN A 1 760 ? 35.849 -21.026 -35.609 1.00 37.00 760 ASN A CA 1
ATOM 6060 C C . ASN A 1 760 ? 34.768 -19.924 -35.679 1.00 41.63 760 ASN A C 1
ATOM 6061 O O . ASN A 1 760 ? 34.181 -19.781 -36.718 1.00 40.31 760 ASN A O 1
ATOM 6066 N N . GLU A 1 761 ? 34.529 -19.218 -34.557 1.00 39.38 761 GLU A N 1
ATOM 6067 C CA . GLU A 1 761 ? 33.585 -18.106 -34.478 1.00 49.84 761 GLU A CA 1
ATOM 6068 C C . GLU A 1 761 ? 32.081 -18.402 -34.483 1.00 54.01 761 GLU A C 1
ATOM 6069 O O . GLU A 1 761 ? 31.316 -17.462 -34.473 1.00 59.77 761 GLU A O 1
ATOM 6075 N N . SER A 1 762 ? 31.635 -19.652 -34.474 1.00 51.87 762 SER A N 1
ATOM 6076 C CA . SER A 1 762 ? 30.209 -19.978 -34.257 1.00 50.26 762 SER A CA 1
ATOM 6077 C C . SER A 1 762 ? 30.018 -20.529 -32.887 1.00 52.73 762 SER A C 1
ATOM 6078 O O . SER A 1 762 ? 30.786 -21.423 -32.475 1.00 38.28 762 SER A O 1
ATOM 6081 N N . VAL A 1 763 ? 28.982 -20.061 -32.197 1.00 42.74 763 VAL A N 1
ATOM 6082 C CA . VAL A 1 763 ? 28.645 -20.574 -30.895 1.00 38.21 763 VAL A CA 1
ATOM 6083 C C . VAL A 1 763 ? 28.252 -22.054 -31.068 1.00 41.61 763 VAL A C 1
ATOM 6084 O O . VAL A 1 763 ? 27.563 -22.397 -32.012 1.00 41.57 763 VAL A O 1
ATOM 6088 N N . ILE A 1 764 ? 28.726 -22.927 -30.173 1.00 33.86 764 ILE A N 1
ATOM 6089 C CA . ILE A 1 764 ? 28.302 -24.316 -30.152 1.00 32.76 764 ILE A CA 1
ATOM 6090 C C . ILE A 1 764 ? 27.346 -24.517 -29.039 1.00 30.14 764 ILE A C 1
ATOM 6091 O O . ILE A 1 764 ? 27.329 -23.757 -28.076 1.00 36.72 764 ILE A O 1
ATOM 6096 N N . SER A 1 765 ? 26.563 -25.571 -29.128 1.00 31.48 765 SER A N 1
ATOM 6097 C CA . SER A 1 765 ? 25.819 -25.975 -27.955 1.00 35.86 765 SER A CA 1
ATOM 6098 C C . SER A 1 765 ? 26.539 -27.184 -27.291 1.00 30.02 765 SER A C 1
ATOM 6099 O O . SER A 1 765 ? 27.060 -28.045 -27.939 1.00 32.31 765 SER A O 1
ATOM 6102 N N . GLY A 1 766 ? 26.469 -27.167 -25.991 1.00 33.42 766 GLY A N 1
ATOM 6103 C CA . GLY A 1 766 ? 27.111 -28.211 -25.178 1.00 33.08 766 GLY A CA 1
ATOM 6104 C C . GLY A 1 766 ? 28.589 -27.794 -24.996 1.00 29.77 766 GLY A C 1
ATOM 6105 O O . GLY A 1 766 ? 29.055 -26.672 -25.322 1.00 32.59 766 GLY A O 1
ATOM 6106 N N . ASN A 1 767 ? 29.345 -28.780 -24.486 1.00 29.23 767 ASN A N 1
ATOM 6107 C CA . ASN A 1 767 ? 30.762 -28.457 -24.110 1.00 27.38 767 ASN A CA 1
ATOM 6108 C C . ASN A 1 767 ? 31.745 -29.352 -24.865 1.00 24.98 767 ASN A C 1
ATOM 6109 O O . ASN A 1 767 ? 32.921 -29.400 -24.419 1.00 23.56 767 ASN A O 1
ATOM 6114 N N . THR A 1 768 ? 31.354 -30.012 -25.938 1.00 23.58 768 THR A N 1
ATOM 6115 C CA . THR A 1 768 ? 32.169 -31.022 -26.603 1.00 21.87 768 THR A CA 1
ATOM 6116 C C . THR A 1 768 ? 32.419 -30.619 -28.029 1.00 25.34 768 THR A C 1
ATOM 6117 O O . THR A 1 768 ? 31.451 -30.257 -28.759 1.00 26.29 768 THR A O 1
ATOM 6121 N N . ILE A 1 769 ? 33.653 -30.640 -28.496 1.00 20.70 769 ILE A N 1
ATOM 6122 C CA . ILE A 1 769 ? 33.987 -30.520 -29.891 1.00 21.35 769 ILE A CA 1
ATOM 6123 C C . ILE A 1 769 ? 33.993 -31.915 -30.400 1.00 23.17 769 ILE A C 1
ATOM 6124 O O . ILE A 1 769 ? 34.949 -32.708 -30.074 1.00 21.71 769 ILE A O 1
ATOM 6129 N N . SER A 1 770 ? 33.086 -32.280 -31.291 1.00 20.71 770 SER A N 1
ATOM 6130 C CA . SER A 1 770 ? 32.885 -33.631 -31.779 1.00 23.03 770 SER A CA 1
ATOM 6131 C C . SER A 1 770 ? 33.452 -33.955 -33.127 1.00 25.05 770 SER A C 1
ATOM 6132 O O . SER A 1 770 ? 33.685 -35.107 -33.443 1.00 28.71 770 SER A O 1
ATOM 6135 N N . ASP A 1 771 ? 33.707 -32.947 -33.957 1.00 23.02 771 ASP A N 1
ATOM 6136 C CA . ASP A 1 771 ? 34.104 -33.194 -35.335 1.00 26.02 771 ASP A CA 1
ATOM 6137 C C . ASP A 1 771 ? 35.582 -32.795 -35.362 1.00 26.10 771 ASP A C 1
ATOM 6138 O O . ASP A 1 771 ? 35.882 -31.620 -35.472 1.00 29.39 771 ASP A O 1
ATOM 6143 N N . ILE A 1 772 ? 36.432 -33.795 -35.280 1.00 22.75 772 ILE A N 1
ATOM 6144 C CA . ILE A 1 772 ? 37.867 -33.620 -35.236 1.00 23.07 772 ILE A CA 1
ATOM 6145 C C . ILE A 1 772 ? 38.522 -34.318 -36.348 1.00 27.25 772 ILE A C 1
ATOM 6146 O O . ILE A 1 772 ? 38.670 -35.521 -36.390 1.00 30.40 772 ILE A O 1
ATOM 6151 N N . THR A 1 773 ? 39.132 -33.544 -37.207 1.00 21.88 773 THR A N 1
ATOM 6152 C CA . THR A 1 773 ? 39.829 -34.098 -38.331 1.00 20.27 773 THR A CA 1
ATOM 6153 C C . THR A 1 773 ? 41.379 -34.040 -38.139 1.00 19.45 773 THR A C 1
ATOM 6154 O O . THR A 1 773 ? 41.870 -32.966 -37.797 1.00 20.96 773 THR A O 1
ATOM 6158 N N . ALA A 1 774 ? 42.012 -35.142 -38.341 1.00 22.75 774 ALA A N 1
ATOM 6159 C CA . ALA A 1 774 ? 43.455 -35.211 -38.172 1.00 23.82 774 ALA A CA 1
ATOM 6160 C C . ALA A 1 774 ? 44.121 -34.202 -39.132 1.00 21.55 774 ALA A C 1
ATOM 6161 O O . ALA A 1 774 ? 43.736 -34.051 -40.278 1.00 23.85 774 ALA A O 1
ATOM 6163 N N . GLY A 1 775 ? 45.087 -33.452 -38.610 1.00 21.43 775 GLY A N 1
ATOM 6164 C CA . GLY A 1 775 ? 45.816 -32.489 -39.384 1.00 22.69 775 GLY A CA 1
ATOM 6165 C C . GLY A 1 775 ? 45.205 -31.123 -39.441 1.00 22.38 775 GLY A C 1
ATOM 6166 O O . GLY A 1 775 ? 45.880 -30.175 -39.936 1.00 26.47 775 GLY A O 1
ATOM 6167 N N . ALA A 1 7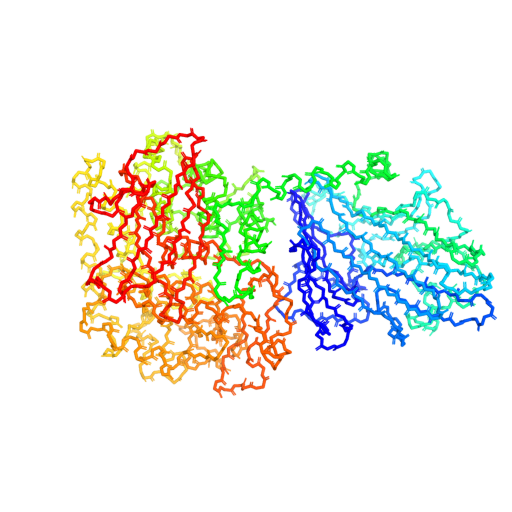76 ? 44.016 -30.931 -38.954 1.00 20.06 776 ALA A N 1
ATOM 6168 C CA . ALA A 1 776 ? 43.358 -29.678 -38.972 1.00 20.04 776 ALA A CA 1
ATOM 6169 C C . ALA A 1 776 ? 43.665 -28.834 -37.755 1.00 22.35 776 ALA A C 1
ATOM 6170 O O . ALA A 1 776 ? 44.059 -29.393 -36.686 1.00 22.30 776 ALA A O 1
ATOM 6172 N N . THR A 1 777 ? 43.501 -27.514 -37.842 1.00 20.82 777 THR A N 1
ATOM 6173 C CA . THR A 1 777 ? 43.553 -26.608 -36.760 1.00 20.72 777 THR A CA 1
ATOM 6174 C C . THR A 1 777 ? 42.260 -25.927 -36.520 1.00 25.78 777 THR A C 1
ATOM 6175 O O . THR A 1 777 ? 41.618 -25.537 -37.498 1.00 26.66 777 THR A O 1
ATOM 6179 N N . TYR A 1 778 ? 41.794 -25.836 -35.289 1.00 21.15 778 TYR A N 1
ATOM 6180 C CA . TYR A 1 778 ? 40.566 -25.195 -34.890 1.00 22.42 778 TYR A CA 1
ATOM 6181 C C . TYR A 1 778 ? 40.824 -24.027 -33.982 1.00 25.61 778 TYR A C 1
ATOM 6182 O O . TYR A 1 778 ? 41.654 -24.124 -33.022 1.00 24.32 778 TYR A O 1
ATOM 6191 N N . GLN A 1 779 ? 40.042 -22.926 -34.110 1.00 23.12 779 GLN A N 1
ATOM 6192 C CA . GLN A 1 779 ? 40.134 -21.819 -33.202 1.00 25.54 779 GLN A CA 1
ATOM 6193 C C . GLN A 1 779 ? 38.984 -21.955 -32.214 1.00 25.34 779 GLN A C 1
ATOM 6194 O O . GLN A 1 779 ? 37.791 -22.036 -32.616 1.00 25.16 779 GLN A O 1
ATOM 6200 N N . LEU A 1 780 ? 39.290 -22.083 -30.923 1.00 22.85 780 LEU A N 1
ATOM 6201 C CA . LEU A 1 780 ? 38.276 -22.199 -29.874 1.00 24.72 780 LEU A CA 1
ATOM 6202 C C . LEU A 1 780 ? 38.279 -20.978 -29.020 1.00 28.72 780 LEU A C 1
ATOM 6203 O O . LEU A 1 780 ? 39.350 -20.567 -28.541 1.00 27.53 780 LEU A O 1
ATOM 6208 N N . THR A 1 781 ? 37.134 -20.324 -28.807 1.00 23.62 781 THR A N 1
ATOM 6209 C CA . THR A 1 781 ? 37.049 -19.220 -27.909 1.00 24.28 781 THR A CA 1
ATOM 6210 C C . THR A 1 781 ? 36.175 -19.624 -26.791 1.00 27.90 781 THR A C 1
ATOM 6211 O O . THR A 1 781 ? 35.076 -20.147 -26.999 1.00 30.89 781 THR A O 1
ATOM 6215 N N . VAL A 1 782 ? 36.665 -19.481 -25.567 1.00 27.08 782 VAL A N 1
ATOM 6216 C CA . VAL A 1 782 ? 35.885 -19.888 -24.378 1.00 24.44 782 VAL A CA 1
ATOM 6217 C C . VAL A 1 782 ? 35.690 -18.652 -23.523 1.00 28.56 782 VAL A C 1
ATOM 6218 O O . VAL A 1 782 ? 36.647 -18.071 -23.032 1.00 25.75 782 VAL A O 1
ATOM 6222 N N . LEU A 1 783 ? 34.416 -18.162 -23.389 1.00 25.49 783 LEU A N 1
ATOM 6223 C CA . LEU A 1 783 ? 34.088 -17.044 -22.554 1.00 27.99 783 LEU A CA 1
ATOM 6224 C C . LEU A 1 783 ? 33.520 -17.584 -21.299 1.00 24.57 783 LEU A C 1
ATOM 6225 O O . LEU A 1 783 ? 32.663 -18.501 -21.318 1.00 30.83 783 LEU A O 1
ATOM 6230 N N . LEU A 1 784 ? 34.055 -17.081 -20.215 1.00 28.63 784 LEU A N 1
ATOM 6231 C CA . LEU A 1 784 ? 33.750 -17.532 -18.914 1.00 32.79 784 LEU A CA 1
ATOM 6232 C C . LEU A 1 784 ? 33.013 -16.409 -18.102 1.00 33.88 784 LEU A C 1
ATOM 6233 O O . LEU A 1 784 ? 33.398 -15.272 -18.166 1.00 36.00 784 LEU A O 1
ATOM 6238 N N . PRO A 1 785 ? 32.065 -16.803 -17.253 1.00 39.29 785 PRO A N 1
ATOM 6239 C CA . PRO A 1 785 ? 31.580 -15.759 -16.261 1.00 48.28 785 PRO A CA 1
ATOM 6240 C C . PRO A 1 785 ? 32.588 -15.392 -15.168 1.00 48.04 785 PRO A C 1
ATOM 6241 O O . PRO A 1 785 ? 32.598 -14.216 -14.802 1.00 63.54 785 PRO A O 1
#

B-factor: mean 23.55, std 9.29, range [13.32, 98.79]

Organism: Saccharophagus degradans (strain 2-40 / ATCC 43961 / DSM 17024) (NCBI:txid203122)

Sequence (785 aa):
GLKAINNGERYQLTSPTAMPQSASFFLWNKKMMIQVNCRGYAVAQFMQPEPAKYAYAPNLEAKTFMQPEQPYYAHHPGRFFYIKDEETGEIFSAPYEPVRSQLNNFSFNAGKSDISWHIAALGIEVELCLSLPVDDVVELWELKIKNGGAQPRKLSIYPYFPVGYMSWMNQSGDYSQTAGGIIASCVTPYQKVADYFKNKDFKDKTFFLHETAPAAWEVNQKNFEGEGGLHNPNAIQQETLGCGNALYETPTAVLQYRRELAAQEQQTFRFIFGPAFDESEAIALRNKYLSAEGFAKAKSEYQTYITSGKGCLQINTPDPELNNFVNHWLPRQVFYHGDVNRLTTDPQTRNYIQDNMGMSYIKPNITRQAFLHALSQQEESGAMPDGILLLEGAELKYINQIPHTDHCVWLPVCMQAYLDETNDYALLDEIVPYASGEKRETVEQHMHHAMRWLLQARDERGLSFIAQGDWCDPMNMVGYKGKGVSGWLSVATAYALNLWADVCEQRQQNSCANEFRQGAKDINAAVNKHIWDGEWFGRGITDDGVLFGTSKDKEGRIFLNPQSWAILGGAADEQKIPCLLDAVEQQLETPYGVMMLAPAFTAMRDDVGRVTQKFPGSAENGSVYNHAAVFYIFSLLSIGESERAYKLLRQMLPGPDEADLLQRGQLPVFIPNYYRGAYYQHPRTAGRSSQLFFNTGTVSWVYRCLIEGVFGLKGSPQGLVVQPQLPVAWQTAEAVREFRGATFNVSYRKSSDIKEMEIQLNESVISGNTISDITAGATYQLTVLLP

Radius of gyration: 27.94 Å; Cα contacts (8 Å, |Δi|>4): 1898; chains: 1; bounding box: 80×64×59 Å